Protein AF-A0A8X7XQR3-F1 (afdb_monomer)

Solvent-accessible surface area (backbone atoms only — not comparable to full-atom values): 58774 Å² total; per-residue (Å²): 105,70,68,59,48,46,64,62,54,77,69,61,84,76,76,84,84,73,87,77,75,92,64,102,65,89,58,67,63,66,57,58,50,56,77,71,51,83,46,58,44,57,53,57,40,54,55,40,41,58,71,72,42,64,45,78,63,50,50,49,58,32,43,80,64,70,61,34,51,75,57,95,51,34,69,44,67,57,63,72,60,48,52,50,45,51,51,61,36,46,71,66,29,81,88,45,68,26,52,16,44,57,39,62,53,43,68,60,43,49,54,25,37,61,66,49,47,39,26,60,48,22,29,30,40,41,36,47,53,72,76,52,74,75,42,71,37,55,28,58,30,45,58,47,18,54,46,24,25,36,40,36,38,38,65,77,56,86,92,67,76,61,53,58,43,47,89,77,42,56,68,45,57,33,51,48,26,22,37,42,35,30,49,30,36,71,51,48,47,56,39,90,78,49,51,53,45,46,22,26,34,41,32,37,31,53,11,52,30,39,39,66,67,80,78,93,66,58,23,57,48,22,27,39,38,35,37,27,45,14,47,54,22,40,47,67,65,88,54,62,49,24,55,45,24,31,38,41,36,32,31,38,14,40,41,23,39,46,58,58,62,42,57,40,61,23,50,45,24,27,38,41,34,37,26,37,13,41,46,24,44,54,66,48,71,48,43,57,15,73,42,25,29,39,41,33,38,26,36,13,51,44,24,43,60,61,56,44,68,34,62,54,26,30,36,43,34,38,24,39,15,39,28,43,51,60,56,65,62,61,22,64,21,37,50,22,31,35,42,35,33,27,44,15,49,53,26,49,61,77,46,92,47,38,42,48,22,61,44,26,32,37,41,35,34,31,44,13,50,46,25,44,70,72,76,64,63,29,48,52,28,27,37,40,34,40,20,36,16,39,30,41,55,60,64,67,67,62,29,58,28,42,49,22,30,35,44,36,34,27,42,13,47,52,25,44,56,78,45,73,31,48,36,50,19,68,45,25,29,35,42,34,35,30,37,13,49,45,23,47,66,66,74,56,62,30,49,52,27,26,36,41,37,36,21,36,14,36,30,32,47,50,64,64,71,57,43,61,31,49,47,24,29,35,42,35,32,32,45,9,58,51,21,44,45,60,41,50,42,62,38,56,32,66,44,25,28,38,42,32,40,26,36,10,59,50,26,36,62,60,44,56,41,84,44,69,27,64,41,29,27,37,42,36,39,25,44,16,38,35,37,46,72,53,41,59,47,53,25,41,41,28,26,28,33,40,33,37,26,47,12,61,52,34,78,50,74,57,75,66,55,70,78,86,54,98,89,53,72,70,54,44,68,46,27,28,36,41,36,43,24,40,18,58,44,57,70,61,63,59,48,64,28,67,42,47,47,23,29,35,42,32,47,18,47,17,54,22,44,52,55,45,60,37,47,38,52,16,52,49,19,28,38,42,37,33,30,45,16,45,48,23,35,40,48,47,51,71,30,31,28,48,26,33,40,35,34,33,42,14,39,44,26,33,46,69,51,78,68,91,71,90,72,56,78,42,78,46,46,39,44,34,31,40,65,20,76,44,55,55,62,64,66,51,55,53,46,54,50,50,58,48,51,54,52,42,44,53,47,62,72,67,65,62,96,84,71,79,94,66,79,32,22,35,34,34,59,40,85,72,78,66,88,83,38,80,41,69,30,72,30,40,52,40,74,51,77,48,58,94,66,56,73,38,97,45,52,43,31,41,40,42,36,41,23,36,37,36,51,78,32,66,49,41,35,30,34,37,38,38,37,42,33,29,28,99,85,70,55,70,53,79,49,73,51,71,45,50,68,40,92,56,66,47,79,44,78,55,38,27,34,38,35,22,51,44,59,53,63,72,60,74,81,32,80,78,57,47,70,39,42,34,40,33,42,38,55,46,54,22,31,91,85,70,47,72,57,65,67,83,34,42,42,49,55,28,28,30,38,29,83,40,56,78,77,53,58,76,50,53,53,50,47,48,46,64,64,69,54,88,82,67,81,65,64,78,48,68,67,51,53,48,45,51,51,46,51,60,39,45,70,68,27,20,44,57,70,76,76,46,64,61,52,48,53,53,48,58,56,56,56,77,69,54,80,96,78,82,88,79,77,82,86,85,86,87,81,91,87,86,94,86,84,90,78,91,80,82,93,71,54,52,45,48,72,47,82,40,88,71,75,65,84,86,36,79,42,67,29,77,32,37,53,40,72,53,78,49,61,93,53,56,51,74,38,92,42,57,57,39,41,38,41,36,38,24,32,46,43,61,69,40,60,69,54,36,28,41,36,38,37,38,42,32,28,31,98,87,72,56,73,54,76,51,74,52,55,41,61,54,51,80,58,86,60,74,41,77,60,35,27,34,37,40,31,40,41,49,63,76,67,77,59,64,54,72,76,57,52,70,44,40,34,40,34,43,36,54,43,53,22,33,88,85,70,48,74,56,60,72,84,40,40,40,48,52,30,25,27,37,31,82,43,45,64,72,49,56,61,55,56,55,51,51,66,65,71,44,70,77,44,13,64,81,77,88,72,54,76,68,53,53,49,49,50,52,51,52,50,52,54,52,50,56,59,57,71,70,73,76,78,86,90,79,82,89,82,86,87,82,88,80,81,90,133

Radius of gyration: 42.64 Å; Cα contacts (8 Å, |Δi|>4): 2688; chains: 1; bounding box: 124×73×96 Å

Sequence (1145 aa):
MSKTMVMVYAHSDAGGGGEEAEDGSQCPEAKLIREVVQTIFDFVKRILDGCGFKTVIGFSVLMDRCLIKISDDKVEMHDLLQEMAHEVVRKESVDELGRQSRLWSPKDVYQVLTNNLGTGKVEGIFLDVSKIREIELSSTAFARMYNLRLLKIYNSVAGDKCTVHLPSGLESLSHELRYFHWDGYPLTSLPCNFRPQNLVELNLSSSKVKQLWRGDQDLVNLKDVNLSNCEHITSLPDLSKARNLERLNLQFCTSLVKFPSAVQHLDKLVDLDLRGCKRLINLPSRINSSCLETLNLSGCANLKKCPETARKLTYLNLNETAVEELPPSIGELSGLVALNLKNCNLLVNFPENMYWLTCLLIADFSGCSSISRFPDFSKNIRYLYLNGTAIEELPSSIGDLRELVYLDLAGCNRLKNLPSAVSKLVCLEKLDLSGCSSIAEFPKVSNNIKELYLDETAIREIPSSIECLCELHELHLRNCKQFEILPSNICKLRKLQRLNLSGCLQFRDFPEVLEPMYCLRYLYLEQTRITKLPSPIGNLKGLACLEVGNCKDLTGINCLVVLQLPESRVDLVCLRKLNLDGCHIWKVPDSLGLLSSLEVLDLSGNNFQTIPISINKLFELQYLGLRNCKRLESLPELPPRLSKLDVDNCRSLHYLVSSSSTVVEGNIFEFIFTNCLGLRGINQILAYSLLKFQRYTIRLYHQLPDVPEGACSFCLPGDMTPEWFSHQNWGSIVTFQLSSHWANTKFLGFSLCAVIAFCSFKRSLQVKCTYHFRNEHGDSHDLYCYLHGWYDKKRIYSKHIFVGLDPCLVARENDMLSKYSEVSVEFQVEDMNGYLLPLDLYQVVECGVRLLHANDEDEIQRFHLIMLDSSAFCPPDLDELEGRFQAKRARLEANKLEDFSVMRRIFEFLVDSLPTFIFYSEELYHEVYFSNLFNCIPAGTCSFYLPGDVTPEWFSHQRWGSTVTFQLSSQWANSKSFLGFCLCAVIAFCSFGHSLQVKCTYYFRNEHGDSYDVSCYLHGWYDEKRIDSEHIFVGFDPCLVAKEKYMFSEYNEVSVEFQLEDIYGNLLPLNLCQVYECGVRLLDAKDKAEMHRFALTMQDYHRFCPLDRDELEAMFQAKRARRFQLMTADMPTRIKNAKITANLE

Mean predicted aligned error: 19.84 Å

Structure (mmCIF, N/CA/C/O backbone):
data_AF-A0A8X7XQR3-F1
#
_entry.id   AF-A0A8X7XQR3-F1
#
loop_
_atom_site.group_PDB
_atom_site.id
_atom_site.type_symbol
_atom_site.label_atom_id
_atom_site.label_alt_id
_atom_site.label_comp_id
_atom_site.label_asym_id
_atom_site.label_entity_id
_atom_site.label_seq_id
_atom_site.pdbx_PDB_ins_code
_atom_site.Cartn_x
_atom_site.Cartn_y
_atom_site.Cartn_z
_atom_site.occupancy
_atom_site.B_iso_or_equiv
_atom_site.auth_seq_id
_atom_site.auth_comp_id
_atom_site.auth_asym_id
_atom_site.auth_atom_id
_atom_site.pdbx_PDB_model_num
ATOM 1 N N . MET A 1 1 ? 20.206 21.134 -38.186 1.00 58.22 1 MET A N 1
ATOM 2 C CA . MET A 1 1 ? 20.307 20.781 -36.758 1.00 58.22 1 MET A CA 1
ATOM 3 C C . MET A 1 1 ? 19.164 21.389 -35.956 1.00 58.22 1 MET A C 1
ATOM 5 O O . MET A 1 1 ? 18.242 20.640 -35.695 1.00 58.22 1 MET A O 1
ATOM 9 N N . SER A 1 2 ? 19.128 22.696 -35.656 1.00 60.16 2 SER A N 1
ATOM 10 C CA . SER A 1 2 ? 18.134 23.293 -34.732 1.00 60.16 2 SER A CA 1
ATOM 11 C C . SER A 1 2 ? 16.664 22.951 -35.040 1.00 60.16 2 SER A C 1
ATOM 13 O O . SER A 1 2 ? 15.971 22.463 -34.158 1.00 60.16 2 SER A O 1
ATOM 15 N N . LYS A 1 3 ? 16.211 23.072 -36.302 1.00 68.44 3 LYS A N 1
ATOM 16 C CA . LYS A 1 3 ? 14.858 22.639 -36.734 1.00 68.44 3 LYS A CA 1
ATOM 17 C C . LYS A 1 3 ? 14.551 21.167 -36.416 1.00 68.44 3 LYS A C 1
ATOM 19 O O . LYS A 1 3 ? 13.451 20.831 -36.001 1.00 68.44 3 LYS A O 1
ATOM 24 N N . THR A 1 4 ? 15.522 20.282 -36.637 1.00 72.69 4 THR A N 1
ATOM 25 C CA . THR A 1 4 ? 15.387 18.841 -36.376 1.00 72.69 4 THR A CA 1
ATOM 26 C C . THR A 1 4 ? 15.407 18.550 -34.880 1.00 72.69 4 THR A C 1
ATOM 28 O O . THR A 1 4 ? 14.649 17.715 -34.408 1.00 72.69 4 THR A O 1
ATOM 31 N N . MET A 1 5 ? 16.260 19.261 -34.142 1.00 66.88 5 MET A N 1
ATOM 32 C CA . MET A 1 5 ? 16.404 19.133 -32.699 1.00 66.88 5 MET A CA 1
ATOM 33 C C . MET A 1 5 ? 15.122 19.527 -31.963 1.00 66.88 5 MET A C 1
ATOM 35 O O . MET A 1 5 ? 14.678 18.766 -31.115 1.00 66.88 5 MET A O 1
ATOM 39 N N . VAL A 1 6 ? 14.494 20.647 -32.344 1.00 61.81 6 VAL A N 1
ATOM 40 C CA . VAL A 1 6 ? 13.187 21.076 -31.813 1.00 61.81 6 VAL A CA 1
ATOM 41 C C . VAL A 1 6 ? 12.142 19.970 -31.939 1.00 61.81 6 VAL A C 1
ATOM 43 O O . VAL A 1 6 ? 11.459 19.673 -30.967 1.00 61.81 6 VAL A O 1
ATOM 46 N N . MET A 1 7 ? 12.062 19.310 -33.099 1.00 67.44 7 MET A N 1
ATOM 47 C CA . MET A 1 7 ? 11.066 18.260 -33.324 1.00 67.44 7 MET A CA 1
ATOM 48 C C . MET A 1 7 ? 11.309 17.000 -32.478 1.00 67.44 7 MET A C 1
ATOM 50 O O . MET A 1 7 ? 10.356 16.392 -32.009 1.00 67.44 7 MET A O 1
ATOM 54 N N . VAL A 1 8 ? 12.573 16.615 -32.265 1.00 62.12 8 VAL A N 1
ATOM 55 C CA . VAL A 1 8 ? 12.928 15.465 -31.409 1.00 62.12 8 VAL A CA 1
ATOM 56 C C . VAL A 1 8 ? 12.731 15.797 -29.920 1.00 62.12 8 VAL A C 1
ATOM 58 O O . VAL A 1 8 ? 12.321 14.927 -29.159 1.00 62.12 8 VAL A O 1
ATOM 61 N N . TYR A 1 9 ? 12.970 17.051 -29.521 1.00 57.94 9 TYR A N 1
ATOM 62 C CA . TYR A 1 9 ? 12.823 17.545 -28.147 1.00 57.94 9 TYR A CA 1
ATOM 63 C C . TYR A 1 9 ? 11.358 17.737 -27.715 1.00 57.94 9 TYR A C 1
ATOM 65 O O . TYR A 1 9 ? 10.978 17.303 -26.633 1.00 57.94 9 TYR A O 1
ATOM 73 N N . ALA A 1 10 ? 10.506 18.315 -28.571 1.00 50.53 10 ALA A N 1
ATOM 74 C CA . ALA A 1 10 ? 9.136 18.734 -28.231 1.00 50.53 10 ALA A CA 1
ATOM 75 C C . ALA A 1 10 ? 8.194 17.624 -27.712 1.00 50.53 10 ALA A C 1
ATOM 77 O O . ALA A 1 10 ? 7.093 17.920 -27.255 1.00 50.53 10 ALA A O 1
ATOM 78 N N . HIS A 1 11 ? 8.597 16.355 -27.814 1.00 49.47 11 HIS A N 1
ATOM 79 C CA . HIS A 1 11 ? 7.783 15.190 -27.470 1.00 49.47 11 HIS A CA 1
ATOM 80 C C . HIS A 1 11 ? 8.541 14.115 -26.669 1.00 49.47 11 HIS A C 1
ATOM 82 O O . HIS A 1 11 ? 8.115 12.954 -26.675 1.00 49.47 11 HIS A O 1
ATOM 88 N N . SER A 1 12 ? 9.649 14.469 -25.999 1.00 45.19 12 SER A N 1
ATOM 89 C CA . SER A 1 12 ? 10.295 13.614 -24.983 1.00 45.19 12 SER A CA 1
ATOM 90 C C . SER A 1 12 ? 9.750 13.828 -23.563 1.00 45.19 12 SER A C 1
ATOM 92 O O . SER A 1 12 ? 9.867 12.926 -22.743 1.00 45.19 12 SER A O 1
ATOM 94 N N . ASP A 1 13 ? 9.100 14.961 -23.275 1.00 36.94 13 ASP A N 1
ATOM 95 C CA . ASP A 1 13 ? 8.553 15.270 -21.938 1.00 36.94 13 ASP A CA 1
ATOM 96 C C . ASP A 1 13 ? 7.222 14.570 -21.592 1.00 36.94 13 ASP A C 1
ATOM 98 O O . ASP A 1 13 ? 6.760 14.655 -20.460 1.00 36.94 13 ASP A O 1
ATOM 102 N N . ALA A 1 14 ? 6.607 13.846 -22.533 1.00 35.25 14 ALA A N 1
ATOM 103 C CA . ALA A 1 14 ? 5.295 13.204 -22.357 1.00 35.25 14 ALA A CA 1
ATOM 104 C C . ALA A 1 14 ? 5.366 11.702 -21.988 1.00 35.25 14 ALA A C 1
ATOM 106 O O . ALA A 1 14 ? 4.429 10.956 -22.255 1.00 35.25 14 ALA A O 1
ATOM 107 N N . GLY A 1 15 ? 6.491 11.234 -21.433 1.00 33.34 15 GLY A N 1
ATOM 108 C CA . GLY A 1 15 ? 6.773 9.813 -21.180 1.00 33.34 15 GLY A CA 1
ATOM 109 C C . GLY A 1 15 ? 7.130 9.509 -19.725 1.00 33.34 15 GLY A C 1
ATOM 110 O O . GLY A 1 15 ? 8.236 9.052 -19.455 1.00 33.34 15 GLY A O 1
ATOM 111 N N . GLY A 1 16 ? 6.212 9.779 -18.795 1.00 29.48 16 GLY A N 1
ATOM 112 C CA . GLY A 1 16 ? 6.429 9.618 -17.350 1.00 29.48 16 GLY A CA 1
ATOM 113 C C . GLY A 1 16 ? 5.146 9.320 -16.575 1.00 29.48 16 GLY A C 1
ATOM 114 O O . GLY A 1 16 ? 4.940 9.879 -15.506 1.00 29.48 16 GLY A O 1
ATOM 115 N N . GLY A 1 17 ? 4.265 8.494 -17.147 1.00 27.56 17 GLY A N 1
ATOM 116 C CA . GLY A 1 17 ? 2.967 8.125 -16.576 1.00 27.56 17 GLY A CA 1
ATOM 117 C C . GLY A 1 17 ? 2.734 6.620 -16.664 1.00 27.56 17 GLY A C 1
ATOM 118 O O . GLY A 1 17 ? 1.981 6.155 -17.513 1.00 27.56 17 GLY A O 1
ATOM 119 N N . GLY A 1 18 ? 3.426 5.865 -15.814 1.00 24.97 18 GLY A N 1
ATOM 120 C CA . GLY A 1 18 ? 3.048 4.505 -15.441 1.00 24.97 18 GLY A CA 1
ATOM 121 C C . GLY A 1 18 ? 2.765 4.527 -13.948 1.00 24.97 18 GLY A C 1
ATOM 122 O O . GLY A 1 18 ? 3.602 5.025 -13.199 1.00 24.97 18 GLY A O 1
ATOM 123 N N . GLU A 1 19 ? 1.584 4.067 -13.546 1.00 23.14 19 GLU A N 1
ATOM 124 C CA . GLU A 1 19 ? 1.091 4.156 -12.170 1.00 23.14 19 GLU A CA 1
ATOM 125 C C . GLU A 1 19 ? 2.084 3.517 -11.186 1.00 23.14 19 GLU A C 1
ATOM 127 O O . GLU A 1 19 ? 2.272 2.298 -11.162 1.00 23.14 19 GLU A O 1
ATOM 132 N N . GLU A 1 20 ? 2.714 4.348 -10.351 1.00 24.33 20 GLU A N 1
ATOM 133 C CA . GLU A 1 20 ? 3.191 3.890 -9.052 1.00 24.33 20 GLU A CA 1
ATOM 134 C C . GLU A 1 20 ? 1.928 3.570 -8.246 1.00 24.33 20 GLU A C 1
ATOM 136 O O . GLU A 1 20 ? 1.180 4.470 -7.867 1.00 24.33 20 GLU A O 1
ATOM 141 N N . ALA A 1 21 ? 1.650 2.280 -8.041 1.00 22.95 21 ALA A N 1
ATOM 142 C CA . ALA A 1 21 ? 0.645 1.870 -7.074 1.00 22.95 21 ALA A CA 1
ATOM 143 C C . ALA A 1 21 ? 1.068 2.419 -5.706 1.00 22.95 21 ALA A C 1
ATOM 145 O O . ALA A 1 21 ? 2.172 2.124 -5.240 1.00 22.95 21 ALA A O 1
ATOM 146 N N . GLU A 1 22 ? 0.206 3.227 -5.090 1.00 25.16 22 GLU A N 1
ATOM 147 C CA . GLU A 1 22 ? 0.440 3.776 -3.759 1.00 25.16 22 GLU A CA 1
ATOM 148 C C . GLU A 1 22 ? 0.513 2.644 -2.724 1.00 25.16 22 GLU A C 1
ATOM 150 O O . GLU A 1 22 ? -0.503 2.172 -2.219 1.00 25.16 22 GLU A O 1
ATOM 155 N N . ASP A 1 23 ? 1.731 2.245 -2.366 1.00 22.31 23 ASP A N 1
ATOM 156 C CA . ASP A 1 23 ? 2.026 1.776 -1.016 1.00 22.31 23 ASP A CA 1
ATOM 157 C C . ASP A 1 23 ? 3.377 2.337 -0.550 1.00 22.31 23 ASP A C 1
ATOM 159 O O . ASP A 1 23 ? 4.316 2.538 -1.328 1.00 22.31 23 ASP A O 1
ATOM 163 N N . GLY A 1 24 ? 3.455 2.661 0.736 1.00 26.75 24 GLY A N 1
ATOM 164 C CA . GLY A 1 24 ? 4.458 3.534 1.337 1.00 26.75 24 GLY A CA 1
ATOM 165 C C . GLY A 1 24 ? 5.836 2.902 1.528 1.00 26.75 24 GLY A C 1
ATOM 166 O O . GLY A 1 24 ? 6.323 2.838 2.654 1.00 26.75 24 GLY A O 1
ATOM 167 N N . SER A 1 25 ? 6.509 2.490 0.450 1.00 26.34 25 SER A N 1
ATOM 168 C CA . SER A 1 25 ? 7.948 2.191 0.481 1.00 26.34 25 SER A CA 1
ATOM 169 C C . SER A 1 25 ? 8.637 2.472 -0.861 1.00 26.34 25 SER A C 1
ATOM 171 O O . SER A 1 25 ? 8.567 1.697 -1.809 1.00 26.34 25 SER A O 1
ATOM 173 N N . GLN A 1 26 ? 9.368 3.590 -0.945 1.00 29.73 26 GLN A N 1
ATOM 174 C CA . GLN A 1 26 ? 10.241 3.862 -2.092 1.00 29.73 26 GLN A CA 1
ATOM 175 C C . GLN A 1 26 ? 11.431 2.890 -2.087 1.00 29.73 26 GLN A C 1
ATOM 177 O O . GLN A 1 26 ? 12.442 3.127 -1.424 1.00 29.73 26 GLN A O 1
ATOM 182 N N . CYS A 1 27 ? 11.319 1.788 -2.835 1.00 35.50 27 CYS A N 1
ATOM 183 C CA . CYS A 1 27 ? 12.396 0.812 -2.988 1.00 35.50 27 CYS A CA 1
ATOM 184 C C . CYS A 1 27 ? 13.660 1.452 -3.605 1.00 35.50 27 CYS A C 1
ATOM 186 O O . CYS A 1 27 ? 13.589 2.002 -4.711 1.00 35.50 27 CYS A O 1
ATOM 188 N N . PRO A 1 28 ? 14.846 1.306 -2.975 1.00 39.12 28 PRO A N 1
ATOM 189 C CA . PRO A 1 28 ? 16.116 1.791 -3.527 1.00 39.12 28 PRO A CA 1
ATOM 190 C C . PRO A 1 28 ? 16.454 1.250 -4.927 1.00 39.12 28 PRO A C 1
ATOM 192 O O . PRO A 1 28 ? 17.160 1.928 -5.675 1.00 39.12 28 PRO A O 1
ATOM 195 N N . GLU A 1 29 ? 15.922 0.076 -5.304 1.00 42.47 29 GLU A N 1
ATOM 196 C CA . GLU A 1 29 ? 16.018 -0.491 -6.662 1.00 42.47 29 GLU A CA 1
ATOM 197 C C . GLU A 1 29 ? 15.632 0.526 -7.742 1.00 42.47 29 GLU A C 1
ATOM 199 O O . GLU A 1 29 ? 16.375 0.699 -8.703 1.00 42.47 29 GLU A O 1
ATOM 204 N N . ALA A 1 30 ? 14.508 1.236 -7.590 1.00 39.09 30 ALA A N 1
ATOM 205 C CA . ALA A 1 30 ? 14.003 2.124 -8.636 1.00 39.09 30 ALA A CA 1
ATOM 206 C C . ALA A 1 30 ? 14.951 3.301 -8.915 1.00 39.09 30 ALA A C 1
ATOM 208 O O . ALA A 1 30 ? 15.070 3.739 -10.058 1.00 39.09 30 ALA A O 1
ATOM 209 N N . LYS A 1 31 ? 15.660 3.791 -7.891 1.00 39.91 31 LYS A N 1
ATOM 210 C CA . LYS A 1 31 ? 16.660 4.852 -8.045 1.00 39.91 31 LYS A CA 1
ATOM 211 C C . LYS A 1 31 ? 17.942 4.321 -8.690 1.00 39.91 31 LYS A C 1
ATOM 213 O O . LYS A 1 31 ? 18.434 4.919 -9.640 1.00 39.91 31 LYS A O 1
ATOM 218 N N . LEU A 1 32 ? 18.431 3.171 -8.226 1.00 42.44 32 LEU A N 1
ATOM 219 C CA . LEU A 1 32 ? 19.665 2.562 -8.728 1.00 42.44 32 LEU A CA 1
ATOM 220 C C . LEU A 1 32 ? 19.530 2.082 -10.185 1.00 42.44 32 LEU A C 1
ATOM 222 O O . LEU A 1 32 ? 20.458 2.226 -10.971 1.00 42.44 32 LEU A O 1
ATOM 226 N N . ILE A 1 33 ? 18.358 1.566 -10.571 1.00 46.03 33 ILE A N 1
ATOM 227 C CA . ILE A 1 33 ? 18.054 1.177 -11.957 1.00 46.03 33 ILE A CA 1
ATOM 228 C C . ILE A 1 33 ? 17.937 2.419 -12.857 1.00 46.03 33 ILE A C 1
ATOM 230 O O . ILE A 1 33 ? 18.432 2.395 -13.982 1.00 46.03 33 ILE A O 1
ATOM 234 N N . ARG A 1 34 ? 17.346 3.527 -12.374 1.00 44.94 34 ARG A N 1
ATOM 235 C CA . ARG A 1 34 ? 17.300 4.804 -13.120 1.00 44.94 34 ARG A CA 1
ATOM 236 C C . ARG A 1 34 ? 18.697 5.390 -13.370 1.00 44.94 34 ARG A C 1
ATOM 238 O O . ARG A 1 34 ? 18.894 5.984 -14.418 1.00 44.94 34 ARG A O 1
ATOM 245 N N . GLU A 1 35 ? 19.660 5.181 -12.471 1.00 41.16 35 GLU A N 1
ATOM 246 C CA . GLU A 1 35 ? 21.063 5.605 -12.652 1.00 41.16 35 GLU A CA 1
ATOM 247 C C . GLU A 1 35 ? 21.852 4.724 -13.655 1.00 41.16 35 GLU A C 1
ATOM 249 O O . GLU A 1 35 ? 22.915 5.132 -14.121 1.00 41.16 35 GLU A O 1
ATOM 254 N N . VAL A 1 36 ? 21.337 3.539 -14.018 1.00 40.34 36 VAL A N 1
ATOM 255 C CA . VAL A 1 36 ? 21.949 2.609 -14.995 1.00 40.34 36 VAL A CA 1
ATOM 256 C C . VAL A 1 36 ? 21.276 2.680 -16.378 1.00 40.34 36 VAL A C 1
ATOM 258 O O . VAL A 1 36 ? 21.918 2.427 -17.396 1.00 40.34 36 VAL A O 1
ATOM 261 N N . VAL A 1 37 ? 19.989 3.035 -16.453 1.00 43.91 37 VAL A N 1
ATOM 262 C CA . VAL A 1 37 ? 19.241 3.111 -17.721 1.00 43.91 37 VAL A CA 1
ATOM 263 C C . VAL A 1 37 ? 19.422 4.475 -18.400 1.00 43.91 37 VAL A C 1
ATOM 265 O O . VAL A 1 37 ? 19.420 5.528 -17.776 1.00 43.91 37 VAL A O 1
ATOM 268 N N . GLN A 1 38 ? 19.583 4.448 -19.723 1.00 52.72 38 GLN A N 1
ATOM 269 C CA . GLN A 1 38 ? 20.094 5.569 -20.510 1.00 52.72 38 GLN A CA 1
ATOM 270 C C . GLN A 1 38 ? 19.243 6.858 -20.500 1.00 52.72 38 GLN A C 1
ATOM 272 O O . GLN A 1 38 ? 18.030 6.840 -20.699 1.00 52.72 38 GLN A O 1
ATOM 277 N N . THR A 1 39 ? 19.954 7.985 -20.415 1.00 59.75 39 THR A N 1
ATOM 278 C CA . THR A 1 39 ? 19.474 9.376 -20.426 1.00 59.75 39 THR A CA 1
ATOM 279 C C . THR A 1 39 ? 18.644 9.781 -21.661 1.00 59.75 39 THR A C 1
ATOM 281 O O . THR A 1 39 ? 18.855 9.296 -22.782 1.00 59.75 39 THR A O 1
ATOM 284 N N . ILE A 1 40 ? 17.750 10.770 -21.490 1.00 60.88 40 ILE A N 1
ATOM 285 C CA . ILE A 1 40 ? 17.008 11.409 -22.599 1.00 60.88 40 ILE A CA 1
ATOM 286 C C . ILE A 1 40 ? 17.981 12.130 -23.549 1.00 60.88 40 ILE A C 1
ATOM 288 O O . ILE A 1 40 ? 17.803 12.093 -24.770 1.00 60.88 40 ILE A O 1
ATOM 292 N N . PHE A 1 41 ? 19.052 12.725 -23.017 1.00 69.50 41 PHE A N 1
ATOM 293 C CA . PHE A 1 41 ? 20.143 13.305 -23.804 1.00 69.50 41 PHE A CA 1
ATOM 294 C C . PHE A 1 41 ? 20.705 12.333 -24.856 1.00 69.50 41 PHE A C 1
ATOM 296 O O . PHE A 1 41 ? 20.828 12.692 -26.034 1.00 69.50 41 PHE A O 1
ATOM 303 N N . ASP A 1 42 ? 20.986 11.085 -24.475 1.00 74.62 42 ASP A N 1
ATOM 304 C CA . ASP A 1 42 ? 21.515 10.086 -25.403 1.00 74.62 42 ASP A CA 1
ATOM 305 C C . ASP A 1 42 ? 20.494 9.654 -26.465 1.00 74.62 42 ASP A C 1
ATOM 307 O O . ASP A 1 42 ? 20.893 9.320 -27.582 1.00 74.62 42 ASP A O 1
ATOM 311 N N . PHE A 1 43 ? 19.187 9.683 -26.174 1.00 78.19 43 PHE A N 1
ATOM 312 C CA . PHE A 1 43 ? 18.144 9.497 -27.195 1.00 78.19 43 PHE A CA 1
ATOM 313 C C . PHE A 1 43 ? 18.223 10.585 -28.274 1.00 78.19 43 PHE A C 1
ATOM 315 O O . PHE A 1 43 ? 18.421 10.271 -29.453 1.00 78.19 43 PHE A O 1
ATOM 322 N N . VAL A 1 44 ? 18.178 11.864 -27.882 1.00 76.12 44 VAL A N 1
ATOM 323 C CA . VAL A 1 44 ? 18.242 12.992 -28.832 1.00 76.12 44 VAL A CA 1
ATOM 324 C C . VAL A 1 44 ? 19.528 12.928 -29.667 1.00 76.12 44 VAL A C 1
ATOM 326 O O . VAL A 1 44 ? 19.510 13.146 -30.883 1.00 76.12 44 VAL A O 1
ATOM 329 N N . LYS A 1 45 ? 20.646 12.567 -29.029 1.00 82.50 45 LYS A N 1
ATOM 330 C CA . LYS A 1 45 ? 21.955 12.378 -29.661 1.00 82.50 45 LYS A CA 1
ATOM 331 C C . LYS A 1 45 ? 21.940 11.288 -30.742 1.00 82.50 45 LYS A C 1
ATOM 333 O O . LYS A 1 45 ? 22.310 11.581 -31.879 1.00 82.50 45 LYS A O 1
ATOM 338 N N . ARG A 1 46 ? 21.459 10.069 -30.441 1.00 85.25 46 ARG A N 1
ATOM 339 C CA . ARG A 1 46 ? 21.406 8.951 -31.412 1.00 85.25 46 ARG A CA 1
ATOM 340 C C . ARG A 1 46 ? 20.639 9.330 -32.682 1.00 85.25 46 ARG A C 1
ATOM 342 O O . ARG A 1 46 ? 21.137 9.103 -33.786 1.00 85.25 46 ARG A O 1
ATOM 349 N N . ILE A 1 47 ? 19.461 9.942 -32.540 1.00 84.44 47 ILE A N 1
ATOM 350 C CA . ILE A 1 47 ? 18.609 10.313 -33.682 1.00 84.44 47 ILE A CA 1
ATOM 351 C C . ILE A 1 47 ? 19.251 11.414 -34.543 1.00 84.44 47 ILE A C 1
ATOM 353 O O . ILE A 1 47 ? 19.206 11.351 -35.777 1.00 84.44 47 ILE A O 1
ATOM 357 N N . LEU A 1 48 ? 19.879 12.420 -33.922 1.00 85.44 48 LEU A N 1
ATOM 358 C CA . LEU A 1 48 ? 20.534 13.513 -34.647 1.00 85.44 48 LEU A CA 1
ATOM 359 C C . LEU A 1 48 ? 21.834 13.073 -35.346 1.00 85.44 48 LEU A C 1
ATOM 361 O O . LEU A 1 48 ? 22.049 13.483 -36.491 1.00 85.44 48 LEU A O 1
ATOM 365 N N . ASP A 1 49 ? 22.648 12.210 -34.726 1.00 85.62 49 ASP A N 1
ATOM 366 C CA . ASP A 1 49 ? 23.812 11.588 -35.383 1.00 85.62 49 ASP A CA 1
ATOM 367 C C . ASP A 1 49 ? 23.362 10.739 -36.588 1.00 85.62 49 ASP A C 1
ATOM 369 O O . ASP A 1 49 ? 23.923 10.860 -37.678 1.00 85.62 49 ASP A O 1
ATOM 373 N N . GLY A 1 50 ? 22.277 9.967 -36.440 1.00 83.31 50 GLY A N 1
ATOM 374 C CA . GLY A 1 50 ? 21.635 9.213 -37.527 1.00 83.31 50 GLY A CA 1
ATOM 375 C C . GLY A 1 50 ? 21.149 10.073 -38.700 1.00 83.31 50 GLY A C 1
ATOM 376 O O . GLY A 1 50 ? 21.155 9.638 -39.852 1.00 83.31 50 GLY A O 1
ATOM 377 N N . CYS A 1 51 ? 20.779 11.327 -38.428 1.00 84.50 51 CYS A N 1
ATOM 378 C CA . CYS A 1 51 ? 20.435 12.327 -39.441 1.00 84.50 51 CYS A CA 1
ATOM 379 C C . CYS A 1 51 ? 21.659 13.007 -40.093 1.00 84.50 51 CYS A C 1
ATOM 381 O O . CYS A 1 51 ? 21.472 13.908 -40.917 1.00 84.50 51 CYS A O 1
ATOM 383 N N . GLY A 1 52 ? 22.885 12.608 -39.733 1.00 82.88 52 GLY A N 1
ATOM 384 C CA . GLY A 1 52 ? 24.143 13.143 -40.260 1.00 82.88 52 GLY A CA 1
ATOM 385 C C . GLY A 1 52 ? 24.652 14.413 -39.566 1.00 82.88 52 GLY A C 1
ATOM 386 O O . GLY A 1 52 ? 25.570 15.058 -40.076 1.00 82.88 52 GLY A O 1
ATOM 387 N N . PHE A 1 53 ? 24.079 14.813 -38.425 1.00 83.75 53 PHE A N 1
ATOM 388 C CA . PHE A 1 53 ? 24.591 15.946 -37.649 1.00 83.75 53 PHE A CA 1
ATOM 389 C C . PHE A 1 53 ? 25.714 15.483 -36.718 1.00 83.75 53 PHE A C 1
ATOM 391 O O . PHE A 1 53 ? 25.560 14.489 -36.031 1.00 83.75 53 PHE A O 1
ATOM 398 N N . LYS A 1 54 ? 26.829 16.220 -36.634 1.00 82.19 54 LYS A N 1
ATOM 399 C CA . LYS A 1 54 ? 27.897 15.931 -35.658 1.00 82.19 54 LYS A CA 1
ATOM 400 C C . LYS A 1 54 ? 27.469 16.419 -34.271 1.00 82.19 54 LYS A C 1
ATOM 402 O O . LYS A 1 54 ? 27.816 17.540 -33.895 1.00 82.19 54 LYS A O 1
ATOM 407 N N . THR A 1 55 ? 26.693 15.622 -33.536 1.00 75.62 55 THR A N 1
ATOM 408 C CA . THR A 1 55 ? 26.014 16.079 -32.307 1.00 75.62 55 THR A CA 1
ATOM 409 C C . THR A 1 55 ? 26.957 16.613 -31.240 1.00 75.62 55 THR A C 1
ATOM 411 O O . THR A 1 55 ? 26.656 17.647 -30.666 1.00 75.62 55 THR A O 1
ATOM 414 N N . VAL A 1 56 ? 28.121 15.996 -31.022 1.00 73.81 56 VAL A N 1
ATOM 415 C CA . VAL A 1 56 ? 29.107 16.448 -30.018 1.00 73.81 56 VAL A CA 1
ATOM 416 C C . VAL A 1 56 ? 29.532 17.906 -30.250 1.00 73.81 56 VAL A C 1
ATOM 418 O O . VAL A 1 56 ? 29.508 18.717 -29.330 1.00 73.81 56 VAL A O 1
ATOM 421 N N . ILE A 1 57 ? 29.853 18.266 -31.497 1.00 73.94 57 ILE A N 1
ATOM 422 C CA . ILE A 1 57 ? 30.228 19.643 -31.864 1.00 73.94 57 ILE A CA 1
ATOM 423 C C . ILE A 1 57 ? 28.988 20.545 -31.861 1.00 73.94 57 ILE A C 1
ATOM 425 O O . ILE A 1 57 ? 29.037 21.681 -31.400 1.00 73.94 57 ILE A O 1
ATOM 429 N N . GLY A 1 58 ? 27.864 20.044 -32.375 1.00 77.88 58 GLY A N 1
ATOM 430 C CA . GLY A 1 58 ? 26.632 20.815 -32.495 1.00 77.88 58 GLY A CA 1
ATOM 431 C C . GLY A 1 58 ? 25.994 21.178 -31.153 1.00 77.88 58 GLY A C 1
ATOM 432 O O . GLY A 1 58 ? 25.566 22.315 -30.991 1.00 77.88 58 GLY A O 1
ATOM 433 N N . PHE A 1 59 ? 25.967 20.263 -30.182 1.00 80.38 59 PHE A N 1
ATOM 434 C CA . PHE A 1 59 ? 25.489 20.532 -28.827 1.00 80.38 59 PHE A CA 1
ATOM 435 C C . PHE A 1 59 ? 26.395 21.531 -28.108 1.00 80.38 59 PHE A C 1
ATOM 437 O O . PHE A 1 59 ? 25.856 22.465 -27.528 1.00 80.38 59 PHE A O 1
ATOM 444 N N . SER A 1 60 ? 27.730 21.412 -28.221 1.00 77.75 60 SER A N 1
ATOM 445 C CA . SER A 1 60 ? 28.658 22.443 -27.717 1.00 77.75 60 SER A CA 1
ATOM 446 C C . SER A 1 60 ? 28.271 23.813 -28.268 1.00 77.75 60 SER A C 1
ATOM 448 O O . SER A 1 60 ? 27.882 24.684 -27.506 1.00 77.75 60 SER A O 1
ATOM 450 N N . VAL A 1 61 ? 28.213 23.967 -29.596 1.00 81.62 61 VAL A N 1
ATOM 451 C CA . VAL A 1 61 ? 27.897 25.253 -30.244 1.00 81.62 61 VAL A CA 1
ATOM 452 C C . VAL A 1 61 ? 26.506 25.797 -29.880 1.00 81.62 61 VAL A C 1
ATOM 454 O O . VAL A 1 61 ? 26.303 27.010 -29.905 1.00 81.62 61 VAL A O 1
ATOM 457 N N . LEU A 1 62 ? 25.531 24.937 -29.570 1.00 82.44 62 LEU A N 1
ATOM 458 C CA . LEU A 1 62 ? 24.195 25.361 -29.136 1.00 82.44 62 LEU A CA 1
ATOM 459 C C . LEU A 1 62 ? 24.167 25.771 -27.652 1.00 82.44 62 LEU A C 1
ATOM 461 O O . LEU A 1 62 ? 23.487 26.746 -27.330 1.00 82.44 62 LEU A O 1
ATOM 465 N N . MET A 1 63 ? 24.925 25.095 -26.780 1.00 80.88 63 MET A N 1
ATOM 466 C CA . MET A 1 63 ? 25.120 25.483 -25.374 1.00 80.88 63 MET A CA 1
ATOM 467 C C . MET A 1 63 ? 25.960 26.763 -25.255 1.00 80.88 63 MET A C 1
ATOM 469 O O . MET A 1 63 ? 25.555 27.689 -24.562 1.00 80.88 63 MET A O 1
ATOM 473 N N . ASP A 1 64 ? 27.052 26.876 -26.019 1.00 84.50 64 ASP A N 1
ATOM 474 C CA . ASP A 1 64 ? 27.924 28.063 -26.109 1.00 84.50 64 ASP A CA 1
ATOM 475 C C . ASP A 1 64 ? 27.158 29.322 -26.566 1.00 84.50 64 ASP A C 1
ATOM 477 O O . ASP A 1 64 ? 27.589 30.452 -26.341 1.00 84.50 64 ASP A O 1
ATOM 481 N N . ARG A 1 65 ? 26.015 29.133 -27.240 1.00 83.50 65 ARG A N 1
ATOM 482 C CA . ARG A 1 65 ? 25.099 30.194 -27.693 1.00 83.50 65 ARG A CA 1
ATOM 483 C C . ARG A 1 65 ? 23.860 30.354 -26.806 1.00 83.50 65 ARG A C 1
ATOM 485 O O . ARG A 1 65 ? 22.960 31.101 -27.185 1.00 83.50 65 ARG A O 1
ATOM 492 N N . CYS A 1 66 ? 23.789 29.646 -25.678 1.00 80.94 66 CYS A N 1
ATOM 493 C CA . CYS A 1 66 ? 22.649 29.605 -24.756 1.00 80.94 66 CYS A CA 1
ATOM 494 C C . CYS A 1 66 ? 21.300 29.273 -25.429 1.00 80.94 66 CYS A C 1
ATOM 496 O O . CYS A 1 66 ? 20.245 29.684 -24.953 1.00 80.94 66 CYS A O 1
ATOM 498 N N . LEU A 1 67 ? 21.319 28.544 -26.553 1.00 78.62 67 LEU A N 1
ATOM 499 C CA . LEU A 1 67 ? 20.106 28.141 -27.278 1.00 78.62 67 LEU A CA 1
ATOM 500 C C . LEU A 1 67 ? 19.479 26.872 -26.695 1.00 78.62 67 LEU A C 1
ATOM 502 O O . LEU A 1 67 ? 18.314 26.591 -26.964 1.00 78.62 67 LEU A O 1
ATOM 506 N N . ILE A 1 68 ? 20.268 26.100 -25.947 1.00 81.94 68 ILE A N 1
ATOM 507 C CA . ILE A 1 68 ? 19.860 24.887 -25.241 1.00 81.94 68 ILE A CA 1
ATOM 508 C C . ILE A 1 68 ? 20.580 24.820 -23.894 1.00 81.94 68 ILE A C 1
ATOM 510 O O . ILE A 1 68 ? 21.670 25.376 -23.741 1.00 81.94 68 ILE A O 1
ATOM 514 N N . LYS A 1 69 ? 20.003 24.074 -22.959 1.00 81.31 69 LYS A N 1
ATOM 515 C CA . LYS A 1 69 ? 20.606 23.685 -21.680 1.00 81.31 69 LYS A CA 1
ATOM 516 C C . LYS A 1 69 ? 20.542 22.158 -21.545 1.00 81.31 69 LYS A C 1
ATOM 518 O O . LYS A 1 69 ? 19.806 21.504 -22.282 1.00 81.31 69 LYS A O 1
ATOM 523 N N . ILE A 1 70 ? 21.349 21.587 -20.656 1.00 75.00 70 ILE A N 1
ATOM 524 C CA . ILE A 1 70 ? 21.233 20.186 -20.239 1.00 75.00 70 ILE A CA 1
ATOM 525 C C . ILE A 1 70 ? 21.144 20.191 -18.710 1.00 75.00 70 ILE A C 1
ATOM 527 O O . ILE A 1 70 ? 22.020 20.762 -18.058 1.00 75.00 70 ILE A O 1
ATOM 531 N N . SER A 1 71 ? 20.092 19.595 -18.158 1.00 69.38 71 SER A N 1
ATOM 532 C CA . SER A 1 71 ? 19.871 19.429 -16.712 1.00 69.38 71 SER A CA 1
ATOM 533 C C . SER A 1 71 ? 19.160 18.112 -16.472 1.00 69.38 71 SER A C 1
ATOM 535 O O . SER A 1 71 ? 18.252 17.780 -17.225 1.00 69.38 71 SER A O 1
ATOM 537 N N . ASP A 1 72 ? 19.561 17.393 -15.423 1.00 57.69 72 ASP A N 1
ATOM 538 C CA . ASP A 1 72 ? 18.872 16.195 -14.924 1.00 57.69 72 ASP A CA 1
ATOM 539 C C . ASP A 1 72 ? 18.477 15.225 -16.056 1.00 57.69 72 ASP A C 1
ATOM 541 O O . ASP A 1 72 ? 17.317 14.860 -16.240 1.00 57.69 72 ASP A O 1
ATOM 545 N N . ASP A 1 73 ? 19.476 14.896 -16.885 1.00 65.19 73 ASP A N 1
ATOM 546 C CA . ASP A 1 73 ? 19.412 14.033 -18.074 1.00 65.19 73 ASP A CA 1
ATOM 547 C C . ASP A 1 73 ? 18.494 14.482 -19.223 1.00 65.19 73 ASP A C 1
ATOM 549 O O . ASP A 1 73 ? 18.455 13.838 -20.281 1.00 65.19 73 ASP A O 1
ATOM 553 N N . LYS A 1 74 ? 17.836 15.636 -19.076 1.00 64.75 74 LYS A N 1
ATOM 554 C CA . LYS A 1 74 ? 17.073 16.317 -20.120 1.00 64.75 74 LYS A CA 1
ATOM 555 C C . LYS A 1 74 ? 17.936 17.298 -20.901 1.00 64.75 74 LYS A C 1
ATOM 557 O O . LYS A 1 74 ? 18.769 18.025 -20.365 1.00 64.75 74 LYS A O 1
ATOM 562 N N . VAL A 1 75 ? 17.663 17.367 -22.197 1.00 74.00 75 VAL A N 1
ATOM 563 C CA . VAL A 1 75 ? 17.953 18.553 -23.006 1.00 74.00 75 VAL A CA 1
ATOM 564 C C . VAL A 1 75 ? 16.816 19.542 -22.767 1.00 74.00 75 VAL A C 1
ATOM 566 O O . VAL A 1 75 ? 15.673 19.116 -22.744 1.00 74.00 75 VAL A O 1
ATOM 569 N N . GLU A 1 76 ? 17.103 20.833 -22.638 1.00 76.00 76 GLU A N 1
ATOM 570 C CA . GLU A 1 76 ? 16.112 21.904 -22.482 1.00 76.00 76 GLU A CA 1
A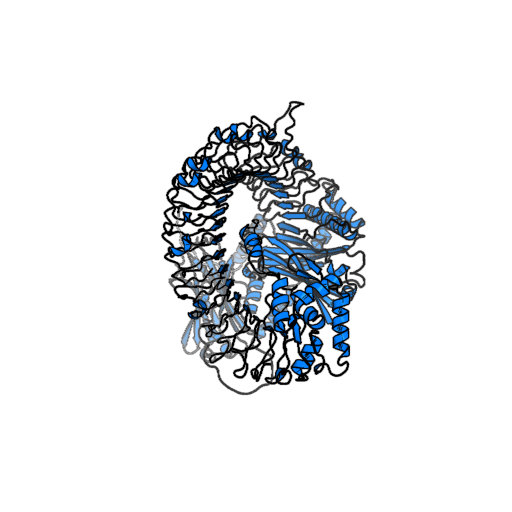TOM 571 C C . GLU A 1 76 ? 16.289 22.964 -23.580 1.00 76.00 76 GLU A C 1
ATOM 573 O O . GLU A 1 76 ? 17.411 23.272 -23.991 1.00 76.00 76 GLU A O 1
ATOM 578 N N . MET A 1 77 ? 15.189 23.568 -24.033 1.00 81.00 77 MET A N 1
ATOM 579 C CA . MET A 1 77 ? 15.178 24.730 -24.931 1.00 81.00 77 MET A CA 1
ATOM 580 C C . MET A 1 77 ? 14.031 25.669 -24.551 1.00 81.00 77 MET A C 1
ATOM 582 O O . MET A 1 77 ? 12.944 25.208 -24.225 1.00 81.00 77 MET A O 1
ATOM 586 N N . HIS A 1 78 ? 14.271 26.979 -24.635 1.00 81.94 78 HIS A N 1
ATOM 587 C CA . HIS A 1 78 ? 13.276 28.013 -24.339 1.00 81.94 78 HIS A CA 1
ATOM 588 C C . HIS A 1 78 ? 12.136 28.029 -25.374 1.00 81.94 78 HIS A C 1
ATOM 590 O O . HIS A 1 78 ? 12.396 28.075 -26.577 1.00 81.94 78 HIS A O 1
ATOM 596 N N . ASP A 1 79 ? 10.887 28.112 -24.910 1.00 79.81 79 ASP A N 1
ATOM 597 C CA . ASP A 1 79 ? 9.660 28.089 -25.725 1.00 79.81 79 ASP A CA 1
ATOM 598 C C . ASP A 1 79 ? 9.687 29.047 -26.928 1.00 79.81 79 ASP A C 1
ATOM 600 O O . ASP A 1 79 ? 9.429 28.632 -28.053 1.00 79.81 79 ASP A O 1
ATOM 604 N N . LEU A 1 80 ? 10.123 30.301 -26.752 1.00 81.31 80 LEU A N 1
ATOM 605 C CA . LEU A 1 80 ? 10.259 31.275 -27.848 1.00 81.31 80 LEU A CA 1
ATOM 606 C C . LEU A 1 80 ? 11.201 30.807 -28.979 1.00 81.31 80 LEU A C 1
ATOM 608 O O . LEU A 1 80 ? 10.990 31.151 -30.142 1.00 81.31 80 LEU A O 1
ATOM 612 N N . LEU A 1 81 ? 12.237 30.013 -28.677 1.00 80.56 81 LEU A N 1
ATOM 613 C CA . LEU A 1 81 ? 13.108 29.411 -29.699 1.00 80.56 81 LEU A CA 1
ATOM 614 C C . LEU A 1 81 ? 12.410 28.247 -30.417 1.00 80.56 81 LEU A C 1
ATOM 616 O O . LEU A 1 81 ? 12.621 28.055 -31.618 1.00 80.56 81 LEU A O 1
ATOM 620 N N . GLN A 1 82 ? 11.566 27.504 -29.699 1.00 79.62 82 GLN A N 1
ATOM 621 C CA . GLN A 1 82 ? 10.719 26.441 -30.236 1.00 79.62 82 GLN A CA 1
ATOM 622 C C . GLN A 1 82 ? 9.660 27.024 -31.192 1.00 79.62 82 GLN A C 1
ATOM 624 O O . GLN A 1 82 ? 9.575 26.610 -32.348 1.00 79.62 82 GLN A O 1
ATOM 629 N N . GLU A 1 83 ? 8.931 28.057 -30.758 1.00 82.31 83 GLU A N 1
ATOM 630 C CA . GLU A 1 83 ? 7.962 28.813 -31.562 1.00 82.31 83 GLU A CA 1
ATOM 631 C C . GLU A 1 83 ? 8.610 29.466 -32.785 1.00 82.31 83 GLU A C 1
ATOM 633 O O . GLU A 1 83 ? 8.107 29.335 -33.902 1.00 82.31 83 GLU A O 1
ATOM 638 N N . MET A 1 84 ? 9.773 30.106 -32.619 1.00 84.06 84 MET A N 1
ATOM 639 C CA . MET A 1 84 ? 10.530 30.651 -33.746 1.00 84.06 84 MET A CA 1
ATOM 640 C C . MET A 1 84 ? 10.894 29.551 -34.754 1.00 84.06 84 MET A C 1
ATOM 642 O O . MET A 1 84 ? 10.775 29.761 -35.961 1.00 84.06 84 MET A O 1
ATOM 646 N N . ALA A 1 85 ? 11.321 28.368 -34.300 1.00 81.75 85 ALA A N 1
ATOM 647 C CA . ALA A 1 85 ? 11.636 27.257 -35.196 1.00 81.75 85 ALA A CA 1
ATOM 648 C C . ALA A 1 85 ? 10.393 26.727 -35.935 1.00 81.75 85 ALA A C 1
ATOM 650 O O . ALA A 1 85 ? 10.487 26.443 -37.134 1.00 81.75 85 ALA A O 1
ATOM 651 N N . HIS A 1 86 ? 9.244 26.654 -35.256 1.00 82.75 86 HIS A N 1
ATOM 652 C CA . HIS A 1 86 ? 7.943 26.335 -35.848 1.00 82.75 86 HIS A CA 1
ATOM 653 C C . HIS A 1 86 ? 7.556 27.348 -36.942 1.00 82.75 86 HIS A C 1
ATOM 655 O O . HIS A 1 86 ? 7.259 26.963 -38.075 1.00 82.75 86 HIS A O 1
ATOM 661 N N . GLU A 1 87 ? 7.659 28.649 -36.662 1.00 85.50 87 GLU A N 1
ATOM 662 C CA . GLU A 1 87 ? 7.377 29.715 -37.631 1.00 85.50 87 GLU A CA 1
ATOM 663 C C . GLU A 1 87 ? 8.329 29.713 -38.835 1.00 85.50 87 GLU A C 1
ATOM 665 O O . GLU A 1 87 ? 7.912 29.945 -39.971 1.00 85.50 87 GLU A O 1
ATOM 670 N N . VAL A 1 88 ? 9.612 29.398 -38.631 1.00 87.31 88 VAL A N 1
ATOM 671 C CA . VAL A 1 88 ? 10.578 29.280 -39.735 1.00 87.31 88 VAL A CA 1
ATOM 672 C C . VAL A 1 88 ? 10.270 28.076 -40.641 1.00 87.31 88 VAL A C 1
ATOM 674 O O . VAL A 1 88 ? 10.649 28.112 -41.811 1.00 87.31 88 VAL A O 1
ATOM 677 N N . VAL A 1 89 ? 9.589 27.027 -40.157 1.00 88.06 89 VAL A N 1
ATOM 678 C CA . VAL A 1 89 ? 9.104 25.931 -41.021 1.00 88.06 89 VAL A CA 1
ATOM 679 C C . VAL A 1 89 ? 7.766 26.273 -41.684 1.00 88.06 89 VAL A C 1
ATOM 681 O O . VAL A 1 89 ? 7.630 26.031 -42.881 1.00 88.06 89 VAL A O 1
ATOM 684 N N . ARG A 1 90 ? 6.819 26.926 -40.993 1.00 85.31 90 ARG A N 1
ATOM 685 C CA . ARG A 1 90 ? 5.579 27.426 -41.631 1.00 85.31 90 ARG A CA 1
ATOM 686 C C . ARG A 1 90 ? 5.870 28.340 -42.825 1.00 85.31 90 ARG A C 1
ATOM 688 O O . ARG A 1 90 ? 5.239 28.225 -43.870 1.00 85.31 90 ARG A O 1
ATOM 695 N N . LYS A 1 91 ? 6.894 29.192 -42.713 1.00 87.75 91 LYS A N 1
ATOM 696 C CA . LYS A 1 91 ? 7.356 30.081 -43.795 1.00 87.75 91 LYS A CA 1
ATOM 697 C C . LYS A 1 91 ? 8.011 29.364 -44.986 1.00 87.75 91 LYS A C 1
ATOM 699 O O . LYS A 1 91 ? 8.296 30.021 -45.981 1.00 87.75 91 LYS A O 1
ATOM 704 N N . GLU A 1 92 ? 8.243 28.048 -44.931 1.00 90.25 92 GLU A N 1
ATOM 705 C CA . GLU A 1 92 ? 8.705 27.270 -46.095 1.00 90.25 92 GLU A CA 1
ATOM 706 C C . GLU A 1 92 ? 7.596 27.088 -47.139 1.00 90.25 92 GLU A C 1
ATOM 708 O O . GLU A 1 92 ? 7.880 27.062 -48.337 1.00 90.25 92 GLU A O 1
ATOM 713 N N . SER A 1 93 ? 6.339 26.980 -46.697 1.00 87.00 93 SER A N 1
ATOM 714 C CA . SER A 1 93 ? 5.163 27.061 -47.561 1.00 87.00 93 SER A CA 1
ATOM 715 C C . SER A 1 93 ? 3.921 27.373 -46.728 1.00 87.00 93 SER A C 1
ATOM 717 O O . SER A 1 93 ? 3.508 26.561 -45.901 1.00 87.00 93 SER A O 1
ATOM 719 N N . VAL A 1 94 ? 3.339 28.553 -46.956 1.00 81.44 94 VAL A N 1
ATOM 720 C CA . VAL A 1 94 ? 2.144 29.024 -46.238 1.00 81.44 94 VAL A CA 1
ATOM 721 C C . VAL A 1 94 ? 0.887 28.318 -46.755 1.00 81.44 94 VAL A C 1
ATOM 723 O O . VAL A 1 94 ? 0.076 27.864 -45.954 1.00 81.44 94 VAL A O 1
ATOM 726 N N . ASP A 1 95 ? 0.764 28.168 -48.077 1.00 79.94 95 ASP A N 1
ATOM 727 C CA . ASP A 1 95 ? -0.460 27.673 -48.726 1.00 79.94 95 ASP A CA 1
ATOM 728 C C . ASP A 1 95 ? -0.458 26.152 -48.991 1.00 79.94 95 ASP A C 1
ATOM 730 O O . ASP A 1 95 ? -1.517 25.534 -49.077 1.00 79.94 95 ASP A O 1
ATOM 734 N N . GLU A 1 96 ? 0.716 25.515 -49.111 1.00 87.44 96 GLU A N 1
ATOM 735 C CA . GLU A 1 96 ? 0.844 24.072 -49.367 1.00 87.44 96 GLU A CA 1
ATOM 736 C C . GLU A 1 96 ? 1.468 23.345 -48.163 1.00 87.44 96 GLU A C 1
ATOM 738 O O . GLU A 1 96 ? 2.671 23.076 -48.138 1.00 87.44 96 GLU A O 1
ATOM 743 N N . LEU A 1 97 ? 0.642 22.951 -47.183 1.00 88.56 97 LEU A N 1
ATOM 744 C CA . LEU A 1 97 ? 1.079 22.211 -45.981 1.00 88.56 97 LEU A CA 1
ATOM 745 C C . LEU A 1 97 ? 1.985 21.009 -46.319 1.00 88.56 97 LEU A C 1
ATOM 747 O O . LEU A 1 97 ? 3.038 20.820 -45.715 1.00 88.56 97 LEU A O 1
ATOM 751 N N . GLY A 1 98 ? 1.640 20.243 -47.360 1.00 88.31 98 GLY A N 1
ATOM 752 C CA . GLY A 1 98 ? 2.416 19.091 -47.837 1.00 88.31 98 GLY A CA 1
ATOM 753 C C . GLY A 1 98 ? 3.813 19.405 -48.403 1.00 88.31 98 GLY A C 1
ATOM 754 O O . GLY A 1 98 ? 4.535 18.472 -48.767 1.00 88.31 98 GLY A O 1
ATOM 755 N N . ARG A 1 99 ? 4.213 20.683 -48.496 1.00 90.94 99 ARG A N 1
ATOM 756 C CA . ARG A 1 99 ? 5.570 21.133 -48.862 1.00 90.94 99 ARG A CA 1
ATOM 757 C C . ARG A 1 99 ? 6.428 21.599 -47.681 1.00 90.94 99 ARG A C 1
ATOM 759 O O . ARG A 1 99 ? 7.618 21.829 -47.892 1.00 90.94 99 ARG A O 1
ATOM 766 N N . GLN A 1 100 ? 5.878 21.725 -46.473 1.00 92.19 100 GLN A N 1
ATOM 767 C CA . GLN A 1 100 ? 6.666 22.065 -45.283 1.00 92.19 100 GLN A CA 1
ATOM 768 C C . GLN A 1 100 ? 7.585 20.896 -44.896 1.00 92.19 100 GLN A C 1
ATOM 770 O O . GLN A 1 100 ? 7.199 19.729 -44.972 1.00 92.19 100 GLN A O 1
ATOM 775 N N . SER A 1 101 ? 8.821 21.184 -44.479 1.00 91.88 101 SER A N 1
ATOM 776 C CA . SER A 1 101 ? 9.811 20.131 -44.215 1.00 91.88 101 SER A CA 1
ATOM 777 C C . SER A 1 101 ? 9.596 19.373 -42.908 1.00 91.88 101 SER A C 1
ATOM 779 O O . SER A 1 101 ? 10.187 18.305 -42.729 1.00 91.88 101 SER A O 1
ATOM 781 N N . ARG A 1 102 ? 8.782 19.904 -41.989 1.00 92.38 102 ARG A N 1
ATOM 782 C CA . ARG A 1 102 ? 8.374 19.277 -40.722 1.00 92.38 102 ARG A CA 1
ATOM 783 C C . ARG A 1 102 ? 6.888 19.543 -40.495 1.00 92.38 102 ARG A C 1
ATOM 785 O O . ARG A 1 102 ? 6.448 20.661 -40.725 1.00 92.38 102 ARG A O 1
ATOM 792 N N . LEU A 1 103 ? 6.152 18.545 -40.011 1.00 91.62 103 LEU A N 1
ATOM 793 C CA . LEU A 1 103 ? 4.737 18.654 -39.648 1.00 91.62 103 LEU A CA 1
ATOM 794 C C . LEU A 1 103 ? 4.542 18.146 -38.211 1.00 91.62 103 LEU A C 1
ATOM 796 O O . LEU A 1 103 ? 4.868 16.997 -37.925 1.00 91.62 103 LEU A O 1
ATOM 800 N N . TRP A 1 104 ? 4.051 19.001 -37.311 1.00 87.19 104 TRP A N 1
ATOM 801 C CA . TRP A 1 104 ? 3.844 18.682 -35.882 1.00 87.19 104 TRP A CA 1
ATOM 802 C C . TRP A 1 104 ? 2.478 19.139 -35.338 1.00 87.19 104 TRP A C 1
ATOM 804 O O . TRP A 1 104 ? 2.043 18.673 -34.290 1.00 87.19 104 TRP A O 1
ATOM 814 N N . SER A 1 105 ? 1.782 20.050 -36.029 1.00 87.81 105 SER A N 1
ATOM 815 C CA . SER A 1 105 ? 0.400 20.415 -35.696 1.00 87.81 105 SER A CA 1
ATOM 816 C C . SER A 1 105 ? -0.518 19.226 -36.007 1.00 87.81 105 SER A C 1
ATOM 818 O O . SER A 1 105 ? -0.576 18.822 -37.173 1.00 87.81 105 SER A O 1
ATOM 820 N N . PRO A 1 106 ? -1.269 18.672 -35.032 1.00 88.31 106 PRO A N 1
ATOM 821 C CA . PRO A 1 106 ? -2.120 17.508 -35.280 1.00 88.31 106 PRO A CA 1
ATOM 822 C C . PRO A 1 106 ? -3.172 17.758 -36.370 1.00 88.31 106 PRO A C 1
ATOM 824 O O . PRO A 1 106 ? -3.462 16.864 -37.160 1.00 88.31 106 PRO A O 1
ATOM 827 N N . LYS A 1 107 ? -3.685 18.995 -36.475 1.00 89.06 107 LYS A N 1
ATOM 828 C CA . LYS A 1 107 ? -4.640 19.409 -37.518 1.00 89.06 107 LYS A CA 1
ATOM 829 C C . LYS A 1 107 ? -4.007 19.398 -38.913 1.00 89.06 107 LYS A C 1
ATOM 831 O O . LYS A 1 107 ? -4.599 18.870 -39.851 1.00 89.06 107 LYS A O 1
ATOM 836 N N . ASP A 1 108 ? -2.802 19.946 -39.041 1.00 90.50 108 ASP A N 1
ATOM 837 C CA . ASP A 1 108 ? -2.099 20.085 -40.320 1.00 90.50 108 ASP A CA 1
ATOM 838 C C . ASP A 1 108 ? -1.655 18.699 -40.818 1.00 90.50 108 ASP A C 1
ATOM 840 O O . ASP A 1 108 ? -1.838 18.356 -41.986 1.00 90.50 108 ASP A O 1
ATOM 844 N N . VAL A 1 109 ? -1.145 17.857 -39.908 1.00 92.12 109 VAL A N 1
ATOM 845 C CA . VAL A 1 109 ? -0.789 16.459 -40.190 1.00 92.12 109 VAL A CA 1
ATOM 846 C C . VAL A 1 109 ? -2.025 15.651 -40.598 1.00 92.12 109 VAL A C 1
ATOM 848 O O . VAL A 1 109 ? -1.973 14.951 -41.609 1.00 92.12 109 VAL A O 1
ATOM 851 N N . TYR A 1 110 ? -3.145 15.780 -39.874 1.00 91.06 110 TYR A N 1
ATOM 852 C CA . TYR A 1 110 ? -4.415 15.133 -40.225 1.00 91.06 110 TYR A CA 1
ATOM 853 C C . TYR A 1 110 ? -4.843 15.493 -41.654 1.00 91.06 110 TYR A C 1
ATOM 855 O O . TYR A 1 110 ? -5.126 14.599 -42.452 1.00 91.06 110 TYR A O 1
ATOM 863 N N . GLN A 1 111 ? -4.829 16.781 -42.019 1.00 90.56 111 GLN A N 1
ATOM 864 C CA . GLN A 1 111 ? -5.189 17.230 -43.370 1.00 90.56 111 GLN A CA 1
ATOM 865 C C . GLN A 1 111 ? -4.234 16.700 -44.447 1.00 90.56 111 GLN A C 1
ATOM 867 O O . GLN A 1 111 ? -4.693 16.266 -45.505 1.00 90.56 111 GLN A O 1
ATOM 872 N N . VAL A 1 112 ? -2.921 16.707 -44.191 1.00 93.69 112 VAL A N 1
ATOM 873 C CA . VAL A 1 112 ? -1.915 16.233 -45.156 1.00 93.69 112 VAL A CA 1
ATOM 874 C C . VAL A 1 112 ? -2.014 14.723 -45.391 1.00 93.69 112 VAL A C 1
ATOM 876 O O . VAL A 1 112 ? -1.886 14.291 -46.540 1.00 93.69 112 VAL A O 1
ATOM 879 N N . LEU A 1 113 ? -2.251 13.933 -44.338 1.00 93.19 113 LEU A N 1
ATOM 880 C CA . LEU A 1 113 ? -2.329 12.473 -44.424 1.00 93.19 113 LEU A CA 1
ATOM 881 C C . LEU A 1 113 ? -3.669 11.976 -44.989 1.00 93.19 113 LEU A C 1
ATOM 883 O O . LEU A 1 113 ? -3.653 11.112 -45.861 1.00 93.19 113 LEU A O 1
ATOM 887 N N . THR A 1 114 ? -4.809 12.538 -44.565 1.00 90.56 114 THR A N 1
ATOM 888 C CA . THR A 1 114 ? -6.136 12.151 -45.102 1.00 90.56 114 THR A CA 1
ATOM 889 C C . THR A 1 114 ? -6.273 12.442 -46.596 1.00 90.56 114 THR A C 1
ATOM 891 O O . THR A 1 114 ? -6.808 11.625 -47.339 1.00 90.56 114 THR A O 1
ATOM 894 N N . ASN A 1 115 ? -5.753 13.583 -47.057 1.00 91.25 115 ASN A N 1
ATOM 895 C CA . ASN A 1 115 ? -5.901 14.037 -48.444 1.00 91.25 115 ASN A CA 1
ATOM 896 C C . ASN A 1 115 ? -4.694 13.688 -49.341 1.00 91.25 115 ASN A C 1
ATOM 898 O O . ASN A 1 115 ? -4.585 14.209 -50.451 1.00 91.25 115 ASN A O 1
ATOM 902 N N . ASN A 1 116 ? -3.762 12.839 -48.881 1.00 91.69 116 ASN A N 1
ATOM 903 C CA . ASN A 1 116 ? -2.551 12.429 -49.616 1.00 91.69 116 ASN A CA 1
ATOM 904 C C . ASN A 1 116 ? -1.705 13.610 -50.169 1.00 91.69 116 ASN A C 1
ATOM 906 O O . ASN A 1 116 ? -1.048 13.507 -51.217 1.00 91.69 116 ASN A O 1
ATOM 910 N N . LEU A 1 117 ? -1.704 14.754 -49.471 1.00 93.81 117 LEU A N 1
ATOM 911 C CA . LEU A 1 117 ? -1.060 15.999 -49.924 1.00 93.81 117 LEU A CA 1
ATOM 912 C C . LEU A 1 117 ? 0.464 15.991 -49.756 1.00 93.81 117 LEU A C 1
ATOM 914 O O . LEU A 1 117 ? 1.140 16.887 -50.261 1.00 93.81 117 LEU A O 1
ATOM 918 N N . GLY A 1 118 ? 1.007 14.989 -49.060 1.00 91.75 118 GLY A N 1
ATOM 919 C CA . GLY A 1 118 ? 2.437 14.837 -48.812 1.00 91.75 118 GLY A CA 1
ATOM 920 C C . GLY A 1 118 ? 3.294 14.908 -50.075 1.00 91.75 118 GLY A C 1
ATOM 921 O O . GLY A 1 118 ? 2.929 14.403 -51.138 1.00 91.75 118 GLY A O 1
ATOM 922 N N . THR A 1 119 ? 4.475 15.508 -49.945 1.00 94.38 119 THR A N 1
ATOM 923 C CA . THR A 1 119 ? 5.480 15.573 -51.012 1.00 94.38 119 THR A CA 1
ATOM 924 C C . THR A 1 119 ? 6.858 15.178 -50.486 1.00 94.38 119 THR A C 1
ATOM 926 O O . THR A 1 119 ? 7.094 15.164 -49.278 1.00 94.38 119 THR A O 1
ATOM 929 N N . GLY A 1 120 ? 7.815 14.957 -51.391 1.00 92.69 120 GLY A N 1
ATOM 930 C CA . GLY A 1 120 ? 9.220 14.717 -51.051 1.00 92.69 120 GLY A CA 1
ATOM 931 C C . GLY A 1 120 ? 9.937 15.900 -50.381 1.00 92.69 120 GLY A C 1
ATOM 932 O O . GLY A 1 120 ? 11.151 15.843 -50.206 1.00 92.69 120 GLY A O 1
ATOM 933 N N . LYS A 1 121 ? 9.237 16.987 -50.028 1.00 94.44 121 LYS A N 1
ATOM 934 C CA . LYS A 1 121 ? 9.763 18.025 -49.130 1.00 94.44 121 LYS A CA 1
ATOM 935 C C . LYS A 1 121 ? 9.598 17.675 -47.652 1.00 94.44 121 LYS A C 1
ATOM 937 O O . LYS A 1 121 ? 10.398 18.156 -46.857 1.00 94.44 121 LYS A O 1
ATOM 942 N N . VAL A 1 122 ? 8.613 16.849 -47.290 1.00 95.44 122 VAL A N 1
ATOM 943 C CA . VAL A 1 122 ? 8.365 16.456 -45.897 1.00 95.44 122 VAL A CA 1
ATOM 944 C C . VAL A 1 122 ? 9.473 15.511 -45.433 1.00 95.44 122 VAL A C 1
ATOM 946 O O . VAL A 1 122 ? 9.645 14.427 -45.987 1.00 95.44 122 VAL A O 1
ATOM 949 N N . GLU A 1 123 ? 10.221 15.912 -44.402 1.00 94.38 123 GLU A N 1
ATOM 950 C CA . GLU A 1 123 ? 11.295 15.102 -43.810 1.00 94.38 123 GLU A CA 1
ATOM 951 C C . GLU A 1 123 ? 10.986 14.648 -42.373 1.00 94.38 123 GLU A C 1
ATOM 953 O O . GLU A 1 123 ? 11.708 13.811 -41.829 1.00 94.38 123 GLU A O 1
ATOM 958 N N . GLY A 1 124 ? 9.956 15.203 -41.730 1.00 94.56 124 GLY A N 1
ATOM 959 C CA . GLY A 1 124 ? 9.557 14.830 -40.374 1.00 94.56 124 GLY A CA 1
ATOM 960 C C . GLY A 1 124 ? 8.061 14.999 -40.134 1.00 94.56 124 GLY A C 1
ATOM 961 O O . GLY A 1 124 ? 7.505 16.031 -40.507 1.00 94.56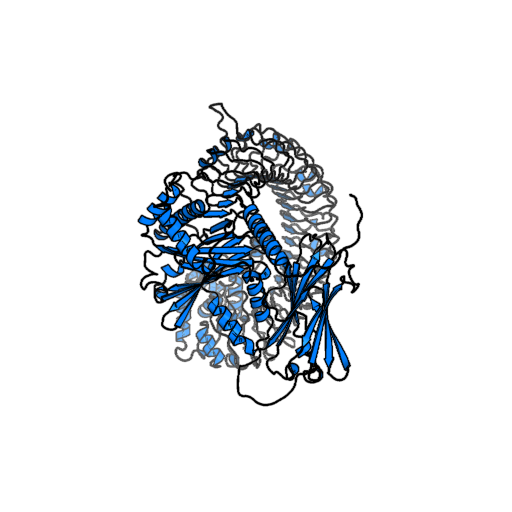 124 GLY A O 1
ATOM 962 N N . ILE A 1 125 ? 7.431 14.016 -39.491 1.00 94.81 125 ILE A N 1
ATOM 963 C CA . ILE A 1 125 ? 6.027 14.041 -39.058 1.00 94.81 125 ILE A CA 1
ATOM 964 C C . ILE A 1 125 ? 5.954 13.592 -37.601 1.00 94.81 125 ILE A C 1
ATOM 966 O O . ILE A 1 125 ? 6.434 12.508 -37.275 1.00 94.81 125 ILE A O 1
ATOM 970 N N . PHE A 1 126 ? 5.348 14.412 -36.745 1.00 92.38 126 PHE A N 1
ATOM 971 C CA . PHE A 1 126 ? 4.979 14.059 -35.375 1.00 92.38 126 PHE A CA 1
ATOM 972 C C . PHE A 1 126 ? 3.471 14.289 -35.215 1.00 92.38 126 PHE A C 1
ATOM 974 O O . PHE A 1 126 ? 2.976 15.375 -35.508 1.00 92.38 126 PHE A O 1
ATOM 981 N N . LEU A 1 127 ? 2.741 13.258 -34.793 1.00 91.38 127 LEU A N 1
ATOM 982 C CA . LEU A 1 127 ? 1.291 13.264 -34.638 1.00 91.38 127 LEU A CA 1
ATOM 983 C C . LEU A 1 127 ? 0.908 12.744 -33.257 1.00 91.38 127 LEU A C 1
ATOM 985 O O . LEU A 1 127 ? 1.143 11.578 -32.944 1.00 91.38 127 LEU A O 1
ATOM 989 N N . ASP A 1 128 ? 0.282 13.616 -32.478 1.00 89.12 128 ASP A N 1
ATOM 990 C CA . ASP A 1 128 ? -0.365 13.282 -31.215 1.00 89.12 128 ASP A CA 1
ATOM 991 C C . ASP A 1 128 ? -1.820 12.888 -31.493 1.00 89.12 128 AS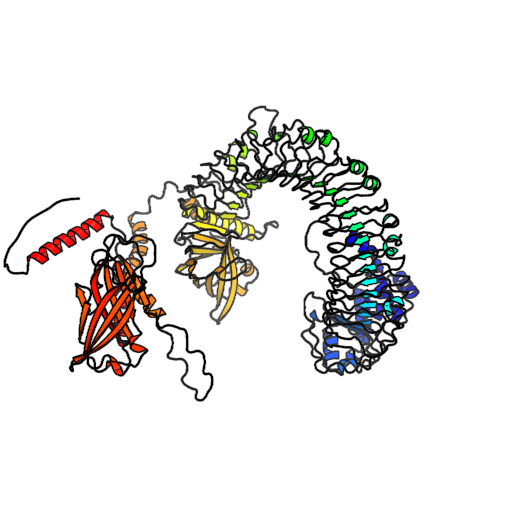P A C 1
ATOM 993 O O . ASP A 1 128 ? -2.645 13.745 -31.828 1.00 89.12 128 ASP A O 1
ATOM 997 N N . VAL A 1 129 ? -2.127 11.591 -31.435 1.00 88.06 129 VAL A N 1
ATOM 998 C CA . VAL A 1 129 ? -3.427 11.075 -31.892 1.00 88.06 129 VAL A CA 1
ATOM 999 C C . VAL A 1 129 ? -4.572 11.352 -30.916 1.00 88.06 129 VAL A C 1
ATOM 1001 O O . VAL A 1 129 ? -5.721 11.328 -31.343 1.00 88.06 129 VAL A O 1
ATOM 1004 N N . SER A 1 130 ? -4.289 11.707 -29.654 1.00 84.44 130 SER A N 1
ATOM 1005 C CA . SER A 1 130 ? -5.313 12.153 -28.687 1.00 84.44 130 SER A CA 1
ATOM 1006 C C . SER A 1 130 ? -5.940 13.503 -29.056 1.00 84.44 130 SER A C 1
ATOM 1008 O O . SER A 1 130 ? -7.038 13.837 -28.618 1.00 84.44 130 SER A O 1
ATOM 1010 N N . LYS A 1 131 ? -5.237 14.308 -29.866 1.00 86.00 131 LYS A N 1
ATOM 1011 C CA . LYS A 1 131 ? -5.633 15.677 -30.239 1.00 86.00 131 LYS A CA 1
ATOM 1012 C C . LYS A 1 131 ? -6.449 15.734 -31.534 1.00 86.00 131 LYS A C 1
ATOM 1014 O O . LYS A 1 131 ? -6.746 16.826 -32.025 1.00 86.00 131 LYS A O 1
ATOM 1019 N N . ILE A 1 132 ? -6.795 14.577 -32.098 1.00 84.50 132 ILE A N 1
ATOM 1020 C CA . ILE A 1 132 ? -7.598 14.416 -33.314 1.00 84.50 132 ILE A CA 1
ATOM 1021 C C . ILE A 1 132 ? -8.650 13.317 -33.119 1.00 84.50 132 ILE A C 1
ATOM 1023 O O . ILE A 1 132 ? -8.576 12.519 -32.191 1.00 84.50 132 ILE A O 1
ATOM 1027 N N . ARG A 1 133 ? -9.654 13.288 -33.998 1.00 79.88 133 ARG A N 1
ATOM 1028 C CA . ARG A 1 133 ? -10.605 12.169 -34.085 1.00 79.88 133 ARG A CA 1
ATOM 1029 C C . ARG A 1 133 ? -9.975 10.998 -34.846 1.00 79.88 133 ARG A C 1
ATOM 1031 O O . ARG A 1 133 ? -8.913 11.161 -35.448 1.00 79.88 133 ARG A O 1
ATOM 1038 N N . GLU A 1 134 ? -10.660 9.854 -34.845 1.00 84.88 134 GLU A N 1
ATOM 1039 C CA . GLU A 1 134 ? -10.300 8.697 -35.671 1.00 84.88 134 GLU A CA 1
ATOM 1040 C C . GLU A 1 134 ? -10.014 9.091 -37.124 1.00 84.88 134 GLU A C 1
ATOM 1042 O O . GLU A 1 134 ? -10.688 9.941 -37.713 1.00 84.88 134 GLU A O 1
ATOM 1047 N N . ILE A 1 135 ? -8.969 8.482 -37.683 1.00 88.19 135 ILE A N 1
ATOM 1048 C CA . ILE A 1 135 ? -8.429 8.803 -39.000 1.00 88.19 135 ILE A CA 1
ATOM 1049 C C . ILE A 1 135 ? -8.224 7.518 -39.802 1.00 88.19 135 ILE A C 1
ATOM 1051 O O . ILE A 1 135 ? -7.439 6.640 -39.440 1.00 88.19 135 ILE A O 1
ATOM 1055 N N . GLU A 1 136 ? -8.918 7.425 -40.933 1.00 90.12 136 GLU A N 1
ATOM 1056 C CA . GLU A 1 136 ? -8.701 6.381 -41.929 1.00 90.12 136 GLU A CA 1
ATOM 1057 C C . GLU A 1 136 ? -7.684 6.875 -42.965 1.00 90.12 136 GLU A C 1
ATOM 1059 O O . GLU A 1 136 ? -7.861 7.922 -43.591 1.00 90.12 136 GLU A O 1
ATOM 1064 N N . LEU A 1 137 ? -6.584 6.139 -43.121 1.00 92.44 137 LEU A N 1
ATOM 1065 C CA . LEU A 1 137 ? -5.501 6.468 -44.039 1.00 92.44 137 LEU A CA 1
ATOM 1066 C C . LEU A 1 137 ? -5.541 5.582 -45.283 1.00 92.44 137 LEU A C 1
ATOM 1068 O O . LEU A 1 137 ? -5.699 4.362 -45.205 1.00 92.44 137 LEU A O 1
ATOM 1072 N N . SER A 1 138 ? -5.315 6.200 -46.445 1.00 91.81 138 SER A N 1
ATOM 1073 C CA . SER A 1 138 ? -5.111 5.456 -47.689 1.00 91.81 138 SER A CA 1
ATOM 1074 C C . SER A 1 138 ? -3.776 4.702 -47.667 1.00 91.81 138 SER A C 1
ATOM 1076 O O . SER A 1 138 ? -2.796 5.161 -47.071 1.00 91.81 138 SER A O 1
ATOM 1078 N N . SER A 1 139 ? -3.686 3.594 -48.407 1.00 92.44 139 SER A N 1
ATOM 1079 C CA . SER A 1 139 ? -2.428 2.850 -48.579 1.00 92.44 139 SER A CA 1
ATOM 1080 C C . SER A 1 139 ? -1.301 3.693 -49.195 1.00 92.44 139 SER A C 1
ATOM 1082 O O . SER A 1 139 ? -0.125 3.387 -48.995 1.00 92.44 139 SER A O 1
ATOM 1084 N N . THR A 1 140 ? -1.654 4.776 -49.895 1.00 93.25 140 THR A N 1
ATOM 1085 C CA . THR A 1 140 ? -0.740 5.724 -50.545 1.00 93.25 140 THR A CA 1
ATOM 1086 C C . THR A 1 140 ? -0.328 6.925 -49.682 1.00 93.25 140 THR A C 1
ATOM 1088 O O . THR A 1 140 ? 0.488 7.724 -50.140 1.00 93.25 140 THR A O 1
ATOM 1091 N N . ALA A 1 141 ? -0.834 7.074 -48.447 1.00 93.56 141 ALA A N 1
ATOM 1092 C CA . ALA A 1 141 ? -0.682 8.299 -47.641 1.00 93.56 141 ALA A CA 1
ATOM 1093 C C . ALA A 1 141 ? 0.774 8.779 -47.460 1.00 93.56 141 ALA A C 1
ATOM 1095 O O . ALA A 1 141 ? 1.043 9.981 -47.463 1.00 93.56 141 ALA A O 1
ATOM 1096 N N . PHE A 1 142 ? 1.728 7.845 -47.380 1.00 94.44 142 PHE A N 1
ATOM 1097 C CA . PHE A 1 142 ? 3.161 8.136 -47.244 1.00 94.44 142 PHE A CA 1
ATOM 1098 C C . PHE A 1 142 ? 3.963 7.982 -48.552 1.00 94.44 142 PHE A C 1
ATOM 1100 O O . PHE A 1 142 ? 5.133 8.363 -48.596 1.00 94.44 142 PHE A O 1
ATOM 1107 N N . ALA A 1 143 ? 3.362 7.482 -49.640 1.00 91.69 143 ALA A N 1
ATOM 1108 C CA . ALA A 1 143 ? 4.080 7.074 -50.856 1.00 91.69 143 ALA A CA 1
ATOM 1109 C C . ALA A 1 143 ? 4.818 8.229 -51.563 1.00 91.69 143 ALA A C 1
ATOM 1111 O O . ALA A 1 143 ? 5.870 8.040 -52.171 1.00 91.69 143 ALA A O 1
ATOM 1112 N N . ARG A 1 144 ? 4.298 9.458 -51.450 1.00 94.00 144 ARG A N 1
ATOM 1113 C CA . ARG A 1 144 ? 4.912 10.671 -52.023 1.00 94.00 144 ARG A CA 1
ATOM 1114 C C . ARG A 1 144 ? 5.979 11.307 -51.121 1.00 94.00 144 ARG A C 1
ATOM 1116 O O . ARG A 1 144 ? 6.653 12.235 -51.562 1.00 94.00 144 ARG A O 1
ATOM 1123 N N . MET A 1 145 ? 6.152 10.831 -49.885 1.00 95.69 145 MET A N 1
ATOM 1124 C CA . MET A 1 145 ? 7.049 11.394 -48.863 1.00 95.69 145 MET A CA 1
ATOM 1125 C C . MET A 1 145 ? 8.391 10.640 -48.787 1.00 95.69 145 MET A C 1
ATOM 1127 O O . MET A 1 145 ? 8.875 10.300 -47.711 1.00 95.69 145 MET A O 1
ATOM 1131 N N . TYR A 1 146 ? 9.017 10.362 -49.930 1.00 93.19 146 TYR A N 1
ATOM 1132 C CA . TYR A 1 146 ? 10.217 9.510 -50.037 1.00 93.19 146 TYR A CA 1
ATOM 1133 C C . TYR A 1 146 ? 11.495 10.057 -49.359 1.00 93.19 146 TYR A C 1
ATOM 1135 O O . TYR A 1 146 ? 12.498 9.353 -49.315 1.00 93.19 146 TYR A O 1
ATOM 1143 N N . ASN A 1 147 ? 11.461 11.283 -48.822 1.00 95.19 147 ASN A N 1
ATOM 1144 C CA . ASN A 1 147 ? 12.533 11.894 -48.022 1.00 95.19 147 ASN A CA 1
ATOM 1145 C C . ASN A 1 147 ? 12.200 11.952 -46.514 1.00 95.19 147 ASN A C 1
ATOM 1147 O O . ASN A 1 147 ? 12.907 12.614 -45.752 1.00 95.19 147 ASN A O 1
ATOM 1151 N N . LEU A 1 148 ? 11.124 11.295 -46.061 1.00 95.81 148 LEU A N 1
ATOM 1152 C CA . LEU A 1 148 ? 10.728 11.263 -44.651 1.00 95.81 148 LEU A CA 1
ATOM 1153 C C . LEU A 1 148 ? 11.808 10.560 -43.814 1.00 95.81 148 LEU A C 1
ATOM 1155 O O . LEU A 1 148 ? 12.155 9.413 -44.096 1.00 95.81 148 LEU A O 1
ATOM 1159 N N . ARG A 1 149 ? 12.330 11.253 -42.794 1.00 95.56 149 ARG A N 1
ATOM 1160 C CA . ARG A 1 149 ? 13.404 10.787 -41.898 1.00 95.56 149 ARG A CA 1
ATOM 1161 C C . ARG A 1 149 ? 12.936 10.530 -40.472 1.00 95.56 149 ARG A C 1
ATOM 1163 O O . ARG A 1 149 ? 13.478 9.647 -39.814 1.00 95.56 149 ARG A O 1
ATOM 1170 N N . LEU A 1 150 ? 11.961 11.298 -39.997 1.00 95.31 150 LEU A N 1
ATOM 1171 C CA . LEU A 1 150 ? 11.379 11.147 -38.666 1.00 95.31 150 LEU A CA 1
ATOM 1172 C C . LEU A 1 150 ? 9.874 10.913 -38.805 1.00 95.31 150 LEU A C 1
ATOM 1174 O O . LEU A 1 150 ? 9.187 11.728 -39.419 1.00 95.31 150 LEU A O 1
ATOM 1178 N N . LEU A 1 151 ? 9.360 9.835 -38.229 1.00 95.75 151 LEU A N 1
ATOM 1179 C CA . LEU A 1 151 ? 7.926 9.576 -38.148 1.00 95.75 151 LEU A CA 1
ATOM 1180 C C . LEU A 1 151 ? 7.592 9.161 -36.718 1.00 95.75 151 LEU A C 1
ATOM 1182 O O . LEU A 1 151 ? 8.051 8.111 -36.283 1.00 95.75 151 LEU A O 1
ATOM 1186 N N . LYS A 1 152 ? 6.818 9.983 -36.004 1.00 93.56 152 LYS A N 1
ATOM 1187 C CA . LYS A 1 152 ? 6.256 9.674 -34.685 1.00 93.56 152 LYS A CA 1
ATOM 1188 C C . LYS A 1 152 ? 4.739 9.806 -34.742 1.00 93.56 152 LYS A C 1
ATOM 1190 O O . LYS A 1 152 ? 4.232 10.902 -34.945 1.00 93.56 152 LYS A O 1
ATOM 1195 N N . ILE A 1 153 ? 4.018 8.711 -34.554 1.00 92.19 153 ILE A N 1
ATOM 1196 C CA . ILE A 1 153 ? 2.565 8.702 -34.357 1.00 92.19 153 ILE A CA 1
ATOM 1197 C C . ILE A 1 153 ? 2.341 8.087 -32.980 1.00 92.19 153 ILE A C 1
ATOM 1199 O O . ILE A 1 153 ? 2.709 6.938 -32.756 1.00 92.19 153 ILE A O 1
ATOM 1203 N N . TYR A 1 154 ? 1.848 8.876 -32.033 1.00 88.38 154 TYR A N 1
ATOM 1204 C CA . TYR A 1 154 ? 1.870 8.519 -30.616 1.00 88.38 154 TYR A CA 1
ATOM 1205 C C . TYR A 1 154 ? 0.616 9.019 -29.901 1.00 88.38 154 TYR A C 1
ATOM 1207 O O . TYR A 1 154 ? -0.054 9.927 -30.395 1.00 88.38 154 TYR A O 1
ATOM 1215 N N . ASN A 1 155 ? 0.310 8.444 -28.740 1.00 83.56 155 ASN A N 1
ATOM 1216 C CA . ASN A 1 155 ? -0.793 8.889 -27.893 1.00 83.56 155 ASN A CA 1
ATOM 1217 C C . ASN A 1 155 ? -0.248 9.524 -26.602 1.00 83.56 155 ASN A C 1
ATOM 1219 O O . ASN A 1 155 ? 0.559 8.908 -25.912 1.00 83.56 155 ASN A O 1
ATOM 1223 N N . SER A 1 156 ? -0.656 10.756 -26.289 1.00 80.75 156 SER A N 1
ATOM 1224 C CA . SER A 1 156 ? -0.320 11.426 -25.020 1.00 80.75 156 SER A CA 1
ATOM 1225 C C . SER A 1 156 ? -1.236 11.056 -23.846 1.00 80.75 156 SER A C 1
ATOM 1227 O O . SER A 1 156 ? -0.909 11.395 -22.711 1.00 80.75 156 SER A O 1
ATOM 1229 N N . VAL A 1 157 ? -2.355 10.369 -24.093 1.00 73.38 157 VAL A N 1
ATOM 1230 C CA . VAL A 1 157 ? -3.275 9.875 -23.059 1.00 73.38 157 VAL A CA 1
ATOM 1231 C C . VAL A 1 157 ? -3.057 8.371 -22.881 1.00 73.38 157 VAL A C 1
ATOM 1233 O O . VAL A 1 157 ? -3.110 7.604 -23.843 1.00 73.38 157 VAL A O 1
ATOM 1236 N N . ALA A 1 158 ? -2.782 7.942 -21.649 1.00 58.12 158 ALA A N 1
ATOM 1237 C CA . ALA A 1 158 ? -2.580 6.533 -21.327 1.00 58.12 158 ALA A CA 1
ATOM 1238 C C . ALA A 1 158 ? -3.898 5.738 -21.420 1.00 58.12 158 ALA A C 1
ATOM 1240 O O . ALA A 1 158 ? -4.960 6.233 -21.054 1.00 58.12 158 ALA A O 1
ATOM 1241 N N . GLY A 1 159 ? -3.824 4.492 -21.897 1.00 56.38 159 GLY A N 1
ATOM 1242 C CA . GLY A 1 159 ? -4.961 3.559 -21.969 1.00 56.38 159 GLY A CA 1
ATOM 1243 C C . GLY A 1 159 ? -5.822 3.635 -23.239 1.00 56.38 159 GLY A C 1
ATOM 1244 O O . GLY A 1 159 ? -6.520 2.667 -23.547 1.00 56.38 159 GLY A O 1
ATOM 1245 N N . ASP A 1 160 ? -5.743 4.718 -24.016 1.00 60.09 160 ASP A N 1
ATOM 1246 C CA . ASP A 1 160 ? -6.558 4.885 -25.225 1.00 60.09 160 ASP A CA 1
ATOM 1247 C C . ASP A 1 160 ? -6.057 4.059 -26.424 1.00 60.09 160 ASP A C 1
ATOM 1249 O O . ASP A 1 160 ? -4.859 3.964 -26.713 1.00 60.09 160 ASP A O 1
ATOM 1253 N N . LYS A 1 161 ? -7.003 3.478 -27.173 1.00 62.78 161 LYS A N 1
ATOM 1254 C CA . LYS A 1 161 ? -6.726 2.653 -28.362 1.00 62.78 161 LYS A CA 1
ATOM 1255 C C . LYS A 1 161 ? -6.221 3.510 -29.528 1.00 62.78 161 LYS A C 1
ATOM 1257 O O . LYS A 1 161 ? -6.629 4.653 -29.695 1.00 62.78 161 LYS A O 1
ATOM 1262 N N . CYS A 1 162 ? -5.382 2.930 -30.391 1.00 68.25 162 CYS A N 1
ATOM 1263 C CA . CYS A 1 162 ? -4.913 3.615 -31.598 1.00 68.25 162 CYS A CA 1
ATOM 1264 C C . CYS A 1 162 ? -6.087 3.972 -32.524 1.00 68.25 162 CYS A C 1
ATOM 1266 O O . CYS A 1 162 ? -6.780 3.085 -33.026 1.00 68.25 162 CYS A O 1
ATOM 1268 N N . THR A 1 163 ? -6.258 5.271 -32.767 1.00 80.38 163 THR A N 1
ATOM 1269 C CA . THR A 1 163 ? -7.324 5.881 -33.577 1.00 80.38 163 THR A CA 1
ATOM 1270 C C . THR A 1 163 ? -6.984 5.959 -35.074 1.00 80.38 163 THR A C 1
ATOM 1272 O O . THR A 1 163 ? -7.700 6.595 -35.847 1.00 80.38 163 THR A O 1
ATOM 1275 N N . VAL A 1 164 ? -5.875 5.338 -35.504 1.00 88.81 164 VAL A N 1
ATOM 1276 C CA . VAL A 1 164 ? -5.407 5.352 -36.898 1.00 88.81 164 VAL A CA 1
ATOM 1277 C C . VAL A 1 164 ? -5.686 4.016 -37.581 1.00 88.81 164 VAL A C 1
ATOM 1279 O O . VAL A 1 164 ? -5.143 2.975 -37.202 1.00 88.81 164 VAL A O 1
ATOM 1282 N N . HIS A 1 165 ? -6.483 4.050 -38.647 1.00 89.31 165 HIS A N 1
ATOM 1283 C CA . HIS A 1 165 ? -6.900 2.871 -39.403 1.00 89.31 165 HIS A CA 1
ATOM 1284 C C . HIS A 1 165 ? -6.249 2.839 -40.793 1.00 89.31 165 HIS A C 1
ATOM 1286 O O . HIS A 1 165 ? -6.180 3.847 -41.488 1.00 89.31 165 HIS A O 1
ATOM 1292 N N . LEU A 1 166 ? -5.781 1.659 -41.211 1.00 90.50 166 LEU A N 1
ATOM 1293 C CA . LEU A 1 166 ? -5.181 1.398 -42.529 1.00 90.50 166 LEU A CA 1
ATOM 1294 C C . LEU A 1 166 ? -5.865 0.170 -43.170 1.00 90.50 166 LEU A C 1
ATOM 1296 O O . LEU A 1 166 ? -5.251 -0.897 -43.256 1.00 90.50 166 LEU A O 1
ATOM 1300 N N . PRO A 1 167 ? -7.147 0.260 -43.579 1.00 87.38 167 PRO A N 1
ATOM 1301 C CA . PRO A 1 167 ? -7.915 -0.904 -44.036 1.00 87.38 167 PRO A CA 1
ATOM 1302 C C . PRO A 1 167 ? -7.367 -1.512 -45.334 1.00 87.38 167 PRO A C 1
ATOM 1304 O O . PRO A 1 167 ? -7.385 -2.728 -45.501 1.00 87.38 167 PRO A O 1
ATOM 1307 N N . SER A 1 168 ? -6.803 -0.683 -46.218 1.00 89.00 168 SER A N 1
ATOM 1308 C CA . SER A 1 168 ? -6.127 -1.124 -47.451 1.00 89.00 168 SER A CA 1
ATOM 1309 C C . SER A 1 168 ? -4.642 -1.475 -47.250 1.00 89.00 168 SER A C 1
ATOM 1311 O O . SER A 1 168 ? -3.905 -1.640 -48.221 1.00 89.00 168 SER A O 1
ATOM 1313 N N . GLY A 1 169 ? -4.169 -1.566 -46.001 1.00 89.81 169 GLY A N 1
ATOM 1314 C CA . GLY A 1 169 ? -2.746 -1.701 -45.692 1.00 89.81 169 GLY A CA 1
ATOM 1315 C C . GLY A 1 169 ? -1.950 -0.426 -45.993 1.00 89.81 169 GLY A C 1
ATOM 1316 O O . GLY A 1 169 ? -2.510 0.661 -46.103 1.00 89.81 169 GLY A O 1
ATOM 1317 N N . LEU A 1 170 ? -0.629 -0.563 -46.123 1.00 91.38 170 LEU A N 1
ATOM 1318 C CA . LEU A 1 170 ? 0.301 0.526 -46.428 1.00 91.38 170 LEU A CA 1
ATOM 1319 C C . LEU A 1 170 ? 1.236 0.090 -47.561 1.00 91.38 170 LEU A C 1
ATOM 1321 O O . LEU A 1 170 ? 1.920 -0.925 -47.440 1.00 91.38 170 LEU A O 1
ATOM 1325 N N . GLU A 1 171 ? 1.257 0.845 -48.661 1.00 89.00 171 GLU A N 1
ATOM 1326 C CA . GLU A 1 171 ? 1.974 0.456 -49.881 1.00 89.00 171 GLU A CA 1
ATOM 1327 C C . GLU A 1 171 ? 3.490 0.624 -49.747 1.00 89.00 171 GLU A C 1
ATOM 1329 O O . GLU A 1 171 ? 4.251 -0.213 -50.228 1.00 89.00 171 GLU A O 1
ATOM 1334 N N . SER A 1 172 ? 3.949 1.703 -49.108 1.00 89.31 172 SER A N 1
ATOM 1335 C CA . SER A 1 172 ? 5.376 2.003 -48.960 1.00 89.31 172 SER A CA 1
ATOM 1336 C C . SER A 1 172 ? 5.673 2.902 -47.757 1.00 89.31 172 SER A C 1
ATOM 1338 O O . SER A 1 172 ? 4.813 3.631 -47.262 1.00 89.31 172 SER A O 1
ATOM 1340 N N . LEU A 1 173 ? 6.928 2.847 -47.303 1.00 93.38 173 LEU A N 1
ATOM 1341 C CA . LEU A 1 173 ? 7.528 3.766 -46.336 1.00 93.38 173 LEU A CA 1
ATOM 1342 C C . LEU A 1 173 ? 8.878 4.259 -46.870 1.00 93.38 173 LEU A C 1
ATOM 1344 O O . LEU A 1 173 ? 9.619 3.506 -47.510 1.00 93.38 173 LEU A O 1
ATOM 1348 N N . SER A 1 174 ? 9.203 5.517 -46.566 1.00 94.38 174 SER A N 1
ATOM 1349 C CA . SER A 1 174 ? 10.468 6.160 -46.936 1.00 94.38 174 SER A CA 1
ATOM 1350 C C . SER A 1 174 ? 11.679 5.356 -46.463 1.00 94.38 174 SER A C 1
ATOM 1352 O O . SER A 1 174 ? 11.833 5.093 -45.272 1.00 94.38 174 SER A O 1
ATOM 1354 N N . HIS A 1 175 ? 12.586 5.020 -47.381 1.00 93.19 175 HIS A N 1
ATOM 1355 C CA . HIS A 1 175 ? 13.855 4.359 -47.051 1.00 93.19 175 HIS A CA 1
ATOM 1356 C C . HIS A 1 175 ? 14.855 5.299 -46.348 1.00 93.19 175 HIS A C 1
ATOM 1358 O O . HIS A 1 175 ? 15.904 4.854 -45.889 1.00 93.19 175 HIS A O 1
ATOM 1364 N N . GLU A 1 176 ? 14.529 6.590 -46.227 1.00 95.19 176 GLU A N 1
ATOM 1365 C CA . GLU A 1 176 ? 15.305 7.568 -45.463 1.00 95.19 176 GLU A CA 1
ATOM 1366 C C . GLU A 1 176 ? 14.884 7.665 -43.983 1.00 95.19 176 GLU A C 1
ATOM 1368 O O . GLU A 1 176 ? 15.440 8.480 -43.243 1.00 95.19 176 GLU A O 1
ATOM 1373 N N . LEU A 1 177 ? 13.959 6.829 -43.497 1.00 96.06 177 LEU A N 1
ATOM 1374 C CA . LEU A 1 177 ? 13.608 6.808 -42.073 1.00 96.06 177 LEU A CA 1
ATOM 1375 C C . LEU A 1 177 ? 14.835 6.510 -41.190 1.00 96.06 177 LEU A C 1
ATOM 1377 O O . LEU A 1 177 ? 15.553 5.536 -41.398 1.00 96.06 177 LEU A O 1
ATOM 1381 N N . ARG A 1 178 ? 15.056 7.383 -40.200 1.00 95.56 178 ARG A N 1
ATOM 1382 C CA . ARG A 1 178 ? 16.060 7.288 -39.125 1.00 95.56 178 ARG A CA 1
ATOM 1383 C C . ARG A 1 178 ? 15.394 6.999 -37.779 1.00 95.56 178 ARG A C 1
ATOM 1385 O O . ARG A 1 178 ? 15.907 6.197 -37.008 1.00 95.56 178 ARG A O 1
ATOM 1392 N N . TYR A 1 179 ? 14.242 7.619 -37.533 1.00 95.38 179 TYR A N 1
ATOM 1393 C CA . TYR A 1 179 ? 13.394 7.397 -36.364 1.00 95.38 179 TYR A CA 1
ATOM 1394 C C . TYR A 1 179 ? 12.001 7.004 -36.837 1.00 95.38 179 TYR A C 1
ATOM 1396 O O . TYR A 1 179 ? 11.387 7.748 -37.611 1.00 95.38 179 TYR A O 1
ATOM 1404 N N . PHE A 1 180 ? 11.516 5.854 -36.378 1.00 96.19 180 PHE A N 1
ATOM 1405 C CA . PHE A 1 180 ? 10.167 5.399 -36.666 1.00 96.19 180 PHE A CA 1
ATOM 1406 C C . PHE A 1 180 ? 9.471 4.930 -35.387 1.00 96.19 180 PHE A C 1
ATOM 1408 O O . PHE A 1 180 ? 9.763 3.854 -34.879 1.00 96.19 180 PHE A O 1
ATOM 1415 N N . HIS A 1 181 ? 8.550 5.750 -34.888 1.00 94.44 181 HIS A N 1
ATOM 1416 C CA . HIS A 1 181 ? 7.701 5.507 -33.726 1.00 94.44 181 HIS A CA 1
ATOM 1417 C C . HIS A 1 181 ? 6.237 5.473 -34.176 1.00 94.44 181 HIS A C 1
ATOM 1419 O O . HIS A 1 181 ? 5.749 6.445 -34.753 1.00 94.44 181 HIS A O 1
ATOM 1425 N N . TRP A 1 182 ? 5.517 4.386 -33.903 1.00 93.44 182 TRP A N 1
ATOM 1426 C CA . TRP A 1 182 ? 4.071 4.305 -34.121 1.00 93.44 182 TRP A CA 1
ATOM 1427 C C . TRP A 1 182 ? 3.401 3.467 -33.026 1.00 93.44 182 TRP A C 1
ATOM 1429 O O . TRP A 1 182 ? 3.443 2.238 -33.069 1.00 93.44 182 TRP A O 1
ATOM 1439 N N . ASP A 1 183 ? 2.757 4.131 -32.065 1.00 89.31 183 ASP A N 1
ATOM 1440 C CA . ASP A 1 183 ? 2.026 3.450 -30.993 1.00 89.31 183 ASP A CA 1
ATOM 1441 C C . ASP A 1 183 ? 0.747 2.805 -31.535 1.00 89.31 183 ASP A C 1
ATOM 1443 O O . ASP A 1 183 ? -0.053 3.429 -32.240 1.00 89.31 183 ASP A O 1
ATOM 1447 N N . GLY A 1 184 ? 0.558 1.527 -31.214 1.00 88.75 184 GLY A N 1
ATOM 1448 C CA . GLY A 1 184 ? -0.589 0.750 -31.665 1.00 88.75 184 GLY A CA 1
ATOM 1449 C C . GLY A 1 184 ? -0.655 0.557 -33.181 1.00 88.75 184 GLY A C 1
ATOM 1450 O O . GLY A 1 184 ? -1.758 0.490 -33.727 1.00 88.75 184 GLY A O 1
ATOM 1451 N N . TYR A 1 185 ? 0.497 0.458 -33.860 1.00 92.75 185 TYR A N 1
ATOM 1452 C CA . TYR A 1 185 ? 0.602 0.264 -35.309 1.00 92.75 185 TYR A CA 1
ATOM 1453 C C . TYR A 1 185 ? -0.400 -0.800 -35.800 1.00 92.75 185 TYR A C 1
ATOM 1455 O O . TYR A 1 185 ? -0.370 -1.949 -35.332 1.00 92.75 185 TYR A O 1
ATOM 1463 N N . PRO A 1 186 ? -1.313 -0.444 -36.727 1.00 90.19 186 PRO A N 1
ATOM 1464 C CA . PRO A 1 186 ? -2.513 -1.242 -36.969 1.00 90.19 186 PRO A CA 1
ATOM 1465 C C . PRO A 1 186 ? -2.276 -2.467 -37.862 1.00 90.19 186 PRO A C 1
ATOM 1467 O O . PRO A 1 186 ? -3.153 -3.329 -37.939 1.00 90.19 186 PRO A O 1
ATOM 1470 N N . LEU A 1 187 ? -1.126 -2.561 -38.542 1.00 91.62 187 LEU A N 1
ATOM 1471 C CA . LEU A 1 187 ? -0.819 -3.648 -39.477 1.00 91.62 187 LEU A CA 1
ATOM 1472 C C . LEU A 1 187 ? -0.007 -4.771 -38.819 1.00 91.62 187 LEU A C 1
ATOM 1474 O O . LEU A 1 187 ? 0.783 -4.561 -37.902 1.00 91.62 187 LEU A O 1
ATOM 1478 N N . THR A 1 188 ? -0.157 -5.988 -39.343 1.00 91.56 188 THR A N 1
ATOM 1479 C CA . THR A 1 188 ? 0.524 -7.184 -38.817 1.00 91.56 188 THR A CA 1
ATOM 1480 C C . THR A 1 188 ? 2.014 -7.267 -39.159 1.00 91.56 188 THR A C 1
ATOM 1482 O O . THR A 1 188 ? 2.709 -8.114 -38.595 1.00 91.56 188 THR A O 1
ATOM 1485 N N . SER A 1 189 ? 2.490 -6.441 -40.092 1.00 91.75 189 SER A N 1
ATOM 1486 C CA . SER A 1 189 ? 3.886 -6.349 -40.533 1.00 91.75 189 SER A CA 1
ATOM 1487 C C . SER A 1 189 ? 4.151 -5.016 -41.229 1.00 91.75 189 SER A C 1
ATOM 1489 O O . SER A 1 189 ? 3.215 -4.390 -41.727 1.00 91.75 189 SER A O 1
ATOM 1491 N N . LEU A 1 190 ? 5.420 -4.619 -41.330 1.00 92.25 190 LEU A N 1
ATOM 1492 C CA . LEU A 1 190 ? 5.831 -3.463 -42.129 1.00 92.25 190 LEU A CA 1
ATOM 1493 C C . LEU A 1 190 ? 5.730 -3.755 -43.645 1.00 92.25 190 LEU A C 1
ATOM 1495 O O . LEU A 1 190 ? 5.715 -4.929 -44.042 1.00 92.25 190 LEU A O 1
ATOM 1499 N N . PRO A 1 191 ? 5.653 -2.720 -44.511 1.00 90.62 191 PRO A N 1
ATOM 1500 C CA . PRO A 1 191 ? 5.549 -2.895 -45.960 1.00 90.62 191 PRO A CA 1
ATOM 1501 C C . PRO A 1 191 ? 6.704 -3.721 -46.535 1.00 90.62 191 PRO A C 1
ATOM 1503 O O . PRO A 1 191 ? 7.870 -3.487 -46.225 1.00 90.62 191 PRO A O 1
ATOM 1506 N N . CYS A 1 192 ? 6.398 -4.681 -47.411 1.00 86.00 192 CYS A N 1
ATOM 1507 C CA . CYS A 1 192 ? 7.386 -5.646 -47.916 1.00 86.00 192 CYS A CA 1
ATOM 1508 C C . CYS A 1 192 ? 8.505 -5.044 -48.789 1.00 86.00 192 CYS A C 1
ATOM 1510 O O . CYS A 1 192 ? 9.523 -5.695 -49.016 1.00 86.00 192 CYS A O 1
ATOM 1512 N N . ASN A 1 193 ? 8.323 -3.812 -49.267 1.00 86.88 193 ASN A N 1
ATOM 1513 C CA . ASN A 1 193 ? 9.308 -3.032 -50.015 1.00 86.88 193 ASN A CA 1
ATOM 1514 C C . ASN A 1 193 ? 10.178 -2.126 -49.123 1.00 86.88 193 ASN A C 1
ATOM 1516 O O . ASN A 1 193 ? 11.157 -1.568 -49.617 1.00 86.88 193 ASN A O 1
ATOM 1520 N N . PHE A 1 194 ? 9.847 -1.957 -47.838 1.00 90.88 194 PHE A N 1
ATOM 1521 C CA . PHE A 1 194 ? 10.581 -1.080 -46.929 1.00 90.88 194 PHE A CA 1
ATOM 1522 C C . PHE A 1 194 ? 11.975 -1.642 -46.616 1.00 90.88 194 PHE A C 1
ATOM 1524 O O . PHE A 1 194 ? 12.120 -2.800 -46.230 1.00 90.88 194 PHE A O 1
ATOM 1531 N N . ARG A 1 195 ? 13.004 -0.799 -46.768 1.00 90.50 195 ARG A N 1
ATOM 1532 C CA . ARG A 1 195 ? 14.408 -1.127 -46.486 1.00 90.50 195 ARG A CA 1
ATOM 1533 C C . ARG A 1 195 ? 14.896 -0.328 -45.270 1.00 90.50 195 ARG A C 1
ATOM 1535 O O . ARG A 1 195 ? 15.155 0.865 -45.418 1.00 90.50 195 ARG A O 1
ATOM 1542 N N . PRO A 1 196 ? 15.064 -0.948 -44.089 1.00 90.94 196 PRO A N 1
ATOM 1543 C CA . PRO A 1 196 ? 15.420 -0.261 -42.844 1.00 90.94 196 PRO A CA 1
ATOM 1544 C C . PRO A 1 196 ? 16.923 0.055 -42.690 1.00 90.94 196 PRO A C 1
ATOM 1546 O O . PRO A 1 196 ? 17.364 0.333 -41.581 1.00 90.94 196 PRO A O 1
ATOM 1549 N N . GLN A 1 197 ? 17.723 0.055 -43.765 1.00 93.06 197 GLN A N 1
ATOM 1550 C CA . GLN A 1 197 ? 19.186 0.239 -43.698 1.00 93.06 197 GLN A CA 1
ATOM 1551 C C . GLN A 1 197 ? 19.607 1.528 -42.973 1.00 93.06 197 GLN A C 1
ATOM 1553 O O . GLN A 1 197 ? 20.617 1.554 -42.271 1.00 93.06 197 GLN A O 1
ATOM 1558 N N . ASN A 1 198 ? 18.835 2.599 -43.148 1.00 94.06 198 ASN A N 1
ATOM 1559 C CA . ASN A 1 198 ? 19.060 3.902 -42.527 1.00 94.06 198 ASN A CA 1
ATOM 1560 C C . ASN A 1 198 ? 18.472 4.023 -41.108 1.00 94.06 198 ASN A C 1
ATOM 1562 O O . ASN A 1 198 ? 18.761 4.998 -40.416 1.00 94.06 198 ASN A O 1
ATOM 1566 N N . LEU A 1 199 ? 17.640 3.073 -40.676 1.00 95.25 199 LEU A N 1
ATOM 1567 C CA . LEU A 1 199 ? 16.868 3.184 -39.444 1.00 95.25 199 LEU A CA 1
ATOM 1568 C C . LEU A 1 199 ? 17.784 3.057 -38.224 1.00 95.25 199 LEU A C 1
ATOM 1570 O O . LEU A 1 199 ? 18.572 2.120 -38.138 1.00 95.25 199 LEU A O 1
ATOM 1574 N N . VAL A 1 200 ? 17.668 4.000 -37.289 1.00 94.81 200 VAL A N 1
ATOM 1575 C CA . VAL A 1 200 ? 18.435 4.042 -36.034 1.00 94.81 200 VAL A CA 1
ATOM 1576 C C . VAL A 1 200 ? 17.580 3.606 -34.853 1.00 94.81 200 VAL A C 1
ATOM 1578 O O . VAL A 1 200 ? 18.072 2.903 -33.975 1.00 94.81 200 VAL A O 1
ATOM 1581 N N . GLU A 1 201 ? 16.300 3.971 -34.850 1.00 94.69 201 GLU A N 1
ATOM 1582 C CA . GLU A 1 201 ? 15.365 3.593 -33.794 1.00 94.69 201 GLU A CA 1
ATOM 1583 C C . GLU A 1 201 ? 14.002 3.200 -34.369 1.00 94.69 201 GLU A C 1
ATOM 1585 O O . GLU A 1 201 ? 13.440 3.908 -35.214 1.00 94.69 201 GLU A O 1
ATOM 1590 N N . LEU A 1 202 ? 13.491 2.064 -33.890 1.00 95.12 202 LEU A N 1
ATOM 1591 C CA . LEU A 1 202 ? 12.185 1.508 -34.223 1.00 95.12 202 LEU A CA 1
ATOM 1592 C C . LEU A 1 202 ? 11.363 1.324 -32.945 1.00 95.12 202 LEU A C 1
ATOM 1594 O O . LEU A 1 202 ? 11.656 0.434 -32.154 1.00 95.12 202 LEU A O 1
ATOM 1598 N N . ASN A 1 203 ? 10.304 2.107 -32.777 1.00 94.00 203 ASN A N 1
ATOM 1599 C CA . ASN A 1 203 ? 9.314 1.925 -31.725 1.00 94.00 203 ASN A CA 1
ATOM 1600 C C . ASN A 1 203 ? 7.953 1.585 -32.350 1.00 94.00 203 ASN A C 1
ATOM 1602 O O . ASN A 1 203 ? 7.369 2.393 -33.065 1.00 94.00 203 ASN A O 1
ATOM 1606 N N . LEU A 1 204 ? 7.445 0.385 -32.088 1.00 94.00 204 LEU A N 1
ATOM 1607 C CA . LEU A 1 204 ? 6.091 -0.033 -32.456 1.00 94.00 204 LEU A CA 1
ATOM 1608 C C . LEU A 1 204 ? 5.368 -0.548 -31.205 1.00 94.00 204 LEU A C 1
ATOM 1610 O O . LEU A 1 204 ? 4.788 -1.632 -31.228 1.00 94.00 204 LEU A O 1
ATOM 1614 N N . SER A 1 205 ? 5.430 0.188 -30.093 1.00 90.69 205 SER A N 1
ATOM 1615 C CA . SER A 1 205 ? 4.796 -0.234 -28.840 1.00 90.69 205 SER A CA 1
ATOM 1616 C C . SER A 1 205 ? 3.287 -0.486 -29.001 1.00 90.69 205 SER A C 1
ATOM 1618 O O . SER A 1 205 ? 2.618 0.123 -29.838 1.00 90.69 205 SER A O 1
ATOM 1620 N N . SER A 1 206 ? 2.740 -1.414 -28.216 1.00 89.75 206 SER A N 1
ATOM 1621 C CA . SER A 1 206 ? 1.310 -1.771 -28.153 1.00 89.75 206 SER A CA 1
ATOM 1622 C C . SER A 1 206 ? 0.674 -2.173 -29.497 1.00 89.75 206 SER A C 1
ATOM 1624 O O . SER A 1 206 ? -0.537 -2.052 -29.688 1.00 89.75 206 SER A O 1
ATOM 1626 N N . SER A 1 207 ? 1.483 -2.629 -30.459 1.00 91.00 207 SER A N 1
ATOM 1627 C CA . SER A 1 207 ? 1.076 -2.804 -31.860 1.00 91.00 207 SER A CA 1
ATOM 1628 C C . SER A 1 207 ? 0.530 -4.188 -32.208 1.00 91.00 207 SER A C 1
ATOM 1630 O O . SER A 1 207 ? 0.846 -5.199 -31.584 1.00 91.00 207 SER A O 1
ATOM 1632 N N . LYS A 1 208 ? -0.215 -4.266 -33.321 1.00 88.06 208 LYS A N 1
ATOM 1633 C CA . LYS A 1 208 ? -0.786 -5.522 -33.852 1.00 88.06 208 LYS A CA 1
ATOM 1634 C C . LYS A 1 208 ? 0.218 -6.380 -34.642 1.00 88.06 208 LYS A C 1
ATOM 1636 O O . LYS A 1 208 ? -0.178 -7.320 -35.339 1.00 88.06 208 LYS A O 1
ATOM 1641 N N . VAL A 1 209 ? 1.510 -6.062 -34.556 1.00 91.12 209 VAL A N 1
ATOM 1642 C CA . VAL A 1 209 ? 2.579 -6.697 -35.334 1.00 91.12 209 VAL A CA 1
ATOM 1643 C C . VAL A 1 209 ? 2.748 -8.162 -34.924 1.00 91.12 209 VAL A C 1
ATOM 1645 O O . VAL A 1 209 ? 2.987 -8.485 -33.765 1.00 91.12 209 VAL A O 1
ATOM 1648 N N . LYS A 1 210 ? 2.668 -9.056 -35.913 1.00 90.56 210 LYS A N 1
ATOM 1649 C CA . LYS A 1 210 ? 2.958 -10.494 -35.780 1.00 90.56 210 LYS A CA 1
ATOM 1650 C C . LYS A 1 210 ? 4.377 -10.831 -36.235 1.00 90.56 210 LYS A C 1
ATOM 1652 O O . LYS A 1 210 ? 5.006 -11.732 -35.689 1.00 90.56 210 LYS A O 1
ATOM 1657 N N . GLN A 1 211 ? 4.870 -10.105 -37.239 1.00 87.50 211 GLN A N 1
ATOM 1658 C CA . GLN A 1 211 ? 6.205 -10.236 -37.818 1.00 87.50 211 GLN A CA 1
ATOM 1659 C C . GLN A 1 211 ? 6.643 -8.865 -38.344 1.00 87.50 211 GLN A C 1
ATOM 1661 O O . GLN A 1 211 ? 5.921 -8.280 -39.140 1.00 87.50 211 GLN A O 1
ATOM 1666 N N . LEU A 1 212 ? 7.825 -8.370 -37.964 1.00 87.56 212 LEU A N 1
ATOM 1667 C CA . LEU A 1 212 ? 8.319 -7.064 -38.430 1.00 87.56 212 LEU A CA 1
ATOM 1668 C C . LEU A 1 212 ? 8.444 -6.980 -39.960 1.00 87.56 212 LEU A C 1
ATOM 1670 O O . LEU A 1 212 ? 7.802 -6.147 -40.594 1.00 87.56 212 LEU A O 1
ATOM 1674 N N . TRP A 1 213 ? 9.253 -7.862 -40.549 1.00 87.81 213 TRP A N 1
ATOM 1675 C CA . TRP A 1 213 ? 9.544 -7.916 -41.984 1.00 87.81 213 TRP A CA 1
ATOM 1676 C C . TRP A 1 213 ? 9.871 -9.346 -42.431 1.00 87.81 213 TRP A C 1
ATOM 1678 O O . TRP A 1 213 ? 10.123 -10.236 -41.612 1.00 87.81 213 TRP A O 1
ATOM 1688 N N . ARG A 1 214 ? 9.862 -9.568 -43.750 1.00 79.50 214 ARG A N 1
ATOM 1689 C CA . ARG A 1 214 ? 10.271 -10.827 -44.393 1.00 79.50 214 ARG A CA 1
ATOM 1690 C C . ARG A 1 214 ? 11.668 -10.696 -45.003 1.00 79.50 214 ARG A C 1
ATOM 1692 O O . ARG A 1 214 ? 12.021 -9.629 -45.500 1.00 79.50 214 ARG A O 1
ATOM 1699 N N . GLY A 1 215 ? 12.407 -11.806 -45.013 1.00 78.50 215 GLY A N 1
ATOM 1700 C CA . GLY A 1 215 ? 13.773 -11.882 -45.537 1.00 78.50 215 GLY A CA 1
ATOM 1701 C C . GLY A 1 215 ? 14.799 -11.120 -44.693 1.00 78.50 215 GLY A C 1
ATOM 1702 O O . GLY A 1 215 ? 14.448 -10.409 -43.749 1.00 78.50 215 GLY A O 1
ATOM 1703 N N . ASP A 1 216 ? 16.073 -11.280 -45.042 1.00 80.75 216 ASP A N 1
ATOM 1704 C CA . ASP A 1 216 ? 17.159 -10.617 -44.330 1.00 80.75 216 ASP A CA 1
ATOM 1705 C C . ASP A 1 216 ? 17.214 -9.129 -44.686 1.00 80.75 216 ASP A C 1
ATOM 1707 O O . ASP A 1 216 ? 17.435 -8.763 -45.843 1.00 80.75 216 ASP A O 1
ATOM 1711 N N . GLN A 1 217 ? 17.106 -8.268 -43.680 1.00 88.06 217 GLN A N 1
ATOM 1712 C CA . GLN A 1 217 ? 17.251 -6.825 -43.847 1.00 88.06 217 GLN A CA 1
ATOM 1713 C C . GLN A 1 217 ? 18.675 -6.372 -43.513 1.00 88.06 217 GLN A C 1
ATOM 1715 O O . GLN A 1 217 ? 19.340 -6.969 -42.666 1.00 88.06 217 GLN A O 1
ATOM 1720 N N . ASP A 1 218 ? 19.150 -5.306 -44.159 1.00 89.69 218 ASP A N 1
ATOM 1721 C CA . ASP A 1 218 ? 20.299 -4.565 -43.637 1.00 89.69 218 ASP A CA 1
ATOM 1722 C C . ASP A 1 218 ? 19.813 -3.675 -42.487 1.00 89.69 218 ASP A C 1
ATOM 1724 O O . ASP A 1 218 ? 18.866 -2.906 -42.649 1.00 89.69 218 ASP A O 1
ATOM 1728 N N . LEU A 1 219 ? 20.437 -3.835 -41.322 1.00 91.44 219 LEU A N 1
ATOM 1729 C CA . LEU A 1 219 ? 20.081 -3.189 -40.059 1.00 91.44 219 LEU A CA 1
ATOM 1730 C C . LEU A 1 219 ? 21.303 -2.494 -39.437 1.00 91.44 219 LEU A C 1
ATOM 1732 O O . LEU A 1 219 ? 21.321 -2.234 -38.238 1.00 91.44 219 LEU A O 1
ATOM 1736 N N . VAL A 1 220 ? 22.350 -2.220 -40.227 1.00 90.88 220 VAL A N 1
ATOM 1737 C CA . VAL A 1 220 ? 23.653 -1.766 -39.715 1.00 90.88 220 VAL A CA 1
ATOM 1738 C C . VAL A 1 220 ? 23.584 -0.497 -38.858 1.00 90.88 220 VAL A C 1
ATOM 1740 O O . VAL A 1 220 ? 24.388 -0.356 -37.942 1.00 90.88 220 VAL A O 1
ATOM 1743 N N . ASN A 1 221 ? 22.634 0.409 -39.105 1.00 92.31 221 ASN A N 1
ATOM 1744 C CA . ASN A 1 221 ? 22.481 1.650 -38.335 1.00 92.31 221 ASN A CA 1
ATOM 1745 C C . ASN A 1 221 ? 21.549 1.529 -37.117 1.00 92.31 221 ASN A C 1
ATOM 1747 O O . ASN A 1 221 ? 21.502 2.460 -36.314 1.00 92.31 221 ASN A O 1
ATOM 1751 N N . LEU A 1 222 ? 20.844 0.404 -36.960 1.00 93.62 222 LEU A N 1
ATOM 1752 C CA . LEU A 1 222 ? 19.836 0.216 -35.921 1.00 93.62 222 LEU A CA 1
ATOM 1753 C C . LEU A 1 222 ? 20.502 0.107 -34.546 1.00 93.62 222 LEU A C 1
ATOM 1755 O O . LEU A 1 222 ? 21.389 -0.723 -34.346 1.00 93.62 222 LEU A O 1
ATOM 1759 N N . LYS A 1 223 ? 20.061 0.959 -33.619 1.00 92.81 223 LYS A N 1
ATOM 1760 C CA . LYS A 1 223 ? 20.554 1.079 -32.241 1.00 92.81 223 LYS A CA 1
ATOM 1761 C C . LYS A 1 223 ? 19.499 0.741 -31.197 1.00 92.81 223 LYS A C 1
ATOM 1763 O O . LYS A 1 223 ? 19.848 0.221 -30.146 1.00 92.81 223 LYS A O 1
ATOM 1768 N N . ASP A 1 224 ? 18.233 1.022 -31.470 1.00 92.25 224 ASP A N 1
ATOM 1769 C CA . ASP A 1 224 ? 17.171 0.893 -30.473 1.00 92.25 224 ASP A CA 1
ATOM 1770 C C . ASP A 1 224 ? 15.916 0.274 -31.102 1.00 92.25 224 ASP A C 1
ATOM 1772 O O . ASP A 1 224 ? 15.502 0.655 -32.204 1.00 92.25 224 ASP A O 1
ATOM 1776 N N . VAL A 1 225 ? 15.346 -0.730 -30.437 1.00 93.75 225 VAL A N 1
ATOM 1777 C CA . VAL A 1 225 ? 14.129 -1.427 -30.867 1.00 93.75 225 VAL A CA 1
ATOM 1778 C C . VAL A 1 225 ? 13.207 -1.591 -29.669 1.00 93.75 225 VAL A C 1
ATOM 1780 O O . VAL A 1 225 ? 13.513 -2.344 -28.747 1.00 93.75 225 VAL A O 1
ATOM 1783 N N . ASN A 1 226 ? 12.047 -0.944 -29.724 1.00 92.88 226 ASN A N 1
ATOM 1784 C CA . ASN A 1 226 ? 10.977 -1.085 -28.751 1.00 92.88 226 ASN A CA 1
ATOM 1785 C C . ASN A 1 226 ? 9.731 -1.690 -29.411 1.00 92.88 226 ASN A C 1
ATOM 1787 O O . ASN A 1 226 ? 9.111 -1.083 -30.283 1.00 92.88 226 ASN A O 1
ATOM 1791 N N . LEU A 1 227 ? 9.363 -2.891 -28.977 1.00 94.06 227 LEU A N 1
ATOM 1792 C CA . LEU A 1 227 ? 8.144 -3.601 -29.361 1.00 94.06 227 LEU A CA 1
ATOM 1793 C C . LEU A 1 227 ? 7.335 -3.983 -28.111 1.00 94.06 227 LEU A C 1
ATOM 1795 O O . LEU A 1 227 ? 6.642 -5.000 -28.117 1.00 94.06 227 LEU A O 1
ATOM 1799 N N . SER A 1 228 ? 7.439 -3.209 -27.023 1.00 91.44 228 SER A N 1
ATOM 1800 C CA . SER A 1 228 ? 6.680 -3.477 -25.800 1.00 91.44 228 SER A CA 1
ATOM 1801 C C . SER A 1 228 ? 5.176 -3.584 -26.079 1.00 91.44 228 SER A C 1
ATOM 1803 O O . SER A 1 228 ? 4.659 -2.992 -27.025 1.00 91.44 228 SER A O 1
ATOM 1805 N N . ASN A 1 229 ? 4.460 -4.380 -25.288 1.00 90.62 229 ASN A N 1
ATOM 1806 C CA . ASN A 1 229 ? 3.029 -4.665 -25.413 1.00 90.62 229 ASN A CA 1
ATOM 1807 C C . ASN A 1 229 ? 2.590 -5.221 -26.793 1.00 90.62 229 ASN A C 1
ATOM 1809 O O . ASN A 1 229 ? 1.401 -5.217 -27.109 1.00 90.62 229 ASN A O 1
ATOM 1813 N N . CYS A 1 230 ? 3.504 -5.728 -27.635 1.00 91.69 230 CYS A N 1
ATOM 1814 C CA . CYS A 1 230 ? 3.150 -6.398 -28.894 1.00 91.69 230 CYS A CA 1
ATOM 1815 C C . CYS A 1 230 ? 2.647 -7.829 -28.644 1.00 91.69 230 CYS A C 1
ATOM 1817 O O . CYS A 1 230 ? 3.306 -8.813 -28.981 1.00 91.69 230 CYS A O 1
ATOM 1819 N N . GLU A 1 231 ? 1.450 -7.971 -28.071 1.00 89.06 231 GLU A N 1
ATOM 1820 C CA . GLU A 1 231 ? 0.873 -9.259 -27.646 1.00 89.06 231 GLU A CA 1
ATOM 1821 C C . GLU A 1 231 ? 0.752 -10.321 -28.752 1.00 89.06 231 GLU A C 1
ATOM 1823 O O . GLU A 1 231 ? 0.562 -11.503 -28.461 1.00 89.06 231 GLU A O 1
ATOM 1828 N N . HIS A 1 232 ? 0.833 -9.932 -30.026 1.00 90.12 232 HIS A N 1
ATOM 1829 C CA . HIS A 1 232 ? 0.691 -10.825 -31.176 1.00 90.12 232 HIS A CA 1
ATOM 1830 C C . HIS A 1 232 ? 2.019 -11.300 -31.788 1.00 90.12 232 HIS A C 1
ATOM 1832 O O . HIS A 1 232 ? 1.988 -12.151 -32.684 1.00 90.12 232 HIS A O 1
ATOM 1838 N N . ILE A 1 233 ? 3.174 -10.804 -31.329 1.00 90.25 233 ILE A N 1
ATOM 1839 C CA . ILE A 1 233 ? 4.472 -11.233 -31.861 1.00 90.25 233 ILE A CA 1
ATOM 1840 C C . ILE A 1 233 ? 4.830 -12.625 -31.320 1.00 90.25 233 ILE A C 1
ATOM 1842 O O . ILE A 1 233 ? 4.876 -12.853 -30.115 1.00 90.25 233 ILE A O 1
ATOM 1846 N N . THR A 1 234 ? 5.061 -13.594 -32.210 1.00 88.06 234 THR A N 1
ATOM 1847 C CA . THR A 1 234 ? 5.387 -14.983 -31.815 1.00 88.06 234 THR A CA 1
ATOM 1848 C C . THR A 1 234 ? 6.880 -15.296 -31.868 1.00 88.06 234 THR A C 1
ATOM 1850 O O . THR A 1 234 ? 7.350 -16.232 -31.215 1.00 88.06 234 THR A O 1
ATOM 1853 N N . SER A 1 235 ? 7.616 -14.532 -32.675 1.00 87.25 235 SER A N 1
ATOM 1854 C CA . SER A 1 235 ? 9.044 -14.686 -32.956 1.00 87.25 235 SER A CA 1
ATOM 1855 C C . SER A 1 235 ? 9.590 -13.411 -33.595 1.00 87.25 235 SER A C 1
ATOM 1857 O O . SER A 1 235 ? 8.913 -12.803 -34.426 1.00 87.25 235 SER A O 1
ATOM 1859 N N . LEU A 1 236 ? 10.831 -13.054 -33.274 1.00 87.19 236 LEU A N 1
ATOM 1860 C CA . LEU A 1 236 ? 11.534 -11.930 -33.900 1.00 87.19 236 LEU A CA 1
ATOM 1861 C C . LEU A 1 236 ? 12.194 -12.333 -35.231 1.00 87.19 236 LEU A C 1
ATOM 1863 O O . LEU A 1 236 ? 12.483 -13.517 -35.430 1.00 87.19 236 LEU A O 1
ATOM 1867 N N . PRO A 1 237 ? 12.448 -11.372 -36.143 1.00 85.31 237 PRO A N 1
ATOM 1868 C CA . PRO A 1 237 ? 13.317 -11.598 -37.297 1.00 85.31 237 PRO A CA 1
ATOM 1869 C C . PRO A 1 237 ? 14.764 -11.871 -36.855 1.00 85.31 237 PRO A C 1
ATOM 1871 O O . PRO A 1 237 ? 15.130 -11.633 -35.703 1.00 85.31 237 PRO A O 1
ATOM 1874 N N . ASP A 1 238 ? 15.610 -12.321 -37.784 1.00 83.88 238 ASP A N 1
ATOM 1875 C CA . ASP A 1 238 ? 17.052 -12.342 -37.533 1.00 83.88 238 ASP A CA 1
ATOM 1876 C C . ASP A 1 238 ? 17.589 -10.906 -37.387 1.00 83.88 238 ASP A C 1
ATOM 1878 O O . ASP A 1 238 ? 17.403 -10.061 -38.266 1.00 83.88 238 ASP A O 1
ATOM 1882 N N . LEU A 1 239 ? 18.252 -10.645 -36.258 1.00 86.31 239 LEU A N 1
ATOM 1883 C CA . LEU A 1 239 ? 18.888 -9.372 -35.926 1.00 86.31 239 LEU A CA 1
ATOM 1884 C C . LEU A 1 239 ? 20.419 -9.424 -36.081 1.00 86.31 239 LEU A C 1
ATOM 1886 O O . LEU A 1 239 ? 21.078 -8.441 -35.770 1.00 86.31 239 LEU A O 1
ATOM 1890 N N . SER A 1 240 ? 21.006 -10.509 -36.606 1.00 84.06 240 SER A N 1
ATOM 1891 C CA . SER A 1 240 ? 22.465 -10.689 -36.773 1.00 84.06 240 SER A CA 1
ATOM 1892 C C . SER A 1 240 ? 23.192 -9.537 -37.495 1.00 84.06 240 SER A C 1
ATOM 1894 O O . SER A 1 240 ? 24.384 -9.301 -37.276 1.00 84.06 240 SER A O 1
ATOM 1896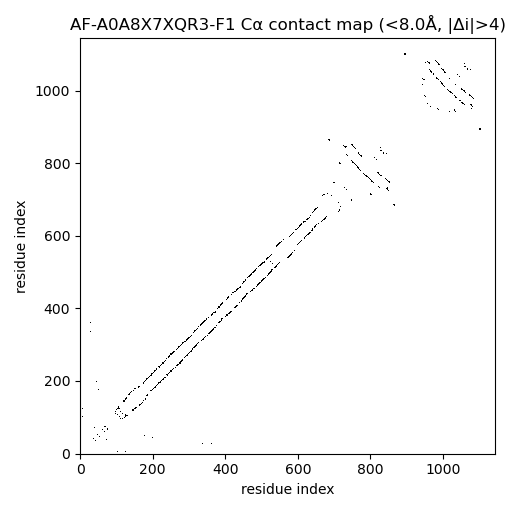 N N . LYS A 1 241 ? 22.480 -8.801 -38.359 1.00 88.12 241 LYS A N 1
ATOM 1897 C CA . LYS A 1 241 ? 22.984 -7.632 -39.101 1.00 88.12 241 LYS A CA 1
ATOM 1898 C C . LYS A 1 241 ? 22.895 -6.313 -38.318 1.00 88.12 241 LYS A C 1
ATOM 1900 O O . LYS A 1 241 ? 23.574 -5.357 -38.688 1.00 88.12 241 LYS A O 1
ATOM 1905 N N . ALA A 1 242 ? 22.146 -6.259 -37.215 1.00 90.56 242 ALA A N 1
ATOM 1906 C CA . ALA A 1 242 ? 21.988 -5.091 -36.345 1.00 90.56 242 ALA A CA 1
ATOM 1907 C C . ALA A 1 242 ? 23.184 -4.913 -35.386 1.00 90.56 242 ALA A C 1
ATOM 1909 O O . ALA A 1 242 ? 23.035 -4.810 -34.174 1.00 90.56 242 ALA A O 1
ATOM 1910 N N . ARG A 1 243 ? 24.409 -4.878 -35.926 1.00 88.88 243 ARG A N 1
ATOM 1911 C CA . ARG A 1 243 ? 25.668 -4.859 -35.145 1.00 88.88 243 ARG A CA 1
ATOM 1912 C C . ARG A 1 243 ? 25.877 -3.614 -34.272 1.00 88.88 243 ARG A C 1
ATOM 1914 O O . ARG A 1 243 ? 26.839 -3.560 -33.509 1.00 88.88 243 ARG A O 1
ATOM 1921 N N . ASN A 1 244 ? 25.023 -2.603 -34.418 1.00 90.69 244 ASN A N 1
ATOM 1922 C CA . ASN A 1 244 ? 25.021 -1.402 -33.591 1.00 90.69 244 ASN A CA 1
ATOM 1923 C C . ASN A 1 244 ? 23.865 -1.362 -32.578 1.00 90.69 244 ASN A C 1
ATOM 1925 O O . ASN A 1 244 ? 23.715 -0.336 -31.925 1.00 90.69 244 ASN A O 1
ATOM 1929 N N . LEU A 1 245 ? 23.092 -2.447 -32.422 1.00 91.69 245 LEU A N 1
ATOM 1930 C CA . LEU A 1 245 ? 21.976 -2.491 -31.480 1.00 91.69 245 LEU A CA 1
ATOM 1931 C C . LEU A 1 245 ? 22.488 -2.341 -30.041 1.00 91.69 245 LEU A C 1
ATOM 1933 O O . LEU A 1 245 ? 23.314 -3.128 -29.585 1.00 91.69 245 LEU A O 1
ATOM 1937 N N . GLU A 1 246 ? 21.989 -1.313 -29.364 1.00 91.31 246 GLU A N 1
ATOM 1938 C CA . GLU A 1 246 ? 22.298 -0.897 -27.996 1.00 91.31 246 GLU A CA 1
ATOM 1939 C C . GLU A 1 246 ? 21.155 -1.279 -27.039 1.00 91.31 246 GLU A C 1
ATOM 1941 O O . GLU A 1 246 ? 21.442 -1.671 -25.910 1.00 91.31 246 GLU A O 1
ATOM 1946 N N . ARG A 1 247 ? 19.881 -1.249 -27.475 1.00 90.56 247 ARG A N 1
ATOM 1947 C CA . ARG A 1 247 ? 18.730 -1.728 -26.677 1.00 90.56 247 ARG A CA 1
ATOM 1948 C C . ARG A 1 247 ? 17.721 -2.550 -27.470 1.00 90.56 247 ARG A C 1
ATOM 1950 O O . ARG A 1 247 ? 17.500 -2.309 -28.659 1.00 90.56 247 ARG A O 1
ATOM 1957 N N . LEU A 1 248 ? 17.075 -3.486 -26.776 1.00 92.81 248 LEU A N 1
ATOM 1958 C CA . LEU A 1 248 ? 15.958 -4.280 -27.280 1.00 92.81 248 LEU A CA 1
ATOM 1959 C C . LEU A 1 248 ? 14.897 -4.466 -26.181 1.00 92.81 248 LEU A C 1
ATOM 1961 O O . LEU A 1 248 ? 15.075 -5.272 -25.269 1.00 92.81 248 LEU A O 1
ATOM 1965 N N . ASN A 1 249 ? 13.786 -3.734 -26.293 1.00 92.12 249 ASN A N 1
ATOM 1966 C CA . ASN A 1 249 ? 12.636 -3.806 -25.392 1.00 92.12 249 ASN A CA 1
ATOM 1967 C C . ASN A 1 249 ? 11.487 -4.601 -26.037 1.00 92.12 249 ASN A C 1
ATOM 1969 O O . ASN A 1 249 ? 11.009 -4.282 -27.128 1.00 92.12 249 ASN A O 1
ATOM 1973 N N . LEU A 1 250 ? 11.059 -5.649 -25.341 1.00 93.94 250 LEU A N 1
ATOM 1974 C CA . LEU A 1 250 ? 10.026 -6.618 -25.709 1.00 93.94 250 LEU A CA 1
ATOM 1975 C C . LEU A 1 250 ? 9.071 -6.882 -24.534 1.00 93.94 250 LEU A C 1
ATOM 1977 O O . LEU A 1 250 ? 8.424 -7.932 -24.481 1.00 93.94 250 LEU A O 1
ATOM 1981 N N . GLN A 1 251 ? 8.987 -5.944 -23.586 1.00 92.31 251 GLN A N 1
ATOM 1982 C CA . GLN A 1 251 ? 8.108 -6.030 -22.420 1.00 92.31 251 GLN A CA 1
ATOM 1983 C C . GLN A 1 251 ? 6.686 -6.440 -22.834 1.00 92.31 251 GLN A C 1
ATOM 1985 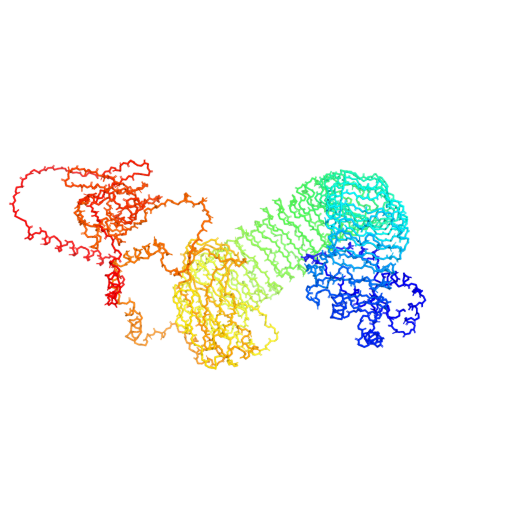O O . GLN A 1 251 ? 6.152 -5.963 -23.828 1.00 92.31 251 GLN A O 1
ATOM 1990 N N . PHE A 1 252 ? 6.069 -7.344 -22.084 1.00 91.81 252 PHE A N 1
ATOM 1991 C CA . PHE A 1 252 ? 4.711 -7.857 -22.261 1.00 91.81 252 PHE A CA 1
ATOM 1992 C C . PHE A 1 252 ? 4.386 -8.392 -23.672 1.00 91.81 252 PHE A C 1
ATOM 1994 O O . PHE A 1 252 ? 3.222 -8.454 -24.067 1.00 91.81 252 PHE A O 1
ATOM 2001 N N . CYS A 1 253 ? 5.383 -8.876 -24.426 1.00 93.19 253 CYS A N 1
ATOM 2002 C CA . CYS A 1 253 ? 5.163 -9.667 -25.643 1.00 93.19 253 CYS A CA 1
ATOM 2003 C C . CYS A 1 253 ? 4.646 -11.078 -25.291 1.00 93.19 253 CYS A C 1
ATOM 2005 O O . CYS A 1 253 ? 5.341 -12.085 -25.433 1.00 93.19 253 CYS A O 1
ATOM 2007 N N . THR A 1 254 ? 3.407 -11.166 -24.802 1.00 93.12 254 THR A N 1
ATOM 2008 C CA . THR A 1 254 ? 2.823 -12.379 -24.198 1.00 93.12 254 THR A CA 1
ATOM 2009 C C . THR A 1 254 ? 2.777 -13.598 -25.128 1.00 93.12 254 THR A C 1
ATOM 2011 O O . THR A 1 254 ? 2.825 -14.728 -24.637 1.00 93.12 254 THR A O 1
ATOM 2014 N N . SER A 1 255 ? 2.740 -13.406 -26.454 1.00 92.81 255 SER A N 1
ATOM 2015 C CA . SER A 1 255 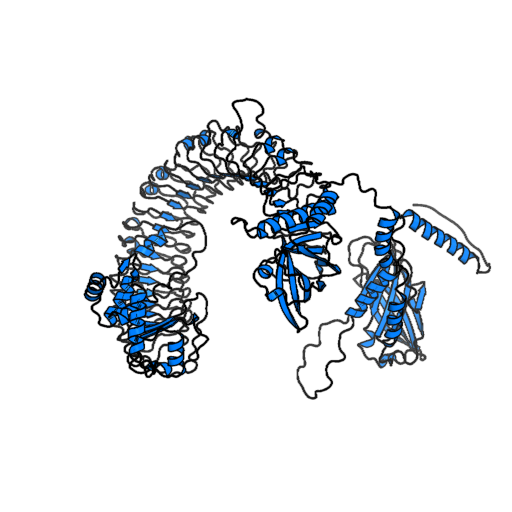? 2.800 -14.493 -27.447 1.00 92.81 255 SER A CA 1
ATOM 2016 C C . SER A 1 255 ? 4.204 -14.940 -27.860 1.00 92.81 255 SER A C 1
ATOM 2018 O O . SER A 1 255 ? 4.303 -15.920 -28.605 1.00 92.81 255 SER A O 1
ATOM 2020 N N . LEU A 1 256 ? 5.274 -14.283 -27.405 1.00 92.44 256 LEU A N 1
ATOM 2021 C CA . LEU A 1 256 ? 6.639 -14.588 -27.830 1.00 92.44 256 LEU A CA 1
ATOM 2022 C C . LEU A 1 256 ? 7.065 -15.965 -27.301 1.00 92.44 256 LEU A C 1
ATOM 2024 O O . LEU A 1 256 ? 7.213 -16.151 -26.099 1.00 92.44 256 LEU A O 1
ATOM 2028 N N . VAL A 1 257 ? 7.268 -16.938 -28.199 1.00 89.12 257 VAL A N 1
ATOM 2029 C CA . VAL A 1 257 ? 7.653 -18.318 -27.822 1.00 89.12 257 VAL A CA 1
ATOM 2030 C C . VAL A 1 257 ? 9.151 -18.563 -27.998 1.00 89.12 257 VAL A C 1
ATOM 2032 O O . VAL A 1 257 ? 9.755 -19.325 -27.240 1.00 89.12 257 VAL A O 1
ATOM 2035 N N . LYS A 1 258 ? 9.750 -17.948 -29.025 1.00 81.81 258 LYS A N 1
ATOM 2036 C CA . LYS A 1 258 ? 11.145 -18.164 -29.427 1.00 81.81 258 LYS A CA 1
ATOM 2037 C C . LYS A 1 258 ? 11.886 -16.843 -29.566 1.00 81.81 258 LYS A C 1
ATOM 2039 O O . LYS A 1 258 ? 11.439 -15.956 -30.293 1.00 81.81 258 LYS A O 1
ATOM 2044 N N . PHE A 1 259 ? 13.060 -16.780 -28.953 1.00 86.81 259 PHE A N 1
ATOM 2045 C CA . PHE A 1 259 ? 14.010 -15.688 -29.113 1.00 86.81 259 PHE A CA 1
ATOM 2046 C C . PHE A 1 259 ? 15.133 -16.085 -30.094 1.00 86.81 259 PHE A C 1
ATOM 2048 O O . PHE A 1 259 ? 15.569 -17.241 -30.067 1.00 86.81 259 PHE A O 1
ATOM 2055 N N . PRO A 1 260 ? 15.591 -15.196 -30.996 1.00 83.31 260 PRO A N 1
ATOM 2056 C CA . PRO A 1 260 ? 16.579 -15.545 -32.014 1.00 83.31 260 PRO A CA 1
ATOM 2057 C C . PRO A 1 260 ? 17.969 -15.749 -31.396 1.00 83.31 260 PRO A C 1
ATOM 2059 O O . PRO A 1 260 ? 18.472 -14.901 -30.660 1.00 83.31 260 PRO A O 1
ATOM 2062 N N . SER A 1 261 ? 18.640 -16.846 -31.760 1.00 80.81 261 SER A N 1
ATOM 2063 C CA . SER A 1 261 ? 20.005 -17.148 -31.297 1.00 80.81 261 SER A CA 1
ATOM 2064 C C . SER A 1 261 ? 21.034 -16.093 -31.715 1.00 80.81 261 SER A C 1
ATOM 2066 O O . SER A 1 261 ? 22.061 -15.942 -31.061 1.00 80.81 261 SER A O 1
ATOM 2068 N N . ALA A 1 262 ? 20.743 -15.321 -32.765 1.00 77.81 262 ALA A N 1
ATOM 2069 C CA . ALA A 1 262 ? 21.586 -14.244 -33.271 1.00 77.81 262 ALA A CA 1
ATOM 2070 C C . ALA A 1 262 ? 21.894 -13.125 -32.258 1.00 77.81 262 ALA A C 1
ATOM 2072 O O . ALA A 1 262 ? 22.878 -12.413 -32.455 1.00 77.81 262 ALA A O 1
ATOM 2073 N N . VAL A 1 263 ? 21.131 -13.000 -31.159 1.00 79.38 263 VAL A N 1
ATOM 2074 C CA . VAL A 1 263 ? 21.452 -12.068 -30.055 1.00 79.38 263 VAL A CA 1
ATOM 2075 C C . VAL A 1 263 ? 22.882 -12.258 -29.527 1.00 79.38 263 VAL A C 1
ATOM 2077 O O . VAL A 1 263 ? 23.520 -11.300 -29.102 1.00 79.38 263 VAL A O 1
ATOM 2080 N N . GLN A 1 264 ? 23.427 -13.479 -29.617 1.00 75.62 264 GLN A N 1
ATOM 2081 C CA . GLN A 1 264 ? 24.784 -13.814 -29.176 1.00 75.62 264 GLN A CA 1
ATOM 2082 C C . GLN A 1 264 ? 25.895 -13.060 -29.938 1.00 75.62 264 GLN A C 1
ATOM 2084 O O . GLN A 1 264 ? 27.047 -13.115 -29.520 1.00 75.62 264 GLN A O 1
ATOM 2089 N N . HIS A 1 265 ? 25.559 -12.400 -31.055 1.00 76.12 265 HIS A N 1
ATOM 2090 C CA . HIS A 1 265 ? 26.465 -11.621 -31.908 1.00 76.12 265 HIS A CA 1
ATOM 2091 C C . HIS A 1 265 ? 26.239 -10.099 -31.811 1.00 76.12 265 HIS A C 1
ATOM 2093 O O . HIS A 1 265 ? 26.815 -9.337 -32.589 1.00 76.12 265 HIS A O 1
ATOM 2099 N N . LEU A 1 266 ? 25.370 -9.640 -30.905 1.00 86.50 266 LEU A N 1
ATOM 2100 C CA . LEU A 1 266 ? 25.057 -8.221 -30.720 1.00 86.50 266 LEU A CA 1
ATOM 2101 C C . LEU A 1 266 ? 26.008 -7.598 -29.695 1.00 86.50 266 LEU A C 1
ATOM 2103 O O . LEU A 1 266 ? 25.594 -7.221 -28.607 1.00 86.50 266 LEU A O 1
ATOM 2107 N N . ASP A 1 267 ? 27.292 -7.494 -30.046 1.00 85.94 267 ASP A N 1
ATOM 2108 C CA . ASP A 1 267 ? 28.388 -7.148 -29.119 1.00 85.94 267 ASP A CA 1
ATOM 2109 C C . ASP A 1 267 ? 28.244 -5.795 -28.389 1.00 85.94 267 ASP A C 1
ATOM 2111 O O . ASP A 1 267 ? 28.957 -5.556 -27.409 1.00 85.94 267 ASP A O 1
ATOM 2115 N N . LYS A 1 268 ? 27.355 -4.918 -28.881 1.00 89.94 268 LYS A N 1
ATOM 2116 C CA . LYS A 1 268 ? 27.050 -3.581 -28.344 1.00 89.94 268 LYS A CA 1
ATOM 2117 C C . LYS A 1 268 ? 25.746 -3.488 -27.545 1.00 89.94 268 LYS A C 1
ATOM 2119 O O . LYS A 1 268 ? 25.460 -2.408 -27.039 1.00 89.94 268 LYS A O 1
ATOM 2124 N N . LEU A 1 269 ? 24.980 -4.572 -27.419 1.00 90.50 269 LEU A N 1
ATOM 2125 C CA . LEU A 1 269 ? 23.712 -4.569 -26.690 1.00 90.50 269 LEU A CA 1
ATOM 2126 C C . LEU A 1 269 ? 23.981 -4.293 -25.207 1.00 90.50 269 LEU A C 1
ATOM 2128 O O . LEU A 1 269 ? 24.692 -5.078 -24.580 1.00 90.50 269 LEU A O 1
ATOM 2132 N N . VAL A 1 270 ? 23.430 -3.195 -24.687 1.00 89.38 270 VAL A N 1
ATOM 2133 C CA . VAL A 1 270 ? 23.541 -2.734 -23.293 1.00 89.38 270 VAL A CA 1
ATOM 2134 C C . VAL A 1 270 ? 22.334 -3.176 -22.474 1.00 89.38 270 VAL A C 1
ATOM 2136 O O . VAL A 1 270 ? 22.510 -3.643 -21.351 1.00 89.38 270 VAL A O 1
ATOM 2139 N N . ASP A 1 271 ? 21.138 -3.090 -23.064 1.00 87.62 271 ASP A N 1
ATOM 2140 C CA . ASP A 1 271 ? 19.865 -3.382 -22.401 1.00 87.62 271 ASP A CA 1
ATOM 2141 C C . ASP A 1 271 ? 19.013 -4.390 -23.182 1.00 87.62 271 ASP A C 1
ATOM 2143 O O . ASP A 1 271 ? 18.783 -4.243 -24.389 1.00 87.62 271 ASP A O 1
ATOM 2147 N N . LEU A 1 272 ? 18.529 -5.412 -22.474 1.00 92.12 272 LEU A N 1
ATOM 2148 C CA . LEU A 1 272 ? 17.587 -6.405 -22.980 1.00 92.12 272 LEU A CA 1
ATOM 2149 C C . LEU A 1 272 ? 16.450 -6.609 -21.973 1.00 92.12 272 LEU A C 1
ATOM 2151 O O . LEU A 1 272 ? 16.636 -7.261 -20.942 1.00 92.12 272 LEU A O 1
ATOM 2155 N N . ASP A 1 273 ? 15.257 -6.117 -22.312 1.00 90.06 273 ASP A N 1
ATOM 2156 C CA . ASP A 1 273 ? 14.049 -6.296 -21.503 1.00 90.06 273 ASP A CA 1
ATOM 2157 C C . ASP A 1 273 ? 13.025 -7.183 -22.233 1.00 90.06 273 ASP A C 1
ATOM 2159 O O . ASP A 1 273 ? 12.504 -6.840 -23.292 1.00 90.06 273 ASP A O 1
ATOM 2163 N N . LEU A 1 274 ? 12.751 -8.347 -21.647 1.00 93.75 274 LEU A N 1
ATOM 2164 C CA . LEU A 1 274 ? 11.790 -9.369 -22.071 1.00 93.75 274 LEU A CA 1
ATOM 2165 C C . LEU A 1 274 ? 10.695 -9.584 -21.010 1.00 93.75 274 LEU A C 1
ATOM 2167 O O . LEU A 1 274 ? 9.987 -10.594 -21.046 1.00 93.75 274 LEU A O 1
ATOM 2171 N N . ARG A 1 275 ? 10.551 -8.666 -20.047 1.00 92.12 275 ARG A N 1
ATOM 2172 C CA . ARG A 1 275 ? 9.600 -8.767 -18.932 1.00 92.12 275 ARG A CA 1
ATOM 2173 C C . ARG A 1 275 ? 8.203 -9.142 -19.419 1.00 92.12 275 ARG A C 1
ATOM 2175 O O . ARG A 1 275 ? 7.750 -8.632 -20.431 1.00 92.12 275 ARG A O 1
ATOM 2182 N N . GLY A 1 276 ? 7.481 -10.016 -18.732 1.00 91.88 276 GLY A N 1
ATOM 2183 C CA . GLY A 1 276 ? 6.114 -10.397 -19.085 1.00 91.88 276 GLY A CA 1
ATOM 2184 C C . GLY A 1 276 ? 5.973 -11.196 -20.388 1.00 91.88 276 GLY A C 1
ATOM 2185 O O . GLY A 1 276 ? 4.842 -11.400 -20.839 1.00 91.88 276 GLY A O 1
ATOM 2186 N N . CYS A 1 277 ? 7.059 -11.698 -20.992 1.00 94.19 277 CYS A N 1
ATOM 2187 C CA . CYS A 1 277 ? 7.001 -12.656 -22.104 1.00 94.19 277 CYS A CA 1
ATOM 2188 C C . CYS A 1 277 ? 6.554 -14.047 -21.611 1.00 94.19 277 CYS A C 1
ATOM 2190 O O . CYS A 1 277 ? 7.302 -15.023 -21.641 1.00 94.19 277 CYS A O 1
ATOM 2192 N N . LYS A 1 278 ? 5.302 -14.151 -21.144 1.00 92.44 278 LYS A N 1
ATOM 2193 C CA . LYS A 1 278 ? 4.755 -15.317 -20.424 1.00 92.44 278 LYS A CA 1
ATOM 2194 C C . LYS A 1 278 ? 4.902 -16.650 -21.168 1.00 92.44 278 LYS A C 1
ATOM 2196 O O . LYS A 1 278 ? 4.980 -17.687 -20.518 1.00 92.44 278 LYS A O 1
ATOM 2201 N N . ARG A 1 279 ? 4.940 -16.654 -22.507 1.00 93.31 279 ARG A N 1
ATOM 2202 C CA . ARG A 1 279 ? 5.090 -17.865 -23.342 1.00 93.31 279 ARG A CA 1
ATOM 2203 C C . ARG A 1 279 ? 6.527 -18.162 -23.788 1.00 93.31 279 ARG A C 1
ATOM 2205 O O . ARG A 1 279 ? 6.724 -19.134 -24.518 1.00 93.31 279 ARG A O 1
ATOM 2212 N N . LEU A 1 280 ? 7.517 -17.382 -23.351 1.00 92.50 280 LEU A N 1
ATOM 2213 C CA . LEU A 1 280 ? 8.921 -17.606 -23.680 1.00 92.50 280 LEU A CA 1
ATOM 2214 C C . LEU A 1 280 ? 9.426 -18.855 -22.950 1.00 92.50 280 LEU A C 1
ATOM 2216 O O . LEU A 1 280 ? 9.447 -18.891 -21.723 1.00 92.50 280 LEU A O 1
ATOM 2220 N N . ILE A 1 281 ? 9.817 -19.881 -23.710 1.00 87.44 281 ILE A N 1
ATOM 2221 C CA . ILE A 1 281 ? 10.260 -21.171 -23.147 1.00 87.44 281 ILE A CA 1
ATOM 2222 C C . ILE A 1 281 ? 11.787 -21.229 -23.032 1.00 87.44 281 ILE A C 1
ATOM 2224 O O . ILE A 1 281 ? 12.325 -21.707 -22.037 1.00 87.44 281 ILE A O 1
ATOM 2228 N N . ASN A 1 282 ? 12.490 -20.758 -24.068 1.00 81.50 282 ASN A N 1
ATOM 2229 C CA . ASN A 1 282 ? 13.942 -20.873 -24.183 1.00 81.50 282 ASN A CA 1
ATOM 2230 C C . ASN A 1 282 ? 14.568 -19.575 -24.699 1.00 81.50 282 ASN A C 1
ATOM 2232 O O . ASN A 1 282 ? 14.117 -19.007 -25.699 1.00 81.50 282 ASN A O 1
ATOM 2236 N N . LEU A 1 283 ? 15.671 -19.192 -24.064 1.00 87.88 283 LEU A N 1
ATOM 2237 C CA . LEU A 1 283 ? 16.676 -18.273 -24.591 1.00 87.88 283 LEU A CA 1
ATOM 2238 C C . LEU A 1 283 ? 17.854 -19.076 -25.178 1.00 87.88 283 LEU A C 1
ATOM 2240 O O . LEU A 1 283 ? 18.000 -20.260 -24.859 1.00 87.88 283 LEU A O 1
ATOM 2244 N N . PRO A 1 284 ? 18.702 -18.480 -26.037 1.00 85.50 284 PRO A N 1
ATOM 2245 C CA . PRO A 1 284 ? 19.996 -19.076 -26.359 1.00 85.50 284 PRO A CA 1
ATOM 2246 C C . PRO A 1 284 ? 20.815 -19.277 -25.079 1.00 85.50 284 PRO A C 1
ATOM 2248 O O . PRO A 1 284 ? 20.767 -18.449 -24.172 1.00 85.50 284 PRO A O 1
ATOM 2251 N N . SER A 1 285 ? 21.589 -20.363 -25.012 1.00 82.44 285 SER A N 1
ATOM 2252 C CA . SER A 1 285 ? 22.319 -20.759 -23.796 1.00 82.44 285 SER A CA 1
ATOM 2253 C C . SER A 1 285 ? 23.355 -19.736 -23.326 1.00 82.44 285 SER A C 1
ATOM 2255 O O . SER A 1 285 ? 23.733 -19.760 -22.160 1.00 82.44 285 SER A O 1
ATOM 2257 N N . ARG A 1 286 ? 23.804 -18.840 -24.213 1.00 82.56 286 ARG A N 1
ATOM 2258 C CA . ARG A 1 286 ? 24.726 -17.749 -23.904 1.00 82.56 286 ARG A CA 1
ATOM 2259 C C . ARG A 1 286 ? 24.326 -16.465 -24.635 1.00 82.56 286 ARG A C 1
ATOM 2261 O O . ARG A 1 286 ? 24.132 -16.471 -25.850 1.00 82.56 286 ARG A O 1
ATOM 2268 N N . ILE A 1 287 ? 24.289 -15.356 -23.903 1.00 84.56 287 ILE A N 1
ATOM 2269 C CA . ILE A 1 287 ? 24.125 -13.987 -24.403 1.00 84.56 287 ILE A CA 1
ATOM 2270 C C . ILE A 1 287 ? 25.469 -13.270 -24.204 1.00 84.56 287 ILE A C 1
ATOM 2272 O O . ILE A 1 287 ? 25.724 -12.629 -23.188 1.00 84.56 287 ILE A O 1
ATOM 2276 N N . ASN A 1 288 ? 26.369 -13.428 -25.178 1.00 70.62 288 ASN A N 1
ATOM 2277 C CA . ASN A 1 288 ? 27.776 -13.012 -25.083 1.00 70.62 288 ASN A CA 1
ATOM 2278 C C . ASN A 1 288 ? 28.025 -11.518 -25.401 1.00 70.62 288 ASN A C 1
ATOM 2280 O O . ASN A 1 288 ? 29.143 -11.162 -25.770 1.00 70.62 288 ASN A O 1
ATOM 2284 N N . SER A 1 289 ? 27.014 -10.644 -25.305 1.00 79.94 289 SER A N 1
ATOM 2285 C CA . SER A 1 289 ? 27.199 -9.217 -25.615 1.00 79.94 289 SER A CA 1
ATOM 2286 C C . SER A 1 289 ? 28.190 -8.582 -24.638 1.00 79.94 289 SER A C 1
ATOM 2288 O O . SER A 1 289 ? 27.945 -8.521 -23.434 1.00 79.94 289 SER A O 1
ATOM 2290 N N . SER A 1 290 ? 29.306 -8.073 -25.161 1.00 81.38 290 SER A N 1
ATOM 2291 C CA . SER A 1 290 ? 30.407 -7.507 -24.369 1.00 81.38 290 SER A CA 1
ATOM 2292 C C . SER A 1 290 ? 30.067 -6.206 -23.623 1.00 81.38 290 SER A C 1
ATOM 2294 O O . SER A 1 290 ? 30.875 -5.717 -22.826 1.00 81.38 290 SER A O 1
ATOM 2296 N N . CYS A 1 291 ? 28.889 -5.641 -23.893 1.00 87.38 291 CYS A N 1
ATOM 2297 C CA . CYS A 1 291 ? 28.386 -4.399 -23.318 1.00 87.38 291 CYS A CA 1
ATOM 2298 C C . CYS A 1 291 ? 27.096 -4.564 -22.505 1.00 87.38 291 CYS A C 1
ATOM 2300 O O . CYS A 1 291 ? 26.590 -3.551 -22.046 1.00 87.38 291 CYS A O 1
ATOM 2302 N N . LEU A 1 292 ? 26.576 -5.785 -22.313 1.00 88.88 292 LEU A N 1
ATOM 2303 C CA . LEU A 1 292 ? 25.302 -5.983 -21.615 1.00 88.88 292 LEU A CA 1
ATOM 2304 C C . LEU A 1 292 ? 25.435 -5.620 -20.133 1.00 88.88 292 LEU A C 1
ATOM 2306 O O . LEU A 1 292 ? 26.205 -6.251 -19.407 1.00 88.88 292 LEU A O 1
ATOM 2310 N N . GLU A 1 293 ? 24.667 -4.621 -19.711 1.00 89.38 293 GLU A N 1
ATOM 2311 C CA . GLU A 1 293 ? 24.619 -4.096 -18.345 1.00 89.38 293 GLU A CA 1
ATOM 2312 C C . GLU A 1 293 ? 23.286 -4.471 -17.680 1.00 89.38 293 GLU A C 1
ATOM 2314 O O . GLU A 1 293 ? 23.286 -4.923 -16.534 1.00 89.38 293 GLU A O 1
ATOM 2319 N N . THR A 1 294 ? 22.168 -4.422 -18.412 1.00 89.44 294 THR A N 1
ATOM 2320 C CA . THR A 1 294 ? 20.832 -4.754 -17.894 1.00 89.44 294 THR A CA 1
ATOM 2321 C C . THR A 1 294 ? 20.200 -5.938 -18.634 1.00 89.44 294 THR A C 1
ATOM 2323 O O . THR A 1 294 ? 20.112 -5.970 -19.863 1.00 89.44 294 THR A O 1
ATOM 2326 N N . LEU A 1 295 ? 19.731 -6.934 -17.871 1.00 92.38 295 LEU A N 1
ATOM 2327 C CA . LEU A 1 295 ? 18.955 -8.067 -18.381 1.00 92.38 295 LEU A CA 1
ATOM 2328 C C . LEU A 1 295 ? 17.704 -8.278 -17.527 1.00 92.38 295 LEU A C 1
ATOM 2330 O O . LEU A 1 295 ? 17.791 -8.704 -16.373 1.00 92.38 295 LEU A O 1
ATOM 2334 N N . ASN A 1 296 ? 16.535 -8.021 -18.112 1.00 91.94 296 ASN A N 1
ATOM 2335 C CA . ASN A 1 296 ? 15.251 -8.190 -17.445 1.00 91.94 296 ASN A CA 1
ATOM 2336 C C . ASN A 1 296 ? 14.411 -9.281 -18.119 1.00 91.94 296 ASN A C 1
ATOM 2338 O O . ASN A 1 296 ? 13.990 -9.157 -19.265 1.00 91.94 296 ASN A O 1
ATOM 2342 N N . LEU A 1 297 ? 14.166 -10.354 -17.376 1.00 94.88 297 LEU A N 1
ATOM 2343 C CA . LEU A 1 297 ? 13.409 -11.541 -17.768 1.00 94.88 297 LEU A CA 1
ATOM 2344 C C . LEU A 1 297 ? 12.191 -11.761 -16.848 1.00 94.88 297 LEU A C 1
ATOM 2346 O O . LEU A 1 297 ? 11.574 -12.826 -16.892 1.00 94.88 297 LEU A O 1
ATOM 2350 N N . SER A 1 298 ? 11.836 -10.772 -16.017 1.00 92.94 298 SER A N 1
ATOM 2351 C CA . SER A 1 298 ? 10.770 -10.889 -15.014 1.00 92.94 298 SER A CA 1
ATOM 2352 C C . SER A 1 298 ? 9.428 -11.317 -15.629 1.00 92.94 298 SER A C 1
ATOM 2354 O O . SER A 1 298 ? 9.064 -10.850 -16.699 1.00 92.94 298 SER A O 1
ATOM 2356 N N . GLY A 1 299 ? 8.661 -12.213 -15.012 1.00 92.81 299 GLY A N 1
ATOM 2357 C CA . GLY A 1 299 ? 7.369 -12.683 -15.524 1.00 92.81 299 GLY A CA 1
ATOM 2358 C C . GLY A 1 299 ? 7.455 -13.567 -16.778 1.00 92.81 299 GLY A C 1
ATOM 2359 O O . GLY A 1 299 ? 6.424 -13.855 -17.398 1.00 92.81 299 GLY A O 1
ATOM 2360 N N . CYS A 1 300 ? 8.649 -14.028 -17.174 1.00 94.81 300 CYS A N 1
ATOM 2361 C CA . CYS A 1 300 ? 8.813 -15.094 -18.170 1.00 94.81 300 CYS A CA 1
ATOM 2362 C C . CYS A 1 300 ? 8.479 -16.461 -17.546 1.00 94.81 300 CYS A C 1
ATOM 2364 O O . CYS A 1 300 ? 9.340 -17.326 -17.391 1.00 94.81 300 CYS A O 1
ATOM 2366 N N . ALA A 1 301 ? 7.207 -16.664 -17.197 1.00 92.25 301 ALA A N 1
ATOM 2367 C CA . ALA A 1 301 ? 6.717 -17.786 -16.390 1.00 92.25 301 ALA A CA 1
ATOM 2368 C C . ALA A 1 301 ? 6.961 -19.201 -16.969 1.00 92.25 301 ALA A C 1
ATOM 2370 O O . ALA A 1 301 ? 6.766 -20.184 -16.264 1.00 92.25 301 ALA A O 1
ATOM 2371 N N . ASN A 1 302 ? 7.374 -19.330 -18.236 1.00 92.81 302 ASN A N 1
ATOM 2372 C CA . ASN A 1 302 ? 7.748 -20.607 -18.863 1.00 92.81 302 ASN A CA 1
ATOM 2373 C C . ASN A 1 302 ? 9.266 -20.776 -19.090 1.00 92.81 302 ASN A C 1
ATOM 2375 O O . ASN A 1 302 ? 9.692 -21.820 -19.591 1.00 92.81 302 ASN A O 1
ATOM 2379 N N . LEU A 1 303 ? 10.088 -19.785 -18.726 1.00 92.88 303 LEU A N 1
ATOM 2380 C CA . LEU A 1 303 ? 11.538 -19.834 -18.893 1.00 92.88 303 LEU A CA 1
ATOM 2381 C C . LEU A 1 303 ? 12.159 -20.721 -17.806 1.00 92.88 303 LEU A C 1
ATOM 2383 O O . LEU A 1 303 ? 12.199 -20.339 -16.641 1.00 92.88 303 LEU A O 1
ATOM 2387 N N . LYS A 1 304 ? 12.659 -21.896 -18.203 1.00 90.81 304 LYS A N 1
ATOM 2388 C CA . LYS A 1 304 ? 13.219 -22.908 -17.283 1.00 90.81 304 LYS A CA 1
ATOM 2389 C C . LYS A 1 304 ? 14.708 -22.762 -16.975 1.00 90.81 304 LYS A C 1
ATOM 2391 O O . LYS A 1 304 ? 15.191 -23.332 -16.001 1.00 90.81 304 LYS A O 1
ATOM 2396 N N . LYS A 1 305 ? 15.453 -22.050 -17.825 1.00 90.50 305 LYS A N 1
ATOM 2397 C CA . LYS A 1 305 ? 16.913 -21.917 -17.726 1.00 90.50 305 LYS A CA 1
ATOM 2398 C C . LYS A 1 305 ? 17.341 -20.465 -17.872 1.00 90.50 305 LYS A C 1
ATOM 2400 O O . LYS A 1 305 ? 16.965 -19.803 -18.838 1.00 90.50 305 LYS A O 1
ATOM 2405 N N . CYS A 1 306 ? 18.162 -20.006 -16.933 1.00 90.00 306 CYS A N 1
ATOM 2406 C CA . CYS A 1 306 ? 18.874 -18.739 -17.041 1.00 90.00 306 CYS A CA 1
ATOM 2407 C C . CYS A 1 306 ? 20.031 -18.877 -18.063 1.00 90.00 306 CYS A C 1
ATOM 2409 O O . CYS A 1 306 ? 20.740 -19.887 -18.024 1.00 90.00 306 CYS A O 1
ATOM 2411 N N . PRO A 1 307 ? 20.220 -17.926 -18.998 1.00 88.25 307 PRO A N 1
ATOM 2412 C CA . PRO A 1 307 ? 21.331 -17.956 -19.951 1.00 88.25 307 PRO A CA 1
ATOM 2413 C C . PRO A 1 307 ? 22.670 -17.573 -19.293 1.00 88.25 307 PRO A C 1
ATOM 2415 O O . PRO A 1 307 ? 22.705 -16.777 -18.358 1.00 88.25 307 PRO A O 1
ATOM 2418 N N . GLU A 1 308 ? 23.792 -18.055 -19.834 1.00 88.06 308 GLU A N 1
ATOM 2419 C CA . GLU A 1 308 ? 25.110 -17.483 -19.523 1.00 88.06 308 GLU A CA 1
ATOM 2420 C C . GLU A 1 308 ? 25.195 -16.038 -20.044 1.00 88.06 308 GLU A C 1
ATOM 2422 O O . GLU A 1 308 ? 24.858 -15.770 -21.201 1.00 88.06 308 GLU A O 1
ATOM 2427 N N . THR A 1 309 ? 25.693 -15.108 -19.231 1.00 83.62 309 THR A N 1
ATOM 2428 C CA . THR A 1 309 ? 25.799 -13.675 -19.557 1.00 83.62 309 THR A CA 1
ATOM 2429 C C . THR A 1 309 ? 27.247 -13.177 -19.520 1.00 83.62 309 THR A C 1
ATOM 2431 O O . THR A 1 309 ? 28.160 -13.867 -19.063 1.00 83.62 309 THR A O 1
ATOM 2434 N N . ALA A 1 310 ? 27.485 -11.973 -20.046 1.00 76.12 310 ALA A N 1
ATOM 2435 C CA . ALA A 1 310 ? 28.798 -11.333 -20.021 1.00 76.12 310 ALA A CA 1
ATOM 2436 C C . ALA A 1 310 ? 29.099 -10.644 -18.675 1.00 76.12 310 ALA A C 1
ATOM 2438 O O . ALA A 1 310 ? 28.209 -10.135 -17.999 1.00 76.12 310 ALA A O 1
ATOM 2439 N N . ARG A 1 311 ? 30.391 -10.536 -18.331 1.00 80.62 311 ARG A N 1
ATOM 2440 C CA . ARG A 1 311 ? 30.894 -10.019 -17.038 1.00 80.62 311 ARG A CA 1
ATOM 2441 C C . ARG A 1 311 ? 30.596 -8.542 -16.718 1.00 80.62 311 ARG A C 1
ATOM 2443 O O . ARG A 1 311 ? 30.974 -8.092 -15.641 1.00 80.62 311 ARG A O 1
ATOM 2450 N N . LYS A 1 312 ? 29.973 -7.783 -17.626 1.00 86.38 312 LYS A N 1
ATOM 2451 C CA . LYS A 1 312 ? 29.586 -6.379 -17.391 1.00 86.38 312 LYS A CA 1
ATOM 2452 C C . LYS A 1 312 ? 28.198 -6.201 -16.773 1.00 86.38 312 LYS A C 1
ATOM 2454 O O . LYS A 1 312 ? 27.860 -5.077 -16.426 1.00 86.38 312 LYS A O 1
ATOM 2459 N N . LEU A 1 313 ? 27.419 -7.273 -16.635 1.00 89.19 313 LEU A N 1
ATOM 2460 C CA . LEU A 1 313 ? 26.043 -7.186 -16.158 1.00 89.19 313 LEU A CA 1
ATOM 2461 C C . LEU A 1 313 ? 25.980 -6.563 -14.752 1.00 89.19 313 LEU A C 1
ATOM 2463 O O . LEU A 1 313 ? 26.585 -7.089 -13.819 1.00 89.19 313 LEU A O 1
ATOM 2467 N N . THR A 1 314 ? 25.244 -5.460 -14.616 1.00 89.62 314 THR A N 1
ATOM 2468 C CA . THR A 1 314 ? 25.015 -4.709 -13.371 1.00 89.62 314 THR A CA 1
ATOM 2469 C C . THR A 1 314 ? 23.636 -5.003 -12.775 1.00 89.62 314 THR A C 1
ATOM 2471 O O . THR A 1 314 ? 23.490 -4.988 -11.551 1.00 89.62 314 THR A O 1
ATOM 2474 N N . TYR A 1 315 ? 22.648 -5.351 -13.608 1.00 89.94 315 TYR A N 1
ATOM 2475 C CA . TYR A 1 315 ? 21.291 -5.715 -13.194 1.00 89.94 315 TYR A CA 1
ATOM 2476 C C . TYR A 1 315 ? 20.819 -7.012 -13.858 1.00 89.94 315 TYR A C 1
ATOM 2478 O O . TYR A 1 315 ? 20.784 -7.117 -15.088 1.00 89.94 315 TYR A O 1
ATOM 2486 N N . LEU A 1 316 ? 20.395 -7.976 -13.037 1.00 92.94 316 LEU A N 1
ATOM 2487 C CA . LEU A 1 316 ? 19.745 -9.207 -13.483 1.00 92.94 316 LEU A CA 1
ATOM 2488 C C . LEU A 1 316 ? 18.406 -9.382 -12.770 1.00 92.94 316 LEU A C 1
ATOM 2490 O O . LEU A 1 316 ? 18.371 -9.571 -11.555 1.00 92.94 316 LEU A O 1
ATOM 2494 N N . ASN A 1 317 ? 17.315 -9.378 -13.534 1.00 92.88 317 ASN A N 1
ATOM 2495 C CA . ASN A 1 317 ? 15.979 -9.656 -13.019 1.00 92.88 317 ASN A CA 1
ATOM 2496 C C . ASN A 1 317 ? 15.381 -10.902 -13.680 1.00 92.88 317 ASN A C 1
ATOM 2498 O O . ASN A 1 317 ? 15.250 -10.983 -14.899 1.00 92.88 317 ASN A O 1
ATOM 2502 N N . LEU A 1 318 ? 15.023 -11.866 -12.843 1.00 94.62 318 LEU A N 1
ATOM 2503 C CA . LEU A 1 318 ? 14.455 -13.174 -13.147 1.00 94.62 318 LEU A CA 1
ATOM 2504 C C . LEU A 1 318 ? 13.176 -13.426 -12.321 1.00 94.62 318 LEU A C 1
ATOM 2506 O O . LEU A 1 318 ? 12.708 -14.560 -12.271 1.00 94.62 318 LEU A O 1
ATOM 2510 N N . ASN A 1 319 ? 12.607 -12.393 -11.687 1.00 92.81 319 ASN A N 1
ATOM 2511 C CA . ASN A 1 319 ? 11.381 -12.467 -10.883 1.00 92.81 319 ASN A CA 1
ATOM 2512 C C . ASN A 1 319 ? 10.250 -13.212 -11.628 1.00 92.81 319 ASN A C 1
ATOM 2514 O O . ASN A 1 319 ? 10.072 -12.990 -12.818 1.00 92.81 319 ASN A O 1
ATOM 2518 N N . GLU A 1 320 ? 9.459 -14.061 -10.975 1.00 93.88 320 GLU A N 1
ATOM 2519 C CA . GLU A 1 320 ? 8.334 -14.805 -11.579 1.00 93.88 320 GLU A CA 1
ATOM 2520 C C . GLU A 1 320 ? 8.728 -15.650 -12.814 1.00 93.88 320 GLU A C 1
ATOM 2522 O O . GLU A 1 320 ? 7.958 -15.800 -13.770 1.00 93.88 320 GLU A O 1
ATOM 2527 N N . THR A 1 321 ? 9.937 -16.222 -12.812 1.00 95.19 321 THR A N 1
ATOM 2528 C CA . THR A 1 321 ? 10.360 -17.216 -13.812 1.00 95.19 321 THR A CA 1
ATOM 2529 C C . THR A 1 321 ? 10.299 -18.643 -13.270 1.00 95.19 321 THR A C 1
ATOM 2531 O O . THR A 1 321 ? 10.315 -18.891 -12.065 1.00 95.19 321 THR A O 1
ATOM 2534 N N . ALA A 1 322 ? 10.242 -19.615 -14.182 1.00 93.81 322 ALA A N 1
ATOM 2535 C CA . ALA A 1 322 ? 10.271 -21.042 -13.861 1.00 93.81 322 ALA A CA 1
ATOM 2536 C C . ALA A 1 322 ? 11.706 -21.601 -13.798 1.00 93.81 322 ALA A C 1
ATOM 2538 O O . ALA A 1 322 ? 11.914 -22.780 -14.089 1.00 93.81 322 ALA A O 1
ATOM 2539 N N . VAL A 1 323 ? 12.700 -20.766 -13.475 1.00 92.69 323 VAL A N 1
ATOM 2540 C CA . VAL A 1 323 ? 14.113 -21.162 -13.474 1.00 92.69 323 VAL A CA 1
ATOM 2541 C C . VAL A 1 323 ? 14.387 -22.170 -12.359 1.00 92.69 323 VAL A C 1
ATOM 2543 O O . VAL A 1 323 ? 14.140 -21.906 -11.186 1.00 92.69 323 VAL A O 1
ATOM 2546 N N . GLU A 1 324 ? 14.903 -23.335 -12.751 1.00 90.81 324 GLU A N 1
ATOM 2547 C CA . GLU A 1 324 ? 15.191 -24.464 -11.852 1.00 90.81 324 GLU A CA 1
ATOM 2548 C C . GLU A 1 324 ? 16.609 -24.358 -11.238 1.00 90.81 324 GLU A C 1
ATOM 2550 O O . GLU A 1 324 ? 16.836 -24.757 -10.094 1.00 90.81 324 GLU A O 1
ATOM 2555 N N . GLU A 1 325 ? 17.561 -23.779 -11.983 1.00 89.69 325 GLU A N 1
ATOM 2556 C CA . GLU A 1 325 ? 18.978 -23.626 -11.616 1.00 89.69 325 GLU A CA 1
ATOM 2557 C C . GLU A 1 325 ? 19.590 -22.335 -12.207 1.00 89.69 325 GLU A C 1
ATOM 2559 O O . GLU A 1 325 ? 19.227 -21.907 -13.308 1.00 89.69 325 GLU A O 1
ATOM 2564 N N . LEU A 1 326 ? 20.563 -21.736 -11.507 1.00 90.88 326 LEU A N 1
ATOM 2565 C CA . LEU A 1 326 ? 21.414 -20.664 -12.045 1.00 90.88 326 LEU A CA 1
ATOM 2566 C C . LEU A 1 326 ? 22.754 -21.232 -12.543 1.00 90.88 326 LEU A C 1
ATOM 2568 O O . LEU A 1 326 ? 23.364 -22.034 -11.831 1.00 90.88 326 LEU A O 1
ATOM 2572 N N . PRO A 1 327 ? 23.277 -20.794 -13.705 1.00 89.81 327 PRO A N 1
ATOM 2573 C CA . PRO A 1 327 ? 24.587 -21.236 -14.167 1.00 89.81 327 PRO A CA 1
ATOM 2574 C C . PRO A 1 327 ? 25.719 -20.659 -13.287 1.00 89.81 327 PRO A C 1
ATOM 2576 O O . PRO A 1 327 ? 25.625 -19.508 -12.852 1.00 89.81 327 PRO A O 1
ATOM 2579 N N . PRO A 1 328 ? 26.839 -21.386 -13.078 1.00 87.88 328 PRO A N 1
ATOM 2580 C CA . PRO A 1 328 ? 27.975 -20.911 -12.272 1.00 87.88 328 PRO A CA 1
ATOM 2581 C C . PRO A 1 328 ? 28.588 -19.583 -12.741 1.00 87.88 328 PRO A C 1
ATOM 2583 O O . PRO A 1 328 ? 29.205 -18.868 -11.953 1.00 87.88 328 PRO A O 1
ATOM 2586 N N . SER A 1 329 ? 28.386 -19.216 -14.012 1.00 88.25 329 SER A N 1
ATOM 2587 C CA . SER A 1 329 ? 28.795 -17.920 -14.562 1.00 88.25 329 SER A CA 1
ATOM 2588 C C . SER A 1 329 ? 28.136 -16.729 -13.863 1.00 88.25 329 SER A C 1
ATOM 2590 O O . SER A 1 329 ? 28.713 -15.648 -13.889 1.00 88.25 329 SER A O 1
ATOM 2592 N N . ILE A 1 330 ? 26.965 -16.901 -13.229 1.00 89.31 330 ILE A N 1
ATOM 2593 C CA . ILE A 1 330 ? 26.316 -15.826 -12.464 1.00 89.31 330 ILE A CA 1
ATOM 2594 C C . ILE A 1 330 ? 27.209 -15.377 -11.307 1.00 89.31 330 ILE A C 1
ATOM 2596 O O . ILE A 1 330 ? 27.396 -14.179 -11.142 1.00 89.31 330 ILE A O 1
ATOM 2600 N N . GLY A 1 331 ? 27.848 -16.296 -10.573 1.00 86.38 331 GLY A N 1
ATOM 2601 C CA . GLY A 1 331 ? 28.786 -15.924 -9.507 1.00 86.38 331 GLY A CA 1
ATOM 2602 C C . GLY A 1 331 ? 30.044 -15.200 -10.009 1.00 86.38 331 GLY A C 1
ATOM 2603 O O . GLY A 1 331 ? 30.674 -14.473 -9.252 1.00 86.38 331 GLY A O 1
ATOM 2604 N N . GLU A 1 332 ? 30.401 -15.317 -11.294 1.00 87.81 332 GLU A N 1
ATOM 2605 C CA . GLU A 1 332 ? 31.523 -14.569 -11.888 1.00 87.81 332 GLU A CA 1
ATOM 2606 C C . GLU A 1 332 ? 31.183 -13.114 -12.267 1.00 87.81 332 GLU A C 1
ATOM 2608 O O . GLU A 1 332 ? 32.062 -12.380 -12.734 1.00 87.81 332 GLU A O 1
ATOM 2613 N N . LEU A 1 333 ? 29.934 -12.670 -12.086 1.00 89.56 333 LEU A N 1
ATOM 2614 C CA . LEU A 1 333 ? 29.495 -11.308 -12.399 1.00 89.56 333 LEU A CA 1
ATOM 2615 C C . LEU A 1 333 ? 29.932 -10.326 -11.300 1.00 89.56 333 LEU A C 1
ATOM 2617 O O . LEU A 1 333 ? 29.117 -9.756 -10.582 1.00 89.56 333 LEU A O 1
ATOM 2621 N N . SER A 1 334 ? 31.240 -10.104 -11.160 1.00 88.62 334 SER A N 1
ATOM 2622 C CA . SER A 1 334 ? 31.815 -9.274 -10.088 1.00 88.62 334 SER A CA 1
ATOM 2623 C C . SER A 1 334 ? 31.294 -7.828 -10.054 1.00 88.62 334 SER A C 1
ATOM 2625 O O . SER A 1 334 ? 31.376 -7.192 -9.005 1.00 88.62 334 SER A O 1
ATOM 2627 N N . GLY A 1 335 ? 30.782 -7.323 -11.186 1.00 88.62 335 GLY A N 1
ATOM 2628 C CA . GLY A 1 335 ? 30.147 -6.008 -11.342 1.00 88.62 335 GLY A CA 1
ATOM 2629 C C . GLY A 1 335 ? 28.624 -5.977 -11.141 1.00 88.62 335 GLY A C 1
ATOM 2630 O O . GLY A 1 335 ? 28.041 -4.903 -11.253 1.00 88.62 335 GLY A O 1
ATOM 2631 N N . LEU A 1 336 ? 27.980 -7.111 -10.839 1.00 90.75 336 LEU A N 1
ATOM 2632 C CA . LEU A 1 336 ? 26.538 -7.179 -10.591 1.00 90.75 336 LEU A CA 1
ATOM 2633 C C . LEU A 1 336 ? 26.191 -6.404 -9.319 1.00 90.75 336 LEU A C 1
ATOM 2635 O O . LEU A 1 336 ? 26.746 -6.684 -8.259 1.00 90.75 336 LEU A O 1
ATOM 2639 N N . VAL A 1 337 ? 25.276 -5.443 -9.433 1.00 88.69 337 VAL A N 1
ATOM 2640 C CA . VAL A 1 337 ? 24.858 -4.537 -8.353 1.00 88.69 337 VAL A CA 1
ATOM 2641 C C . VAL A 1 337 ? 23.531 -4.977 -7.740 1.00 88.69 337 VAL A C 1
ATOM 2643 O O . VAL A 1 337 ? 23.353 -4.884 -6.523 1.00 88.69 337 VAL A O 1
ATOM 2646 N N . ALA A 1 338 ? 22.617 -5.494 -8.564 1.00 90.75 338 ALA A N 1
ATOM 2647 C CA . ALA A 1 338 ? 21.325 -5.998 -8.118 1.00 90.75 338 ALA A CA 1
ATOM 2648 C C . ALA A 1 338 ? 20.932 -7.304 -8.829 1.00 90.75 338 ALA A C 1
ATOM 2650 O O . ALA A 1 338 ? 21.021 -7.421 -10.056 1.00 90.75 338 ALA A O 1
ATOM 2651 N N . LEU A 1 339 ? 20.486 -8.276 -8.030 1.00 93.19 339 LEU A N 1
ATOM 2652 C CA . LEU A 1 339 ? 19.981 -9.578 -8.460 1.00 93.19 339 LEU A CA 1
ATOM 2653 C C . LEU A 1 339 ? 18.569 -9.775 -7.907 1.00 93.19 339 LEU A C 1
ATOM 2655 O O . LEU A 1 339 ? 18.398 -9.854 -6.692 1.00 93.19 339 LEU A O 1
ATOM 2659 N N . ASN A 1 340 ? 17.578 -9.895 -8.789 1.00 93.12 340 ASN A N 1
ATOM 2660 C CA . ASN A 1 340 ? 16.195 -10.162 -8.405 1.00 93.12 340 ASN A CA 1
ATOM 2661 C C . ASN A 1 340 ? 15.733 -11.523 -8.954 1.00 93.12 340 ASN A C 1
ATOM 2663 O O . ASN A 1 340 ? 15.754 -11.760 -10.161 1.00 93.12 340 ASN A O 1
ATOM 2667 N N . LEU A 1 341 ? 15.335 -12.416 -8.052 1.00 94.25 341 LEU A N 1
ATOM 2668 C CA . LEU A 1 341 ? 14.846 -13.778 -8.281 1.00 94.25 341 LEU A CA 1
ATOM 2669 C C . LEU A 1 341 ? 13.505 -14.021 -7.581 1.00 94.25 341 LEU A C 1
ATOM 2671 O O . LEU A 1 341 ? 13.113 -15.169 -7.391 1.00 94.25 341 LEU A O 1
ATOM 2675 N N . LYS A 1 342 ? 12.784 -12.964 -7.204 1.00 93.19 342 LYS A N 1
ATOM 2676 C CA . LYS A 1 342 ? 11.491 -13.054 -6.522 1.00 93.19 342 LYS A CA 1
ATOM 2677 C C . LYS A 1 342 ? 10.535 -14.053 -7.192 1.00 93.19 342 LYS A C 1
ATOM 2679 O O . LYS A 1 342 ? 10.525 -14.214 -8.407 1.00 93.19 342 LYS A O 1
ATOM 2684 N N . ASN A 1 343 ? 9.751 -14.783 -6.407 1.00 94.06 343 ASN A N 1
ATOM 2685 C CA . ASN A 1 343 ? 8.789 -15.794 -6.852 1.00 94.06 343 ASN A CA 1
ATOM 2686 C C . ASN A 1 343 ? 9.362 -16.875 -7.808 1.00 94.06 343 ASN A C 1
ATOM 2688 O O . ASN A 1 343 ? 8.600 -17.513 -8.542 1.00 94.06 343 ASN A O 1
ATOM 2692 N N . CYS A 1 344 ? 10.681 -17.130 -7.812 1.00 94.19 344 CYS A N 1
ATOM 2693 C CA . CYS A 1 344 ? 11.294 -18.251 -8.541 1.00 94.19 344 CYS A CA 1
ATOM 2694 C C . CYS A 1 344 ? 11.058 -19.574 -7.800 1.00 94.19 344 CYS A C 1
ATOM 2696 O O . CYS A 1 344 ? 11.971 -20.201 -7.265 1.00 94.19 344 CYS A O 1
ATOM 2698 N N . ASN A 1 345 ? 9.801 -20.014 -7.762 1.00 92.12 345 ASN A N 1
ATOM 2699 C CA . ASN A 1 345 ? 9.328 -21.108 -6.906 1.00 92.12 345 ASN A CA 1
ATOM 2700 C C . ASN A 1 345 ? 10.001 -22.468 -7.178 1.00 92.12 345 ASN A C 1
ATOM 2702 O O . ASN A 1 345 ? 9.952 -23.352 -6.321 1.00 92.12 345 ASN A O 1
ATOM 2706 N N . LEU A 1 346 ? 10.608 -22.652 -8.356 1.00 92.06 346 LEU A N 1
ATOM 2707 C CA . LEU A 1 346 ? 11.318 -23.876 -8.750 1.00 92.06 346 LEU A CA 1
ATOM 2708 C C . LEU A 1 346 ? 12.828 -23.837 -8.472 1.00 92.06 346 LEU A C 1
ATOM 2710 O O . LEU A 1 346 ? 13.478 -24.874 -8.592 1.00 92.06 346 LEU A O 1
ATOM 2714 N N . LEU A 1 347 ? 13.387 -22.685 -8.089 1.00 92.00 347 LEU A N 1
ATOM 2715 C CA . LEU A 1 347 ? 14.810 -22.556 -7.795 1.00 92.00 347 LEU A CA 1
ATOM 2716 C C . LEU A 1 347 ? 15.122 -23.240 -6.458 1.00 92.00 347 LEU A C 1
ATOM 2718 O O . LEU A 1 347 ? 14.601 -22.850 -5.414 1.00 92.00 347 LEU A O 1
ATOM 2722 N N . VAL A 1 348 ? 15.969 -24.272 -6.490 1.00 88.12 348 VAL A N 1
ATOM 2723 C CA . VAL A 1 348 ? 16.306 -25.067 -5.290 1.00 88.12 348 VAL A CA 1
ATOM 2724 C C . VAL A 1 348 ? 17.642 -24.650 -4.673 1.00 88.12 348 VAL A C 1
ATOM 2726 O O . VAL A 1 348 ? 17.772 -24.608 -3.452 1.00 88.12 348 VAL A O 1
ATOM 2729 N N . ASN A 1 349 ? 18.645 -24.357 -5.508 1.00 82.94 349 ASN A N 1
ATOM 2730 C CA . ASN A 1 349 ? 20.023 -24.120 -5.079 1.00 82.94 349 ASN A CA 1
ATOM 2731 C C . ASN A 1 349 ? 20.644 -22.910 -5.785 1.00 82.94 349 ASN A C 1
ATOM 2733 O O . ASN A 1 349 ? 20.323 -22.599 -6.932 1.00 82.94 349 ASN A O 1
ATOM 2737 N N . PHE A 1 350 ? 21.607 -22.297 -5.104 1.00 85.94 350 PHE A N 1
ATOM 2738 C CA . PHE A 1 350 ? 22.492 -21.269 -5.643 1.00 85.94 350 PHE A CA 1
ATOM 2739 C C . PHE A 1 350 ? 23.833 -21.877 -6.089 1.00 85.94 350 PHE A C 1
ATOM 2741 O O . PHE A 1 350 ? 24.221 -22.925 -5.566 1.00 85.94 350 PHE A O 1
ATOM 2748 N N . PRO A 1 351 ? 24.566 -21.239 -7.020 1.00 86.81 351 PRO A N 1
ATOM 2749 C CA . PRO A 1 351 ? 25.904 -21.685 -7.385 1.00 86.81 351 PRO A CA 1
ATOM 2750 C C . PRO A 1 351 ? 26.890 -21.418 -6.233 1.00 86.81 351 PRO A C 1
ATOM 2752 O O . PRO A 1 351 ? 26.749 -20.447 -5.492 1.00 86.81 351 PRO A O 1
ATOM 2755 N N . GLU A 1 352 ? 27.908 -22.266 -6.074 1.00 84.88 352 GLU A N 1
ATOM 2756 C CA . GLU A 1 352 ? 28.828 -22.196 -4.920 1.00 84.88 352 GLU A CA 1
ATOM 2757 C C . GLU A 1 352 ? 29.601 -20.868 -4.832 1.00 84.88 352 GLU A C 1
ATOM 2759 O O . GLU A 1 352 ? 30.002 -20.451 -3.751 1.00 84.88 352 GLU A O 1
ATOM 2764 N N . ASN A 1 353 ? 29.787 -20.176 -5.958 1.00 88.12 353 ASN A N 1
ATOM 2765 C CA . ASN A 1 353 ? 30.603 -18.971 -6.095 1.00 88.12 353 ASN A CA 1
ATOM 2766 C C . ASN A 1 353 ? 29.839 -17.638 -5.929 1.00 88.12 353 ASN A C 1
ATOM 2768 O O . ASN A 1 353 ? 30.364 -16.594 -6.315 1.00 88.12 353 ASN A O 1
ATOM 2772 N N . MET A 1 354 ? 28.638 -17.625 -5.335 1.00 88.31 354 MET A N 1
ATOM 2773 C CA . MET A 1 354 ? 27.870 -16.384 -5.077 1.00 88.31 354 MET A CA 1
ATOM 2774 C C . MET A 1 354 ? 28.651 -15.320 -4.280 1.00 88.31 354 MET A C 1
ATOM 2776 O O . MET A 1 354 ? 28.436 -14.120 -4.456 1.00 88.31 354 MET A O 1
ATOM 2780 N N . TYR A 1 355 ? 29.616 -15.731 -3.454 1.00 86.12 355 TYR A N 1
ATOM 2781 C CA . TYR A 1 355 ? 30.470 -14.830 -2.677 1.00 86.12 355 TYR A CA 1
ATOM 2782 C C . TYR A 1 355 ? 31.471 -14.011 -3.523 1.00 86.12 355 TYR A C 1
ATOM 2784 O O . TYR A 1 355 ? 32.086 -13.077 -3.002 1.00 86.12 355 TYR A O 1
ATOM 2792 N N . TRP A 1 356 ? 31.633 -14.311 -4.820 1.00 89.50 356 TRP A N 1
ATOM 2793 C CA . TRP A 1 356 ? 32.429 -13.515 -5.772 1.00 89.50 356 TRP A CA 1
ATOM 2794 C C . TRP A 1 356 ? 31.692 -12.287 -6.335 1.00 89.50 356 TRP A C 1
ATOM 2796 O O . TRP A 1 356 ? 32.318 -11.462 -7.004 1.00 89.50 356 TRP A O 1
ATOM 2806 N N . LEU A 1 357 ? 30.398 -12.117 -6.041 1.00 90.81 357 LEU A N 1
ATOM 2807 C CA . LEU A 1 357 ? 29.586 -10.970 -6.465 1.00 90.81 357 LEU A CA 1
ATOM 2808 C C . LEU A 1 357 ? 29.955 -9.693 -5.684 1.00 90.81 357 LEU A C 1
ATOM 2810 O O . LEU A 1 357 ? 29.211 -9.215 -4.829 1.00 90.81 357 LEU A O 1
ATOM 2814 N N . THR A 1 358 ? 31.150 -9.154 -5.932 1.00 90.06 358 THR A N 1
ATOM 2815 C CA . THR A 1 358 ? 31.767 -8.086 -5.125 1.00 90.06 358 THR A CA 1
ATOM 2816 C C . THR A 1 358 ? 31.045 -6.741 -5.162 1.00 90.06 358 THR A C 1
ATOM 2818 O O . THR A 1 358 ? 31.202 -5.963 -4.225 1.00 90.06 358 THR A O 1
ATOM 2821 N N . CYS A 1 359 ? 30.265 -6.449 -6.202 1.00 91.31 359 CYS A N 1
ATOM 2822 C CA . CYS A 1 359 ? 29.496 -5.205 -6.306 1.00 91.31 359 CYS A CA 1
ATOM 2823 C C . CYS A 1 359 ? 28.035 -5.333 -5.846 1.00 91.31 359 CYS A C 1
ATOM 2825 O O . CYS A 1 359 ? 27.320 -4.335 -5.891 1.00 91.31 359 CYS A O 1
ATOM 2827 N N . LEU A 1 360 ? 27.590 -6.514 -5.397 1.00 91.12 360 LEU A N 1
ATOM 2828 C CA . LEU A 1 360 ? 26.179 -6.773 -5.111 1.00 91.12 360 LEU A CA 1
ATOM 2829 C C . LEU A 1 360 ? 25.718 -6.003 -3.868 1.00 91.12 360 LEU A C 1
ATOM 2831 O O . LEU A 1 360 ? 26.211 -6.242 -2.767 1.00 91.12 360 LEU A O 1
ATOM 2835 N N . LEU A 1 361 ? 24.756 -5.099 -4.058 1.00 90.62 361 LEU A N 1
ATOM 2836 C CA . LEU A 1 361 ? 24.145 -4.281 -3.007 1.00 90.62 361 LEU A CA 1
ATOM 2837 C C . LEU A 1 361 ? 22.724 -4.745 -2.667 1.00 90.62 361 LEU A C 1
ATOM 2839 O O . LEU A 1 361 ? 22.305 -4.615 -1.515 1.00 90.62 361 LEU A O 1
ATOM 2843 N N . ILE A 1 362 ? 21.987 -5.257 -3.658 1.00 91.62 362 ILE A N 1
ATOM 2844 C CA . ILE A 1 362 ? 20.585 -5.677 -3.529 1.00 91.62 362 ILE A CA 1
ATOM 2845 C C . ILE A 1 362 ? 20.443 -7.118 -4.011 1.00 91.62 362 ILE A C 1
ATOM 2847 O O . ILE A 1 362 ? 20.854 -7.451 -5.124 1.00 91.62 362 ILE A O 1
ATOM 2851 N N . ALA A 1 363 ? 19.838 -7.962 -3.182 1.00 93.75 363 ALA A N 1
ATOM 2852 C CA . ALA A 1 363 ? 19.567 -9.349 -3.511 1.00 93.75 363 ALA A CA 1
ATOM 2853 C C . ALA A 1 363 ? 18.148 -9.722 -3.051 1.00 93.75 363 ALA A C 1
ATOM 2855 O O . ALA A 1 363 ? 17.866 -9.739 -1.853 1.00 93.75 363 ALA A O 1
ATOM 2856 N N . ASP A 1 364 ? 17.254 -9.974 -4.006 1.00 93.44 364 ASP A N 1
ATOM 2857 C CA . ASP A 1 364 ? 15.848 -10.315 -3.766 1.00 93.44 364 ASP A CA 1
ATOM 2858 C C . ASP A 1 364 ? 15.580 -11.771 -4.172 1.00 93.44 364 ASP A C 1
ATOM 2860 O O . ASP A 1 364 ? 15.725 -12.141 -5.337 1.00 93.44 364 ASP A O 1
ATOM 2864 N N . PHE A 1 365 ? 15.192 -12.595 -3.198 1.00 94.12 365 PHE A N 1
ATOM 2865 C CA . PHE A 1 365 ? 14.741 -13.979 -3.370 1.00 94.12 365 PHE A CA 1
ATOM 2866 C C . PHE A 1 365 ? 13.372 -14.204 -2.703 1.00 94.12 365 PHE A C 1
ATOM 2868 O O . PHE A 1 365 ? 13.019 -15.342 -2.374 1.00 94.12 365 PHE A O 1
ATOM 2875 N N . SER A 1 366 ? 12.601 -13.130 -2.493 1.00 93.31 366 SER A N 1
ATOM 2876 C CA . SER A 1 366 ? 11.250 -13.156 -1.930 1.00 93.31 366 SER A CA 1
ATOM 2877 C C . SER A 1 366 ? 10.392 -14.243 -2.578 1.00 93.31 366 SER A C 1
ATOM 2879 O O . SER A 1 366 ? 10.406 -14.408 -3.790 1.00 93.31 366 SER A O 1
ATOM 2881 N N . GLY A 1 367 ? 9.621 -14.999 -1.806 1.00 92.75 367 GLY A N 1
ATOM 2882 C CA . GLY A 1 367 ? 8.700 -16.023 -2.305 1.00 92.75 367 GLY A CA 1
ATOM 2883 C C . GLY A 1 367 ? 9.346 -17.287 -2.885 1.00 92.75 367 GLY A C 1
ATOM 2884 O O . GLY A 1 367 ? 8.610 -18.173 -3.308 1.00 92.75 367 GLY A O 1
ATOM 2885 N N . CYS A 1 368 ? 10.678 -17.435 -2.898 1.00 93.56 368 CYS A N 1
ATOM 2886 C CA . CYS A 1 368 ? 11.342 -18.633 -3.434 1.00 93.56 368 CYS A CA 1
ATOM 2887 C C . CYS A 1 368 ? 11.187 -19.852 -2.503 1.00 93.56 368 CYS A C 1
ATOM 2889 O O . CYS A 1 368 ? 12.118 -20.277 -1.815 1.00 93.56 368 CYS A O 1
ATOM 2891 N N . SER A 1 369 ? 9.992 -20.443 -2.494 1.00 92.12 369 SER A N 1
ATOM 2892 C CA . SER A 1 369 ? 9.550 -21.457 -1.526 1.00 92.12 369 SER A CA 1
ATOM 2893 C C . SER A 1 369 ? 10.332 -22.778 -1.531 1.00 92.12 369 SER A C 1
ATOM 2895 O O . SER A 1 369 ? 10.152 -23.591 -0.627 1.00 92.12 369 SER A O 1
ATOM 2897 N N . SER A 1 370 ? 11.162 -23.029 -2.548 1.00 91.56 370 SER A N 1
ATOM 2898 C CA . SER A 1 370 ? 11.998 -24.238 -2.653 1.00 91.56 370 SER A CA 1
ATOM 2899 C C . SER A 1 370 ? 13.410 -24.061 -2.080 1.00 91.56 370 SER A C 1
ATOM 2901 O O . SER A 1 370 ? 14.113 -25.051 -1.873 1.00 91.56 370 SER A O 1
ATOM 2903 N N . ILE A 1 371 ? 13.820 -22.826 -1.775 1.00 90.75 371 ILE A N 1
ATOM 2904 C CA . ILE A 1 371 ? 15.143 -22.511 -1.229 1.00 90.75 371 ILE A CA 1
ATOM 2905 C C . ILE A 1 371 ? 15.155 -22.817 0.270 1.00 90.75 371 ILE A C 1
ATOM 2907 O O . ILE A 1 371 ? 14.503 -22.127 1.052 1.00 90.75 371 ILE A O 1
ATOM 2911 N N . SER A 1 372 ? 15.902 -23.849 0.676 1.00 89.00 372 SER A N 1
ATOM 2912 C CA . SER A 1 372 ? 16.034 -24.262 2.086 1.00 89.00 372 SER A CA 1
ATOM 2913 C C . SER A 1 372 ? 17.384 -23.931 2.729 1.00 89.00 372 SER A C 1
ATOM 2915 O O . SER A 1 372 ? 17.530 -24.046 3.947 1.00 89.00 372 SER A O 1
ATOM 2917 N N . ARG A 1 373 ? 18.376 -23.515 1.930 1.00 86.75 373 ARG A N 1
ATOM 2918 C CA . ARG A 1 373 ? 19.730 -23.170 2.383 1.00 86.75 373 ARG A CA 1
ATOM 2919 C C . ARG A 1 373 ? 20.036 -21.714 2.054 1.00 86.75 373 ARG A C 1
ATOM 2921 O O . ARG A 1 373 ? 19.804 -21.270 0.934 1.00 86.75 373 ARG A O 1
ATOM 2928 N N . PHE A 1 374 ? 20.605 -21.002 3.019 1.00 87.44 374 PHE A N 1
ATOM 2929 C CA . PHE A 1 374 ? 21.132 -19.658 2.811 1.00 87.44 374 PHE A CA 1
ATOM 2930 C C . PHE A 1 374 ? 22.406 -19.705 1.934 1.00 87.44 374 PHE A C 1
ATOM 2932 O O . PHE A 1 374 ? 23.292 -20.513 2.228 1.00 87.44 374 PHE A O 1
ATOM 2939 N N . PRO A 1 375 ? 22.526 -18.876 0.883 1.00 80.75 375 PRO A N 1
ATOM 2940 C CA . PRO A 1 375 ? 23.742 -18.770 0.070 1.00 80.75 375 PRO A CA 1
ATOM 2941 C C . PRO A 1 375 ? 24.808 -17.872 0.714 1.00 80.75 375 PRO A C 1
ATOM 2943 O O . PRO A 1 375 ? 24.498 -16.814 1.255 1.00 80.75 375 PRO A O 1
ATOM 2946 N N . ASP A 1 376 ? 26.084 -18.241 0.595 1.00 84.38 376 ASP A N 1
ATOM 2947 C CA . ASP A 1 376 ? 27.180 -17.374 1.037 1.00 84.38 376 ASP A CA 1
ATOM 2948 C C . ASP A 1 376 ? 27.389 -16.204 0.057 1.00 84.38 376 ASP A C 1
ATOM 2950 O O . ASP A 1 376 ? 27.660 -16.391 -1.132 1.00 84.38 376 ASP A O 1
ATOM 2954 N N . PHE A 1 377 ? 27.275 -14.981 0.576 1.00 85.81 377 PHE A N 1
ATOM 2955 C CA . PHE A 1 377 ? 27.350 -13.730 -0.181 1.00 85.81 377 PHE A CA 1
ATOM 2956 C C . PHE A 1 377 ? 28.662 -12.964 0.024 1.00 85.81 377 PHE A C 1
ATOM 2958 O O . PHE A 1 377 ? 29.431 -13.212 0.955 1.00 85.81 377 PHE A O 1
ATOM 2965 N N . SER A 1 378 ? 28.898 -11.971 -0.840 1.00 86.31 378 SER A N 1
ATOM 2966 C CA . SER A 1 378 ? 29.925 -10.953 -0.611 1.00 86.31 378 SER A CA 1
ATOM 2967 C C . SER A 1 378 ? 29.493 -9.974 0.497 1.00 86.31 378 SER A C 1
ATOM 2969 O O . SER A 1 378 ? 28.312 -9.817 0.798 1.00 86.31 378 SER A O 1
ATOM 2971 N N . LYS A 1 379 ? 30.460 -9.289 1.119 1.00 89.19 379 LYS A N 1
ATOM 2972 C CA . LYS A 1 379 ? 30.243 -8.478 2.337 1.00 89.19 379 LYS A CA 1
ATOM 2973 C C . LYS A 1 379 ? 29.515 -7.145 2.115 1.00 89.19 379 LYS A C 1
ATOM 2975 O O . LYS A 1 379 ? 29.228 -6.458 3.095 1.00 89.19 379 LYS A O 1
ATOM 2980 N N . ASN A 1 380 ? 29.248 -6.793 0.858 1.00 89.19 380 ASN A N 1
ATOM 2981 C CA . ASN A 1 380 ? 28.803 -5.461 0.443 1.00 89.19 380 ASN A CA 1
ATOM 2982 C C . ASN A 1 380 ? 27.275 -5.354 0.273 1.00 89.19 380 ASN A C 1
ATOM 2984 O O . ASN A 1 380 ? 26.773 -4.266 -0.003 1.00 89.19 380 ASN A O 1
ATOM 2988 N N . ILE A 1 381 ? 26.531 -6.454 0.459 1.00 92.12 381 ILE A N 1
ATOM 2989 C CA . ILE A 1 381 ? 25.064 -6.441 0.384 1.00 92.12 381 ILE A CA 1
ATOM 2990 C C . ILE A 1 381 ? 24.491 -5.520 1.460 1.00 92.12 381 ILE A C 1
ATOM 2992 O O . ILE A 1 381 ? 24.853 -5.614 2.632 1.00 92.12 381 ILE A O 1
ATOM 2996 N N . ARG A 1 382 ? 23.552 -4.668 1.041 1.00 93.06 382 ARG A N 1
ATOM 2997 C CA . ARG A 1 382 ? 22.833 -3.700 1.879 1.00 93.06 382 ARG A CA 1
ATOM 2998 C C . ARG A 1 382 ? 21.365 -4.063 2.072 1.00 93.06 382 ARG A C 1
ATOM 3000 O O . ARG A 1 382 ? 20.820 -3.794 3.138 1.00 93.06 382 ARG A O 1
ATOM 3007 N N . TYR A 1 383 ? 20.749 -4.704 1.082 1.00 94.69 383 TYR A N 1
ATOM 3008 C CA . TYR A 1 383 ? 19.345 -5.110 1.110 1.00 94.69 383 TYR A CA 1
ATOM 3009 C C . TYR A 1 383 ? 19.235 -6.579 0.697 1.00 94.69 383 TYR A C 1
ATOM 3011 O O . TYR A 1 383 ? 19.607 -6.929 -0.426 1.00 94.69 383 TYR A O 1
ATOM 3019 N N . LEU A 1 384 ? 18.753 -7.427 1.607 1.00 95.56 384 LEU A N 1
ATOM 3020 C CA . LEU A 1 384 ? 18.597 -8.865 1.392 1.00 95.56 384 LEU A CA 1
ATOM 3021 C C . LEU A 1 384 ? 17.163 -9.293 1.713 1.00 95.56 384 LEU A C 1
ATOM 3023 O O . LEU A 1 384 ? 16.761 -9.264 2.877 1.00 95.56 384 LEU A O 1
ATOM 3027 N N . TYR A 1 385 ? 16.423 -9.714 0.687 1.00 95.88 385 TYR A N 1
ATOM 3028 C CA . TYR A 1 385 ? 15.047 -10.192 0.815 1.00 95.88 385 TYR A CA 1
ATOM 3029 C C . TYR A 1 385 ? 14.994 -11.710 0.654 1.00 95.88 385 TYR A C 1
ATOM 3031 O O . TYR A 1 385 ? 15.416 -12.262 -0.362 1.00 95.88 385 TYR A O 1
ATOM 3039 N N . LEU A 1 386 ? 14.497 -12.387 1.684 1.00 95.12 386 LEU A N 1
ATOM 3040 C CA . LEU A 1 386 ? 14.396 -13.843 1.803 1.00 95.12 386 LEU A CA 1
ATOM 3041 C C . LEU A 1 386 ? 13.021 -14.277 2.336 1.00 95.12 386 LEU A C 1
ATOM 3043 O O . LEU A 1 386 ? 12.831 -15.450 2.662 1.00 95.12 386 LEU A O 1
ATOM 3047 N N . ASN A 1 387 ? 12.058 -13.359 2.441 1.00 94.94 387 ASN A N 1
ATOM 3048 C CA . ASN A 1 387 ? 10.712 -13.665 2.907 1.00 94.94 387 ASN A CA 1
ATOM 3049 C C . ASN A 1 387 ? 10.032 -14.746 2.053 1.00 94.94 387 ASN A C 1
ATOM 3051 O O . ASN A 1 387 ? 10.239 -14.833 0.849 1.00 94.94 387 ASN A O 1
ATOM 3055 N N . GLY A 1 388 ? 9.222 -15.605 2.669 1.00 93.38 388 GLY A N 1
ATOM 3056 C CA . GLY A 1 388 ? 8.531 -16.712 2.001 1.00 93.38 388 GLY A CA 1
ATOM 3057 C C . GLY A 1 388 ? 9.437 -17.842 1.487 1.00 93.38 388 GLY A C 1
ATOM 3058 O O . GLY A 1 388 ? 8.951 -18.723 0.776 1.00 93.38 388 GLY A O 1
ATOM 3059 N N . THR A 1 389 ? 10.731 -17.851 1.829 1.00 94.50 389 THR A N 1
ATOM 3060 C CA . THR A 1 389 ? 11.626 -18.987 1.548 1.00 94.50 389 THR A CA 1
ATOM 3061 C C . THR A 1 389 ? 11.449 -20.117 2.573 1.00 94.50 389 THR A C 1
ATOM 3063 O O . THR A 1 389 ? 10.848 -19.947 3.635 1.00 94.50 389 THR A O 1
ATOM 3066 N N . ALA A 1 390 ? 11.978 -21.305 2.268 1.00 93.62 390 ALA A N 1
ATOM 3067 C CA . ALA A 1 390 ? 11.931 -22.476 3.149 1.00 93.62 390 ALA A CA 1
ATOM 3068 C C . ALA A 1 390 ? 13.201 -22.639 4.011 1.00 93.62 390 ALA A C 1
ATOM 3070 O O . ALA A 1 390 ? 13.506 -23.754 4.443 1.00 93.62 390 ALA A O 1
ATOM 3071 N N . ILE A 1 391 ? 13.949 -21.554 4.243 1.00 92.88 391 ILE A N 1
ATOM 3072 C CA . ILE A 1 391 ? 15.207 -21.562 5.002 1.00 92.88 391 ILE A CA 1
ATOM 3073 C C . ILE A 1 391 ? 14.960 -22.023 6.447 1.00 92.88 391 ILE A C 1
ATOM 3075 O O . ILE A 1 391 ? 14.118 -21.473 7.155 1.00 92.88 391 ILE A O 1
ATOM 3079 N N . GLU A 1 392 ? 15.710 -23.036 6.892 1.00 91.88 392 GLU A N 1
ATOM 3080 C CA . GLU A 1 392 ? 15.578 -23.589 8.252 1.00 91.88 392 GLU A CA 1
ATOM 3081 C C . GLU A 1 392 ? 16.514 -22.927 9.277 1.00 91.88 392 GLU A C 1
ATOM 3083 O O . GLU A 1 392 ? 16.184 -22.846 10.465 1.00 91.88 392 GLU A O 1
ATOM 3088 N N . GLU A 1 393 ? 17.682 -22.464 8.825 1.00 92.06 393 GLU A N 1
ATOM 3089 C CA . GLU A 1 393 ? 18.730 -21.839 9.636 1.00 92.06 393 GLU A CA 1
ATOM 3090 C C . GLU A 1 393 ? 19.553 -20.838 8.808 1.00 92.06 393 GLU A C 1
ATOM 3092 O O . GLU A 1 393 ? 19.725 -21.008 7.599 1.00 92.06 393 GLU A O 1
ATOM 3097 N N . LEU A 1 394 ? 20.094 -19.806 9.467 1.00 93.31 394 LEU A N 1
ATOM 3098 C CA . LEU A 1 394 ? 21.099 -18.916 8.874 1.00 93.31 394 LEU A CA 1
ATOM 3099 C C . LEU A 1 394 ? 22.503 -19.316 9.361 1.00 93.31 394 LEU A C 1
ATOM 3101 O O . LEU A 1 394 ? 22.678 -19.571 10.558 1.00 93.31 394 LEU A O 1
ATOM 3105 N N . PRO A 1 395 ? 23.523 -19.320 8.487 1.00 92.00 395 PRO A N 1
ATOM 3106 C CA . PRO A 1 395 ? 24.895 -19.626 8.865 1.00 92.00 395 PRO A CA 1
ATOM 3107 C C . PRO A 1 395 ? 25.511 -18.496 9.697 1.00 92.00 395 PRO A C 1
ATOM 3109 O O . PRO A 1 395 ? 25.097 -17.338 9.641 1.00 92.00 395 PRO A O 1
ATOM 3112 N N . SER A 1 396 ? 26.575 -18.806 10.439 1.00 90.75 396 SER A N 1
ATOM 3113 C CA . SER A 1 396 ? 27.322 -17.801 11.208 1.00 90.75 396 SER A CA 1
ATOM 3114 C C . SER A 1 396 ? 28.039 -16.760 10.333 1.00 90.75 396 SER A C 1
ATOM 3116 O O . SER A 1 396 ? 28.367 -15.685 10.844 1.00 90.75 396 SER A O 1
ATOM 3118 N N . SER A 1 397 ? 28.223 -17.041 9.034 1.00 90.88 397 SER A N 1
ATOM 3119 C CA . SER A 1 397 ? 28.739 -16.111 8.018 1.00 90.88 397 SER A CA 1
ATOM 3120 C C . SER A 1 397 ? 27.829 -14.899 7.786 1.00 90.88 397 SER A C 1
ATOM 3122 O O . SER A 1 397 ? 28.331 -13.863 7.356 1.00 90.88 397 SER A O 1
ATOM 3124 N N . ILE A 1 398 ? 26.540 -14.945 8.171 1.00 93.38 398 ILE A N 1
ATOM 3125 C CA . ILE A 1 398 ? 25.647 -13.771 8.102 1.00 93.38 398 ILE A CA 1
ATOM 3126 C C . ILE A 1 398 ? 26.269 -12.549 8.797 1.00 93.38 398 ILE A C 1
ATOM 3128 O O . ILE A 1 398 ? 26.207 -11.443 8.277 1.00 93.38 398 ILE A O 1
ATOM 3132 N N . GLY A 1 399 ? 26.965 -12.748 9.924 1.00 92.00 399 GLY A N 1
ATOM 3133 C CA . GLY A 1 399 ? 27.596 -11.669 10.693 1.00 92.00 399 GLY A CA 1
ATOM 3134 C C . GLY A 1 399 ? 28.806 -11.000 10.025 1.00 92.00 399 GLY A C 1
ATOM 3135 O O . GLY A 1 399 ? 29.373 -10.075 10.612 1.00 92.00 399 GLY A O 1
ATOM 3136 N N . ASP A 1 400 ? 29.220 -11.453 8.838 1.00 91.75 400 ASP A N 1
ATOM 3137 C CA . ASP A 1 400 ? 30.247 -10.803 8.019 1.00 91.75 400 ASP A CA 1
ATOM 3138 C C . ASP A 1 400 ? 29.672 -9.785 7.013 1.00 91.75 400 ASP A C 1
ATOM 3140 O O . ASP A 1 400 ? 30.444 -8.985 6.474 1.00 91.75 400 ASP A O 1
ATOM 3144 N N . LEU A 1 401 ? 28.346 -9.751 6.806 1.00 93.94 401 LEU A N 1
ATOM 3145 C CA . LEU A 1 401 ? 27.638 -8.791 5.941 1.00 93.94 401 LEU A CA 1
ATOM 3146 C C . LEU A 1 401 ? 27.517 -7.413 6.615 1.00 93.94 401 LEU A C 1
ATOM 3148 O O . LEU A 1 401 ? 26.433 -6.938 6.944 1.00 93.94 401 LEU A O 1
ATOM 3152 N N . ARG A 1 402 ? 28.652 -6.771 6.900 1.00 91.56 402 ARG A N 1
ATOM 3153 C CA . ARG A 1 402 ? 28.691 -5.570 7.754 1.00 91.56 402 ARG A CA 1
ATOM 3154 C C . ARG A 1 402 ? 27.994 -4.345 7.168 1.00 91.56 402 ARG A C 1
ATOM 3156 O O . ARG A 1 402 ? 27.633 -3.477 7.954 1.00 91.56 402 ARG A O 1
ATOM 3163 N N . GLU A 1 403 ? 27.803 -4.285 5.850 1.00 93.62 403 GLU A N 1
ATOM 3164 C CA . GLU A 1 403 ? 27.042 -3.219 5.184 1.00 93.62 403 GLU A CA 1
ATOM 3165 C C . GLU A 1 403 ? 25.524 -3.472 5.136 1.00 93.62 403 GLU A C 1
ATOM 3167 O O . GLU A 1 403 ? 24.794 -2.604 4.663 1.00 93.62 403 GLU A O 1
ATOM 3172 N N . LEU A 1 404 ? 25.028 -4.613 5.634 1.00 95.62 404 LEU A N 1
ATOM 3173 C CA . LEU A 1 404 ? 23.608 -4.960 5.559 1.00 95.62 404 LEU A CA 1
ATOM 3174 C C . LEU A 1 404 ? 22.757 -3.972 6.368 1.00 95.62 404 LEU A C 1
ATOM 3176 O O . LEU A 1 404 ? 22.934 -3.866 7.578 1.00 95.62 404 LEU A O 1
ATOM 3180 N N . VAL A 1 405 ? 21.840 -3.276 5.689 1.00 94.94 405 VAL A N 1
ATOM 3181 C CA . VAL A 1 405 ? 20.919 -2.260 6.233 1.00 94.94 405 VAL A CA 1
ATOM 3182 C C . VAL A 1 405 ? 19.534 -2.849 6.494 1.00 94.94 405 VAL A C 1
ATOM 3184 O O . VAL A 1 405 ? 18.924 -2.542 7.519 1.00 94.94 405 VAL A O 1
ATOM 3187 N N . TYR A 1 406 ? 19.059 -3.723 5.603 1.00 97.00 406 TYR A N 1
ATOM 3188 C CA . TYR A 1 406 ? 17.773 -4.411 5.724 1.00 97.00 406 TYR A CA 1
ATOM 3189 C C . TYR A 1 406 ? 17.919 -5.908 5.435 1.00 97.00 406 TYR A C 1
ATOM 3191 O O . TYR A 1 406 ? 18.466 -6.306 4.403 1.00 97.00 406 TYR A O 1
ATOM 3199 N N . LEU A 1 407 ? 17.398 -6.717 6.358 1.00 97.44 407 LEU A N 1
ATOM 3200 C CA . LEU A 1 407 ? 17.189 -8.152 6.213 1.00 97.44 407 LEU A CA 1
ATOM 3201 C C . LEU A 1 407 ? 15.693 -8.466 6.356 1.00 97.44 407 LEU A C 1
ATOM 3203 O O . LEU A 1 407 ? 15.127 -8.280 7.435 1.00 97.44 407 LEU A O 1
ATOM 3207 N N . ASP A 1 408 ? 15.073 -8.954 5.284 1.00 97.31 408 ASP A N 1
ATOM 3208 C CA . ASP A 1 408 ? 13.692 -9.443 5.294 1.00 97.31 408 ASP A CA 1
ATOM 3209 C C . ASP A 1 408 ? 13.668 -10.975 5.269 1.00 97.31 408 ASP A C 1
ATOM 3211 O O . ASP A 1 408 ? 14.196 -11.604 4.352 1.00 97.31 408 ASP A O 1
ATOM 3215 N N . LEU A 1 409 ? 13.061 -11.573 6.290 1.00 96.69 409 LEU A N 1
ATOM 3216 C CA . LEU A 1 409 ? 12.864 -13.011 6.459 1.00 96.69 409 LEU A CA 1
ATOM 3217 C C . LEU A 1 409 ? 11.388 -13.343 6.745 1.00 96.69 409 LEU A C 1
ATOM 3219 O O . LEU A 1 409 ? 11.096 -14.456 7.185 1.00 96.69 409 LEU A O 1
ATOM 3223 N N . ALA A 1 410 ? 10.447 -12.424 6.503 1.00 96.62 410 ALA A N 1
ATOM 3224 C CA . ALA A 1 410 ? 9.034 -12.634 6.810 1.00 96.62 410 ALA A CA 1
ATOM 3225 C C . ALA A 1 410 ? 8.478 -13.937 6.187 1.00 96.62 410 ALA A C 1
ATOM 3227 O O . ALA A 1 410 ? 8.838 -14.345 5.090 1.00 96.62 410 ALA A O 1
ATOM 3228 N N . GLY A 1 411 ? 7.610 -14.668 6.875 1.00 94.44 411 GLY A N 1
ATOM 3229 C CA . GLY A 1 411 ? 6.993 -15.894 6.372 1.00 94.44 411 GLY A CA 1
ATOM 3230 C C . GLY A 1 411 ? 7.945 -17.084 6.200 1.00 94.44 411 GLY A C 1
ATOM 3231 O O . GLY A 1 411 ? 7.502 -18.117 5.693 1.00 94.44 411 GLY A O 1
ATOM 3232 N N . CYS A 1 412 ? 9.210 -17.002 6.643 1.00 94.38 412 CYS A N 1
ATOM 3233 C CA . CYS A 1 412 ? 10.128 -18.147 6.710 1.00 94.38 412 CYS A CA 1
ATOM 3234 C C . CYS A 1 412 ? 9.700 -19.111 7.830 1.00 94.38 412 CYS A C 1
ATOM 3236 O O . CYS A 1 412 ? 10.347 -19.249 8.866 1.00 94.38 412 CYS A O 1
ATOM 3238 N N . ASN A 1 413 ? 8.573 -19.793 7.637 1.00 91.50 413 ASN A N 1
ATOM 3239 C CA . ASN A 1 413 ? 7.898 -20.597 8.658 1.00 91.50 413 ASN A CA 1
ATOM 3240 C C . ASN A 1 413 ? 8.745 -21.759 9.227 1.00 91.50 413 ASN A C 1
ATOM 3242 O O . ASN A 1 413 ? 8.483 -22.216 10.343 1.00 91.50 413 ASN A O 1
ATOM 3246 N N . ARG A 1 414 ? 9.781 -22.208 8.504 1.00 91.06 414 ARG A N 1
ATOM 3247 C CA . ARG A 1 414 ? 10.742 -23.234 8.953 1.00 91.06 414 ARG A CA 1
ATOM 3248 C C . ARG A 1 414 ? 11.943 -22.684 9.724 1.00 91.06 414 ARG A C 1
ATOM 3250 O O . ARG A 1 414 ? 12.669 -23.485 10.313 1.00 91.06 414 ARG A O 1
ATOM 3257 N N . LEU A 1 415 ? 12.163 -21.369 9.727 1.00 93.94 415 LEU A N 1
ATOM 3258 C CA . LEU A 1 415 ? 13.315 -20.741 10.369 1.00 93.94 415 LEU A CA 1
ATOM 3259 C C . LEU A 1 415 ? 13.204 -20.894 11.888 1.00 93.94 415 LEU A C 1
ATOM 3261 O O . LEU A 1 415 ? 12.328 -20.305 12.520 1.00 93.94 415 LEU A O 1
ATOM 3265 N N . LYS A 1 416 ? 14.076 -21.717 12.479 1.00 88.56 416 LYS A N 1
ATOM 3266 C CA . LYS A 1 416 ? 13.949 -22.120 13.893 1.00 88.56 416 LYS A CA 1
ATOM 3267 C C . LYS A 1 416 ? 14.347 -21.004 14.856 1.00 88.56 416 LYS A C 1
ATOM 3269 O O . LYS A 1 416 ? 13.635 -20.754 15.817 1.00 88.56 416 LYS A O 1
ATOM 3274 N N . ASN A 1 417 ? 15.490 -20.364 14.614 1.00 87.50 417 ASN A N 1
ATOM 3275 C CA . ASN A 1 417 ? 16.049 -19.270 15.413 1.00 87.50 417 ASN A CA 1
ATOM 3276 C C . ASN A 1 417 ? 17.099 -18.509 14.584 1.00 87.50 417 ASN A C 1
ATOM 3278 O O . ASN A 1 417 ? 17.655 -19.054 13.627 1.00 87.50 417 ASN A O 1
ATOM 3282 N N . LEU A 1 418 ? 17.426 -17.277 14.986 1.00 93.19 418 LEU A N 1
ATOM 3283 C CA . LEU A 1 418 ? 18.554 -16.532 14.417 1.00 93.19 418 LEU A CA 1
ATOM 3284 C C . LEU A 1 418 ? 19.880 -16.862 15.131 1.00 93.19 418 LEU A C 1
ATOM 3286 O O . LEU A 1 418 ? 19.908 -16.943 16.363 1.00 93.19 418 LEU A O 1
ATOM 3290 N N . PRO A 1 419 ? 21.007 -16.998 14.404 1.00 93.75 419 PRO A N 1
ATOM 3291 C CA . PRO A 1 419 ? 22.316 -17.181 15.018 1.00 93.75 419 PRO A CA 1
ATOM 3292 C C . PRO A 1 419 ? 22.764 -15.893 15.719 1.00 93.75 419 PRO A C 1
ATOM 3294 O O . PRO A 1 419 ? 22.532 -14.785 15.236 1.00 93.75 419 PRO A O 1
ATOM 3297 N N . SER A 1 420 ? 23.532 -16.019 16.805 1.00 91.62 420 SER A N 1
ATOM 3298 C CA . SER A 1 420 ? 24.101 -14.864 17.528 1.00 91.62 420 SER A CA 1
ATOM 3299 C C . SER A 1 420 ? 25.050 -13.997 16.687 1.00 91.62 420 SER A C 1
ATOM 3301 O O . SER A 1 420 ? 25.436 -12.914 17.111 1.00 91.62 420 SER A O 1
ATOM 3303 N N . ALA A 1 421 ? 25.420 -14.442 15.483 1.00 95.00 421 ALA A N 1
ATOM 3304 C CA . ALA A 1 421 ? 26.161 -13.651 14.510 1.00 95.00 421 ALA A CA 1
ATOM 3305 C C . ALA A 1 421 ? 25.374 -12.433 13.983 1.00 95.00 421 ALA A C 1
ATOM 3307 O O . ALA A 1 421 ? 26.008 -11.460 13.582 1.00 95.00 421 ALA A O 1
ATOM 3308 N N . VAL A 1 422 ? 24.034 -12.443 14.035 1.00 95.38 422 VAL A N 1
ATOM 3309 C CA . VAL A 1 422 ? 23.180 -11.309 13.621 1.00 95.38 422 VAL A CA 1
ATOM 3310 C C . VAL A 1 422 ? 23.487 -10.040 14.428 1.00 95.38 422 VAL A C 1
ATOM 3312 O O . VAL A 1 422 ? 23.475 -8.945 13.873 1.00 95.38 422 VAL A O 1
ATOM 3315 N N . SER A 1 423 ? 23.907 -10.154 15.694 1.00 93.06 423 SER A N 1
ATOM 3316 C CA . SER A 1 423 ? 24.313 -8.991 16.499 1.00 93.06 423 SER A CA 1
ATOM 3317 C C . SER A 1 423 ? 25.597 -8.297 16.011 1.00 93.06 423 SER A C 1
ATOM 3319 O O . SER A 1 423 ? 25.933 -7.223 16.506 1.00 93.06 423 SER A O 1
ATOM 3321 N N . LYS A 1 424 ? 26.335 -8.888 15.056 1.00 94.88 424 LYS A N 1
ATOM 3322 C CA . LYS A 1 424 ? 27.522 -8.285 14.416 1.00 94.88 424 LYS A CA 1
ATOM 3323 C C . LYS A 1 424 ? 27.179 -7.387 13.221 1.00 94.88 424 LYS A C 1
ATOM 3325 O O . LYS A 1 424 ? 28.076 -6.732 12.691 1.00 94.88 424 LYS A O 1
ATOM 3330 N N . LEU A 1 425 ? 25.917 -7.362 12.787 1.00 95.38 425 LEU A N 1
ATOM 3331 C CA . LEU A 1 425 ? 25.447 -6.567 11.655 1.00 95.38 425 LEU A CA 1
ATOM 3332 C C . LEU A 1 425 ? 25.327 -5.093 12.067 1.00 95.38 425 LEU A C 1
ATOM 3334 O O . LEU A 1 425 ? 24.270 -4.613 12.474 1.00 95.38 425 LEU A O 1
ATOM 3338 N N . VAL A 1 426 ? 26.459 -4.387 12.033 1.00 93.06 426 VAL A N 1
ATOM 3339 C CA . VAL A 1 426 ? 26.587 -3.017 12.560 1.00 93.06 426 VAL A CA 1
ATOM 3340 C C . VAL A 1 426 ? 25.793 -1.969 11.779 1.00 93.06 426 VAL A C 1
ATOM 3342 O O . VAL A 1 426 ? 25.445 -0.952 12.367 1.00 93.06 426 VAL A O 1
ATOM 3345 N N . CYS A 1 427 ? 25.484 -2.198 10.503 1.00 95.56 427 CYS A N 1
ATOM 3346 C CA . CYS A 1 427 ? 24.657 -1.291 9.701 1.00 95.56 427 CYS A CA 1
ATOM 3347 C C . CYS A 1 427 ? 23.168 -1.663 9.673 1.00 95.56 427 CYS A C 1
ATOM 3349 O O . CYS A 1 427 ? 22.408 -0.941 9.039 1.00 95.56 427 CYS A O 1
ATOM 3351 N N . LEU A 1 428 ? 22.744 -2.747 10.337 1.00 96.75 428 LEU A N 1
ATOM 3352 C CA . LEU A 1 428 ? 21.373 -3.250 10.224 1.00 96.75 428 LEU A CA 1
ATOM 3353 C C . LEU A 1 428 ? 20.405 -2.320 10.957 1.00 96.75 428 LEU A C 1
ATOM 3355 O O . LEU A 1 428 ? 20.443 -2.214 12.182 1.00 96.75 428 LEU A O 1
ATOM 3359 N N . GLU A 1 429 ? 19.541 -1.664 10.188 1.00 97.38 429 GLU A N 1
ATOM 3360 C CA . GLU A 1 429 ? 18.529 -0.731 10.684 1.00 97.38 429 GLU A CA 1
ATOM 3361 C C . GLU A 1 429 ? 17.137 -1.371 10.717 1.00 97.38 429 GLU A C 1
ATOM 3363 O O . GLU A 1 429 ? 16.340 -1.042 11.594 1.00 97.38 429 GLU A O 1
ATOM 3368 N N . LYS A 1 430 ? 16.847 -2.306 9.804 1.00 98.31 430 LYS A N 1
ATOM 3369 C CA . LYS A 1 430 ? 15.554 -2.997 9.712 1.00 98.31 430 LYS A CA 1
ATOM 3370 C C . LYS A 1 430 ? 15.734 -4.513 9.689 1.00 98.31 430 LYS A C 1
ATOM 3372 O O . LYS A 1 430 ? 16.541 -5.039 8.920 1.00 98.31 430 LYS A O 1
ATOM 3377 N N . LEU A 1 431 ? 14.954 -5.213 10.510 1.00 98.38 431 LEU A N 1
ATOM 3378 C CA . LEU A 1 431 ? 14.851 -6.671 10.508 1.00 98.38 431 LEU A CA 1
ATOM 3379 C C . LEU A 1 431 ? 13.379 -7.084 10.543 1.00 98.38 431 LEU A C 1
ATOM 3381 O O . LEU A 1 431 ? 12.650 -6.688 11.455 1.00 98.38 431 LEU A O 1
ATOM 3385 N N . ASP A 1 432 ? 12.971 -7.904 9.579 1.00 98.38 432 ASP A N 1
ATOM 3386 C CA . ASP A 1 432 ? 11.623 -8.468 9.518 1.00 98.38 432 ASP A CA 1
ATOM 3387 C C . ASP A 1 432 ? 11.654 -9.995 9.679 1.00 98.38 432 ASP A C 1
ATOM 3389 O O . ASP A 1 432 ? 12.357 -10.700 8.955 1.00 98.38 432 ASP A O 1
ATOM 3393 N N . LEU A 1 433 ? 10.917 -10.497 10.671 1.00 97.69 433 LEU A N 1
ATOM 3394 C CA . LEU A 1 433 ? 10.709 -11.914 10.986 1.00 97.69 433 LEU A CA 1
ATOM 3395 C C . LEU A 1 433 ? 9.207 -12.253 11.059 1.00 97.69 433 LEU A C 1
ATOM 3397 O O . LEU A 1 433 ? 8.829 -13.278 11.632 1.00 97.69 433 LEU A O 1
ATOM 3401 N N . SER A 1 434 ? 8.343 -11.396 10.516 1.00 97.50 434 SER A N 1
ATOM 3402 C CA . SER A 1 434 ? 6.887 -11.519 10.618 1.00 97.50 434 SER A CA 1
ATOM 3403 C C . SER A 1 434 ? 6.397 -12.820 9.986 1.00 97.50 434 SER A C 1
ATOM 3405 O O . SER A 1 434 ? 6.690 -13.084 8.832 1.00 97.50 434 SER A O 1
ATOM 3407 N N . GLY A 1 435 ? 5.661 -13.669 10.697 1.00 95.75 435 GLY A N 1
ATOM 3408 C CA . GLY A 1 435 ? 5.220 -14.982 10.214 1.00 95.75 435 GLY A CA 1
ATOM 3409 C C . GLY A 1 435 ? 6.259 -16.104 10.350 1.00 95.75 435 GLY A C 1
ATOM 3410 O O . GLY A 1 435 ? 5.985 -17.237 9.947 1.00 95.75 435 GLY A O 1
ATOM 3411 N N . CYS A 1 436 ? 7.427 -15.854 10.956 1.00 95.81 436 CYS A N 1
ATOM 3412 C CA . CYS A 1 436 ? 8.377 -16.901 11.353 1.00 95.81 436 CYS A CA 1
ATOM 3413 C C . CYS A 1 436 ? 7.874 -17.656 12.597 1.00 95.81 436 CYS A C 1
ATOM 3415 O O . CYS A 1 436 ? 8.454 -17.586 13.681 1.00 95.81 436 CYS A O 1
ATOM 3417 N N . SER A 1 437 ? 6.781 -18.407 12.439 1.00 93.19 437 SER A N 1
ATOM 3418 C CA . SER A 1 437 ? 6.032 -19.068 13.520 1.00 93.19 437 SER A CA 1
ATOM 3419 C C . SER A 1 437 ? 6.821 -20.090 14.353 1.00 93.19 437 SER A C 1
ATOM 3421 O O . SER A 1 437 ? 6.314 -20.568 15.365 1.00 93.19 437 SER A O 1
ATOM 3423 N N . SER A 1 438 ? 8.031 -20.462 13.924 1.00 92.31 438 SER A N 1
ATOM 3424 C CA . SER A 1 438 ? 8.932 -21.368 14.649 1.00 92.31 438 SER A CA 1
ATOM 3425 C C . SER A 1 438 ? 9.878 -20.645 15.623 1.00 92.31 438 SER A C 1
ATOM 3427 O O . SER A 1 438 ? 10.410 -21.293 16.524 1.00 92.31 438 SER A O 1
ATOM 3429 N N . ILE A 1 439 ? 10.060 -19.322 15.493 1.00 94.00 439 ILE A N 1
ATOM 3430 C CA . ILE A 1 439 ? 10.922 -18.522 16.378 1.00 94.00 439 ILE A CA 1
ATOM 3431 C C . ILE A 1 439 ? 10.212 -18.302 17.716 1.00 94.00 439 ILE A C 1
ATOM 3433 O O . ILE A 1 439 ? 9.180 -17.633 17.778 1.00 94.00 439 ILE A O 1
ATOM 3437 N N . ALA A 1 440 ? 10.777 -18.866 18.787 1.00 92.56 440 ALA A N 1
ATOM 3438 C CA . ALA A 1 440 ? 10.229 -18.808 20.147 1.00 92.56 440 ALA A CA 1
ATOM 3439 C C . ALA A 1 440 ? 11.041 -17.926 21.119 1.00 92.56 440 ALA A C 1
ATOM 3441 O O . ALA A 1 440 ? 10.539 -17.564 22.185 1.00 92.56 440 ALA A O 1
ATOM 3442 N N . GLU A 1 441 ? 12.277 -17.569 20.759 1.00 93.44 441 GLU A N 1
ATOM 3443 C CA . GLU A 1 441 ? 13.160 -16.691 21.535 1.00 93.44 441 GLU A CA 1
ATOM 3444 C C . GLU A 1 441 ? 13.304 -15.323 20.853 1.00 93.44 441 GLU A C 1
ATOM 3446 O O . GLU A 1 441 ? 13.339 -15.226 19.626 1.00 93.44 441 GLU A O 1
ATOM 3451 N N . PHE A 1 442 ? 13.427 -14.254 21.644 1.00 94.75 442 PHE A N 1
ATOM 3452 C CA . PHE A 1 442 ? 13.685 -12.917 21.109 1.00 94.75 442 PHE A CA 1
ATOM 3453 C C . PHE A 1 442 ? 15.076 -12.845 20.440 1.00 94.75 442 PHE A C 1
ATOM 3455 O O . PHE A 1 442 ? 16.069 -13.276 21.040 1.00 94.75 442 PHE A O 1
ATOM 3462 N N . PRO A 1 443 ? 15.197 -12.287 19.220 1.00 94.00 443 PRO A N 1
ATOM 3463 C CA . PRO A 1 443 ? 16.440 -12.338 18.457 1.00 94.00 443 PRO A CA 1
ATOM 3464 C C . PRO A 1 443 ? 17.556 -11.467 19.056 1.00 94.00 443 PRO A C 1
ATOM 3466 O O . PRO A 1 443 ? 17.354 -10.321 19.458 1.00 94.00 443 PRO A O 1
ATOM 3469 N N . LYS A 1 444 ? 18.788 -11.990 19.048 1.00 93.31 444 LYS A N 1
ATOM 3470 C CA . LYS A 1 444 ? 19.997 -11.246 19.446 1.00 93.31 444 LYS A CA 1
ATOM 3471 C C . LYS A 1 444 ? 20.493 -10.388 18.280 1.00 93.31 444 LYS A C 1
ATOM 3473 O O . LYS A 1 444 ? 21.307 -10.836 17.474 1.00 93.31 444 LYS A O 1
ATOM 3478 N N . VAL A 1 445 ? 19.967 -9.170 18.200 1.00 94.44 445 VAL A N 1
ATOM 3479 C CA . VAL A 1 445 ? 20.246 -8.179 17.146 1.00 94.44 445 VAL A CA 1
ATOM 3480 C C . VAL A 1 445 ? 21.318 -7.158 17.555 1.00 94.44 445 VAL A C 1
ATOM 3482 O O . VAL A 1 445 ? 21.834 -7.206 18.672 1.00 94.44 445 VAL A O 1
ATOM 3485 N N . SER A 1 446 ? 21.704 -6.269 16.636 1.00 92.75 446 SER A N 1
ATOM 3486 C CA . SER A 1 446 ? 22.625 -5.159 16.904 1.00 92.75 446 SER A CA 1
ATOM 3487 C C . SER A 1 446 ? 21.883 -3.933 17.464 1.00 92.75 446 SER A C 1
ATOM 3489 O O . SER A 1 446 ? 20.686 -3.756 17.249 1.00 92.75 446 SER A O 1
ATOM 3491 N N . ASN A 1 447 ? 22.595 -3.053 18.174 1.00 92.75 447 ASN A N 1
ATOM 3492 C CA . ASN A 1 447 ? 21.989 -1.892 18.849 1.00 92.75 447 ASN A CA 1
ATOM 3493 C C . ASN A 1 447 ? 21.528 -0.767 17.895 1.00 92.75 447 ASN A C 1
ATOM 3495 O O . ASN A 1 447 ? 20.911 0.191 18.358 1.00 92.75 447 ASN A O 1
ATOM 3499 N N . ASN A 1 448 ? 21.837 -0.871 16.597 1.00 94.19 448 ASN A N 1
ATOM 3500 C CA . ASN A 1 448 ? 21.504 0.125 15.571 1.00 94.19 448 ASN A CA 1
ATOM 3501 C C . ASN A 1 448 ? 20.163 -0.154 14.864 1.00 94.19 448 ASN A C 1
ATOM 3503 O O . ASN A 1 448 ? 19.748 0.644 14.023 1.00 94.19 448 ASN A O 1
ATOM 3507 N N . ILE A 1 449 ? 19.475 -1.247 15.221 1.00 97.19 449 ILE A N 1
ATOM 3508 C CA . ILE A 1 449 ? 18.127 -1.549 14.732 1.00 97.19 449 ILE A CA 1
ATOM 3509 C C . ILE A 1 449 ? 17.174 -0.409 15.104 1.00 97.19 449 ILE A C 1
ATOM 3511 O O . ILE A 1 449 ? 17.034 -0.057 16.276 1.00 97.19 449 ILE A O 1
ATOM 3515 N N . LYS A 1 450 ? 16.485 0.112 14.090 1.00 98.00 450 LYS A N 1
ATOM 3516 C CA . LYS A 1 450 ? 15.416 1.108 14.174 1.00 98.00 450 LYS A CA 1
ATOM 3517 C C . LYS A 1 450 ? 14.041 0.462 14.060 1.00 98.00 450 LYS A C 1
ATOM 3519 O O . LYS A 1 450 ? 13.125 0.885 14.756 1.00 98.00 450 LYS A O 1
ATOM 3524 N N . GLU A 1 451 ? 13.898 -0.570 13.239 1.00 98.50 451 GLU A N 1
ATOM 3525 C CA . GLU A 1 451 ? 12.630 -1.263 13.019 1.00 98.50 451 GLU A CA 1
ATOM 3526 C C . GLU A 1 451 ? 12.794 -2.774 13.211 1.00 98.50 451 GLU A C 1
ATOM 3528 O O . GLU A 1 451 ? 13.621 -3.408 12.547 1.00 98.50 451 GLU A O 1
ATOM 3533 N N . LEU A 1 452 ? 11.994 -3.353 14.110 1.00 98.44 452 LEU A N 1
ATOM 3534 C CA . LEU A 1 452 ? 11.981 -4.786 14.388 1.00 98.44 452 LEU A CA 1
ATOM 3535 C C . LEU A 1 452 ? 10.553 -5.335 14.300 1.00 98.44 452 LEU A C 1
ATOM 3537 O O . LEU A 1 452 ? 9.715 -5.048 15.160 1.00 98.44 452 LEU A O 1
ATOM 3541 N N . TYR A 1 453 ? 10.302 -6.148 13.276 1.00 98.62 453 TYR A N 1
ATOM 3542 C CA . TYR A 1 453 ? 9.013 -6.798 13.051 1.00 98.62 453 TYR A CA 1
ATOM 3543 C C . TYR A 1 453 ? 9.109 -8.277 13.427 1.00 98.62 453 TYR A C 1
ATOM 3545 O O . TYR A 1 453 ? 9.963 -9.009 12.926 1.00 98.62 453 TYR A O 1
ATOM 3553 N N . LEU A 1 454 ? 8.256 -8.702 14.355 1.00 97.81 454 LEU A N 1
ATOM 3554 C CA . LEU A 1 454 ? 8.208 -10.046 14.934 1.00 97.81 454 LEU A CA 1
ATOM 3555 C C . LEU A 1 454 ? 6.774 -10.592 14.925 1.00 97.81 454 LEU A C 1
ATOM 3557 O O . LEU A 1 454 ? 6.460 -11.485 15.713 1.00 97.81 454 LEU A O 1
ATOM 3561 N N . ASP A 1 455 ? 5.896 -10.034 14.092 1.00 97.88 455 ASP A N 1
ATOM 3562 C CA . ASP A 1 455 ? 4.480 -10.393 14.037 1.00 97.88 455 ASP A CA 1
ATOM 3563 C C . ASP A 1 455 ? 4.308 -11.898 13.779 1.00 97.88 455 ASP A C 1
ATOM 3565 O O . ASP A 1 455 ? 5.120 -12.525 13.110 1.00 97.88 455 ASP A O 1
ATOM 3569 N N . GLU A 1 456 ? 3.267 -12.525 14.318 1.00 96.81 456 GLU A N 1
ATOM 3570 C CA . GLU A 1 456 ? 2.939 -13.946 14.099 1.00 96.81 456 GLU A CA 1
ATOM 3571 C C . GLU A 1 456 ? 4.059 -14.956 14.457 1.00 96.81 456 GLU A C 1
ATOM 3573 O O . GLU A 1 456 ? 3.985 -16.135 14.097 1.00 96.81 456 GLU A O 1
ATOM 3578 N N . THR A 1 457 ? 5.066 -14.534 15.230 1.00 96.88 457 THR A N 1
ATOM 3579 C CA . THR A 1 457 ? 6.084 -15.422 15.815 1.00 96.88 457 THR A CA 1
ATOM 3580 C C . THR A 1 457 ? 5.561 -16.155 17.063 1.00 96.88 457 THR A C 1
ATOM 3582 O O . THR A 1 457 ? 4.487 -15.865 17.603 1.00 96.88 457 THR A O 1
ATOM 3585 N N . ALA A 1 458 ? 6.324 -17.140 17.546 1.00 95.56 458 ALA A N 1
ATOM 3586 C CA . ALA A 1 458 ? 6.034 -17.878 18.779 1.00 95.56 458 ALA A CA 1
ATOM 3587 C C . ALA A 1 458 ? 6.752 -17.299 20.018 1.00 95.56 458 ALA A C 1
ATOM 3589 O O . ALA A 1 458 ? 6.833 -17.979 21.045 1.00 95.56 458 ALA A O 1
ATOM 3590 N N . ILE A 1 459 ? 7.269 -16.066 19.936 1.00 95.62 459 ILE A N 1
ATOM 3591 C CA . ILE A 1 459 ? 8.002 -15.400 21.022 1.00 95.62 459 ILE A CA 1
ATOM 3592 C C . ILE A 1 459 ? 7.110 -15.261 22.261 1.00 95.62 459 ILE A C 1
ATOM 3594 O O . ILE A 1 459 ? 5.967 -14.811 22.179 1.00 95.62 459 ILE A O 1
ATOM 3598 N N . ARG A 1 460 ? 7.652 -15.651 23.420 1.00 95.56 460 ARG A N 1
ATOM 3599 C CA . ARG A 1 460 ? 6.945 -15.637 24.715 1.00 95.56 460 ARG A CA 1
ATOM 3600 C C . ARG A 1 460 ? 7.220 -14.398 25.554 1.00 95.56 460 ARG A C 1
ATOM 3602 O O . ARG A 1 460 ? 6.320 -13.885 26.216 1.00 95.56 460 ARG A O 1
ATOM 3609 N N . GLU A 1 461 ? 8.457 -13.922 25.515 1.00 96.31 461 GLU A N 1
ATOM 3610 C CA . GLU A 1 461 ? 8.929 -12.799 26.316 1.00 96.31 461 GLU A CA 1
ATOM 3611 C C . GLU A 1 461 ? 9.943 -11.950 25.547 1.00 96.31 461 GLU A C 1
ATOM 3613 O O . GLU A 1 461 ? 10.659 -12.445 24.673 1.00 96.31 461 GLU A O 1
ATOM 3618 N N . ILE A 1 462 ? 10.018 -10.667 25.899 1.00 96.69 462 ILE A N 1
ATOM 3619 C CA . ILE A 1 462 ? 11.122 -9.786 25.506 1.00 96.69 462 ILE A CA 1
ATOM 3620 C C . ILE A 1 462 ? 12.112 -9.712 26.685 1.00 96.69 462 ILE A C 1
ATOM 3622 O O . ILE A 1 462 ? 11.694 -9.447 27.813 1.00 96.69 462 ILE A O 1
ATOM 3626 N N . PRO A 1 463 ? 13.425 -9.914 26.470 1.00 95.25 463 PRO A N 1
ATOM 3627 C CA . PRO A 1 463 ? 14.417 -9.870 27.539 1.00 95.25 463 PRO A CA 1
ATOM 3628 C C . PRO A 1 463 ? 14.664 -8.437 28.028 1.00 95.25 463 PRO A C 1
ATOM 3630 O O . PRO A 1 463 ? 14.585 -7.475 27.264 1.00 95.25 463 PRO A O 1
ATOM 3633 N N . SER A 1 464 ? 15.068 -8.281 29.292 1.00 94.31 464 SER A N 1
ATOM 3634 C CA . SER A 1 464 ? 15.402 -6.970 29.882 1.00 94.31 464 SER A CA 1
ATOM 3635 C C . SER A 1 464 ? 16.531 -6.227 29.151 1.00 94.31 464 SER A C 1
ATOM 3637 O O . SER A 1 464 ? 16.569 -4.998 29.180 1.00 94.31 464 SER A O 1
ATOM 3639 N N . SER A 1 465 ? 17.389 -6.950 28.419 1.00 93.94 465 SER A N 1
ATOM 3640 C CA . SER A 1 465 ? 18.425 -6.397 27.534 1.00 93.94 465 SER A CA 1
ATOM 3641 C C . SER A 1 465 ? 17.886 -5.595 26.342 1.00 93.94 465 SER A C 1
ATOM 3643 O O . SER A 1 465 ? 18.680 -5.005 25.612 1.00 93.94 465 SER A O 1
ATOM 3645 N N . ILE A 1 466 ? 16.563 -5.534 26.139 1.00 95.19 466 ILE A N 1
ATOM 3646 C CA . ILE A 1 466 ? 15.925 -4.626 25.174 1.00 95.19 466 ILE A CA 1
ATOM 3647 C C . ILE A 1 466 ? 16.367 -3.166 25.376 1.00 95.19 466 ILE A C 1
ATOM 3649 O O . ILE A 1 466 ? 16.493 -2.434 24.401 1.00 95.19 466 ILE A O 1
ATOM 3653 N N . GLU A 1 467 ? 16.720 -2.763 26.605 1.00 93.88 467 GLU A N 1
ATOM 3654 C CA . GLU A 1 467 ? 17.257 -1.427 26.916 1.00 93.88 467 GLU A CA 1
ATOM 3655 C C . GLU A 1 467 ? 18.510 -1.027 26.115 1.00 93.88 467 GLU A C 1
ATOM 3657 O O . GLU A 1 467 ? 18.805 0.162 26.004 1.00 93.88 467 GLU A O 1
ATOM 3662 N N . CYS A 1 468 ? 19.240 -1.993 25.546 1.00 93.19 468 CYS A N 1
ATOM 3663 C CA . CYS A 1 468 ? 20.407 -1.737 24.704 1.00 93.19 468 CYS A CA 1
ATOM 3664 C C . CYS A 1 468 ? 20.053 -1.281 23.277 1.00 93.19 468 CYS A C 1
ATOM 3666 O O . CYS A 1 468 ? 20.918 -0.732 22.595 1.00 93.19 468 CYS A O 1
ATOM 3668 N N . LEU A 1 469 ? 18.811 -1.478 22.815 1.00 95.19 469 LEU A N 1
ATOM 3669 C CA . LEU A 1 469 ? 18.361 -1.090 21.472 1.00 95.19 469 LEU A CA 1
ATOM 3670 C C . LEU A 1 469 ? 17.951 0.392 21.437 1.00 95.19 469 LEU A C 1
ATOM 3672 O O . LEU A 1 469 ? 16.818 0.741 21.118 1.00 95.19 469 LEU A O 1
ATOM 3676 N N . CYS A 1 470 ? 18.870 1.286 21.812 1.00 91.88 470 CYS A N 1
ATOM 3677 C CA . CYS A 1 470 ? 18.582 2.714 21.981 1.00 91.88 470 CYS A CA 1
ATOM 3678 C C . CYS A 1 470 ? 18.092 3.411 20.697 1.00 91.88 470 CYS A C 1
ATOM 3680 O O . CYS A 1 470 ? 17.424 4.442 20.794 1.00 91.88 470 CYS A O 1
ATOM 3682 N N . GLU A 1 471 ? 18.409 2.854 19.524 1.00 96.19 471 GLU A N 1
ATOM 3683 C CA . GLU A 1 471 ? 17.966 3.337 18.212 1.00 96.19 471 GLU A CA 1
ATOM 3684 C C . GLU A 1 471 ? 16.594 2.802 17.775 1.00 96.19 471 GLU A C 1
ATOM 3686 O O . GLU A 1 471 ? 16.099 3.241 16.741 1.00 96.19 471 GLU A O 1
ATOM 3691 N N . LEU A 1 472 ? 15.942 1.921 18.544 1.00 97.88 472 LEU A N 1
ATOM 3692 C CA . LEU A 1 472 ? 14.669 1.310 18.154 1.00 97.88 472 LEU A CA 1
ATOM 3693 C C . LEU A 1 472 ? 13.540 2.351 18.116 1.00 97.88 472 LEU A C 1
ATOM 3695 O O . LEU A 1 472 ? 13.192 2.947 19.136 1.00 97.88 472 LEU A O 1
ATOM 3699 N N . HIS A 1 473 ? 12.968 2.550 16.930 1.00 97.69 473 HIS A N 1
ATOM 3700 C CA . HIS A 1 473 ? 11.805 3.392 16.650 1.00 97.69 473 HIS A CA 1
ATOM 3701 C C . HIS A 1 473 ? 10.514 2.567 16.618 1.00 97.69 473 HIS A C 1
ATOM 3703 O O . HIS A 1 473 ? 9.479 3.044 17.084 1.00 97.69 473 HIS A O 1
ATOM 3709 N N . GLU A 1 474 ? 10.558 1.335 16.111 1.00 98.50 474 GLU A N 1
ATOM 3710 C CA . GLU A 1 474 ? 9.371 0.494 15.948 1.00 98.50 474 GLU A CA 1
ATOM 3711 C C . GLU A 1 474 ? 9.600 -0.941 16.404 1.00 98.50 474 GLU A C 1
ATOM 3713 O O . GLU A 1 474 ? 10.603 -1.567 16.055 1.00 98.50 474 GLU A O 1
ATOM 3718 N N . LEU A 1 475 ? 8.635 -1.457 17.166 1.00 98.56 475 LEU A N 1
ATOM 3719 C CA . LEU A 1 475 ? 8.604 -2.832 17.638 1.00 98.56 475 LEU A CA 1
ATOM 3720 C C . LEU A 1 475 ? 7.204 -3.419 17.435 1.00 98.56 475 LEU A C 1
ATOM 3722 O O . LEU A 1 475 ? 6.243 -2.995 18.087 1.00 98.56 475 LEU A O 1
ATOM 3726 N N . HIS A 1 476 ? 7.098 -4.410 16.552 1.00 98.44 476 HIS A N 1
ATOM 3727 C CA . HIS A 1 476 ? 5.838 -5.076 16.220 1.00 98.44 476 HIS A CA 1
ATOM 3728 C C . HIS A 1 476 ? 5.888 -6.555 16.633 1.00 98.44 476 HIS A C 1
ATOM 3730 O O . HIS A 1 476 ? 6.846 -7.256 16.315 1.00 98.44 476 HIS A O 1
ATOM 3736 N N . LEU A 1 477 ? 4.892 -6.998 17.407 1.00 98.12 477 LEU A N 1
ATOM 3737 C CA . LEU A 1 477 ? 4.637 -8.384 17.827 1.00 98.12 477 LEU A CA 1
ATOM 3738 C C . LEU A 1 477 ? 3.142 -8.723 17.661 1.00 98.12 477 LEU A C 1
ATOM 3740 O O . LEU A 1 477 ? 2.545 -9.419 18.487 1.00 98.12 477 LEU A O 1
ATOM 3744 N N . ARG A 1 478 ? 2.491 -8.185 16.629 1.00 97.69 478 ARG A N 1
ATOM 3745 C CA . ARG A 1 478 ? 1.076 -8.434 16.347 1.00 97.69 478 ARG A CA 1
ATOM 3746 C C . ARG A 1 478 ? 0.838 -9.933 16.164 1.00 97.69 478 ARG A C 1
ATOM 3748 O O . ARG A 1 478 ? 1.628 -10.626 15.537 1.00 97.69 478 ARG A O 1
ATOM 3755 N N . ASN A 1 479 ? -0.274 -10.452 16.677 1.00 97.31 479 ASN A N 1
ATOM 3756 C CA . ASN A 1 479 ? -0.676 -11.856 16.580 1.00 97.31 479 ASN A CA 1
ATOM 3757 C C . ASN A 1 479 ? 0.345 -12.869 17.157 1.00 97.31 479 ASN A C 1
ATOM 3759 O O . ASN A 1 479 ? 0.252 -14.063 16.852 1.00 97.31 479 ASN A O 1
ATOM 3763 N N . CYS A 1 480 ? 1.275 -12.456 18.028 1.00 97.19 480 CYS A N 1
ATOM 3764 C CA . CYS A 1 480 ? 2.169 -13.373 18.744 1.00 97.19 480 CYS A CA 1
ATOM 3765 C C . CYS A 1 480 ? 1.399 -14.144 19.830 1.00 97.19 480 CYS A C 1
ATOM 3767 O O . CYS A 1 480 ? 1.357 -13.782 21.004 1.00 97.19 480 CYS A O 1
ATOM 3769 N N . LYS A 1 481 ? 0.747 -15.243 19.430 1.00 94.88 481 LYS A N 1
ATOM 3770 C CA . LYS A 1 481 ? -0.230 -15.996 20.249 1.00 94.88 481 LYS A CA 1
ATOM 3771 C C . LYS A 1 481 ? 0.335 -16.621 21.534 1.00 94.88 481 LYS A C 1
ATOM 3773 O O . LYS A 1 481 ? -0.458 -17.055 22.367 1.00 94.88 481 LYS A O 1
ATOM 3778 N N . GLN A 1 482 ? 1.660 -16.703 21.683 1.00 95.00 482 GLN A N 1
ATOM 3779 C CA . GLN A 1 482 ? 2.334 -17.176 22.903 1.00 95.00 482 GLN A CA 1
ATOM 3780 C C . GLN A 1 482 ? 2.949 -16.044 23.745 1.00 95.00 482 GLN A C 1
ATOM 3782 O O . GLN A 1 482 ? 3.499 -16.336 24.803 1.00 95.00 482 GLN A O 1
ATOM 3787 N N . PHE A 1 483 ? 2.865 -14.783 23.306 1.00 97.25 483 PHE A N 1
ATOM 3788 C CA . PHE A 1 483 ? 3.485 -13.656 23.999 1.00 97.25 483 PHE A CA 1
ATOM 3789 C C . PHE A 1 483 ? 2.753 -13.325 25.304 1.00 97.25 483 PHE A C 1
ATOM 3791 O O . PHE A 1 483 ? 1.542 -13.087 25.307 1.00 97.25 483 PHE A O 1
ATOM 3798 N N . GLU A 1 484 ? 3.505 -13.310 26.403 1.00 95.38 484 GLU A N 1
ATOM 3799 C CA . GLU A 1 484 ? 3.006 -13.149 27.772 1.00 95.38 484 GLU A CA 1
ATOM 3800 C C . GLU A 1 484 ? 3.715 -12.003 28.513 1.00 95.38 484 GLU A C 1
ATOM 3802 O O . GLU A 1 484 ? 3.045 -11.234 29.203 1.00 95.38 484 GLU A O 1
ATOM 3807 N N . ILE A 1 485 ? 5.039 -11.845 28.350 1.00 95.31 485 ILE A N 1
ATOM 3808 C CA . ILE A 1 485 ? 5.858 -10.962 29.202 1.00 95.31 485 ILE A CA 1
ATOM 3809 C C . ILE A 1 485 ? 6.542 -9.841 28.399 1.00 95.31 485 ILE A C 1
ATOM 3811 O O . ILE A 1 485 ? 7.449 -10.076 27.596 1.00 95.31 485 ILE A O 1
ATOM 3815 N N . LEU A 1 486 ? 6.173 -8.594 28.709 1.00 96.88 486 LEU A N 1
ATOM 3816 C CA . LEU A 1 486 ? 6.903 -7.382 28.323 1.00 96.88 486 LEU A CA 1
ATOM 3817 C C . LEU A 1 486 ? 7.688 -6.857 29.548 1.00 96.88 486 LEU A C 1
ATOM 3819 O O . LEU A 1 486 ? 7.081 -6.664 30.602 1.00 96.88 486 LEU A O 1
ATOM 3823 N N . PRO A 1 487 ? 9.009 -6.611 29.462 1.00 95.50 487 PRO A N 1
ATOM 3824 C CA . PRO A 1 487 ? 9.811 -6.179 30.606 1.00 95.50 487 PRO A CA 1
ATOM 3825 C C . PRO A 1 487 ? 9.625 -4.681 30.886 1.00 95.50 487 PRO A C 1
ATOM 3827 O O . PRO A 1 487 ? 9.487 -3.882 29.961 1.00 95.50 487 PRO A O 1
ATOM 3830 N N . SER A 1 488 ? 9.720 -4.262 32.152 1.00 94.31 488 SER A N 1
ATOM 3831 C CA . SER A 1 488 ? 9.639 -2.837 32.535 1.00 94.31 488 SER A CA 1
ATOM 3832 C C . SER A 1 488 ? 10.731 -1.972 31.897 1.00 94.31 488 SER A C 1
ATOM 3834 O O . SER A 1 488 ? 10.496 -0.802 31.606 1.00 94.31 488 SER A O 1
ATOM 3836 N N . ASN A 1 489 ? 11.887 -2.556 31.564 1.00 94.19 489 ASN A N 1
ATOM 3837 C CA . ASN A 1 489 ? 12.966 -1.900 30.818 1.00 94.19 489 ASN A CA 1
ATOM 3838 C C . ASN A 1 489 ? 12.536 -1.367 29.431 1.00 94.19 489 ASN A C 1
ATOM 3840 O O . ASN A 1 489 ? 13.272 -0.569 28.854 1.00 94.19 489 ASN A O 1
ATOM 3844 N N . ILE A 1 490 ? 11.351 -1.730 28.912 1.00 94.94 490 ILE A N 1
ATOM 3845 C CA . ILE A 1 490 ? 10.778 -1.148 27.686 1.00 94.94 490 ILE A CA 1
ATOM 3846 C C . ILE A 1 490 ? 10.684 0.390 27.751 1.00 94.94 490 ILE A C 1
ATOM 3848 O O . ILE A 1 490 ? 10.871 1.058 26.735 1.00 94.94 490 ILE A O 1
ATOM 3852 N N . CYS A 1 491 ? 10.495 0.978 28.943 1.00 92.69 491 CYS A N 1
ATOM 3853 C CA . CYS A 1 491 ? 10.434 2.435 29.109 1.00 92.69 491 CYS A CA 1
ATOM 3854 C C . CYS A 1 491 ? 11.771 3.152 28.845 1.00 92.69 491 CYS A C 1
ATOM 3856 O O . CYS A 1 491 ? 11.788 4.367 28.658 1.00 92.69 491 CYS A O 1
ATOM 3858 N N . LYS A 1 492 ? 12.892 2.418 28.785 1.00 93.19 492 LYS A N 1
ATOM 3859 C CA . LYS A 1 492 ? 14.222 2.971 28.482 1.00 93.19 492 LYS A CA 1
ATOM 3860 C C . LYS A 1 492 ? 14.466 3.194 26.986 1.00 93.19 492 LYS A C 1
ATOM 3862 O O . LYS A 1 492 ? 15.459 3.825 26.626 1.00 93.19 492 LYS A O 1
ATOM 3867 N N . LEU A 1 493 ? 13.578 2.719 26.109 1.00 94.38 493 LEU A N 1
ATOM 3868 C CA . LEU A 1 493 ? 13.677 2.916 24.661 1.00 94.38 493 LEU A CA 1
ATOM 3869 C C . LEU A 1 493 ? 13.292 4.350 24.263 1.00 94.38 493 LEU A C 1
ATOM 3871 O O . LEU A 1 493 ? 12.169 4.637 23.851 1.00 94.38 493 LEU A O 1
ATOM 3875 N N . ARG A 1 494 ? 14.246 5.278 24.386 1.00 90.00 494 ARG A N 1
ATOM 3876 C CA . ARG A 1 494 ? 14.009 6.728 24.231 1.00 90.00 494 ARG A CA 1
ATOM 3877 C C . ARG A 1 494 ? 13.612 7.173 22.820 1.00 90.00 494 ARG A C 1
ATOM 3879 O O . ARG A 1 494 ? 13.093 8.277 22.685 1.00 90.00 494 ARG A O 1
ATOM 3886 N N . LYS A 1 495 ? 13.839 6.347 21.794 1.00 96.12 495 LYS A N 1
ATOM 3887 C CA . LYS A 1 495 ? 13.445 6.605 20.397 1.00 96.12 495 LYS A CA 1
ATOM 3888 C C . LYS A 1 495 ? 12.186 5.854 19.951 1.00 96.12 495 LYS A C 1
ATOM 3890 O O . LYS A 1 495 ? 11.680 6.174 18.880 1.00 96.12 495 LYS A O 1
ATOM 3895 N N . LEU A 1 496 ? 11.644 4.941 20.767 1.00 97.56 496 LEU A N 1
ATOM 3896 C CA . LEU A 1 496 ? 10.492 4.119 20.391 1.00 97.56 496 LEU A CA 1
ATOM 3897 C C . LEU A 1 496 ? 9.271 5.003 20.136 1.00 97.56 496 LEU A C 1
ATOM 3899 O O . LEU A 1 496 ? 8.859 5.753 21.016 1.00 97.56 496 LEU A O 1
ATOM 3903 N N . GLN A 1 497 ? 8.706 4.897 18.936 1.00 97.81 497 GLN A N 1
ATOM 3904 C CA . GLN A 1 497 ? 7.536 5.629 18.457 1.00 97.81 497 GLN A CA 1
ATOM 3905 C C . GLN A 1 497 ? 6.305 4.737 18.318 1.00 97.81 497 GLN A C 1
ATOM 3907 O O . GLN A 1 497 ? 5.197 5.209 18.588 1.00 97.81 497 GLN A O 1
ATOM 3912 N N . ARG A 1 498 ? 6.490 3.471 17.919 1.00 98.62 498 ARG A N 1
ATOM 3913 C CA . ARG A 1 498 ? 5.411 2.493 17.718 1.00 98.62 498 ARG A CA 1
ATOM 3914 C C . ARG A 1 498 ? 5.689 1.204 18.489 1.00 98.62 498 ARG A C 1
ATOM 3916 O O . ARG A 1 498 ? 6.760 0.619 18.343 1.00 98.62 498 ARG A O 1
ATOM 3923 N N . LEU A 1 499 ? 4.711 0.764 19.279 1.00 98.50 499 LEU A N 1
ATOM 3924 C CA . LEU A 1 499 ? 4.683 -0.555 19.911 1.00 98.50 499 LEU A CA 1
ATOM 3925 C C . LEU A 1 499 ? 3.355 -1.240 19.580 1.00 98.50 499 LEU A C 1
ATOM 3927 O O . LEU A 1 499 ? 2.292 -0.742 19.958 1.00 98.50 499 LEU A O 1
ATOM 3931 N N . ASN A 1 500 ? 3.413 -2.375 18.885 1.00 98.50 500 ASN A N 1
ATOM 3932 C CA . ASN A 1 500 ? 2.234 -3.146 18.497 1.00 98.50 500 ASN A CA 1
ATOM 3933 C C . ASN A 1 500 ? 2.261 -4.538 19.137 1.00 98.50 500 ASN A C 1
ATOM 3935 O O . ASN A 1 500 ? 3.125 -5.347 18.820 1.00 98.50 500 ASN A O 1
ATOM 3939 N N . LEU A 1 501 ? 1.309 -4.812 20.031 1.00 98.06 501 LEU A N 1
ATOM 3940 C CA . LEU A 1 501 ? 1.104 -6.105 20.700 1.00 98.06 501 LEU A CA 1
ATOM 3941 C C . LEU A 1 501 ? -0.299 -6.670 20.405 1.00 98.06 501 LEU A C 1
ATOM 3943 O O . LEU A 1 501 ? -0.813 -7.509 21.147 1.00 98.06 501 LEU A O 1
ATOM 3947 N N . SER A 1 502 ? -0.964 -6.169 19.363 1.00 97.62 502 SER A N 1
ATOM 3948 C CA . SER A 1 502 ? -2.365 -6.497 19.085 1.00 97.62 502 SER A CA 1
ATOM 3949 C C . SER A 1 502 ? -2.521 -7.969 18.710 1.00 97.62 502 SER A C 1
ATOM 3951 O O . SER A 1 502 ? -1.745 -8.486 17.917 1.00 97.62 502 SER A O 1
ATOM 3953 N N . GLY A 1 503 ? -3.508 -8.674 19.254 1.00 96.81 503 GLY A N 1
ATOM 3954 C CA . GLY A 1 503 ? -3.697 -10.112 19.038 1.00 96.81 503 GLY A CA 1
ATOM 3955 C C . GLY A 1 503 ? -2.765 -11.015 19.862 1.00 96.81 503 GLY A C 1
ATOM 3956 O O . GLY A 1 503 ? -2.778 -12.234 19.672 1.00 96.81 503 GLY A O 1
ATOM 3957 N N . CYS A 1 504 ? -1.981 -10.472 20.803 1.00 97.31 504 CYS A N 1
ATOM 3958 C CA . CYS A 1 504 ? -1.240 -11.266 21.790 1.00 97.31 504 CYS A CA 1
ATOM 3959 C C . CYS A 1 504 ? -2.195 -11.873 22.835 1.00 97.31 504 CYS A C 1
ATOM 3961 O O . CYS A 1 504 ? -2.405 -11.333 23.921 1.00 97.31 504 CYS A O 1
ATOM 3963 N N . LEU A 1 505 ? -2.785 -13.027 22.504 1.00 94.50 505 LEU A N 1
ATOM 3964 C CA . LEU A 1 505 ? -3.868 -13.672 23.269 1.00 94.50 505 LEU A CA 1
ATOM 3965 C C . LEU A 1 505 ? -3.502 -14.140 24.697 1.00 94.50 505 LEU A C 1
ATOM 3967 O O . LEU A 1 505 ? -4.392 -14.567 25.437 1.00 94.50 505 LEU A O 1
ATOM 3971 N N . GLN A 1 506 ? -2.225 -14.106 25.091 1.00 94.81 506 GLN A N 1
ATOM 3972 C CA . GLN A 1 506 ? -1.773 -14.421 26.458 1.00 94.81 506 GLN A CA 1
ATOM 3973 C C . GLN A 1 506 ? -1.241 -13.199 27.218 1.00 94.81 506 GLN A C 1
ATOM 3975 O O . GLN A 1 506 ? -0.988 -13.305 28.415 1.00 94.81 506 GLN A O 1
ATOM 3980 N N . PHE A 1 507 ? -1.129 -12.037 26.570 1.00 96.38 507 PHE A N 1
ATOM 3981 C CA . PHE A 1 507 ? -0.646 -10.815 27.199 1.00 96.38 507 PHE A CA 1
ATOM 3982 C C . PHE A 1 507 ? -1.719 -10.244 28.137 1.00 96.38 507 PHE A C 1
ATOM 3984 O O . PHE A 1 507 ? -2.802 -9.857 27.686 1.00 96.38 507 PHE A O 1
ATOM 3991 N N . ARG A 1 508 ? -1.428 -10.243 29.446 1.00 93.69 508 ARG A N 1
ATOM 3992 C CA . ARG A 1 508 ? -2.378 -9.898 30.524 1.00 93.69 508 ARG A CA 1
ATOM 3993 C C . ARG A 1 508 ? -2.114 -8.565 31.203 1.00 93.69 508 ARG A C 1
ATOM 3995 O O . ARG A 1 508 ? -3.058 -7.898 31.615 1.00 93.69 508 ARG A O 1
ATOM 4002 N N . ASP A 1 509 ? -0.855 -8.178 31.340 1.00 90.50 509 ASP A N 1
ATOM 4003 C CA . ASP A 1 509 ? -0.473 -7.021 32.139 1.00 90.50 509 ASP A CA 1
ATOM 4004 C C . ASP A 1 509 ? 0.644 -6.257 31.431 1.00 90.50 509 ASP A C 1
ATOM 4006 O O . ASP A 1 509 ? 1.689 -6.813 31.093 1.00 90.50 509 ASP A O 1
ATOM 4010 N N . PHE A 1 510 ? 0.420 -4.963 31.204 1.00 94.00 510 PHE A N 1
ATOM 4011 C CA . PHE A 1 510 ? 1.477 -4.073 30.742 1.00 94.00 510 PHE A CA 1
ATOM 4012 C C . PHE A 1 510 ? 2.368 -3.699 31.940 1.00 94.00 510 PHE A C 1
ATOM 4014 O O . PHE A 1 510 ? 1.828 -3.343 32.992 1.00 94.00 510 PHE A O 1
ATOM 4021 N N . PRO A 1 511 ? 3.706 -3.784 31.824 1.00 93.06 511 PRO A N 1
ATOM 4022 C CA . PRO A 1 511 ? 4.620 -3.535 32.932 1.00 93.06 511 PRO A CA 1
ATOM 4023 C C . PRO A 1 511 ? 4.535 -2.090 33.431 1.00 93.06 511 PRO A C 1
ATOM 4025 O O . PRO A 1 511 ? 4.158 -1.176 32.696 1.00 93.06 511 PRO A O 1
ATOM 4028 N N . GLU A 1 512 ? 4.932 -1.869 34.684 1.00 89.38 512 GLU A N 1
ATOM 4029 C CA . GLU A 1 512 ? 4.938 -0.526 35.262 1.00 89.38 512 GLU A CA 1
ATOM 4030 C C . GLU A 1 512 ? 5.898 0.403 34.499 1.00 89.38 512 GLU A C 1
ATOM 4032 O O . GLU A 1 512 ? 7.075 0.090 34.297 1.00 89.38 512 GLU A O 1
ATOM 4037 N N . VAL A 1 513 ? 5.386 1.557 34.063 1.00 89.38 513 VAL A N 1
ATOM 4038 C CA . VAL A 1 513 ? 6.134 2.531 33.257 1.00 89.38 513 VAL A CA 1
ATOM 4039 C C . VAL A 1 513 ? 6.912 3.459 34.188 1.00 89.38 513 VAL A C 1
ATOM 4041 O O . VAL A 1 513 ? 6.439 4.535 34.549 1.00 89.38 513 VAL A O 1
ATOM 4044 N N . LEU A 1 514 ? 8.105 3.029 34.602 1.00 88.62 514 LEU A N 1
ATOM 4045 C CA . LEU A 1 514 ? 8.903 3.713 35.630 1.00 88.62 514 LEU A CA 1
ATOM 4046 C C . LEU A 1 514 ? 9.530 5.047 35.167 1.00 88.62 514 LEU A C 1
ATOM 4048 O O . LEU A 1 514 ? 9.742 5.934 35.990 1.00 88.62 514 LEU A O 1
ATOM 4052 N N . GLU A 1 515 ? 9.801 5.215 33.867 1.00 89.44 515 GLU A N 1
ATOM 4053 C CA . GLU A 1 515 ? 10.377 6.440 33.277 1.00 89.44 515 GLU A CA 1
ATOM 4054 C C . GLU A 1 515 ? 9.457 7.044 32.190 1.00 89.44 515 GLU A C 1
ATOM 4056 O O . GLU A 1 515 ? 8.786 6.291 31.478 1.00 89.44 515 GLU A O 1
ATOM 4061 N N . PRO A 1 516 ? 9.429 8.382 31.998 1.00 89.25 516 PRO A N 1
ATOM 4062 C CA . PRO A 1 516 ? 8.643 9.009 30.935 1.00 89.25 516 PRO A CA 1
ATOM 4063 C C . PRO A 1 516 ? 9.103 8.653 29.508 1.00 89.25 516 PRO A C 1
ATOM 4065 O O . PRO A 1 516 ? 10.240 8.915 29.113 1.00 89.25 516 PRO A O 1
ATOM 4068 N N . MET A 1 517 ? 8.178 8.138 28.696 1.00 92.00 517 MET A N 1
ATOM 4069 C CA . MET A 1 517 ? 8.373 7.812 27.281 1.00 92.00 517 MET A CA 1
ATOM 4070 C C . MET A 1 517 ? 7.909 8.982 26.397 1.00 92.00 517 MET A C 1
ATOM 4072 O O . MET A 1 517 ? 6.732 9.104 26.053 1.00 92.00 517 MET A O 1
ATOM 4076 N N . TYR A 1 518 ? 8.841 9.867 26.036 1.00 90.38 518 TYR A N 1
ATOM 4077 C CA . TYR A 1 518 ? 8.550 11.083 25.257 1.00 90.38 518 TYR A CA 1
ATOM 4078 C C . TYR A 1 518 ? 8.295 10.842 23.763 1.00 90.38 518 TYR A C 1
ATOM 4080 O O . TYR A 1 518 ? 7.606 11.640 23.135 1.00 90.38 518 TYR A O 1
ATOM 4088 N N . CYS A 1 519 ? 8.850 9.771 23.188 1.00 95.12 519 CYS A N 1
ATOM 4089 C CA . CYS A 1 519 ? 8.760 9.499 21.749 1.00 95.12 519 CYS A CA 1
ATOM 4090 C C . CYS A 1 519 ? 7.640 8.526 21.366 1.00 95.12 519 CYS A C 1
ATOM 4092 O O . CYS A 1 519 ? 7.257 8.518 20.197 1.00 95.12 519 CYS A O 1
ATOM 4094 N N . LEU A 1 520 ? 7.099 7.746 22.315 1.00 96.12 520 LEU A N 1
ATOM 4095 C CA . LEU A 1 520 ? 6.082 6.731 22.027 1.00 96.12 520 LEU A CA 1
ATOM 4096 C C . LEU A 1 520 ? 4.778 7.421 21.639 1.00 96.12 520 LEU A C 1
ATOM 4098 O O . LEU A 1 520 ? 4.111 7.990 22.495 1.00 96.12 520 LEU A O 1
ATOM 4102 N N . ARG A 1 521 ? 4.427 7.358 20.353 1.00 96.62 521 ARG A N 1
ATOM 4103 C CA . ARG A 1 521 ? 3.238 7.994 19.771 1.00 96.62 521 ARG A CA 1
ATOM 4104 C C . ARG A 1 521 ? 2.089 7.014 19.585 1.00 96.62 521 ARG A C 1
ATOM 4106 O O . ARG A 1 521 ? 0.943 7.428 19.721 1.00 96.62 521 ARG A O 1
ATOM 4113 N N . TYR A 1 522 ? 2.377 5.748 19.294 1.00 98.19 522 TYR A N 1
ATOM 4114 C CA . TYR A 1 522 ? 1.372 4.742 18.958 1.00 98.19 522 TYR A CA 1
ATOM 4115 C C . TYR A 1 522 ? 1.562 3.490 19.817 1.00 98.19 522 TYR A C 1
ATOM 4117 O O . TYR A 1 522 ? 2.630 2.871 19.788 1.00 98.19 522 TYR A O 1
ATOM 4125 N N . LEU A 1 523 ? 0.523 3.123 20.568 1.00 98.19 523 LEU A N 1
ATOM 4126 C CA . LEU A 1 523 ? 0.470 1.897 21.358 1.00 98.19 523 LEU A CA 1
ATOM 4127 C C . LEU A 1 523 ? -0.783 1.101 20.985 1.00 98.19 523 LEU A C 1
ATOM 4129 O O . LEU A 1 523 ? -1.903 1.534 21.261 1.00 98.19 523 LEU A O 1
ATOM 4133 N N . TYR A 1 524 ? -0.572 -0.068 20.385 1.00 98.19 524 TYR A N 1
ATOM 4134 C CA . TYR A 1 524 ? -1.638 -0.971 19.962 1.00 98.19 524 TYR A CA 1
ATOM 4135 C C . TYR A 1 524 ? -1.640 -2.228 20.838 1.00 98.19 524 TYR A C 1
ATOM 4137 O O . TYR A 1 524 ? -0.634 -2.930 20.954 1.00 98.19 524 TYR A O 1
ATOM 4145 N N . LEU A 1 525 ? -2.776 -2.478 21.482 1.00 97.25 525 LEU A N 1
ATOM 4146 C CA . LEU A 1 525 ? -3.038 -3.533 22.463 1.00 97.25 525 LEU A CA 1
ATOM 4147 C C . LEU A 1 525 ? -4.355 -4.264 22.149 1.00 97.25 525 LEU A C 1
ATOM 4149 O O . LEU A 1 525 ? -4.904 -4.938 23.020 1.00 97.25 525 LEU A O 1
ATOM 4153 N N . GLU A 1 526 ? -4.896 -4.101 20.941 1.00 96.38 526 GLU A N 1
ATOM 4154 C CA . GLU A 1 526 ? -6.204 -4.634 20.557 1.00 96.38 526 GLU A CA 1
ATOM 4155 C C . GLU A 1 526 ? -6.228 -6.166 20.629 1.00 96.38 526 GLU A C 1
ATOM 4157 O O . GLU A 1 526 ? -5.235 -6.828 20.341 1.00 96.38 526 GLU A O 1
ATOM 4162 N N . GLN A 1 527 ? -7.365 -6.764 20.981 1.00 95.38 527 GLN A N 1
ATOM 4163 C CA . GLN A 1 527 ? -7.559 -8.219 21.052 1.00 95.38 527 GLN A CA 1
ATOM 4164 C C . GLN A 1 527 ? -6.564 -8.942 21.990 1.00 95.38 527 GLN A C 1
ATOM 4166 O O . GLN A 1 527 ? -6.320 -10.141 21.839 1.00 95.38 527 GLN A O 1
ATOM 4171 N N . THR A 1 528 ? -5.992 -8.237 22.972 1.00 96.50 528 THR A N 1
ATOM 4172 C CA . THR A 1 528 ? -5.197 -8.835 24.059 1.00 96.50 528 THR A CA 1
ATOM 4173 C C . THR A 1 528 ? -6.089 -9.233 25.243 1.00 96.50 528 THR A C 1
ATOM 4175 O O . THR A 1 528 ? -7.299 -8.990 25.252 1.00 96.50 528 THR A O 1
ATOM 4178 N N . ARG A 1 529 ? -5.504 -9.860 26.271 1.00 94.00 529 ARG A N 1
ATOM 4179 C CA . ARG A 1 529 ? -6.177 -10.153 27.551 1.00 94.00 529 ARG A CA 1
ATOM 4180 C C . ARG A 1 529 ? -5.813 -9.146 28.642 1.00 94.00 529 ARG A C 1
ATOM 4182 O O . ARG A 1 529 ? -5.766 -9.493 29.822 1.00 94.00 529 ARG A O 1
ATOM 4189 N N . ILE A 1 530 ? -5.510 -7.908 28.250 1.00 94.06 530 ILE A N 1
ATOM 4190 C CA . ILE A 1 530 ? -4.985 -6.916 29.180 1.00 94.06 530 ILE A CA 1
ATOM 4191 C C . ILE A 1 530 ? -6.013 -6.552 30.267 1.00 94.06 530 ILE A C 1
ATOM 4193 O O . ILE A 1 530 ? -7.131 -6.130 29.972 1.00 94.06 530 ILE A O 1
ATOM 4197 N N . THR A 1 531 ? -5.640 -6.711 31.541 1.00 91.50 531 THR A N 1
ATOM 4198 C CA . THR A 1 531 ? -6.572 -6.541 32.672 1.00 91.50 531 THR A CA 1
ATOM 4199 C C . THR A 1 531 ? -6.756 -5.082 33.099 1.00 91.50 531 THR A C 1
ATOM 4201 O O . THR A 1 531 ? -7.778 -4.737 33.708 1.00 91.50 531 THR A O 1
ATOM 4204 N N . LYS A 1 532 ? -5.766 -4.228 32.792 1.00 90.00 532 LYS A N 1
ATOM 4205 C CA . LYS A 1 532 ? -5.643 -2.802 33.152 1.00 90.00 532 LYS A CA 1
ATOM 4206 C C . LYS A 1 532 ? -4.822 -2.067 32.087 1.00 90.00 532 LYS A C 1
ATOM 4208 O O . LYS A 1 532 ? -3.837 -2.615 31.606 1.00 90.00 532 LYS A O 1
ATOM 4213 N N . LEU A 1 533 ? -5.156 -0.814 31.766 1.00 89.69 533 LEU A N 1
ATOM 4214 C CA . LEU A 1 533 ? -4.300 0.010 30.891 1.00 89.69 533 LEU A CA 1
ATOM 4215 C C . LEU A 1 533 ? -2.933 0.291 31.564 1.00 89.69 533 LEU A C 1
ATOM 4217 O O . LEU A 1 533 ? -2.875 0.280 32.799 1.00 89.69 533 LEU A O 1
ATOM 4221 N N . PRO A 1 534 ? -1.866 0.603 30.794 1.00 88.81 534 PRO A N 1
ATOM 4222 C CA . PRO A 1 534 ? -0.530 0.881 31.331 1.00 88.81 534 PRO A CA 1
ATOM 4223 C C . PRO A 1 534 ? -0.533 1.876 32.498 1.00 88.81 534 PRO A C 1
ATOM 4225 O O . PRO A 1 534 ? -1.201 2.910 32.443 1.00 88.81 534 PRO A O 1
ATOM 4228 N N . SER A 1 535 ? 0.240 1.595 33.548 1.00 82.94 535 SER A N 1
ATOM 4229 C CA . SER A 1 535 ? 0.316 2.438 34.746 1.00 82.94 535 SER A CA 1
ATOM 4230 C C . SER A 1 535 ? 1.762 2.780 35.126 1.00 82.94 535 SER A C 1
ATOM 4232 O O . SER A 1 535 ? 2.602 1.883 35.089 1.00 82.94 535 SER A O 1
ATOM 4234 N N . PRO A 1 536 ? 2.060 4.026 35.542 1.00 85.50 536 PRO A N 1
ATOM 4235 C CA . PRO A 1 536 ? 1.219 5.219 35.416 1.00 85.50 536 PRO A CA 1
ATOM 4236 C C . PRO A 1 536 ? 1.117 5.680 33.949 1.00 85.50 536 PRO A C 1
ATOM 4238 O O . PRO A 1 536 ? 2.115 6.051 33.335 1.00 85.50 536 PRO A O 1
ATOM 4241 N N . ILE A 1 537 ? -0.103 5.733 33.393 1.00 86.19 537 ILE A N 1
ATOM 4242 C CA . ILE A 1 537 ? -0.339 6.114 31.984 1.00 86.19 537 ILE A CA 1
ATOM 4243 C C . ILE A 1 537 ? 0.242 7.497 31.645 1.00 86.19 537 ILE A C 1
ATOM 4245 O O . ILE A 1 537 ? 0.728 7.725 30.542 1.00 86.19 537 ILE A O 1
ATOM 4249 N N . GLY A 1 538 ? 0.279 8.401 32.631 1.00 81.19 538 GLY A N 1
ATOM 4250 C CA . GLY A 1 538 ? 0.837 9.747 32.509 1.00 81.19 538 GLY A CA 1
ATOM 4251 C C . GLY A 1 538 ? 2.346 9.819 32.247 1.00 81.19 538 GLY A C 1
ATOM 4252 O O . GLY A 1 538 ? 2.831 10.924 32.003 1.00 81.19 538 GLY A O 1
ATOM 4253 N N . ASN A 1 539 ? 3.078 8.697 32.274 1.00 88.38 539 ASN A N 1
ATOM 4254 C CA . ASN A 1 539 ? 4.463 8.621 31.801 1.00 88.38 539 ASN A CA 1
ATOM 4255 C C . ASN A 1 539 ? 4.570 8.403 30.281 1.00 88.38 539 ASN A C 1
ATOM 4257 O O . ASN A 1 539 ? 5.627 8.671 29.715 1.00 88.38 539 ASN A O 1
ATOM 4261 N N . LEU A 1 540 ? 3.497 8.027 29.577 1.00 90.81 540 LEU A N 1
ATOM 4262 C CA . LEU A 1 540 ? 3.473 7.949 28.110 1.00 90.81 540 LEU A CA 1
ATOM 4263 C C . LEU A 1 540 ? 3.261 9.348 27.493 1.00 90.81 540 LEU A C 1
ATOM 4265 O O . LEU A 1 540 ? 2.263 9.622 26.832 1.00 90.81 540 LEU A O 1
ATOM 4269 N N . LYS A 1 541 ? 4.196 10.269 27.761 1.00 86.69 541 LYS A N 1
ATOM 4270 C CA . LYS A 1 541 ? 4.078 11.709 27.458 1.00 86.69 541 LYS A CA 1
ATOM 4271 C C . LYS A 1 541 ? 3.892 12.027 25.972 1.00 86.69 541 LYS A C 1
ATOM 4273 O O . LYS A 1 541 ? 3.236 13.013 25.661 1.00 86.69 541 LYS A O 1
ATOM 4278 N N . GLY A 1 542 ? 4.464 11.219 25.078 1.00 89.75 542 GLY A N 1
ATOM 4279 C CA . GLY A 1 542 ? 4.337 11.397 23.626 1.00 89.75 542 GLY A CA 1
ATOM 4280 C C . GLY A 1 542 ? 3.091 10.768 22.995 1.00 89.75 542 GLY A C 1
ATOM 4281 O O . GLY A 1 542 ? 2.911 10.898 21.782 1.00 89.75 542 GLY A O 1
ATOM 4282 N N . LEU A 1 543 ? 2.262 10.063 23.776 1.00 94.25 543 LEU A N 1
ATOM 4283 C CA . LEU A 1 543 ? 1.245 9.156 23.246 1.00 94.25 543 LEU A CA 1
ATOM 4284 C C . LEU A 1 543 ? 0.152 9.922 22.503 1.00 94.25 543 LEU A C 1
ATOM 4286 O O . LEU A 1 543 ? -0.539 10.747 23.092 1.00 94.25 543 LEU A O 1
ATOM 4290 N N . ALA A 1 544 ? 0.002 9.619 21.215 1.00 95.25 544 ALA A N 1
ATOM 4291 C CA . ALA A 1 544 ? -0.965 10.228 20.309 1.00 95.25 544 ALA A CA 1
ATOM 4292 C C . ALA A 1 544 ? -2.122 9.283 19.957 1.00 95.25 544 ALA A C 1
ATOM 4294 O O . ALA A 1 544 ? -3.245 9.744 19.753 1.00 95.25 544 ALA A O 1
ATOM 4295 N N . CYS A 1 545 ? -1.863 7.975 19.930 1.00 97.31 545 CYS A N 1
ATOM 4296 C CA . CYS A 1 545 ? -2.845 6.932 19.676 1.00 97.31 545 CYS A CA 1
ATOM 4297 C C . CYS A 1 545 ? -2.705 5.793 20.694 1.00 97.31 545 CYS A C 1
ATOM 4299 O O . CYS A 1 545 ? -1.614 5.238 20.858 1.00 97.31 545 CYS A O 1
ATOM 4301 N N . LEU A 1 546 ? -3.816 5.434 21.339 1.00 96.62 546 LEU A N 1
ATOM 4302 C CA . LEU A 1 546 ? -3.943 4.261 22.199 1.00 96.62 546 LEU A CA 1
ATOM 4303 C C . LEU A 1 546 ? -5.118 3.406 21.719 1.00 96.62 546 LEU A C 1
ATOM 4305 O O . LEU A 1 546 ? -6.269 3.835 21.810 1.00 96.62 546 LEU A O 1
ATOM 4309 N N . GLU A 1 547 ? -4.837 2.197 21.236 1.00 96.88 547 GLU A N 1
ATOM 4310 C CA . GLU A 1 547 ? -5.868 1.273 20.748 1.00 96.88 547 GLU A CA 1
ATOM 4311 C C . GLU A 1 547 ? -5.882 0.010 21.599 1.00 96.88 547 GLU A C 1
ATOM 4313 O O . GLU A 1 547 ? -4.900 -0.724 21.657 1.00 96.88 547 GLU A O 1
ATOM 4318 N N . VAL A 1 548 ? -6.987 -0.225 22.305 1.00 94.88 548 VAL A N 1
ATOM 4319 C CA . VAL A 1 548 ? -7.161 -1.346 23.246 1.00 94.88 548 VAL A CA 1
ATOM 4320 C C . VAL A 1 548 ? -8.476 -2.071 22.949 1.00 94.88 548 VAL A C 1
ATOM 4322 O O . VAL A 1 548 ? -9.088 -2.652 23.837 1.00 94.88 548 VAL A O 1
ATOM 4325 N N . GLY A 1 549 ? -8.926 -2.012 21.695 1.00 93.62 549 GLY A N 1
ATOM 4326 C CA . GLY A 1 549 ? -10.179 -2.593 21.233 1.00 93.62 549 GLY A CA 1
ATOM 4327 C C . GLY A 1 549 ? -10.282 -4.097 21.489 1.00 93.62 549 GLY A C 1
ATOM 4328 O O . GLY A 1 549 ? -9.304 -4.835 21.410 1.00 93.62 549 GLY A O 1
ATOM 4329 N N . ASN A 1 550 ? -11.485 -4.583 21.769 1.00 93.31 550 ASN A N 1
ATOM 4330 C CA . ASN A 1 550 ? -11.840 -5.987 21.995 1.00 93.31 550 ASN A CA 1
ATOM 4331 C C . ASN A 1 550 ? -11.119 -6.688 23.171 1.00 93.31 550 ASN A C 1
ATOM 4333 O O . ASN A 1 550 ? -11.112 -7.922 23.255 1.00 93.31 550 ASN A O 1
ATOM 4337 N N . CYS A 1 551 ? -10.578 -5.922 24.123 1.00 93.38 551 CYS A N 1
ATOM 4338 C CA . CYS A 1 551 ? -9.926 -6.424 25.339 1.00 93.38 551 CYS A CA 1
ATOM 4339 C C . CYS A 1 551 ? -10.945 -6.738 26.448 1.00 93.38 551 CYS A C 1
ATOM 4341 O O . CYS A 1 551 ? -11.231 -5.925 27.324 1.00 93.38 551 CYS A O 1
ATOM 4343 N N . LYS A 1 552 ? -11.513 -7.948 26.403 1.00 87.12 552 LYS A N 1
ATOM 4344 C CA . LYS A 1 552 ? -12.660 -8.372 27.238 1.00 87.12 552 LYS A CA 1
ATOM 4345 C C . LYS A 1 552 ? -12.377 -8.499 28.735 1.00 87.12 552 LYS A C 1
ATOM 4347 O O . LYS A 1 552 ? -13.314 -8.424 29.526 1.00 87.12 552 LYS A O 1
ATOM 4352 N N . ASP A 1 553 ? -11.114 -8.697 29.104 1.00 89.19 553 ASP A N 1
ATOM 4353 C CA . ASP A 1 553 ? -10.679 -8.883 30.494 1.00 89.19 553 ASP A CA 1
ATOM 4354 C C . ASP A 1 553 ? -10.357 -7.538 31.193 1.00 89.19 553 ASP A C 1
ATOM 4356 O O . ASP A 1 553 ? -9.933 -7.524 32.351 1.00 89.19 553 ASP A O 1
ATOM 4360 N N . LEU A 1 554 ? -10.573 -6.398 30.516 1.00 89.75 554 LEU A N 1
ATOM 4361 C CA . LEU A 1 554 ? -10.267 -5.057 31.017 1.00 89.75 554 LEU A CA 1
ATOM 4362 C C . LEU A 1 554 ? -11.193 -4.658 32.182 1.00 89.75 554 LEU A C 1
ATOM 4364 O O . LEU A 1 554 ? -12.313 -4.180 32.007 1.00 89.75 554 LEU A O 1
ATOM 4368 N N . THR A 1 555 ? -10.689 -4.813 33.406 1.00 80.94 555 THR A N 1
ATOM 4369 C CA . THR A 1 555 ? -11.459 -4.621 34.651 1.00 80.94 555 THR A CA 1
ATOM 4370 C C . THR A 1 555 ? -11.797 -3.161 34.973 1.00 80.94 555 THR A C 1
ATOM 4372 O O . THR A 1 555 ? -12.709 -2.899 35.762 1.00 80.94 555 THR A O 1
ATOM 4375 N N . GLY A 1 556 ? -11.105 -2.195 34.362 1.00 70.31 556 GLY A N 1
ATOM 4376 C CA . GLY A 1 556 ? -11.444 -0.781 34.487 1.00 70.31 556 GLY A CA 1
ATOM 4377 C C . GLY A 1 556 ? -10.423 0.177 33.879 1.00 70.31 556 GLY A C 1
ATOM 4378 O O . GLY A 1 556 ? -9.217 -0.049 33.914 1.00 70.31 556 GLY A O 1
ATOM 4379 N N . ILE A 1 557 ? -10.927 1.313 33.397 1.00 77.88 557 ILE A N 1
ATOM 4380 C CA . ILE A 1 557 ? -10.147 2.429 32.835 1.00 77.88 557 ILE A CA 1
ATOM 4381 C C . ILE A 1 557 ? -9.835 3.523 33.879 1.00 77.88 557 ILE A C 1
ATOM 4383 O O . ILE A 1 557 ? -9.476 4.648 33.545 1.00 77.88 557 ILE A O 1
ATOM 4387 N N . ASN A 1 558 ? -9.933 3.188 35.172 1.00 68.12 558 ASN A N 1
ATOM 4388 C CA . ASN A 1 558 ? -9.735 4.113 36.297 1.00 68.12 558 ASN A CA 1
ATOM 4389 C C . ASN A 1 558 ? -8.285 4.603 36.471 1.00 68.12 558 ASN A C 1
ATOM 4391 O O . ASN A 1 558 ? -8.057 5.517 37.249 1.00 68.12 558 ASN A O 1
ATOM 4395 N N . CYS A 1 559 ? -7.296 4.073 35.752 1.00 65.06 559 CYS A N 1
ATOM 4396 C CA . CYS A 1 559 ? -5.961 4.686 35.684 1.00 65.06 559 CYS A CA 1
ATOM 4397 C C . CYS A 1 559 ? -5.940 6.000 34.873 1.00 65.06 559 CYS A C 1
ATOM 4399 O O . CYS A 1 559 ? -5.009 6.787 35.026 1.00 65.06 559 CYS A O 1
ATOM 4401 N N . LEU A 1 560 ? -6.998 6.299 34.104 1.00 66.75 560 LEU A N 1
ATOM 4402 C CA . LEU A 1 560 ? -7.304 7.656 33.626 1.00 66.75 560 LEU A CA 1
ATOM 4403 C C . LEU A 1 560 ? -7.803 8.574 34.766 1.00 66.75 560 LEU A C 1
ATOM 4405 O O . LEU A 1 560 ? -7.980 9.772 34.560 1.00 66.75 560 LEU A O 1
ATOM 4409 N N . VAL A 1 561 ? -8.069 8.031 35.962 1.00 57.53 561 VAL A N 1
ATOM 4410 C CA . VAL A 1 561 ? -8.499 8.731 37.185 1.00 57.53 561 VAL A CA 1
ATOM 4411 C C . VAL A 1 561 ? -7.350 8.725 38.205 1.00 57.53 561 VAL A C 1
ATOM 4413 O O . VAL A 1 561 ? -7.426 8.078 39.248 1.00 57.53 561 VAL A O 1
ATOM 4416 N N . VAL A 1 562 ? -6.276 9.478 37.950 1.00 53.16 562 VAL A N 1
ATOM 4417 C CA . VAL A 1 562 ? -5.335 9.837 39.029 1.00 53.16 562 VAL A CA 1
ATOM 4418 C C . VAL A 1 562 ? -5.765 11.179 39.607 1.00 53.16 562 VAL A C 1
ATOM 4420 O O . VAL A 1 562 ? -5.376 12.251 39.146 1.00 53.16 562 VAL A O 1
ATOM 4423 N N . LEU A 1 563 ? -6.644 11.103 40.605 1.00 38.22 563 LEU A N 1
ATOM 4424 C CA . LEU A 1 563 ? -7.073 12.249 41.393 1.00 38.22 563 LEU A CA 1
ATOM 4425 C C . LEU A 1 563 ? -6.003 12.625 42.434 1.00 38.22 563 LEU A C 1
ATOM 4427 O O . LEU A 1 563 ? -5.526 11.774 43.175 1.00 38.22 563 LEU A O 1
ATOM 4431 N N . GLN A 1 564 ? -5.753 13.933 42.548 1.00 39.34 564 GLN A N 1
ATOM 4432 C CA . GLN A 1 564 ? -5.226 14.612 43.743 1.00 39.34 564 GLN A CA 1
ATOM 4433 C C . GLN A 1 564 ? -3.752 14.384 44.146 1.00 39.34 564 GLN A C 1
ATOM 4435 O O . GLN A 1 564 ? -3.463 14.026 45.283 1.00 39.34 564 GLN A O 1
ATOM 4440 N N . LEU A 1 565 ? -2.818 14.836 43.301 1.00 37.03 565 LEU A N 1
ATOM 4441 C CA . LEU A 1 565 ? -1.697 15.662 43.783 1.00 37.03 565 LEU A CA 1
ATOM 4442 C C . LEU A 1 565 ? -1.529 16.898 42.871 1.00 37.03 565 LEU A C 1
ATOM 4444 O O . LEU A 1 565 ? -1.664 16.756 41.654 1.00 37.03 565 LEU A O 1
ATOM 4448 N N . PRO A 1 566 ? -1.239 18.107 43.406 1.00 38.53 566 PRO A N 1
ATOM 4449 C CA . PRO A 1 566 ? -1.115 19.327 42.593 1.00 38.53 566 PRO A CA 1
ATOM 4450 C C . PRO A 1 566 ? -0.009 19.282 41.529 1.00 38.53 566 PRO A C 1
ATOM 4452 O O . PRO A 1 566 ? -0.088 20.002 40.538 1.00 38.53 566 PRO A O 1
ATOM 4455 N N . GLU A 1 567 ? 1.000 18.433 41.728 1.00 42.16 567 GLU A N 1
ATOM 4456 C CA . GLU A 1 567 ? 2.169 18.293 40.850 1.00 42.16 567 GLU A CA 1
ATOM 4457 C C . GLU A 1 567 ? 2.005 17.191 39.783 1.00 42.16 567 GLU A C 1
ATOM 4459 O O . GLU A 1 567 ? 2.807 17.115 38.856 1.00 42.16 567 GLU A O 1
ATOM 4464 N N . SER A 1 568 ? 0.960 16.352 39.862 1.00 46.22 568 SER A N 1
ATOM 4465 C CA . SER A 1 568 ? 0.772 15.195 38.971 1.00 46.22 568 SER A CA 1
ATOM 4466 C C . SER A 1 568 ? -0.523 15.266 38.154 1.00 46.22 568 SER A C 1
ATOM 4468 O O . SER A 1 568 ? -1.377 14.376 38.226 1.00 46.22 568 SER A O 1
ATOM 4470 N N . ARG A 1 569 ? -0.673 16.303 37.318 1.00 52.31 569 ARG A N 1
ATOM 4471 C CA . ARG A 1 569 ? -1.636 16.223 36.207 1.00 52.31 569 ARG A CA 1
ATOM 4472 C C . ARG A 1 569 ? -1.233 15.063 35.292 1.00 52.31 569 ARG A C 1
ATOM 4474 O O . ARG A 1 569 ? -0.079 14.977 34.863 1.00 52.31 569 ARG A O 1
ATOM 4481 N N . VAL A 1 570 ? -2.182 14.180 34.975 1.00 52.72 570 VAL A N 1
ATOM 4482 C CA . VAL A 1 570 ? -2.019 13.160 33.926 1.00 52.72 570 VAL A CA 1
ATOM 4483 C C . VAL A 1 570 ? -2.096 13.866 32.574 1.00 52.72 570 VAL A C 1
ATOM 4485 O O . VAL A 1 570 ? -3.118 13.870 31.897 1.00 52.72 570 VAL A O 1
ATOM 4488 N N . ASP A 1 571 ? -0.995 14.524 32.226 1.00 61.22 571 ASP A N 1
ATOM 4489 C CA . ASP A 1 571 ? -0.844 15.320 31.011 1.00 61.22 571 ASP A CA 1
ATOM 4490 C C . ASP A 1 571 ? -0.602 14.391 29.808 1.00 61.22 571 ASP A C 1
ATOM 4492 O O . ASP A 1 571 ? 0.512 14.262 29.299 1.00 61.22 571 ASP A O 1
ATOM 4496 N N . LEU A 1 572 ? -1.667 13.720 29.359 1.00 77.50 572 LEU A N 1
ATOM 4497 C CA . LEU A 1 572 ? -1.748 13.044 28.056 1.00 77.50 572 LEU A CA 1
ATOM 4498 C C . LEU A 1 572 ? -2.087 14.066 26.953 1.00 77.50 572 LEU A C 1
ATOM 4500 O O . LEU A 1 572 ? -2.975 13.856 26.133 1.00 77.50 572 LEU A O 1
ATOM 4504 N N . VAL A 1 573 ? -1.376 15.200 26.948 1.00 79.38 573 VAL A N 1
ATOM 4505 C CA . VAL A 1 573 ? -1.645 16.369 26.083 1.00 79.38 573 VAL A CA 1
ATOM 4506 C C . VAL A 1 573 ? -1.519 16.031 24.594 1.0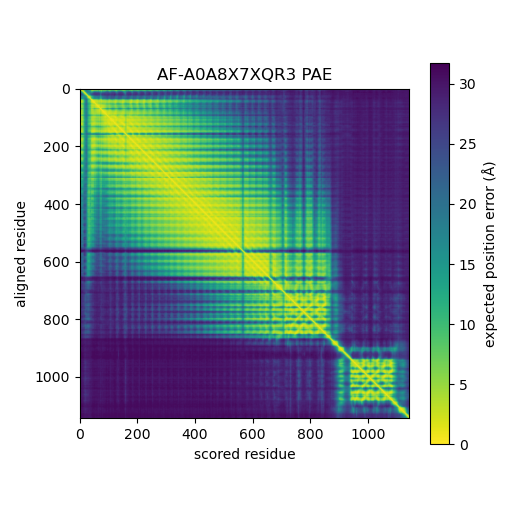0 79.38 573 VAL A C 1
ATOM 4508 O O . VAL A 1 573 ? -2.091 16.716 23.750 1.00 79.38 573 VAL A O 1
ATOM 4511 N N . CYS A 1 574 ? -0.780 14.974 24.256 1.00 88.00 574 CYS A N 1
ATOM 4512 C CA . CYS A 1 574 ? -0.606 14.512 22.884 1.00 88.00 574 CYS A CA 1
ATOM 4513 C C . CYS A 1 574 ? -1.711 13.563 22.390 1.00 88.00 574 CYS A C 1
ATOM 4515 O O . CYS A 1 574 ? -1.766 13.338 21.182 1.00 88.00 574 CYS A O 1
ATOM 4517 N N . LEU A 1 575 ? -2.563 13.013 23.268 1.00 91.94 575 LEU A N 1
ATOM 4518 C CA . LEU A 1 575 ? -3.473 11.916 22.923 1.00 91.94 575 LEU A CA 1
ATOM 4519 C C . LEU A 1 575 ? -4.646 12.413 22.071 1.00 91.94 575 LEU A C 1
ATOM 4521 O O . LEU A 1 575 ? -5.532 13.096 22.577 1.00 91.94 575 LEU A O 1
ATOM 4525 N N . ARG A 1 576 ? -4.649 12.023 20.791 1.00 94.25 576 ARG A N 1
ATOM 4526 C CA . ARG A 1 576 ? -5.664 12.381 19.787 1.00 94.25 576 ARG A CA 1
ATOM 4527 C C . ARG A 1 576 ? -6.645 11.246 19.513 1.00 94.25 576 ARG A C 1
ATOM 4529 O O . ARG A 1 576 ? -7.826 11.516 19.335 1.00 94.25 576 ARG A O 1
ATOM 4536 N N . LYS A 1 577 ? -6.196 9.985 19.527 1.00 96.62 577 LYS A N 1
ATOM 4537 C CA . LYS A 1 577 ? -7.055 8.805 19.321 1.00 96.62 577 LYS A CA 1
ATOM 4538 C C . LYS A 1 577 ? -7.031 7.862 20.523 1.00 96.62 577 LYS A C 1
ATOM 4540 O O . LYS A 1 577 ? -5.964 7.452 20.978 1.00 96.62 577 LYS A O 1
ATOM 4545 N N . LEU A 1 578 ? -8.220 7.481 20.984 1.00 95.75 578 LEU A N 1
ATOM 4546 C CA . LEU A 1 578 ? -8.446 6.463 22.006 1.00 95.75 578 LEU A CA 1
ATOM 4547 C C . LEU A 1 578 ? -9.523 5.484 21.523 1.00 95.75 578 LEU A C 1
ATOM 4549 O O . LEU A 1 578 ? -10.698 5.844 21.450 1.00 95.75 578 LEU A O 1
ATOM 4553 N N . ASN A 1 579 ? -9.122 4.249 21.213 1.00 96.12 579 ASN A N 1
ATOM 4554 C CA . ASN A 1 579 ? -10.046 3.157 20.903 1.00 96.12 579 ASN A CA 1
ATOM 4555 C C . ASN A 1 579 ? -10.180 2.209 22.110 1.00 96.12 579 ASN A C 1
ATOM 4557 O O . ASN A 1 579 ? -9.193 1.637 22.580 1.00 96.12 579 ASN A O 1
ATOM 4561 N N . LEU A 1 580 ? -11.412 2.054 22.598 1.00 95.19 580 LEU A N 1
ATOM 4562 C CA . LEU A 1 580 ? -11.836 1.178 23.691 1.00 95.19 580 LEU A CA 1
ATOM 4563 C C . LEU A 1 580 ? -13.069 0.338 23.287 1.00 95.19 580 LEU A C 1
ATOM 4565 O O . LEU A 1 580 ? -13.883 -0.025 24.147 1.00 95.19 580 LEU A O 1
ATOM 4569 N N . ASP A 1 581 ? -13.248 0.056 21.992 1.00 94.94 581 ASP A N 1
ATOM 4570 C CA . ASP A 1 581 ? -14.364 -0.752 21.498 1.00 94.94 581 ASP A CA 1
ATOM 4571 C C . ASP A 1 581 ? -14.363 -2.166 22.113 1.00 94.94 581 ASP A C 1
ATOM 4573 O O . ASP A 1 581 ? -13.320 -2.708 22.453 1.00 94.94 581 ASP A O 1
ATOM 4577 N N . GLY A 1 582 ? -15.524 -2.792 22.308 1.00 93.56 582 GLY A N 1
ATOM 4578 C CA . GLY A 1 582 ? -15.630 -4.209 22.689 1.00 93.56 582 GLY A CA 1
ATOM 4579 C C . GLY A 1 582 ? -15.060 -4.610 24.065 1.00 93.56 582 GLY A C 1
ATOM 4580 O O . GLY A 1 582 ? -15.073 -5.796 24.396 1.00 93.56 582 GLY A O 1
ATOM 4581 N N . CYS A 1 583 ? -14.607 -3.662 24.890 1.00 92.88 583 CYS A N 1
ATOM 4582 C CA . CYS A 1 583 ? -13.912 -3.887 26.170 1.00 92.88 583 CYS A CA 1
ATOM 4583 C C . CYS A 1 583 ? -14.803 -4.250 27.375 1.00 92.88 583 CYS A C 1
ATOM 4585 O O . CYS A 1 583 ? -14.342 -4.226 28.513 1.00 92.88 583 CYS A O 1
ATOM 4587 N N . HIS A 1 584 ? -16.091 -4.537 27.164 1.00 89.25 584 HIS A N 1
ATOM 4588 C CA . HIS A 1 584 ? -17.073 -4.820 28.227 1.00 89.25 584 HIS A CA 1
ATOM 4589 C C . HIS A 1 584 ? -17.184 -3.743 29.335 1.00 89.25 584 HIS A C 1
ATOM 4591 O O . HIS A 1 584 ? -17.694 -4.014 30.425 1.00 89.25 584 HIS A O 1
ATOM 4597 N N . ILE A 1 585 ? -16.806 -2.496 29.039 1.00 89.88 585 ILE A N 1
ATOM 4598 C CA . ILE A 1 585 ? -16.879 -1.360 29.963 1.00 89.88 585 ILE A CA 1
ATOM 4599 C C . ILE A 1 585 ? -18.341 -1.131 30.374 1.00 89.88 585 ILE A C 1
ATOM 4601 O O . ILE A 1 585 ? -19.220 -0.928 29.534 1.00 89.88 585 ILE A O 1
ATOM 4605 N N . TRP A 1 586 ? -18.599 -1.156 31.683 1.00 88.62 586 TRP A N 1
ATOM 4606 C CA . TRP A 1 586 ? -19.930 -0.976 32.280 1.00 88.62 586 TRP A CA 1
ATOM 4607 C C . TRP A 1 586 ? -20.167 0.439 32.833 1.00 88.62 586 TRP A C 1
ATOM 4609 O O . TRP A 1 586 ? -21.310 0.822 33.072 1.00 88.62 586 TRP A O 1
ATOM 4619 N N . LYS A 1 587 ? -19.102 1.229 33.018 1.00 88.75 587 LYS A N 1
ATOM 4620 C CA . LYS A 1 587 ? -19.157 2.642 33.409 1.00 88.75 587 LYS A CA 1
ATOM 4621 C C . LYS A 1 587 ? -17.966 3.400 32.829 1.00 88.75 587 LYS A C 1
ATOM 4623 O O . LYS A 1 587 ? -16.826 2.973 32.988 1.00 88.75 587 LYS A O 1
ATOM 4628 N N . VAL A 1 588 ? -18.239 4.545 32.209 1.00 89.88 588 VAL A N 1
ATOM 4629 C CA . VAL A 1 588 ? -17.221 5.488 31.728 1.00 89.88 588 VAL A CA 1
ATOM 4630 C C . VAL A 1 588 ? -16.946 6.526 32.836 1.00 89.88 588 VAL A C 1
ATOM 4632 O O . VAL A 1 588 ? -17.907 7.066 33.389 1.00 89.88 588 VAL A O 1
ATOM 4635 N N . PRO A 1 589 ? -15.683 6.787 33.231 1.00 87.69 589 PRO A N 1
ATOM 4636 C CA . PRO A 1 589 ? -15.359 7.702 34.325 1.00 87.69 589 PRO A CA 1
ATOM 4637 C C . PRO A 1 589 ? -15.350 9.168 33.874 1.00 87.69 589 PRO A C 1
ATOM 4639 O O . PRO A 1 589 ? -14.911 9.482 32.769 1.00 87.69 589 PRO A O 1
ATOM 4642 N N . ASP A 1 590 ? -15.732 10.086 34.770 1.00 83.19 590 ASP A N 1
ATOM 4643 C CA . ASP A 1 590 ? -15.751 11.533 34.489 1.00 83.19 590 ASP A CA 1
ATOM 4644 C C . ASP A 1 590 ? -14.383 12.095 34.062 1.00 83.19 590 ASP A C 1
ATOM 4646 O O . ASP A 1 590 ? -14.325 13.104 33.357 1.00 83.19 590 ASP A O 1
ATOM 4650 N N . SER A 1 591 ? -13.278 11.451 34.457 1.00 78.62 591 SER A N 1
ATOM 4651 C CA . SER A 1 591 ? -11.925 11.885 34.095 1.00 78.62 591 SER A CA 1
ATOM 4652 C C . SER A 1 591 ? -11.606 11.745 32.606 1.00 78.62 591 SER A C 1
ATOM 4654 O O . SER A 1 591 ? -10.664 12.380 32.142 1.00 78.62 591 SER A O 1
ATOM 4656 N N . LEU A 1 592 ? -12.390 10.972 31.842 1.00 86.12 592 LEU A N 1
ATOM 4657 C CA . LEU A 1 592 ? -12.222 10.868 30.393 1.00 86.12 592 LEU A CA 1
ATOM 4658 C C . LEU A 1 592 ? -12.354 12.248 29.724 1.00 86.12 592 LEU A C 1
ATOM 4660 O O . LEU A 1 592 ? -11.583 12.573 28.830 1.00 86.12 592 LEU A O 1
ATOM 4664 N N . GLY A 1 593 ? -13.237 13.104 30.254 1.00 82.62 593 GLY A N 1
ATOM 4665 C CA . GLY A 1 593 ? -13.404 14.506 29.855 1.00 82.62 593 GLY A CA 1
ATOM 4666 C C . GLY A 1 593 ? -12.257 15.457 30.235 1.00 82.62 593 GLY A C 1
ATOM 4667 O O . GLY A 1 593 ? -12.403 16.666 30.085 1.00 82.62 593 GLY A O 1
ATOM 4668 N N . LEU A 1 594 ? -11.137 14.952 30.768 1.00 81.31 594 LEU A N 1
ATOM 4669 C CA . LEU A 1 594 ? -9.905 15.728 30.982 1.00 81.31 594 LEU A CA 1
ATOM 4670 C C . LEU A 1 594 ? -8.924 15.625 29.800 1.00 81.31 594 LEU A C 1
ATOM 4672 O O . LEU A 1 594 ? -7.946 16.368 29.764 1.00 81.31 594 LEU A O 1
ATOM 4676 N N . LEU A 1 595 ? -9.170 14.728 28.838 1.00 86.44 595 LEU A N 1
ATOM 4677 C CA . LEU A 1 595 ? -8.321 14.513 27.662 1.00 86.44 595 LEU A CA 1
ATOM 4678 C C . LEU A 1 595 ? -8.589 15.580 26.582 1.00 86.44 595 LEU A C 1
ATOM 4680 O O . LEU A 1 595 ? -9.084 15.272 25.504 1.00 86.44 595 LEU A O 1
ATOM 4684 N N . SER A 1 596 ? -8.296 16.852 26.870 1.00 83.56 596 SER A N 1
ATOM 4685 C CA . SER A 1 596 ? -8.715 18.002 26.043 1.00 83.56 596 SER A CA 1
ATOM 4686 C C . SER A 1 596 ? -8.288 17.957 24.568 1.00 83.56 596 SER A C 1
ATOM 4688 O O . SER A 1 596 ? -8.941 18.587 23.744 1.00 83.56 596 SER A O 1
ATOM 4690 N N . SER A 1 597 ? -7.211 17.235 24.246 1.00 88.50 597 SER A N 1
ATOM 4691 C CA . SER A 1 597 ? -6.658 17.084 22.890 1.00 88.50 597 SER A CA 1
ATOM 4692 C C . SER A 1 597 ? -7.245 15.914 22.086 1.00 88.50 597 SER A C 1
ATOM 4694 O O . SER A 1 597 ? -6.771 15.645 20.983 1.00 88.50 597 SER A O 1
ATOM 4696 N N . LEU A 1 598 ? -8.212 15.179 22.645 1.00 92.06 598 LEU A N 1
ATOM 4697 C CA . LEU A 1 598 ? -8.761 13.975 22.029 1.00 92.06 598 LEU A CA 1
ATOM 4698 C C . LEU A 1 598 ? -9.679 14.337 20.853 1.00 92.06 598 LEU A C 1
ATOM 4700 O O . LEU A 1 598 ? -10.676 15.026 21.038 1.00 92.06 598 LEU A O 1
ATOM 4704 N N . GLU A 1 599 ? -9.355 13.826 19.667 1.00 93.69 599 GLU A N 1
ATOM 4705 C CA . GLU A 1 599 ? -10.064 14.028 18.394 1.00 93.69 599 GLU A CA 1
ATOM 4706 C C . GLU A 1 599 ? -10.979 12.842 18.053 1.00 93.69 599 GLU A C 1
ATOM 4708 O O . GLU A 1 599 ? -12.049 13.016 17.469 1.00 93.69 599 GLU A O 1
ATOM 4713 N N . VAL A 1 600 ? -10.575 11.629 18.439 1.00 95.50 600 VAL A N 1
ATOM 4714 C CA . VAL A 1 600 ? -11.254 10.368 18.120 1.00 95.50 600 VAL A CA 1
ATOM 4715 C C . VAL A 1 600 ? -11.404 9.534 19.389 1.00 95.50 600 VAL A C 1
ATOM 4717 O O . VAL A 1 600 ? -10.412 9.106 19.984 1.00 95.50 600 VAL A O 1
ATOM 4720 N N . LEU A 1 601 ? -12.650 9.264 19.776 1.00 96.06 601 LEU A N 1
ATOM 4721 C CA . LEU A 1 601 ? -13.008 8.393 20.892 1.00 96.06 601 LEU A CA 1
ATOM 4722 C C . LEU A 1 601 ? -13.949 7.298 20.394 1.00 96.06 601 LEU A C 1
ATOM 4724 O O . LEU A 1 601 ? -15.079 7.592 20.011 1.00 96.06 601 LEU A O 1
ATOM 4728 N N . ASP A 1 602 ? -13.509 6.041 20.438 1.00 96.12 602 ASP A N 1
ATOM 4729 C CA . ASP A 1 602 ? -14.390 4.898 20.194 1.00 96.12 602 ASP A CA 1
ATOM 4730 C C . ASP A 1 602 ? -14.642 4.115 21.488 1.00 96.12 602 ASP A C 1
ATOM 4732 O O . ASP A 1 602 ? -13.721 3.679 22.179 1.00 96.12 602 ASP A O 1
ATOM 4736 N N . LEU A 1 603 ? -15.920 3.982 21.828 1.00 95.81 603 LEU A N 1
ATOM 4737 C CA . LEU A 1 603 ? -16.469 3.273 22.979 1.00 95.81 603 LEU A CA 1
ATOM 4738 C C . LEU A 1 603 ? -17.507 2.223 22.535 1.00 95.81 603 LEU A C 1
ATOM 4740 O O . LEU A 1 603 ? -18.272 1.735 23.371 1.00 95.81 603 LEU A O 1
ATOM 4744 N N . SER A 1 604 ? -17.554 1.869 21.249 1.00 95.25 604 SER A N 1
ATOM 4745 C CA . SER A 1 604 ? -18.520 0.935 20.658 1.00 95.25 604 SER A CA 1
ATOM 4746 C C . SER A 1 604 ? -18.510 -0.451 21.326 1.00 95.25 604 SER A C 1
ATOM 4748 O O . SER A 1 604 ? -17.524 -0.890 21.904 1.00 95.25 604 SER A O 1
ATOM 4750 N N . GLY A 1 605 ? -19.622 -1.184 21.276 1.00 93.62 605 GLY A N 1
ATOM 4751 C CA . GLY A 1 605 ? -19.731 -2.567 21.760 1.00 93.62 605 GLY A CA 1
ATOM 4752 C C . GLY A 1 605 ? -19.652 -2.748 23.284 1.00 93.62 605 GLY A C 1
ATOM 4753 O O . GLY A 1 605 ? -19.584 -3.884 23.760 1.00 93.62 605 GLY A O 1
ATOM 4754 N N . ASN A 1 606 ? -19.670 -1.657 24.052 1.00 94.19 606 ASN A N 1
ATOM 4755 C CA . ASN A 1 606 ? -19.625 -1.666 25.512 1.00 94.19 606 ASN A CA 1
ATOM 4756 C C . ASN A 1 606 ? -21.031 -1.715 26.154 1.00 94.19 606 ASN A C 1
ATOM 4758 O O . ASN A 1 606 ? -22.059 -1.682 25.479 1.00 94.19 606 ASN A O 1
ATOM 4762 N N . ASN A 1 607 ? -21.079 -1.858 27.484 1.00 90.06 607 ASN A N 1
ATOM 4763 C CA . ASN A 1 607 ? -22.282 -2.235 28.244 1.00 90.06 607 ASN A CA 1
ATOM 4764 C C . ASN A 1 607 ? -22.736 -1.182 29.280 1.00 90.06 607 ASN A C 1
ATOM 4766 O O . ASN A 1 607 ? -23.513 -1.511 30.181 1.00 90.06 607 ASN A O 1
ATOM 4770 N N . PHE A 1 608 ? -22.259 0.060 29.177 1.00 92.25 608 PHE A N 1
ATOM 4771 C CA . PHE A 1 608 ? -22.672 1.169 30.044 1.00 92.25 608 PHE A CA 1
ATOM 4772 C C . PHE A 1 608 ? -24.087 1.684 29.725 1.00 92.25 608 PHE A C 1
ATOM 4774 O O . PHE A 1 608 ? -24.555 1.586 28.592 1.00 92.25 608 PHE A O 1
ATOM 4781 N N . GLN A 1 609 ? -24.758 2.249 30.736 1.00 91.94 609 GLN A N 1
ATOM 4782 C CA . GLN A 1 609 ? -26.082 2.879 30.592 1.00 91.94 609 GLN A CA 1
ATOM 4783 C C . GLN A 1 609 ? -26.010 4.351 30.177 1.00 91.94 609 GLN A C 1
ATOM 4785 O O . GLN A 1 609 ? -26.900 4.845 29.495 1.00 91.94 609 GLN A O 1
ATOM 4790 N N . THR A 1 610 ? -24.951 5.054 30.573 1.00 89.69 610 THR A N 1
ATOM 4791 C CA . THR A 1 610 ? -24.731 6.474 30.276 1.00 89.69 610 THR A CA 1
ATOM 4792 C C . THR A 1 610 ? -23.241 6.743 30.077 1.00 89.69 610 THR A C 1
ATOM 4794 O O . THR A 1 610 ? -22.389 5.983 30.550 1.00 89.69 610 THR A O 1
ATOM 4797 N N . ILE A 1 611 ? -22.929 7.842 29.390 1.00 90.94 611 ILE A N 1
ATOM 4798 C CA . ILE A 1 611 ? -21.583 8.428 29.338 1.00 90.94 611 ILE A CA 1
ATOM 4799 C C . ILE A 1 611 ? -21.576 9.743 30.145 1.00 90.94 611 ILE A C 1
ATOM 4801 O O . ILE A 1 611 ? -22.613 10.407 30.226 1.00 90.94 611 ILE A O 1
ATOM 4805 N N . PRO A 1 612 ? -20.459 10.112 30.798 1.00 89.62 612 PRO A N 1
ATOM 4806 C CA . PRO A 1 612 ? -20.419 11.241 31.723 1.00 89.62 612 PRO A CA 1
ATOM 4807 C C . PRO A 1 612 ? -20.583 12.587 31.013 1.00 89.62 612 PRO A C 1
ATOM 4809 O O . PRO A 1 612 ? -20.106 12.780 29.896 1.00 89.62 612 PRO A O 1
ATOM 4812 N N . ILE A 1 613 ? -21.185 13.559 31.707 1.00 85.88 613 ILE A N 1
ATOM 4813 C CA . ILE A 1 613 ? -21.392 14.924 31.185 1.00 85.88 613 ILE A CA 1
ATOM 4814 C C . ILE A 1 613 ? -20.061 15.587 30.805 1.00 85.88 613 ILE A C 1
ATOM 4816 O O . ILE A 1 613 ? -20.020 16.386 29.878 1.00 85.88 613 ILE A O 1
ATOM 4820 N N . SER A 1 614 ? -18.954 15.213 31.457 1.00 87.06 614 SER A N 1
ATOM 4821 C CA . SER A 1 614 ? -17.618 15.741 31.160 1.00 87.06 614 SER A CA 1
ATOM 4822 C C . SER A 1 614 ? -17.126 15.488 29.730 1.00 87.06 614 SER A C 1
ATOM 4824 O O . SER A 1 614 ? -16.185 16.162 29.318 1.00 87.06 614 SER A O 1
ATOM 4826 N N . ILE A 1 615 ? -17.763 14.599 28.955 1.00 88.06 615 ILE A N 1
ATOM 4827 C CA . ILE A 1 615 ? -17.529 14.472 27.507 1.00 88.06 615 ILE A CA 1
ATOM 4828 C C . ILE A 1 615 ? -17.703 15.823 26.791 1.00 88.06 615 ILE A C 1
ATOM 4830 O O . ILE A 1 615 ? -16.928 16.115 25.885 1.00 88.06 615 ILE A O 1
ATOM 4834 N N . ASN A 1 616 ? -18.610 16.703 27.243 1.00 82.81 616 ASN A N 1
ATOM 4835 C CA . ASN A 1 616 ? -18.791 18.039 26.654 1.00 82.81 616 ASN A CA 1
ATOM 4836 C C . ASN A 1 616 ? -17.541 18.948 26.740 1.00 82.81 616 ASN A C 1
ATOM 4838 O O . ASN A 1 616 ? -17.468 19.955 26.039 1.00 82.81 616 ASN A O 1
ATOM 4842 N N . LYS A 1 617 ? -16.538 18.583 27.554 1.00 86.00 617 LYS A N 1
ATOM 4843 C CA . LYS A 1 617 ? -15.250 19.288 27.703 1.00 86.00 617 LYS A CA 1
ATOM 4844 C C . LYS A 1 617 ? -14.170 18.819 26.726 1.00 86.00 617 LYS A C 1
ATOM 4846 O O . LYS A 1 617 ? -13.064 19.358 26.743 1.00 86.00 617 LYS A O 1
ATOM 4851 N N . LEU A 1 618 ? -14.452 17.822 25.888 1.00 87.75 618 LEU A N 1
ATOM 4852 C CA . LEU A 1 618 ? -13.538 17.352 24.847 1.00 87.75 618 LEU A CA 1
ATOM 4853 C C . LEU A 1 618 ? -13.641 18.269 23.618 1.00 87.75 618 LEU A C 1
ATOM 4855 O O . LEU A 1 618 ? -14.216 17.903 22.597 1.00 87.75 618 LEU A O 1
ATOM 4859 N N . PHE A 1 619 ? -13.134 19.498 23.748 1.00 85.06 619 PHE A N 1
ATOM 4860 C CA . PHE A 1 619 ? -13.317 20.570 22.759 1.00 85.06 619 PHE A CA 1
ATOM 4861 C C . PHE A 1 619 ? -12.823 20.223 21.350 1.00 85.06 619 PHE A C 1
ATOM 4863 O O . PHE A 1 619 ? -13.394 20.731 20.390 1.00 85.06 619 PHE A O 1
ATOM 4870 N N . GLU A 1 620 ? -11.816 19.355 21.226 1.00 87.69 620 GLU A N 1
ATOM 4871 C CA . GLU A 1 620 ? -11.260 18.911 19.942 1.00 87.69 620 GLU A CA 1
ATOM 4872 C C . GLU A 1 620 ? -11.890 17.617 19.394 1.00 87.69 620 GLU A C 1
ATOM 4874 O O . GLU A 1 620 ? -11.511 17.176 18.309 1.00 87.69 620 GLU A O 1
ATOM 4879 N N . LEU A 1 621 ? -12.861 17.010 20.095 1.00 89.19 621 LEU A N 1
ATOM 4880 C CA . LEU A 1 621 ? -13.435 15.727 19.683 1.00 89.19 621 LEU A CA 1
ATOM 4881 C C . LEU A 1 621 ? -14.263 15.882 18.409 1.00 89.19 621 LEU A C 1
ATOM 4883 O O . LEU A 1 621 ? -15.259 16.601 18.394 1.00 89.19 621 LEU A O 1
ATOM 4887 N N . GLN A 1 622 ? -13.867 15.150 17.372 1.00 87.62 622 GLN A N 1
ATOM 4888 C CA . GLN A 1 622 ? -14.501 15.099 16.059 1.00 87.62 622 GLN A CA 1
ATOM 4889 C C . GLN A 1 622 ? -15.315 13.809 15.895 1.00 87.62 622 GLN A C 1
ATOM 4891 O O . GLN A 1 622 ? -16.455 13.867 15.443 1.00 87.62 622 GLN A O 1
ATOM 4896 N N . TYR A 1 623 ? -14.791 12.658 16.329 1.00 89.56 623 TYR A N 1
ATOM 4897 C CA . TYR A 1 623 ? -15.489 11.369 16.260 1.00 89.56 623 TYR A CA 1
ATOM 4898 C C . TYR A 1 623 ? -15.821 10.810 17.647 1.00 89.56 623 TYR A C 1
ATOM 4900 O O . TYR A 1 623 ? -14.933 10.657 18.492 1.00 89.56 623 TYR A O 1
ATOM 4908 N N . LEU A 1 624 ? -17.089 10.432 17.838 1.00 92.12 624 LEU A N 1
ATOM 4909 C CA . LEU A 1 624 ? -17.574 9.667 18.985 1.00 92.12 624 LEU A CA 1
ATOM 4910 C C . LEU A 1 624 ? -18.275 8.385 18.509 1.00 92.12 624 LEU A C 1
ATOM 4912 O O . LEU A 1 624 ? -19.422 8.414 18.053 1.00 92.12 624 LEU A O 1
ATOM 4916 N N . GLY A 1 625 ? -17.573 7.260 18.639 1.00 93.31 625 GLY A N 1
ATOM 4917 C CA . GLY A 1 625 ? -18.080 5.917 18.367 1.00 93.31 625 GLY A CA 1
ATOM 4918 C C . GLY A 1 625 ? -18.759 5.314 19.595 1.00 93.31 625 GLY A C 1
ATOM 4919 O O . GLY A 1 625 ? -18.167 5.216 20.669 1.00 93.31 625 GLY A O 1
ATOM 4920 N N . LEU A 1 626 ? -20.019 4.923 19.449 1.00 93.94 626 LEU A N 1
ATOM 4921 C CA . LEU A 1 626 ? -20.874 4.320 20.478 1.00 93.94 626 LEU A CA 1
ATOM 4922 C C . LEU A 1 626 ? -21.728 3.178 19.896 1.00 93.94 626 LEU A C 1
ATOM 4924 O O . LEU A 1 626 ? -22.705 2.742 20.507 1.00 93.94 626 LEU A O 1
ATOM 4928 N N . ARG A 1 627 ? -21.376 2.682 18.710 1.00 91.25 627 ARG A N 1
ATOM 4929 C CA . ARG A 1 627 ? -22.108 1.656 17.969 1.00 91.25 627 ARG A CA 1
ATOM 4930 C C . ARG A 1 627 ? -22.247 0.379 18.795 1.00 91.25 627 ARG A C 1
ATOM 4932 O O . ARG A 1 627 ? -21.324 -0.042 19.476 1.00 91.25 627 ARG A O 1
ATOM 4939 N N . ASN A 1 628 ? -23.387 -0.300 18.726 1.00 91.69 628 ASN A N 1
ATOM 4940 C CA . ASN A 1 628 ? -23.707 -1.507 19.498 1.00 91.69 628 ASN A CA 1
ATOM 4941 C C . ASN A 1 628 ? -23.678 -1.353 21.039 1.00 91.69 628 ASN A C 1
ATOM 4943 O O . ASN A 1 628 ? -23.727 -2.378 21.728 1.00 91.69 628 ASN A O 1
ATOM 4947 N N . CYS A 1 629 ? -23.676 -0.139 21.604 1.00 93.31 629 CYS A N 1
ATOM 4948 C CA . CYS A 1 629 ? -23.824 0.086 23.050 1.00 93.31 629 CYS A CA 1
ATOM 4949 C C . CYS A 1 629 ? -25.277 -0.148 23.505 1.00 93.31 629 CYS A C 1
ATOM 4951 O O . CYS A 1 629 ? -26.020 0.763 23.857 1.00 93.31 629 CYS A O 1
ATOM 4953 N N . LYS A 1 630 ? -25.714 -1.412 23.480 1.00 90.31 630 LYS A N 1
ATOM 4954 C CA . LYS A 1 630 ? -27.128 -1.827 23.593 1.00 90.31 630 LYS A CA 1
ATOM 4955 C C . LYS A 1 630 ? -27.841 -1.401 24.878 1.00 90.31 630 LYS A C 1
ATOM 4957 O O . LYS A 1 630 ? -29.065 -1.417 24.880 1.00 90.31 630 LYS A O 1
ATOM 4962 N N . ARG A 1 631 ? -27.102 -1.084 25.948 1.00 92.19 631 ARG A N 1
ATOM 4963 C CA . ARG A 1 631 ? -27.638 -0.630 27.244 1.00 92.19 631 ARG A CA 1
ATOM 4964 C C . ARG A 1 631 ? -27.661 0.888 27.415 1.00 92.19 631 ARG A C 1
ATOM 4966 O O . ARG A 1 631 ? -28.188 1.341 28.419 1.00 92.19 631 ARG A O 1
ATOM 4973 N N . LEU A 1 632 ? -27.113 1.649 26.471 1.00 92.69 632 LEU A N 1
ATOM 4974 C CA . LEU A 1 632 ? -27.065 3.105 26.526 1.00 92.69 632 LEU A CA 1
ATOM 4975 C C . LEU A 1 632 ? -28.488 3.680 26.490 1.00 92.69 632 LEU A C 1
ATOM 4977 O O . LEU A 1 632 ? -29.200 3.478 25.512 1.00 92.69 632 LEU A O 1
ATOM 4981 N N . GLU A 1 633 ? -28.895 4.367 27.556 1.00 90.31 633 GLU A N 1
ATOM 4982 C CA . GLU A 1 633 ? -30.249 4.904 27.760 1.00 90.31 633 GLU A CA 1
ATOM 4983 C C . GLU A 1 633 ? -30.358 6.385 27.363 1.00 90.31 633 GLU A C 1
ATOM 4985 O O . GLU A 1 633 ? -31.400 6.828 26.864 1.00 90.31 633 GLU A O 1
ATOM 4990 N N . SER A 1 634 ? -29.277 7.151 27.544 1.00 85.25 634 SER A N 1
ATOM 4991 C CA . SER A 1 634 ? -29.208 8.574 27.198 1.00 85.25 634 SER A CA 1
ATOM 4992 C C . SER A 1 634 ? -27.793 9.052 26.857 1.00 85.25 634 SER A C 1
ATOM 4994 O O . SER A 1 634 ? -26.799 8.510 27.348 1.00 85.25 634 SER A O 1
ATOM 4996 N N . LEU A 1 635 ? -27.710 10.106 26.036 1.00 84.62 635 LEU A N 1
ATOM 4997 C CA . LEU A 1 635 ? -26.483 10.887 25.836 1.00 84.62 635 LEU A CA 1
ATOM 4998 C C . LEU A 1 635 ? -26.538 12.208 26.625 1.00 84.62 635 LEU A C 1
ATOM 5000 O O . LEU A 1 635 ? -27.604 12.832 26.671 1.00 84.62 635 LEU A O 1
ATOM 5004 N N . PRO A 1 636 ? -25.408 12.665 27.201 1.00 83.19 636 PRO A N 1
ATOM 5005 C CA . PRO A 1 636 ? -25.271 14.012 27.743 1.00 83.19 636 PRO A CA 1
ATOM 5006 C C . PRO A 1 636 ? -25.177 15.050 26.612 1.00 83.19 636 PRO A C 1
ATOM 5008 O O . PRO A 1 636 ? -25.274 14.725 25.428 1.00 83.19 636 PRO A O 1
ATOM 5011 N N . GLU A 1 637 ? -24.925 16.305 26.984 1.00 77.44 637 GLU A N 1
ATOM 5012 C CA . GLU A 1 637 ? -24.470 17.327 26.042 1.00 77.44 637 GLU A CA 1
ATOM 5013 C C . GLU A 1 637 ? -23.217 16.856 25.276 1.00 77.44 637 GLU A C 1
ATOM 5015 O O . GLU A 1 637 ? -22.277 16.309 25.860 1.00 77.44 637 GLU A O 1
ATOM 5020 N N . LEU A 1 638 ? -23.225 17.061 23.958 1.00 80.31 638 LEU A N 1
ATOM 5021 C CA . LEU A 1 638 ? -22.161 16.633 23.050 1.00 80.31 638 LEU A CA 1
ATOM 5022 C C . LEU A 1 638 ? -21.047 17.695 22.938 1.00 80.31 638 LEU A C 1
ATOM 5024 O O . LEU A 1 638 ? -21.311 18.879 23.157 1.00 80.31 638 LEU A O 1
ATOM 5028 N N . PRO A 1 639 ? -19.809 17.310 22.572 1.00 81.06 639 PRO A N 1
ATOM 5029 C CA . PRO A 1 639 ? -18.702 18.254 22.436 1.00 81.06 639 PRO A CA 1
ATOM 5030 C C . PRO A 1 639 ? -18.883 19.235 21.260 1.00 81.06 639 PRO A C 1
ATOM 5032 O O . PRO A 1 639 ? -19.490 18.890 20.242 1.00 81.06 639 PRO A O 1
ATOM 5035 N N . PRO A 1 640 ? -18.306 20.447 21.341 1.00 75.12 640 PRO A N 1
ATOM 5036 C CA . PRO A 1 640 ? -18.592 21.534 20.406 1.00 75.12 640 PRO A CA 1
ATOM 5037 C C . PRO A 1 640 ? -17.928 21.418 19.022 1.00 75.12 640 PRO A C 1
ATOM 5039 O O . PRO A 1 640 ? -18.276 22.199 18.137 1.00 75.12 640 PRO A O 1
ATOM 5042 N N . ARG A 1 641 ? -17.010 20.471 18.788 1.00 77.00 641 ARG A N 1
ATOM 5043 C CA . ARG A 1 641 ? -16.435 20.200 17.451 1.00 77.00 641 ARG A CA 1
ATOM 5044 C C . ARG A 1 641 ? -16.823 18.837 16.869 1.00 77.00 641 ARG A C 1
ATOM 5046 O O . ARG A 1 641 ? -16.327 18.484 15.802 1.00 77.00 641 ARG A O 1
ATOM 5053 N N . LEU A 1 642 ? -17.745 18.119 17.518 1.00 78.38 642 LEU A N 1
ATOM 5054 C CA . LEU A 1 642 ? -18.133 16.767 17.121 1.00 78.38 642 LEU A CA 1
ATOM 5055 C C . LEU A 1 642 ? -18.726 16.752 15.710 1.00 78.38 642 LEU A C 1
ATOM 5057 O O . LEU A 1 642 ? -19.801 17.306 15.488 1.00 78.38 642 LEU A O 1
ATOM 5061 N N . SER A 1 643 ? -18.039 16.085 14.783 1.00 76.81 643 SER A N 1
ATOM 5062 C CA . SER A 1 643 ? -18.447 15.953 13.387 1.00 76.81 643 SER A CA 1
ATOM 5063 C C . SER A 1 643 ? -19.119 14.621 13.063 1.00 76.81 643 SER A C 1
ATOM 5065 O O . SER A 1 643 ? -19.939 14.548 12.150 1.00 76.81 643 SER A O 1
ATOM 5067 N N . LYS A 1 644 ? -18.836 13.563 13.830 1.00 81.69 644 LYS A N 1
ATOM 5068 C CA . LYS A 1 644 ? -19.452 12.248 13.644 1.00 81.69 644 LYS A CA 1
ATOM 5069 C C . LYS A 1 644 ? -19.853 11.612 14.969 1.00 81.69 644 LYS A C 1
ATOM 5071 O O . LYS A 1 644 ? -19.037 11.469 15.880 1.00 81.69 644 LYS A O 1
ATOM 5076 N N . LEU A 1 645 ? -21.115 11.191 15.040 1.00 85.19 645 LEU A N 1
ATOM 5077 C CA . LEU A 1 645 ? -21.689 10.437 16.153 1.00 85.19 645 LEU A CA 1
ATOM 5078 C C . LEU A 1 645 ? -22.269 9.131 15.610 1.00 85.19 645 LEU A C 1
ATOM 5080 O O . LEU A 1 645 ? -23.325 9.141 14.974 1.00 85.19 645 LEU A O 1
ATOM 5084 N N . ASP A 1 646 ? -21.603 8.009 15.871 1.00 86.44 646 ASP A N 1
ATOM 5085 C CA . ASP A 1 646 ? -22.131 6.690 15.513 1.00 86.44 646 ASP A CA 1
ATOM 5086 C C . ASP A 1 646 ? -22.732 6.011 16.745 1.00 86.44 646 ASP A C 1
ATOM 5088 O O . ASP A 1 646 ? -22.014 5.589 17.648 1.00 86.44 646 ASP A O 1
ATOM 5092 N N . VAL A 1 647 ? -24.060 5.903 16.784 1.00 88.25 647 VAL A N 1
ATOM 5093 C CA . VAL A 1 647 ? -24.820 5.170 17.807 1.00 88.25 647 VAL A CA 1
ATOM 5094 C C . VAL A 1 647 ? -25.641 4.031 17.181 1.00 88.25 647 VAL A C 1
ATOM 5096 O O . VAL A 1 647 ? -26.649 3.622 17.753 1.00 88.25 647 VAL A O 1
ATOM 5099 N N . ASP A 1 648 ? -25.231 3.484 16.025 1.00 87.31 648 ASP A N 1
ATOM 5100 C CA . ASP A 1 648 ? -25.920 2.368 15.352 1.00 87.31 648 ASP A CA 1
ATOM 5101 C C . ASP A 1 648 ? -26.188 1.200 16.322 1.00 87.31 648 ASP A C 1
ATOM 5103 O O . ASP A 1 648 ? -25.299 0.712 17.019 1.00 87.31 648 ASP A O 1
ATOM 5107 N N . ASN A 1 649 ? -27.434 0.723 16.352 1.00 87.19 649 ASN A N 1
ATOM 5108 C CA . ASN A 1 649 ? -27.929 -0.399 17.153 1.00 87.19 649 ASN A CA 1
ATOM 5109 C C . ASN A 1 649 ? -27.911 -0.176 18.688 1.00 87.19 649 ASN A C 1
ATOM 5111 O O . ASN A 1 649 ? -27.964 -1.146 19.456 1.00 87.19 649 ASN A O 1
ATOM 5115 N N . CYS A 1 650 ? -27.923 1.080 19.154 1.00 89.12 650 CYS A N 1
ATOM 5116 C CA . CYS A 1 650 ? -28.164 1.464 20.555 1.00 89.12 650 CYS A CA 1
ATOM 5117 C C . CYS A 1 650 ? -29.660 1.417 20.916 1.00 89.12 650 CYS A C 1
ATOM 5119 O O . CYS A 1 650 ? -30.348 2.429 21.018 1.00 89.12 650 CYS A O 1
ATOM 5121 N N . ARG A 1 651 ? -30.193 0.204 21.096 1.00 85.94 651 ARG A N 1
ATOM 5122 C CA . ARG A 1 651 ? -31.647 -0.043 21.206 1.00 85.94 651 ARG A CA 1
ATOM 5123 C C . ARG A 1 651 ? -32.335 0.569 22.429 1.00 85.94 651 ARG A C 1
ATOM 5125 O O . ARG A 1 651 ? -33.508 0.910 22.315 1.00 85.94 651 ARG A O 1
ATOM 5132 N N . SER A 1 652 ? -31.636 0.693 23.558 1.00 88.38 652 SER A N 1
ATOM 5133 C CA . SER A 1 652 ? -32.168 1.326 24.775 1.00 88.38 652 SER A CA 1
ATOM 5134 C C . SER A 1 652 ? -32.123 2.857 24.747 1.00 88.38 652 SER A C 1
ATOM 5136 O O . SER A 1 652 ? -32.587 3.480 25.698 1.00 88.38 652 SER A O 1
ATOM 5138 N N . LEU A 1 653 ? -31.573 3.480 23.697 1.00 87.00 653 LEU A N 1
ATOM 5139 C CA . LEU A 1 653 ? -31.386 4.928 23.662 1.00 87.00 653 LEU A CA 1
ATOM 5140 C C . LEU A 1 653 ? -32.746 5.620 23.522 1.00 87.00 653 LEU A C 1
ATOM 5142 O O . LEU A 1 653 ? -33.389 5.533 22.478 1.00 87.00 653 LEU A O 1
ATOM 5146 N N . HIS A 1 654 ? -33.173 6.303 24.584 1.00 80.00 654 HIS A N 1
ATOM 5147 C CA . HIS A 1 654 ? -34.479 6.957 24.662 1.00 80.00 654 HIS A CA 1
ATOM 5148 C C . HIS A 1 654 ? -34.391 8.478 24.560 1.00 80.00 654 HIS A C 1
ATOM 5150 O O . HIS A 1 654 ? -35.273 9.089 23.957 1.00 80.00 654 HIS A O 1
ATOM 5156 N N . TYR A 1 655 ? -33.350 9.082 25.143 1.00 68.00 655 TYR A N 1
ATOM 5157 C CA . TYR A 1 655 ? -33.243 10.533 25.308 1.00 68.00 655 TYR A CA 1
ATOM 5158 C C . TYR A 1 655 ? -31.894 11.089 24.850 1.00 68.00 655 TYR A C 1
ATOM 5160 O O . TYR A 1 655 ? -30.833 10.511 25.091 1.00 68.00 655 TYR A O 1
ATOM 5168 N N . LEU A 1 656 ? -31.950 12.287 24.278 1.00 65.00 656 LEU A N 1
ATOM 5169 C CA . LEU A 1 656 ? -30.811 13.170 24.062 1.00 65.00 656 LEU A CA 1
ATOM 5170 C C . LEU A 1 656 ? -31.006 14.383 24.970 1.00 65.00 656 LEU A C 1
ATOM 5172 O O . LEU A 1 656 ? -32.078 14.994 24.945 1.00 65.00 656 LEU A O 1
ATOM 5176 N N . VAL A 1 657 ? -30.001 14.742 25.772 1.00 56.19 657 VAL A N 1
ATOM 5177 C CA . VAL A 1 657 ? -30.057 15.983 26.555 1.00 56.19 657 VAL A CA 1
ATOM 5178 C C . VAL A 1 657 ? -29.905 17.165 25.596 1.00 56.19 657 VAL A C 1
ATOM 5180 O O . VAL A 1 657 ? -28.799 17.543 25.220 1.00 56.19 657 VAL A O 1
ATOM 5183 N N . SER A 1 658 ? -31.038 17.737 25.187 1.00 49.28 658 SER A N 1
ATOM 5184 C CA . SER A 1 658 ? -31.081 18.972 24.400 1.00 49.28 658 SER A CA 1
ATOM 5185 C C . SER A 1 658 ? -30.688 20.145 25.295 1.00 49.28 658 SER A C 1
ATOM 5187 O O . SER A 1 658 ? -31.510 20.655 26.054 1.00 49.28 658 SER A O 1
ATOM 5189 N N . SER A 1 659 ? -29.423 20.556 25.243 1.00 46.94 659 SER A N 1
ATOM 5190 C CA . SER A 1 659 ? -28.977 21.803 25.859 1.00 46.94 659 SER A CA 1
ATOM 5191 C C . SER A 1 659 ? -29.197 22.984 24.912 1.00 46.94 659 SER A C 1
ATOM 5193 O O . SER A 1 659 ? -29.137 22.870 23.687 1.00 46.94 659 SER A O 1
ATOM 5195 N N . SER A 1 660 ? -29.413 24.162 25.492 1.00 43.25 660 SER A N 1
ATOM 5196 C CA . SER A 1 660 ? -29.579 25.429 24.775 1.00 43.25 660 SER A CA 1
ATOM 5197 C C . SER A 1 660 ? -28.265 25.989 24.203 1.00 43.25 660 SER A C 1
ATOM 5199 O O . SER A 1 660 ? -28.196 27.177 23.881 1.00 43.25 660 SER A O 1
ATOM 5201 N N . SER A 1 661 ? -27.191 25.192 24.117 1.00 41.81 661 SER A N 1
ATOM 5202 C CA . SER A 1 661 ? -25.873 25.677 23.708 1.00 41.81 661 SER A CA 1
ATOM 5203 C C . SER A 1 661 ? -25.808 25.873 22.189 1.00 41.81 661 SER A C 1
ATOM 5205 O O . SER A 1 661 ? -25.550 24.986 21.376 1.00 41.81 661 SER A O 1
ATOM 5207 N N . THR A 1 662 ? -25.979 27.128 21.782 1.00 41.38 662 THR A N 1
ATOM 5208 C CA . THR A 1 662 ? -25.796 27.611 20.407 1.00 41.38 662 THR A CA 1
ATOM 5209 C C . THR A 1 662 ? -24.335 27.565 19.926 1.00 41.38 662 THR A C 1
ATOM 5211 O O . THR A 1 662 ? -24.032 28.141 18.880 1.00 41.38 662 THR A O 1
ATOM 5214 N N . VAL A 1 663 ? -23.439 26.886 20.651 1.00 43.00 663 VAL A N 1
ATOM 5215 C CA . VAL A 1 663 ? -21.971 26.976 20.563 1.00 43.00 663 VAL A CA 1
ATOM 5216 C C . VAL A 1 663 ? -21.363 25.599 20.258 1.00 43.00 663 VAL A C 1
ATOM 5218 O O . VAL A 1 663 ? -20.602 25.038 21.034 1.00 43.00 663 VAL A O 1
ATOM 5221 N N . VAL A 1 664 ? -21.727 25.043 19.103 1.00 46.72 664 VAL A N 1
ATOM 5222 C CA . VAL A 1 664 ? -21.010 23.920 18.475 1.00 46.72 664 VAL A CA 1
ATOM 5223 C C . VAL A 1 664 ? -20.460 24.480 17.169 1.00 46.72 664 VAL A C 1
ATOM 5225 O O . VAL A 1 664 ? -21.239 24.876 16.298 1.00 46.72 664 VAL A O 1
ATOM 5228 N N . GLU A 1 665 ? -19.138 24.593 17.090 1.00 46.75 665 GLU A N 1
ATOM 5229 C CA . GLU A 1 665 ? -18.389 25.232 16.008 1.00 46.75 665 GLU A CA 1
ATOM 5230 C C . GLU A 1 665 ? -17.984 24.270 14.882 1.00 46.75 665 GLU A C 1
ATOM 5232 O O . GLU A 1 665 ? -17.451 24.745 13.884 1.00 46.75 665 GLU A O 1
ATOM 5237 N N . GLY A 1 666 ? -18.226 22.960 15.017 1.00 49.72 666 GLY A N 1
ATOM 5238 C CA . GLY A 1 666 ? -17.883 21.946 14.005 1.00 49.72 666 GLY A CA 1
ATOM 5239 C C . GLY A 1 666 ? -18.459 22.214 12.602 1.00 49.72 666 GLY A C 1
ATOM 5240 O O . GLY A 1 666 ? -19.486 22.882 12.457 1.00 49.72 666 GLY A O 1
ATOM 5241 N N . ASN A 1 667 ? -17.777 21.701 11.570 1.00 50.88 667 ASN A N 1
ATOM 5242 C CA . ASN A 1 667 ? -18.081 21.995 10.161 1.00 50.88 667 ASN A CA 1
ATOM 5243 C C . ASN A 1 667 ? -18.912 20.920 9.439 1.00 50.88 667 ASN A C 1
ATOM 5245 O O . ASN A 1 667 ? -19.756 21.284 8.639 1.00 50.88 667 ASN A O 1
ATOM 5249 N N . ILE A 1 668 ? -18.709 19.628 9.694 1.00 55.22 668 ILE A N 1
ATOM 5250 C CA . ILE A 1 668 ? -19.434 18.528 9.024 1.00 55.22 668 ILE A CA 1
ATOM 5251 C C . ILE A 1 668 ? -20.206 17.758 10.094 1.00 55.22 668 ILE A C 1
ATOM 5253 O O . ILE A 1 668 ? -19.689 17.641 11.197 1.00 55.22 668 ILE A O 1
ATOM 5257 N N . PHE A 1 669 ? -21.405 17.244 9.799 1.00 65.50 669 PHE A N 1
ATOM 5258 C CA . PHE A 1 669 ? -22.189 16.446 10.752 1.00 65.50 669 PHE A CA 1
ATOM 5259 C C . PHE A 1 669 ? -22.753 15.171 10.106 1.00 65.50 669 PHE A C 1
ATOM 5261 O O . PHE A 1 669 ? -23.581 15.243 9.197 1.00 65.50 669 PHE A O 1
ATOM 5268 N N . GLU A 1 670 ? -22.332 14.010 10.612 1.00 73.81 670 GLU A N 1
ATOM 5269 C CA . GLU A 1 670 ? -22.877 12.687 10.282 1.00 73.81 670 GLU A CA 1
ATOM 5270 C C . GLU A 1 670 ? -23.335 11.986 11.572 1.00 73.81 670 GLU A C 1
ATOM 5272 O O . GLU A 1 670 ? -22.504 11.504 12.350 1.00 73.81 670 GLU A O 1
ATOM 5277 N N . PHE A 1 671 ? -24.648 11.937 11.834 1.00 76.56 671 PHE A N 1
ATOM 5278 C CA . PHE A 1 671 ? -25.186 11.214 12.999 1.00 76.56 671 PHE A CA 1
ATOM 5279 C C . PHE A 1 671 ? -25.957 9.960 12.569 1.00 76.56 671 PHE A C 1
ATOM 5281 O O . PHE A 1 671 ? -26.938 10.022 11.818 1.00 76.56 671 PHE A O 1
ATOM 5288 N N . ILE A 1 672 ? -25.533 8.812 13.098 1.00 79.06 672 ILE A N 1
ATOM 5289 C CA . ILE A 1 672 ? -26.033 7.488 12.725 1.00 79.06 672 ILE A CA 1
ATOM 5290 C C . ILE A 1 672 ? -26.804 6.892 13.905 1.00 79.06 672 ILE A C 1
ATOM 5292 O O . ILE A 1 672 ? -26.216 6.367 14.846 1.00 79.06 672 ILE A O 1
ATOM 5296 N N . PHE A 1 673 ? -28.134 6.926 13.830 1.00 82.50 673 PHE A N 1
ATOM 5297 C CA . PHE A 1 673 ? -29.058 6.344 14.812 1.00 82.50 673 PHE A CA 1
ATOM 5298 C C . PHE A 1 673 ? -29.742 5.065 14.297 1.00 82.50 673 PHE A C 1
ATOM 5300 O O . PHE A 1 673 ? -30.817 4.692 14.769 1.00 82.50 673 PHE A O 1
ATOM 5307 N N . THR A 1 674 ? -29.162 4.387 13.300 1.00 82.62 674 THR A N 1
ATOM 5308 C CA . THR A 1 674 ? -29.737 3.165 12.713 1.00 82.62 674 THR A CA 1
ATOM 5309 C C . THR A 1 674 ? -30.122 2.155 13.807 1.00 82.62 674 THR A C 1
ATOM 5311 O O . THR A 1 674 ? -29.346 1.907 14.722 1.00 82.62 674 THR A O 1
ATOM 5314 N N . ASN A 1 675 ? -31.314 1.555 13.740 1.00 82.69 675 ASN A N 1
ATOM 5315 C CA . ASN A 1 675 ? -31.839 0.598 14.731 1.00 82.69 675 ASN A CA 1
ATOM 5316 C C . ASN A 1 675 ? -31.982 1.104 16.194 1.00 82.69 675 ASN A C 1
ATOM 5318 O O . ASN A 1 675 ? -32.215 0.288 17.092 1.00 82.69 675 ASN A O 1
ATOM 5322 N N . CYS A 1 676 ? -31.918 2.411 16.468 1.00 83.69 676 CYS A N 1
ATOM 5323 C CA . CYS A 1 676 ? -32.202 2.989 17.794 1.00 83.69 676 CYS A CA 1
ATOM 5324 C C . CYS A 1 676 ? -33.716 3.116 18.056 1.00 83.69 676 CYS A C 1
ATOM 5326 O O . CYS A 1 676 ? -34.250 4.206 18.234 1.00 83.69 676 CYS A O 1
ATOM 5328 N N . LEU A 1 677 ? -34.426 1.982 18.038 1.00 79.62 677 LEU A N 1
ATOM 5329 C CA . LEU A 1 677 ? -35.899 1.915 18.048 1.00 79.62 677 LEU A CA 1
ATOM 5330 C C . LEU A 1 677 ? -36.566 2.524 19.299 1.00 79.62 677 LEU A C 1
ATOM 5332 O O . LEU A 1 677 ? -37.769 2.764 19.286 1.00 79.62 677 LEU A O 1
ATOM 5336 N N . GLY A 1 678 ? -35.810 2.745 20.379 1.00 75.25 678 GLY A N 1
ATOM 5337 C CA . GLY A 1 678 ? -36.296 3.373 21.607 1.00 75.25 678 GLY A CA 1
ATOM 5338 C C . GLY A 1 678 ? -36.369 4.904 21.570 1.00 75.25 678 GLY A C 1
ATOM 5339 O O . GLY A 1 678 ? -36.911 5.479 22.518 1.00 75.25 678 GLY A O 1
ATOM 5340 N N . LEU A 1 679 ? -35.833 5.559 20.533 1.00 77.50 679 LEU A N 1
ATOM 5341 C CA . LEU A 1 679 ? -35.679 7.015 20.490 1.00 77.50 679 LEU A CA 1
ATOM 5342 C C . LEU A 1 679 ? -37.014 7.753 20.612 1.00 77.50 679 LEU A C 1
ATOM 5344 O O . LEU A 1 679 ? -37.948 7.536 19.841 1.00 77.50 679 LEU A O 1
ATOM 5348 N N . ARG A 1 680 ? -37.067 8.694 21.557 1.00 72.69 680 ARG A N 1
ATOM 5349 C CA . ARG A 1 680 ? -38.154 9.665 21.701 1.00 72.69 680 ARG A CA 1
ATOM 5350 C C . ARG A 1 680 ? -37.671 11.034 21.231 1.00 72.69 680 ARG A C 1
ATOM 5352 O O . ARG A 1 680 ? -36.484 11.334 21.291 1.00 72.69 680 ARG A O 1
ATOM 5359 N N . GLY A 1 681 ? -38.599 11.872 20.775 1.00 66.50 681 GLY A N 1
ATOM 5360 C CA . GLY A 1 681 ? -38.268 13.228 20.332 1.00 66.50 681 GLY A CA 1
ATOM 5361 C C . GLY A 1 681 ? -37.504 13.290 19.004 1.00 66.50 681 GLY A C 1
ATOM 5362 O O . GLY A 1 681 ? -36.618 14.122 18.835 1.00 66.50 681 GLY A O 1
ATOM 5363 N N . ILE A 1 682 ? -37.850 12.421 18.046 1.00 70.31 682 ILE A N 1
ATOM 5364 C CA . ILE A 1 682 ? -37.277 12.412 16.686 1.00 70.31 682 ILE A CA 1
ATOM 5365 C C . ILE A 1 682 ? -37.336 13.813 16.040 1.00 70.31 682 ILE A C 1
ATOM 5367 O O . ILE A 1 682 ? -36.365 14.249 15.424 1.00 70.31 682 ILE A O 1
ATOM 5371 N N . ASN A 1 683 ? -38.421 14.564 16.261 1.00 68.00 683 ASN A N 1
ATOM 5372 C CA . ASN A 1 683 ? -38.571 15.937 15.768 1.00 68.00 683 ASN A CA 1
ATOM 5373 C C . ASN A 1 683 ? -37.524 16.912 16.336 1.00 68.00 683 ASN A C 1
ATOM 5375 O O . ASN A 1 683 ? -37.057 17.771 15.595 1.00 68.00 683 ASN A O 1
ATOM 5379 N N . GLN A 1 684 ? -37.111 16.771 17.601 1.00 66.25 684 GLN A N 1
ATOM 5380 C CA . GLN A 1 684 ? -36.036 17.576 18.191 1.00 66.25 684 GLN A CA 1
ATOM 5381 C C . GLN A 1 684 ? -34.675 17.243 17.561 1.00 66.25 684 GLN A C 1
ATOM 5383 O O . GLN A 1 684 ? -33.910 18.155 17.259 1.00 66.25 684 GLN A O 1
ATOM 5388 N N . ILE A 1 685 ? -34.395 15.960 17.287 1.00 69.00 685 ILE A N 1
ATOM 5389 C CA . ILE A 1 685 ? -33.178 15.539 16.561 1.00 69.00 685 ILE A CA 1
ATOM 5390 C C . ILE A 1 685 ? -33.137 16.222 15.194 1.00 69.00 685 ILE A C 1
ATOM 5392 O O . ILE A 1 685 ? -32.161 16.875 14.842 1.00 69.00 685 ILE A O 1
ATOM 5396 N N . LEU A 1 686 ? -34.238 16.124 14.455 1.00 69.50 686 LEU A N 1
ATOM 5397 C CA . LEU A 1 686 ? -34.388 16.676 13.114 1.00 69.50 686 LEU A CA 1
ATOM 5398 C C . LEU A 1 686 ? -34.323 18.213 13.081 1.00 69.50 686 LEU A C 1
ATOM 5400 O O . LEU A 1 686 ? -33.697 18.772 12.183 1.00 69.50 686 LEU A O 1
ATOM 5404 N N . ALA A 1 687 ? -34.917 18.900 14.061 1.00 65.88 687 ALA A N 1
ATOM 5405 C CA . ALA A 1 687 ? -34.846 20.356 14.190 1.00 65.88 687 ALA A CA 1
ATOM 5406 C C . ALA A 1 687 ? -33.424 20.835 14.537 1.00 65.88 687 ALA A C 1
ATOM 5408 O O . ALA A 1 687 ? -32.925 21.782 13.926 1.00 65.88 687 ALA A O 1
ATOM 5409 N N . TYR A 1 688 ? -32.738 20.145 15.457 1.00 68.56 688 TYR A N 1
ATOM 5410 C CA . TYR A 1 688 ? -31.324 20.384 15.759 1.00 68.56 688 TYR A CA 1
ATOM 5411 C C . TYR A 1 688 ? -30.458 20.221 14.502 1.00 68.56 688 TYR A C 1
ATOM 5413 O O . TYR A 1 688 ? -29.661 21.104 14.177 1.00 68.56 688 TYR A O 1
ATOM 5421 N N . SER A 1 689 ? -30.654 19.122 13.769 1.00 66.56 689 SER A N 1
ATOM 5422 C CA . SER A 1 689 ? -29.965 18.806 12.515 1.00 66.56 689 SER A CA 1
ATOM 5423 C C . SER A 1 689 ? -30.173 19.869 11.434 1.00 66.56 689 SER A C 1
ATOM 5425 O O . SER A 1 689 ? -29.200 20.328 10.835 1.00 66.56 689 SER A O 1
ATOM 5427 N N . LEU A 1 690 ? -31.411 20.323 11.219 1.00 67.69 690 LEU A N 1
ATOM 5428 C CA . LEU A 1 690 ? -31.728 21.371 10.244 1.00 67.69 690 LEU A CA 1
ATOM 5429 C C . LEU A 1 690 ? -31.030 22.699 10.580 1.00 67.69 690 LEU A C 1
ATOM 5431 O O . LEU A 1 690 ? -30.449 23.341 9.704 1.00 67.69 690 LEU A O 1
ATOM 5435 N N . LEU A 1 691 ? -31.005 23.071 11.862 1.00 67.81 691 LEU A N 1
ATOM 5436 C CA . LEU A 1 691 ? -30.307 24.265 12.338 1.00 67.81 691 LEU A CA 1
ATOM 5437 C C . LEU A 1 691 ? -28.775 24.147 12.175 1.00 67.81 691 LEU A C 1
ATOM 5439 O O . LEU A 1 691 ? -28.099 25.163 11.985 1.00 67.81 691 LEU A O 1
ATOM 5443 N N . LYS A 1 692 ? -28.204 22.930 12.191 1.00 69.06 692 LYS A N 1
ATOM 5444 C CA . LYS A 1 692 ? -26.798 22.696 11.799 1.00 69.06 692 LYS A CA 1
ATOM 5445 C C . LYS A 1 692 ? -26.584 22.833 10.296 1.00 69.06 692 LYS A C 1
ATOM 5447 O O . LYS A 1 692 ? -25.655 23.541 9.912 1.00 69.06 692 LYS A O 1
ATOM 5452 N N . PHE A 1 693 ? -27.442 22.240 9.462 1.00 69.19 693 PHE A N 1
ATOM 5453 C CA . PHE A 1 693 ? -27.376 22.395 8.003 1.00 69.19 693 PHE A CA 1
ATOM 5454 C C . PHE A 1 693 ? -27.378 23.870 7.592 1.00 69.19 693 PHE A C 1
ATOM 5456 O O . PHE A 1 693 ? -26.475 24.308 6.882 1.00 69.19 693 PHE A O 1
ATOM 5463 N N . GLN A 1 694 ? -28.337 24.662 8.083 1.00 66.88 694 GLN A N 1
ATOM 5464 C CA . GLN A 1 694 ? -28.419 26.092 7.770 1.00 66.88 694 GLN A CA 1
ATOM 5465 C C . GLN A 1 694 ? -27.126 26.829 8.159 1.00 66.88 694 GLN A C 1
ATOM 5467 O O . GLN A 1 694 ? -26.553 27.539 7.336 1.00 66.88 694 GLN A O 1
ATOM 5472 N N . ARG A 1 695 ? -26.595 26.596 9.368 1.00 66.94 695 ARG A N 1
ATOM 5473 C CA . ARG A 1 695 ? -25.335 27.214 9.827 1.00 66.94 695 ARG A CA 1
ATOM 5474 C C . ARG A 1 695 ? -24.114 26.805 9.001 1.00 66.94 695 ARG A C 1
ATOM 5476 O O . ARG A 1 695 ? -23.282 27.661 8.709 1.00 66.94 695 ARG A O 1
ATOM 5483 N N . TYR A 1 696 ? -24.000 25.533 8.619 1.00 67.69 696 TYR A N 1
ATOM 5484 C CA . TYR A 1 696 ? -22.935 25.062 7.727 1.00 67.69 696 TYR A CA 1
ATOM 5485 C C . TYR A 1 696 ? -23.029 25.738 6.356 1.00 67.69 696 TYR A C 1
ATOM 5487 O O . TYR A 1 696 ? -22.049 26.290 5.859 1.00 67.69 696 TYR A O 1
ATOM 5495 N N . THR A 1 697 ? -24.232 25.794 5.784 1.00 64.31 697 THR A N 1
ATOM 5496 C CA . THR A 1 697 ? -24.432 26.356 4.444 1.00 64.31 697 THR A CA 1
ATOM 5497 C C . THR A 1 697 ? -24.235 27.874 4.407 1.00 64.31 697 THR A C 1
ATOM 5499 O O . THR A 1 697 ? -23.697 28.385 3.428 1.00 64.31 697 THR A O 1
ATOM 5502 N N . ILE A 1 698 ? -24.574 28.591 5.487 1.00 64.50 698 ILE A N 1
ATOM 5503 C CA . ILE A 1 698 ? -24.248 30.017 5.670 1.00 64.50 698 ILE A CA 1
ATOM 5504 C C . ILE A 1 698 ? -22.725 30.231 5.741 1.00 64.50 698 ILE A C 1
ATOM 5506 O O . ILE A 1 698 ? -22.208 31.173 5.145 1.00 64.50 698 ILE A O 1
ATOM 5510 N N . ARG A 1 699 ? -21.967 29.348 6.410 1.00 63.50 699 ARG A N 1
ATOM 5511 C CA . ARG A 1 699 ? -20.493 29.431 6.421 1.00 63.50 699 ARG A CA 1
ATOM 5512 C C . ARG A 1 699 ? -19.883 29.177 5.042 1.00 63.50 699 ARG A C 1
ATOM 5514 O O . ARG A 1 699 ? -19.005 29.933 4.639 1.00 63.50 699 ARG A O 1
ATOM 5521 N N . LEU A 1 700 ? -20.380 28.176 4.307 1.00 62.22 700 LEU A N 1
ATOM 5522 C CA . LEU A 1 700 ? -20.000 27.941 2.907 1.00 62.22 700 LEU A CA 1
ATOM 5523 C C . LEU A 1 700 ? -20.318 29.156 2.019 1.00 62.22 700 LEU A C 1
ATOM 5525 O O . LEU A 1 700 ? -19.518 29.525 1.166 1.00 62.22 700 LEU A O 1
ATOM 5529 N N . TYR A 1 701 ? -21.470 29.798 2.230 1.00 59.56 701 TYR A N 1
ATOM 5530 C CA . TYR A 1 701 ? -21.881 31.001 1.500 1.00 59.56 701 TYR A CA 1
ATOM 5531 C C . TYR A 1 701 ? -20.928 32.194 1.716 1.00 59.56 701 TYR A C 1
ATOM 5533 O O . TYR A 1 701 ? -20.718 32.986 0.801 1.00 59.56 701 TYR A O 1
ATOM 5541 N N . HIS A 1 702 ? -20.297 32.300 2.890 1.00 59.88 702 HIS A N 1
ATOM 5542 C CA . HIS A 1 702 ? -19.364 33.382 3.225 1.00 59.88 702 HIS A CA 1
ATOM 5543 C C . HIS A 1 702 ? -17.879 33.101 2.910 1.00 59.88 702 HIS A C 1
ATOM 5545 O O . HIS A 1 702 ? -17.034 33.890 3.324 1.00 59.88 702 HIS A O 1
ATOM 5551 N N . GLN A 1 703 ? -17.558 32.026 2.174 1.00 54.69 703 GLN A N 1
ATOM 5552 C CA . GLN A 1 703 ? -16.205 31.688 1.686 1.00 54.69 703 GLN A CA 1
ATOM 5553 C C . GLN A 1 703 ? -15.075 31.842 2.728 1.00 54.69 703 GLN A C 1
ATOM 5555 O O . GLN A 1 703 ? -14.164 32.659 2.584 1.00 54.69 703 GLN A O 1
ATOM 5560 N N . LEU A 1 704 ? -15.090 30.998 3.765 1.00 48.75 704 LEU A N 1
ATOM 5561 C CA . LEU A 1 704 ? -13.873 30.715 4.536 1.00 48.75 704 LEU A CA 1
ATOM 5562 C C . LEU A 1 704 ? -13.034 29.657 3.784 1.00 48.75 704 LEU A C 1
ATOM 5564 O O . LEU A 1 704 ? -13.601 28.616 3.449 1.00 48.75 704 LEU A O 1
ATOM 5568 N N . PRO A 1 705 ? -11.723 29.870 3.526 1.00 38.81 705 PRO A N 1
ATOM 5569 C CA . PRO A 1 705 ? -10.925 29.010 2.632 1.00 38.81 705 PRO A CA 1
ATOM 5570 C C . PRO A 1 705 ? -10.743 27.536 3.037 1.00 38.81 705 PRO A C 1
ATOM 5572 O O . PRO A 1 705 ? -10.290 26.746 2.216 1.00 38.81 705 PRO A O 1
ATOM 5575 N N . ASP A 1 706 ? -11.075 27.166 4.277 1.00 44.16 706 ASP A N 1
ATOM 5576 C CA . ASP A 1 706 ? -10.657 25.903 4.910 1.00 44.16 706 ASP A CA 1
ATOM 5577 C C . ASP A 1 706 ? -11.815 24.909 5.163 1.00 44.16 706 ASP A C 1
ATOM 5579 O O . ASP A 1 706 ? -11.760 24.105 6.097 1.00 44.16 706 ASP A O 1
ATOM 5583 N N . VAL A 1 707 ? -12.907 24.973 4.390 1.00 42.91 707 VAL A N 1
ATOM 5584 C CA . VAL A 1 707 ? -14.062 24.068 4.563 1.00 42.91 707 VAL A CA 1
ATOM 5585 C C . VAL A 1 707 ? -14.012 22.921 3.542 1.00 42.91 707 VAL A C 1
ATOM 5587 O O . VAL A 1 707 ? -14.320 23.157 2.375 1.00 42.91 707 VAL A O 1
ATOM 5590 N N . PRO A 1 708 ? -13.669 21.679 3.942 1.00 43.28 708 PRO A N 1
ATOM 5591 C CA . PRO A 1 708 ? -13.692 20.539 3.029 1.00 43.28 708 PRO A CA 1
ATOM 5592 C C . PRO A 1 708 ? -15.123 20.173 2.608 1.00 43.28 708 PRO A C 1
ATOM 5594 O O . PRO A 1 708 ? -16.067 20.258 3.402 1.00 43.28 708 PRO A O 1
ATOM 5597 N N . GLU A 1 709 ? -15.268 19.729 1.359 1.00 46.91 709 GLU A N 1
ATOM 5598 C CA . GLU A 1 709 ? -16.520 19.194 0.823 1.00 46.91 709 GLU A CA 1
ATOM 5599 C C . GLU A 1 709 ? -16.862 17.865 1.515 1.00 46.91 709 GLU A C 1
ATOM 5601 O O . GLU A 1 709 ? -16.143 16.874 1.389 1.00 46.91 709 GLU A O 1
ATOM 5606 N N . GLY A 1 710 ? -17.965 17.838 2.267 1.00 50.84 710 GLY A N 1
ATOM 5607 C CA . GLY A 1 710 ? -18.428 16.645 2.973 1.00 50.84 710 GLY A CA 1
ATOM 5608 C C . GLY A 1 710 ? -19.947 16.625 3.118 1.00 50.84 710 GLY A C 1
ATOM 5609 O O . GLY A 1 710 ? -20.548 17.576 3.620 1.00 50.84 710 GLY A O 1
ATOM 5610 N N . ALA A 1 711 ? -20.576 15.530 2.688 1.00 53.47 711 ALA A N 1
ATOM 5611 C CA . ALA A 1 711 ? -22.027 15.371 2.729 1.00 53.47 711 ALA A CA 1
ATOM 5612 C C . ALA A 1 711 ? -22.536 15.252 4.178 1.00 53.47 711 ALA A C 1
ATOM 5614 O O . ALA A 1 711 ? -22.319 14.245 4.856 1.00 53.47 711 ALA A O 1
ATOM 5615 N N . CYS A 1 712 ? -23.242 16.277 4.656 1.00 67.88 712 CYS A N 1
ATOM 5616 C CA . CYS A 1 712 ? -23.864 16.258 5.978 1.00 67.88 712 CYS A CA 1
ATOM 5617 C C . CYS A 1 712 ? -25.164 15.441 5.918 1.00 67.88 712 CYS A C 1
ATOM 5619 O O . CYS A 1 712 ? -26.066 15.762 5.140 1.00 67.88 712 CYS A O 1
ATOM 5621 N N . SER A 1 713 ? -25.265 14.384 6.729 1.00 74.56 713 SER A N 1
ATOM 5622 C CA . SER A 1 713 ? -26.308 13.364 6.572 1.00 74.56 713 SER A CA 1
ATOM 5623 C C . SER A 1 713 ? -26.710 12.659 7.873 1.00 74.56 713 SER A C 1
ATOM 5625 O O . SER A 1 713 ? -25.960 12.590 8.848 1.00 74.56 713 SER A O 1
ATOM 5627 N N . PHE A 1 714 ? -27.935 12.135 7.883 1.00 75.31 714 PHE A N 1
ATOM 5628 C CA . PHE A 1 714 ? -28.600 11.531 9.030 1.00 75.31 714 PHE A CA 1
ATOM 5629 C C . PHE A 1 714 ? -29.336 10.255 8.632 1.00 75.31 714 PHE A C 1
ATOM 5631 O O . PHE A 1 714 ? -29.976 10.181 7.583 1.00 75.31 714 PHE A O 1
ATOM 5638 N N . CYS A 1 715 ? -29.325 9.281 9.538 1.00 81.12 715 CYS A N 1
ATOM 5639 C CA . CYS A 1 715 ? -30.172 8.095 9.474 1.00 81.12 715 CYS A CA 1
ATOM 5640 C C . CYS A 1 715 ? -30.751 7.811 10.862 1.00 81.12 715 CYS A C 1
ATOM 5642 O O . CYS A 1 715 ? -29.992 7.571 11.802 1.00 81.12 715 CYS A O 1
ATOM 5644 N N . LEU A 1 716 ? -32.078 7.748 10.984 1.00 82.81 716 LEU A N 1
ATOM 5645 C CA . LEU A 1 716 ? -32.773 7.419 12.235 1.00 82.81 716 LEU A CA 1
ATOM 5646 C C . LEU A 1 716 ? -34.055 6.601 11.985 1.00 82.81 716 LEU A C 1
ATOM 5648 O O . LEU A 1 716 ? -34.580 6.633 10.874 1.00 82.81 716 LEU A O 1
ATOM 5652 N N . PRO A 1 717 ? -34.574 5.836 12.963 1.00 81.94 717 PRO A N 1
ATOM 5653 C CA . PRO A 1 717 ? -35.837 5.120 12.813 1.00 81.94 717 PRO A CA 1
ATOM 5654 C C . PRO A 1 717 ? -37.008 6.106 12.804 1.00 81.94 717 PRO A C 1
ATOM 5656 O O . PRO A 1 717 ? -37.043 7.035 13.607 1.00 81.94 717 PRO A O 1
ATOM 5659 N N . GLY A 1 718 ? -37.973 5.891 11.917 1.00 77.38 718 GLY A N 1
ATOM 5660 C CA . GLY A 1 718 ? -39.150 6.746 11.771 1.00 77.38 718 GLY A CA 1
ATOM 5661 C C . GLY A 1 718 ? -39.929 6.392 10.509 1.00 77.38 718 GLY A C 1
ATOM 5662 O O . GLY A 1 718 ? -39.418 5.677 9.645 1.00 77.38 718 GLY A O 1
ATOM 5663 N N . ASP A 1 719 ? -41.184 6.826 10.436 1.00 77.25 719 ASP A N 1
ATOM 5664 C CA . ASP A 1 719 ? -42.191 6.252 9.541 1.00 77.25 719 ASP A CA 1
ATOM 5665 C C . ASP A 1 719 ? -42.910 7.233 8.606 1.00 77.25 719 ASP A C 1
ATOM 5667 O O . ASP A 1 719 ? -43.639 6.749 7.730 1.00 77.25 719 ASP A O 1
ATOM 5671 N N . MET A 1 720 ? -42.671 8.540 8.773 1.00 74.44 720 MET A N 1
ATOM 5672 C CA . MET A 1 720 ? -43.220 9.651 7.984 1.00 74.44 720 MET A CA 1
ATOM 5673 C C . MET A 1 720 ? -42.180 10.761 7.764 1.00 74.44 720 MET A C 1
ATOM 5675 O O . MET A 1 720 ? -41.242 10.886 8.559 1.00 74.44 720 MET A O 1
ATOM 5679 N N . THR A 1 721 ? -42.343 11.596 6.730 1.00 76.88 721 THR A N 1
ATOM 5680 C CA . THR A 1 721 ? -41.482 12.781 6.565 1.00 76.88 721 THR A CA 1
ATOM 5681 C C . THR A 1 721 ? -41.870 13.903 7.549 1.00 76.88 721 THR A C 1
ATOM 5683 O O . THR A 1 721 ? -43.035 14.037 7.935 1.00 76.88 721 THR A O 1
ATOM 5686 N N . PRO A 1 722 ? -40.912 14.731 8.009 1.00 72.69 722 PRO A N 1
ATOM 5687 C CA . PRO A 1 722 ? -41.214 15.844 8.913 1.00 72.69 722 PRO A CA 1
ATOM 5688 C C . PRO A 1 722 ? -42.033 16.954 8.241 1.00 72.69 722 PRO A C 1
ATOM 5690 O O . PRO A 1 722 ? -41.697 17.399 7.148 1.00 72.69 722 PRO A O 1
ATOM 5693 N N . GLU A 1 723 ? -43.039 17.501 8.934 1.00 70.75 723 GLU A N 1
ATOM 5694 C CA . GLU A 1 723 ? -43.956 18.519 8.375 1.00 70.75 723 GLU A CA 1
ATOM 5695 C C . GLU A 1 723 ? -43.280 19.808 7.878 1.00 70.75 723 GLU A C 1
ATOM 5697 O O . GLU A 1 723 ? -43.883 20.574 7.131 1.00 70.75 723 GLU A O 1
ATOM 5702 N N . TRP A 1 724 ? -42.030 20.060 8.271 1.00 72.00 724 TRP A N 1
ATOM 5703 C CA . TRP A 1 724 ? -41.257 21.204 7.802 1.00 72.00 724 TRP A CA 1
ATOM 5704 C C . TRP A 1 724 ? -40.627 21.009 6.410 1.00 72.00 724 TRP A C 1
ATOM 5706 O O . TRP A 1 724 ? -40.081 21.977 5.881 1.00 72.00 724 TRP A O 1
ATOM 5716 N N . PHE A 1 725 ? -40.706 19.831 5.779 1.00 78.06 725 PHE A N 1
ATOM 5717 C CA . PHE A 1 725 ? -40.410 19.695 4.345 1.00 78.06 725 PHE A CA 1
ATOM 5718 C C . PHE A 1 725 ? -41.548 20.305 3.520 1.00 78.06 725 PHE A C 1
ATOM 5720 O O . PHE A 1 725 ? -42.686 19.859 3.632 1.00 78.06 725 PHE A O 1
ATOM 5727 N N . SER A 1 726 ? -41.258 21.328 2.708 1.00 79.75 726 SER A N 1
ATOM 5728 C CA . SER A 1 726 ? -42.285 22.110 2.000 1.00 79.75 726 SER A CA 1
ATOM 5729 C C . SER A 1 726 ? -42.948 21.357 0.845 1.00 79.75 726 SER A C 1
ATOM 5731 O O . SER A 1 726 ? -44.084 21.667 0.487 1.00 79.75 726 SER A O 1
ATOM 5733 N N . HIS A 1 727 ? -42.260 20.364 0.281 1.00 85.69 727 HIS A N 1
ATOM 5734 C CA . HIS A 1 727 ? -42.776 19.478 -0.756 1.00 85.69 727 HIS A CA 1
ATOM 5735 C C . HIS A 1 727 ? -42.599 18.038 -0.282 1.00 85.69 727 HIS A C 1
ATOM 5737 O O . HIS A 1 727 ? -41.490 17.635 0.056 1.00 85.69 727 HIS A O 1
ATOM 5743 N N . GLN A 1 728 ? -43.690 17.279 -0.227 1.00 84.31 728 GLN A N 1
ATOM 5744 C CA . GLN A 1 728 ? -43.726 15.888 0.232 1.00 84.31 728 GLN A CA 1
ATOM 5745 C C . GLN A 1 728 ? -44.583 15.078 -0.736 1.00 84.31 728 GLN A C 1
ATOM 5747 O O . GLN A 1 728 ? -45.582 15.597 -1.244 1.00 84.31 728 GLN A O 1
ATOM 5752 N N . ASN A 1 729 ? -44.227 13.819 -0.975 1.00 83.19 729 ASN A N 1
ATOM 5753 C CA . ASN A 1 729 ? -45.064 12.893 -1.728 1.00 83.19 729 ASN A CA 1
ATOM 5754 C C . ASN A 1 729 ? -44.929 11.453 -1.212 1.00 83.19 729 ASN A C 1
ATOM 5756 O O . ASN A 1 729 ? -43.919 11.079 -0.619 1.00 83.19 729 ASN A O 1
ATOM 5760 N N . TRP A 1 730 ? -45.948 10.637 -1.478 1.00 77.06 730 TRP A N 1
ATOM 5761 C CA . TRP A 1 730 ? -45.887 9.189 -1.285 1.00 77.06 730 TRP A CA 1
ATOM 5762 C C . TRP A 1 730 ? -45.149 8.529 -2.456 1.00 77.06 730 TRP A C 1
ATOM 5764 O O . TRP A 1 730 ? -45.359 8.891 -3.614 1.00 77.06 730 TRP A O 1
ATOM 5774 N N . GLY A 1 731 ? -44.322 7.528 -2.158 1.00 78.00 731 GLY A N 1
ATOM 5775 C CA . GLY A 1 731 ? -43.442 6.870 -3.124 1.00 78.00 731 GLY A CA 1
ATOM 5776 C C . GLY A 1 731 ? -42.051 7.508 -3.214 1.00 78.00 731 GLY A C 1
ATOM 5777 O O . GLY A 1 731 ? -41.592 8.172 -2.287 1.00 78.00 731 GLY A O 1
ATOM 5778 N N . SER A 1 732 ? -41.362 7.265 -4.331 1.00 85.94 732 SER A N 1
ATOM 5779 C CA . SER A 1 732 ? -39.958 7.643 -4.548 1.00 85.94 732 SER A CA 1
ATOM 5780 C C . SER A 1 732 ? -39.742 8.990 -5.240 1.00 85.94 732 SER A C 1
ATOM 5782 O O . SER A 1 732 ? -38.596 9.409 -5.342 1.00 85.94 732 SER A O 1
ATOM 5784 N N . ILE A 1 733 ? -40.781 9.674 -5.729 1.00 89.31 733 ILE A N 1
ATOM 5785 C CA . ILE A 1 733 ? -40.638 10.898 -6.540 1.00 89.31 733 ILE A CA 1
ATOM 5786 C C . ILE A 1 733 ? -41.495 12.021 -5.964 1.00 89.31 733 ILE A C 1
ATOM 5788 O O . ILE A 1 733 ? -42.687 11.823 -5.732 1.00 89.31 733 ILE A O 1
ATOM 5792 N N . VAL A 1 734 ? -40.925 13.217 -5.813 1.00 89.62 734 VAL A N 1
ATOM 5793 C CA . VAL A 1 734 ? -41.677 14.450 -5.530 1.00 89.62 734 VAL A CA 1
ATOM 5794 C C . VAL A 1 734 ? -41.457 15.472 -6.644 1.00 89.62 734 VAL A C 1
ATOM 5796 O O . VAL A 1 734 ? -40.322 15.818 -6.962 1.00 89.62 734 VAL A O 1
ATOM 5799 N N . THR A 1 735 ? -42.549 15.961 -7.230 1.00 88.50 735 THR A N 1
ATOM 5800 C CA . THR A 1 735 ? -42.545 16.964 -8.307 1.00 88.50 735 THR A CA 1
ATOM 5801 C C . THR A 1 735 ? -43.217 18.237 -7.821 1.00 88.50 735 THR A C 1
ATOM 5803 O O . THR A 1 735 ? -44.310 18.183 -7.255 1.00 88.50 735 THR A O 1
ATOM 5806 N N . PHE A 1 736 ? -42.580 19.386 -8.036 1.00 87.94 736 PHE A N 1
ATOM 5807 C CA . PHE A 1 736 ? -43.144 20.680 -7.668 1.00 87.94 736 PHE A CA 1
ATOM 5808 C C . PHE A 1 736 ? -42.640 21.812 -8.570 1.00 87.94 736 PHE A C 1
ATOM 5810 O O . PHE A 1 736 ? -41.591 21.728 -9.211 1.00 87.94 736 PHE A O 1
ATOM 5817 N N . GLN A 1 737 ? -43.428 22.885 -8.610 1.00 86.56 737 GLN A N 1
ATOM 5818 C CA . GLN A 1 737 ? -43.124 24.090 -9.372 1.00 86.56 737 GLN A CA 1
ATOM 5819 C C . GLN A 1 737 ? -42.175 24.993 -8.576 1.00 86.56 737 GLN A C 1
ATOM 5821 O O . GLN A 1 737 ? -42.371 25.235 -7.382 1.00 86.56 737 GLN A O 1
ATOM 5826 N N . LEU A 1 738 ? -41.156 25.497 -9.258 1.00 84.69 738 LEU A N 1
ATOM 5827 C CA . LEU A 1 738 ? -40.165 26.433 -8.753 1.00 84.69 738 LEU A CA 1
ATOM 5828 C C . LEU A 1 738 ? -40.636 27.870 -9.010 1.00 84.69 738 LEU A C 1
ATOM 5830 O O . LEU A 1 738 ? -41.265 28.169 -10.024 1.00 84.69 738 LEU A O 1
ATOM 5834 N N . SER A 1 739 ? -40.339 28.791 -8.092 1.00 81.50 739 SER A N 1
ATOM 5835 C CA . SER A 1 739 ? -40.665 30.208 -8.294 1.00 81.50 739 SER A CA 1
ATOM 5836 C C . SER A 1 739 ? -39.739 30.839 -9.340 1.00 81.50 739 SER A C 1
ATOM 5838 O O . SER A 1 739 ? -38.586 30.438 -9.472 1.00 81.50 739 SER A O 1
ATOM 5840 N N . SER A 1 740 ? -40.185 31.889 -10.036 1.00 72.62 740 SER A N 1
ATOM 5841 C CA . SER A 1 740 ? -39.410 32.571 -11.097 1.00 72.62 740 SER A CA 1
ATOM 5842 C C . SER A 1 740 ? -38.051 33.143 -10.658 1.00 72.62 740 SER A C 1
ATOM 5844 O O . SER A 1 740 ? -37.273 33.601 -11.491 1.00 72.62 740 SER A O 1
ATOM 5846 N N . HIS A 1 741 ? -37.771 33.152 -9.352 1.00 72.06 741 HIS A N 1
ATOM 5847 C CA . HIS A 1 741 ? -36.527 33.626 -8.752 1.00 72.06 741 HIS A CA 1
ATOM 5848 C C . HIS A 1 741 ? -35.980 32.634 -7.713 1.00 72.06 741 HIS A C 1
ATOM 5850 O O . HIS A 1 741 ? -35.342 33.055 -6.752 1.00 72.06 741 HIS A O 1
ATOM 5856 N N . TRP A 1 742 ? -36.250 31.330 -7.855 1.00 77.00 742 TRP A N 1
ATOM 5857 C CA . TRP A 1 742 ? -35.798 30.308 -6.902 1.00 77.00 742 TRP A CA 1
ATOM 5858 C C . TRP A 1 742 ? -34.262 30.243 -6.811 1.00 77.00 742 TRP A C 1
ATOM 5860 O O . TRP A 1 742 ? -33.706 30.327 -5.717 1.00 77.00 742 TRP A O 1
ATOM 5870 N N . ALA A 1 743 ? -33.575 30.207 -7.956 1.00 72.38 743 ALA A N 1
ATOM 5871 C CA . ALA A 1 743 ? -32.119 30.231 -8.076 1.00 72.38 743 ALA A CA 1
ATOM 5872 C C . ALA A 1 743 ? -31.579 31.670 -7.957 1.00 72.38 743 ALA A C 1
ATOM 5874 O O . ALA A 1 743 ? -31.029 32.234 -8.899 1.00 72.38 743 ALA A O 1
ATOM 5875 N N . ASN A 1 744 ? -31.809 32.305 -6.806 1.00 72.19 744 ASN A N 1
ATOM 5876 C CA . ASN A 1 744 ? -31.271 33.628 -6.481 1.00 72.19 744 ASN A CA 1
ATOM 5877 C C . ASN A 1 744 ? -30.012 33.525 -5.603 1.00 72.19 744 ASN A C 1
ATOM 5879 O O . ASN A 1 744 ? -29.725 32.476 -5.033 1.00 72.19 744 ASN A O 1
ATOM 5883 N N . THR A 1 745 ? -29.295 34.637 -5.413 1.00 66.56 745 THR A N 1
ATOM 5884 C CA . THR A 1 745 ? -28.056 34.684 -4.609 1.00 66.56 745 THR A CA 1
ATOM 5885 C C . THR A 1 745 ? -28.223 34.288 -3.139 1.00 66.56 745 THR A C 1
ATOM 5887 O O . THR A 1 745 ? -27.229 34.055 -2.469 1.00 66.56 745 THR A O 1
ATOM 5890 N N . LYS A 1 746 ? -29.450 34.188 -2.615 1.00 72.56 746 LYS A N 1
ATOM 5891 C CA . LYS A 1 746 ? -29.725 33.687 -1.262 1.00 72.56 746 LYS A CA 1
ATOM 5892 C C . LYS A 1 746 ? -29.995 32.184 -1.232 1.00 72.56 746 LYS A C 1
ATOM 5894 O O . LYS A 1 746 ? -30.182 31.667 -0.139 1.00 72.56 746 LYS A O 1
ATOM 5899 N N . PHE A 1 747 ? -30.105 31.489 -2.365 1.00 77.62 747 PHE A N 1
ATOM 5900 C CA . PHE A 1 747 ? -30.330 30.042 -2.394 1.00 77.62 747 PHE A CA 1
ATOM 5901 C C . PHE A 1 747 ? -29.111 29.295 -1.843 1.00 77.62 747 PHE A C 1
ATOM 5903 O O . PHE A 1 747 ? -27.980 29.500 -2.279 1.00 77.62 747 PHE A O 1
ATOM 5910 N N . LEU A 1 748 ? -29.354 28.442 -0.849 1.00 72.00 748 LEU A N 1
ATOM 5911 C CA . LEU A 1 748 ? -28.316 27.717 -0.122 1.00 72.00 748 LEU A CA 1
ATOM 5912 C C . LEU A 1 748 ? -28.178 26.261 -0.589 1.00 72.00 748 LEU A C 1
ATOM 5914 O O . LEU A 1 748 ? -27.071 25.728 -0.540 1.00 72.00 748 LEU A O 1
ATOM 5918 N N . GLY A 1 749 ? -29.261 25.631 -1.044 1.00 79.56 749 GLY A N 1
ATOM 5919 C CA . GLY A 1 749 ? -29.282 24.231 -1.472 1.00 79.56 749 GLY A CA 1
ATOM 5920 C C . GLY A 1 749 ? -30.622 23.548 -1.195 1.00 79.56 749 GLY A C 1
ATOM 5921 O O . GLY A 1 749 ? -31.597 24.193 -0.789 1.00 79.56 749 GLY A O 1
ATOM 5922 N N . PHE A 1 750 ? -30.658 22.231 -1.386 1.00 82.38 750 PHE A N 1
ATOM 5923 C CA . PHE A 1 750 ? -31.820 21.389 -1.108 1.00 82.38 750 PHE A CA 1
ATOM 5924 C C . PHE A 1 750 ? -31.600 20.569 0.168 1.00 82.38 750 PHE A C 1
ATOM 5926 O O . PHE A 1 750 ? -30.607 19.859 0.313 1.00 82.38 750 PHE A O 1
ATOM 5933 N N . SER A 1 751 ? -32.561 20.628 1.089 1.00 83.69 751 SER A N 1
ATOM 5934 C CA . SER A 1 751 ? -32.706 19.617 2.136 1.00 83.69 751 SER A CA 1
ATOM 5935 C C . SER A 1 751 ? -33.588 18.495 1.601 1.00 83.69 751 SER A C 1
ATOM 5937 O O . SER A 1 751 ? -34.664 18.752 1.053 1.00 83.69 751 SER A O 1
ATOM 5939 N N . LEU A 1 752 ? -33.125 17.260 1.757 1.00 87.75 752 LEU A N 1
ATOM 5940 C CA . LEU A 1 752 ? -33.695 16.061 1.153 1.00 87.75 752 LEU A CA 1
ATOM 5941 C C . LEU A 1 752 ? -34.054 15.039 2.238 1.00 87.75 752 LEU A C 1
ATOM 5943 O O . LEU A 1 752 ? -33.317 14.878 3.213 1.00 87.75 752 LEU A O 1
ATOM 5947 N N . CYS A 1 753 ? -35.164 14.326 2.057 1.00 88.50 753 CYS A N 1
ATOM 5948 C CA . CYS A 1 753 ? -35.678 13.336 3.000 1.00 88.50 753 CYS A CA 1
ATOM 5949 C C . CYS A 1 753 ? -36.267 12.123 2.272 1.00 88.50 753 CYS A C 1
ATOM 5951 O O . CYS A 1 753 ? -37.070 12.284 1.356 1.00 88.50 753 CYS A O 1
ATOM 5953 N N . ALA A 1 754 ? -35.921 10.916 2.721 1.00 90.06 754 ALA A N 1
ATOM 5954 C CA . ALA A 1 754 ? -36.505 9.666 2.244 1.00 90.06 754 ALA A CA 1
ATOM 5955 C C . ALA A 1 754 ? -36.862 8.747 3.418 1.00 90.06 754 ALA A C 1
ATOM 5957 O O . ALA A 1 754 ? -36.006 8.407 4.238 1.00 90.06 754 ALA A O 1
ATOM 5958 N N . VAL A 1 755 ? -38.116 8.303 3.475 1.00 88.12 755 VAL A N 1
ATOM 5959 C CA . VAL A 1 755 ? -38.592 7.278 4.408 1.00 88.12 755 VAL A CA 1
ATOM 5960 C C . VAL A 1 755 ? -38.560 5.935 3.696 1.00 88.12 755 VAL A C 1
ATOM 5962 O O . VAL A 1 755 ? -39.329 5.693 2.766 1.00 88.12 755 VAL A O 1
ATOM 5965 N N . ILE A 1 756 ? -37.682 5.041 4.142 1.00 86.94 756 ILE A N 1
ATOM 5966 C CA . ILE A 1 756 ? -37.449 3.754 3.484 1.00 86.94 756 ILE A CA 1
ATOM 5967 C C . ILE A 1 756 ? -37.882 2.623 4.415 1.00 86.94 756 ILE A C 1
ATOM 5969 O O . ILE A 1 756 ? -37.357 2.469 5.521 1.00 86.94 756 ILE A O 1
ATOM 5973 N N . ALA A 1 757 ? -38.859 1.834 3.969 1.00 83.12 757 ALA A N 1
ATOM 5974 C CA . ALA A 1 757 ? -39.226 0.559 4.570 1.00 83.12 757 ALA A CA 1
ATOM 5975 C C . ALA A 1 757 ? -38.278 -0.541 4.078 1.00 83.12 757 ALA A C 1
ATOM 5977 O O . ALA A 1 757 ? -37.898 -0.558 2.911 1.00 83.12 757 ALA A O 1
ATOM 5978 N N . PHE A 1 758 ? -37.928 -1.478 4.959 1.00 79.31 758 PHE A N 1
ATOM 5979 C CA . PHE A 1 758 ? -36.989 -2.560 4.663 1.00 79.31 758 PHE A CA 1
ATOM 5980 C C . PHE A 1 758 ? -37.622 -3.931 4.898 1.00 79.31 758 PHE A C 1
ATOM 5982 O O . PHE A 1 758 ? -38.033 -4.261 6.013 1.00 79.31 758 PHE A O 1
ATOM 5989 N N . CYS A 1 759 ? -37.621 -4.761 3.860 1.00 65.75 759 CYS A N 1
ATOM 5990 C CA . CYS A 1 759 ? -38.155 -6.116 3.865 1.00 65.75 759 CYS A CA 1
ATOM 5991 C C . CYS A 1 759 ? -37.001 -7.121 4.012 1.00 65.75 759 CYS A C 1
ATOM 5993 O O . CYS A 1 759 ? -36.442 -7.629 3.045 1.00 65.75 759 CYS A O 1
ATOM 5995 N N . SER A 1 760 ? -36.624 -7.417 5.263 1.00 62.72 760 SER A N 1
ATOM 5996 C CA . SER A 1 760 ? -35.563 -8.382 5.633 1.00 62.72 760 SER A CA 1
ATOM 5997 C C . SER A 1 760 ? -34.125 -8.025 5.193 1.00 62.72 760 SER A C 1
ATOM 5999 O O . SER A 1 760 ? -33.284 -8.898 4.958 1.00 62.72 760 SER A O 1
ATOM 6001 N N . PHE A 1 761 ? -33.809 -6.729 5.146 1.00 65.50 761 PHE A N 1
ATOM 6002 C CA . PHE A 1 761 ? -32.563 -6.194 4.589 1.00 65.50 761 PHE A CA 1
ATOM 6003 C C . PHE A 1 761 ? -31.269 -6.646 5.309 1.00 65.50 761 PHE A C 1
ATOM 6005 O O . PHE A 1 761 ? -31.220 -6.709 6.542 1.00 65.50 761 PHE A O 1
ATOM 6012 N N . LYS A 1 762 ? -30.216 -6.964 4.528 1.00 65.38 762 LYS A N 1
ATOM 6013 C CA . LYS A 1 762 ? -28.895 -7.478 4.984 1.00 65.38 762 LYS A CA 1
ATOM 6014 C C . LYS A 1 762 ? -27.704 -7.076 4.084 1.00 65.38 762 LYS A C 1
ATOM 6016 O O . LYS A 1 762 ? -26.750 -7.849 3.949 1.00 65.38 762 LYS A O 1
ATOM 6021 N N . ARG A 1 763 ? -27.755 -5.926 3.408 1.00 71.12 763 ARG A N 1
ATOM 6022 C CA . ARG A 1 763 ? -26.697 -5.468 2.481 1.00 71.12 763 ARG A CA 1
ATOM 6023 C C . ARG A 1 763 ? -26.110 -4.124 2.930 1.00 71.12 763 ARG A C 1
ATOM 6025 O O . ARG A 1 763 ? -26.545 -3.572 3.938 1.00 71.12 763 ARG A O 1
ATOM 6032 N N . SER A 1 764 ? -25.079 -3.661 2.234 1.00 79.06 764 SER A N 1
ATOM 6033 C CA . SER A 1 764 ? -24.738 -2.239 2.176 1.00 79.06 764 SER A CA 1
ATOM 6034 C C . SER A 1 764 ? -25.752 -1.512 1.284 1.00 79.06 764 SER A C 1
ATOM 6036 O O . SER A 1 764 ? -26.430 -2.159 0.480 1.00 79.06 764 SER A O 1
ATOM 6038 N N . LEU A 1 765 ? -25.883 -0.195 1.445 1.00 85.19 765 LEU A N 1
ATOM 6039 C CA . LEU A 1 765 ? -26.698 0.645 0.562 1.00 85.19 765 LEU A CA 1
ATOM 6040 C C . LEU A 1 765 ? -26.171 2.073 0.496 1.00 85.19 765 LEU A C 1
ATOM 6042 O O . LEU A 1 765 ? -25.549 2.539 1.450 1.00 85.19 765 LEU A O 1
ATOM 6046 N N . GLN A 1 766 ? -26.539 2.777 -0.565 1.00 86.31 766 GLN A N 1
ATOM 6047 C CA . GLN A 1 766 ? -26.524 4.232 -0.659 1.00 86.31 766 GLN A CA 1
ATOM 6048 C C . GLN A 1 766 ? -27.867 4.723 -1.210 1.00 86.31 766 GLN A C 1
ATOM 6050 O O . GLN A 1 766 ? -28.472 4.077 -2.066 1.00 86.31 766 GLN A O 1
ATOM 6055 N N . VAL A 1 767 ? -28.354 5.853 -0.698 1.00 87.88 767 VAL A N 1
ATOM 6056 C CA . VAL A 1 767 ? -29.558 6.518 -1.209 1.00 87.88 767 VAL A CA 1
ATOM 6057 C C . VAL A 1 767 ? -29.120 7.598 -2.189 1.00 87.88 767 VAL A C 1
ATOM 6059 O O . VAL A 1 767 ? -28.451 8.555 -1.801 1.00 87.88 767 VAL A O 1
ATOM 6062 N N . LYS A 1 768 ? -29.484 7.425 -3.454 1.00 89.81 768 LYS A N 1
ATOM 6063 C CA . LYS A 1 768 ? -29.216 8.354 -4.551 1.00 89.81 768 LYS A CA 1
ATOM 6064 C C . LYS A 1 768 ? -30.439 9.226 -4.785 1.00 89.81 768 LYS A C 1
ATOM 6066 O O . LYS A 1 768 ? -31.560 8.719 -4.814 1.00 89.81 768 LYS A O 1
ATOM 6071 N N . CYS A 1 769 ? -30.210 10.514 -4.979 1.00 89.38 769 CYS A N 1
ATOM 6072 C CA . CYS A 1 769 ? -31.244 11.487 -5.295 1.00 89.38 769 CYS A CA 1
ATOM 6073 C C . CYS A 1 769 ? -30.955 12.065 -6.681 1.00 89.38 769 CYS A C 1
ATOM 6075 O O . CYS A 1 769 ? -29.889 12.644 -6.883 1.00 89.38 769 CYS A O 1
ATOM 6077 N N . THR A 1 770 ? -31.886 11.913 -7.619 1.00 89.88 770 THR A N 1
ATOM 6078 C CA . THR A 1 770 ? -31.781 12.445 -8.984 1.00 89.88 770 THR A CA 1
ATOM 6079 C C . THR A 1 770 ? -32.768 13.595 -9.149 1.00 89.88 770 THR A C 1
ATOM 6081 O O . THR A 1 770 ? -33.965 13.427 -8.927 1.00 89.88 770 THR A O 1
ATOM 6084 N N . TYR A 1 771 ? -32.276 14.770 -9.525 1.00 88.69 771 TYR A N 1
ATOM 6085 C CA . TYR A 1 771 ? -33.079 15.944 -9.845 1.00 88.69 771 TYR A CA 1
ATOM 6086 C C . TYR A 1 771 ? -33.307 16.007 -11.349 1.00 88.69 771 TYR A C 1
ATOM 6088 O O . TYR A 1 771 ? -32.342 16.081 -12.102 1.00 88.69 771 TYR A O 1
ATOM 6096 N N . HIS A 1 772 ? -34.563 16.074 -11.768 1.00 89.75 772 HIS A N 1
ATOM 6097 C CA . HIS A 1 772 ? -34.979 16.297 -13.146 1.00 89.75 772 HIS A CA 1
ATOM 6098 C C . HIS A 1 772 ? -35.583 17.696 -13.258 1.00 89.75 772 HIS A C 1
ATOM 6100 O O . HIS A 1 772 ? -36.753 17.906 -12.922 1.00 89.75 772 HIS A O 1
ATOM 6106 N N . PHE A 1 773 ? -34.785 18.665 -13.700 1.00 87.56 773 PHE A N 1
ATOM 6107 C CA . PHE A 1 773 ? -35.247 20.028 -13.956 1.00 87.56 773 PHE A CA 1
ATOM 6108 C C . PHE A 1 773 ? -35.914 20.112 -15.328 1.00 87.56 773 PHE A C 1
ATOM 6110 O O . PHE A 1 773 ? -35.414 19.529 -16.291 1.00 87.56 773 PHE A O 1
ATOM 6117 N N . ARG A 1 774 ? -37.024 20.852 -15.434 1.00 86.06 774 ARG A N 1
ATOM 6118 C CA . ARG A 1 774 ? -37.761 21.083 -16.689 1.00 86.06 774 ARG A CA 1
ATOM 6119 C C . ARG A 1 774 ? -38.183 22.541 -16.830 1.00 86.06 774 ARG A C 1
ATOM 6121 O O . ARG A 1 774 ? -38.433 23.226 -15.838 1.00 86.06 774 ARG A O 1
ATOM 6128 N N . ASN A 1 775 ? -38.236 23.032 -18.067 1.00 83.44 775 ASN A N 1
ATOM 6129 C CA . ASN A 1 775 ? -38.779 24.353 -18.389 1.00 83.44 775 ASN A CA 1
ATOM 6130 C C . ASN A 1 775 ? -40.001 24.264 -19.312 1.00 83.44 775 ASN A C 1
ATOM 6132 O O . ASN A 1 775 ? -40.292 23.223 -19.900 1.00 83.44 775 ASN A O 1
ATOM 6136 N N . GLU A 1 776 ? -40.694 25.390 -19.475 1.00 76.69 776 GLU A N 1
ATOM 6137 C CA . GLU A 1 776 ? -41.893 25.515 -20.320 1.00 76.69 776 GLU A CA 1
ATOM 6138 C C . GLU A 1 776 ? -41.635 25.249 -21.818 1.00 76.69 776 GLU A C 1
ATOM 6140 O O . GLU A 1 776 ? -42.577 25.096 -22.593 1.00 76.69 776 GLU A O 1
ATOM 6145 N N . HIS A 1 777 ? -40.369 25.190 -22.243 1.00 77.56 777 HIS A N 1
ATOM 6146 C CA . HIS A 1 777 ? -39.961 24.914 -23.622 1.00 77.56 777 HIS A CA 1
ATOM 6147 C C . HIS A 1 777 ? -39.593 23.440 -23.864 1.00 77.56 777 HIS A C 1
ATOM 6149 O O . HIS A 1 777 ? -39.314 23.066 -25.002 1.00 77.56 777 HIS A O 1
ATOM 6155 N N . GLY A 1 778 ? -39.626 22.600 -22.825 1.00 73.75 778 GLY A N 1
ATOM 6156 C CA . GLY A 1 778 ? -39.290 21.179 -22.909 1.00 73.75 778 GLY A CA 1
ATOM 6157 C C . GLY A 1 778 ? -37.797 20.859 -22.792 1.00 73.75 778 GLY A C 1
ATOM 6158 O O . GLY A 1 778 ? -37.434 19.697 -22.964 1.00 73.75 778 GLY A O 1
ATOM 6159 N N . ASP A 1 779 ? -36.935 21.832 -22.467 1.00 78.50 779 ASP A N 1
ATOM 6160 C CA . ASP A 1 779 ? -35.562 21.520 -22.057 1.00 78.50 779 ASP A CA 1
ATOM 6161 C C . ASP A 1 779 ? -35.601 20.765 -20.722 1.00 78.50 779 ASP A C 1
ATOM 6163 O O . ASP A 1 779 ? -36.289 21.187 -19.785 1.00 78.50 779 ASP A O 1
ATOM 6167 N N . SER A 1 780 ? -34.784 19.720 -20.600 1.00 82.56 780 SER A N 1
ATOM 6168 C CA . SER A 1 780 ? -34.535 19.027 -19.337 1.00 82.56 780 SER A CA 1
ATOM 6169 C C . SER A 1 780 ? -33.056 19.029 -18.963 1.00 82.56 780 SER A C 1
ATOM 6171 O O . SER A 1 780 ? -32.186 18.976 -19.836 1.00 82.56 780 SER A O 1
ATOM 6173 N N . HIS A 1 781 ? -32.765 19.047 -17.665 1.00 82.19 781 HIS A N 1
ATOM 6174 C CA . HIS A 1 781 ? -31.412 18.873 -17.149 1.00 82.19 781 HIS A CA 1
ATOM 6175 C C . HIS A 1 781 ? -31.429 18.027 -15.882 1.00 82.19 781 HIS A C 1
ATOM 6177 O O . HIS A 1 781 ? -32.164 18.335 -14.943 1.00 82.19 781 HIS A O 1
ATOM 6183 N N . ASP A 1 782 ? -30.595 16.991 -15.873 1.00 84.50 782 ASP A N 1
ATOM 6184 C CA . ASP A 1 782 ? -30.532 16.023 -14.789 1.00 84.50 782 ASP A CA 1
ATOM 6185 C C . ASP A 1 782 ? -29.255 16.227 -13.966 1.00 84.50 782 ASP A C 1
ATOM 6187 O O . ASP A 1 782 ? -28.151 16.277 -14.511 1.00 84.50 782 ASP A O 1
ATOM 6191 N N . LEU A 1 783 ? -29.413 16.321 -12.646 1.00 83.38 783 LEU A N 1
ATOM 6192 C CA . LEU A 1 783 ? -28.327 16.329 -11.660 1.00 83.38 783 LEU A CA 1
ATOM 6193 C C . LEU A 1 783 ? -28.553 15.185 -10.669 1.00 83.38 783 LEU A C 1
ATOM 6195 O O . LEU A 1 783 ? -29.681 14.728 -10.503 1.00 83.38 783 LEU A O 1
ATOM 6199 N N . TYR A 1 784 ? -27.517 14.733 -9.967 1.00 84.38 784 TYR A N 1
ATOM 6200 C CA . TYR A 1 784 ? -27.684 13.756 -8.891 1.00 84.38 784 TYR A CA 1
ATOM 6201 C C . TYR A 1 784 ? -26.737 14.016 -7.721 1.00 84.38 784 TYR A C 1
ATOM 6203 O O . TYR A 1 784 ? -25.660 14.586 -7.886 1.00 84.38 784 TYR A O 1
ATOM 6211 N N . CYS A 1 785 ? -27.136 13.553 -6.541 1.00 82.44 785 CYS A N 1
ATOM 6212 C CA . CYS A 1 785 ? -26.309 13.510 -5.341 1.00 82.44 785 CYS A CA 1
ATOM 6213 C C . CYS A 1 785 ? -26.581 12.222 -4.545 1.00 82.44 785 CYS A C 1
ATOM 6215 O O . CYS A 1 785 ? -27.519 11.476 -4.840 1.00 82.44 785 CYS A O 1
ATOM 6217 N N . TYR A 1 786 ? -25.759 11.951 -3.531 1.00 82.31 786 TYR A N 1
ATOM 6218 C CA . TYR A 1 786 ? -25.973 10.842 -2.599 1.00 82.31 786 TYR A CA 1
ATOM 6219 C C . TYR A 1 786 ? -26.311 11.389 -1.214 1.00 82.31 786 TYR A C 1
ATOM 6221 O O . TYR A 1 786 ? -25.585 12.212 -0.663 1.00 82.31 786 TYR A O 1
ATOM 6229 N N . LEU A 1 787 ? -27.426 10.920 -0.660 1.00 78.62 787 LEU A N 1
ATOM 6230 C CA . LEU A 1 787 ? -28.013 11.425 0.575 1.00 78.62 787 LEU A CA 1
ATOM 6231 C C . LEU A 1 787 ? -27.286 10.900 1.816 1.00 78.62 787 LEU A C 1
ATOM 6233 O O . LEU A 1 787 ? -26.922 11.664 2.704 1.00 78.62 787 LEU A O 1
ATOM 6237 N N . HIS A 1 788 ? -27.136 9.577 1.892 1.00 73.50 788 HIS A N 1
ATOM 6238 C CA . HIS A 1 788 ? -26.489 8.833 2.973 1.00 73.50 788 HIS A CA 1
ATOM 6239 C C . HIS A 1 788 ? -26.344 7.361 2.549 1.00 73.50 788 HIS A C 1
ATOM 6241 O O . HIS A 1 788 ? -27.075 6.886 1.676 1.00 73.50 788 HIS A O 1
ATOM 6247 N N . GLY A 1 789 ? -25.456 6.609 3.199 1.00 73.19 789 GLY A N 1
ATOM 6248 C CA . GLY A 1 789 ? -25.284 5.181 2.942 1.00 73.19 789 GLY A CA 1
ATOM 6249 C C . GLY A 1 789 ? -24.541 4.453 4.057 1.00 73.19 789 GLY A C 1
ATOM 6250 O O . GLY A 1 789 ? -23.982 5.074 4.960 1.00 73.19 789 GLY A O 1
ATOM 6251 N N . TRP A 1 790 ? -24.520 3.122 3.993 1.00 72.81 790 TRP A N 1
ATOM 6252 C CA . TRP A 1 790 ? -23.694 2.282 4.859 1.00 72.81 790 TRP A CA 1
ATOM 6253 C C . TRP A 1 790 ? -22.877 1.307 4.019 1.00 72.81 790 TRP A C 1
ATOM 6255 O O . TRP A 1 790 ? -23.431 0.469 3.308 1.00 72.81 790 TRP A O 1
ATOM 6265 N N . TYR A 1 791 ? -21.560 1.364 4.195 1.00 65.44 791 TYR A N 1
ATOM 6266 C CA . TYR A 1 791 ? -20.597 0.419 3.627 1.00 65.44 791 TYR A CA 1
ATOM 6267 C C . TYR A 1 791 ? -20.734 -0.992 4.240 1.00 65.44 791 TYR A C 1
ATOM 6269 O O . TYR A 1 791 ? -20.469 -1.997 3.583 1.00 65.44 791 TYR A O 1
ATOM 6277 N N . ASP A 1 792 ? -21.218 -1.072 5.483 1.00 65.00 792 ASP A N 1
ATOM 6278 C CA . ASP A 1 792 ? -21.443 -2.315 6.223 1.00 65.00 792 ASP A CA 1
ATOM 6279 C C . ASP A 1 792 ? -22.797 -2.974 5.923 1.00 65.00 792 ASP A C 1
ATOM 6281 O O . ASP A 1 792 ? -23.828 -2.314 5.783 1.00 65.00 792 ASP A O 1
ATOM 6285 N N . LYS A 1 793 ? -22.832 -4.311 5.990 1.00 69.12 793 LYS A N 1
ATOM 6286 C CA . LYS A 1 793 ? -24.076 -5.098 5.940 1.00 69.12 793 LYS A CA 1
ATOM 6287 C C . LYS A 1 793 ? -24.896 -4.935 7.225 1.00 69.12 793 LYS A C 1
ATOM 6289 O O . LYS A 1 793 ? -24.726 -5.704 8.175 1.00 69.12 793 LYS A O 1
ATOM 6294 N N . LYS A 1 794 ? -25.827 -3.978 7.254 1.00 69.38 794 LYS A N 1
ATOM 6295 C CA . LYS A 1 794 ? -26.748 -3.779 8.389 1.00 69.38 794 LYS A CA 1
ATOM 6296 C C . LYS A 1 794 ? -28.004 -4.654 8.270 1.00 69.38 794 LYS A C 1
ATOM 6298 O O . LYS A 1 794 ? -28.508 -4.907 7.180 1.00 69.38 794 LYS A O 1
ATOM 6303 N N . ARG A 1 795 ? -28.511 -5.129 9.416 1.00 71.75 795 ARG A N 1
ATOM 6304 C CA . ARG A 1 795 ? -29.819 -5.802 9.549 1.00 71.75 795 ARG A CA 1
ATOM 6305 C C . ARG A 1 795 ? -30.854 -4.780 9.989 1.00 71.75 795 ARG A C 1
ATOM 6307 O O . ARG A 1 795 ? -30.681 -4.205 11.061 1.00 71.75 795 ARG A O 1
ATOM 6314 N N . ILE A 1 796 ? -31.904 -4.580 9.197 1.00 72.38 796 ILE A N 1
ATOM 6315 C CA . ILE A 1 796 ? -32.956 -3.596 9.479 1.00 72.38 796 ILE A CA 1
ATOM 6316 C C . ILE A 1 796 ? -34.332 -4.207 9.229 1.00 72.38 796 ILE A C 1
ATOM 6318 O O . ILE A 1 796 ? -34.533 -4.940 8.261 1.00 72.38 796 ILE A O 1
ATOM 6322 N N . TYR A 1 797 ? -35.257 -3.902 10.140 1.00 65.31 797 TYR A N 1
ATOM 6323 C CA . TYR A 1 797 ? -36.617 -4.451 10.182 1.00 65.31 797 TYR A CA 1
ATOM 6324 C C . TYR A 1 797 ? -37.692 -3.377 10.418 1.00 65.31 797 TYR A C 1
ATOM 6326 O O . TYR A 1 797 ? -38.850 -3.706 10.650 1.00 65.31 797 TYR A O 1
ATOM 6334 N N . SER A 1 798 ? -37.312 -2.098 10.409 1.00 76.12 798 SER A N 1
ATOM 6335 C CA . SER A 1 798 ? -38.210 -0.958 10.596 1.00 76.12 798 SER A CA 1
ATOM 6336 C C . SER A 1 798 ? -37.981 0.072 9.499 1.00 76.12 798 SER A C 1
ATOM 6338 O O . SER A 1 798 ? -36.884 0.150 8.933 1.00 76.12 798 SER A O 1
ATOM 6340 N N . LYS A 1 799 ? -38.988 0.914 9.260 1.00 83.81 799 LYS A N 1
ATOM 6341 C CA . LYS A 1 799 ? -38.799 2.135 8.478 1.00 83.81 799 LYS A CA 1
ATOM 6342 C C . LYS A 1 799 ? -37.692 2.997 9.099 1.00 83.81 799 LYS A C 1
ATOM 6344 O O . LYS A 1 799 ? -37.549 3.041 10.328 1.00 83.81 799 LYS A O 1
ATOM 6349 N N . HIS A 1 800 ? -36.896 3.626 8.246 1.00 86.19 800 HIS A N 1
ATOM 6350 C CA . HIS A 1 800 ? -35.889 4.608 8.629 1.00 86.19 800 HIS A CA 1
ATOM 6351 C C . HIS A 1 800 ? -36.036 5.860 7.771 1.00 86.19 800 HIS A C 1
ATOM 6353 O O . HIS A 1 800 ? -36.300 5.769 6.572 1.00 86.19 800 HIS A O 1
ATOM 6359 N N . ILE A 1 801 ? -35.831 7.012 8.402 1.00 86.12 801 ILE A N 1
ATOM 6360 C CA . ILE A 1 801 ? -35.747 8.313 7.754 1.00 86.12 801 ILE A CA 1
ATOM 6361 C C . ILE A 1 801 ? -34.271 8.586 7.468 1.00 86.12 801 ILE A C 1
ATOM 6363 O O . ILE A 1 801 ? -33.438 8.604 8.382 1.00 86.12 801 ILE A O 1
ATOM 6367 N N . PHE A 1 802 ? -33.968 8.803 6.197 1.00 86.81 802 PHE A N 1
ATOM 6368 C CA . PHE A 1 802 ? -32.699 9.324 5.719 1.00 86.81 802 PHE A CA 1
ATOM 6369 C C . PHE A 1 802 ? -32.891 10.805 5.425 1.00 86.81 802 PHE A C 1
ATOM 6371 O O . PHE A 1 802 ? -33.830 11.168 4.718 1.00 86.81 802 PHE A O 1
ATOM 6378 N N . VAL A 1 803 ? -32.025 11.655 5.970 1.00 83.06 803 VAL A N 1
ATOM 6379 C CA . VAL A 1 803 ? -32.081 13.107 5.761 1.00 83.06 803 VAL A CA 1
ATOM 6380 C C . VAL A 1 803 ? -30.686 13.614 5.445 1.00 83.06 803 VAL A C 1
ATOM 6382 O O . VAL A 1 803 ? -29.725 13.211 6.092 1.00 83.06 803 VAL A O 1
ATOM 6385 N N . GLY A 1 804 ? -30.563 14.514 4.481 1.00 81.38 804 GLY A N 1
ATOM 6386 C CA . GLY A 1 804 ? -29.279 15.070 4.078 1.00 81.38 804 GLY A CA 1
ATOM 6387 C C . GLY A 1 804 ? -29.428 16.450 3.461 1.00 81.38 804 GLY A C 1
ATOM 6388 O O . GLY A 1 804 ? -30.521 16.859 3.061 1.00 81.38 804 GLY A O 1
ATOM 6389 N N . LEU A 1 805 ? -28.309 17.160 3.414 1.00 78.38 805 LEU A N 1
ATOM 6390 C CA . LEU A 1 805 ? -28.187 18.445 2.746 1.00 78.38 805 LEU A CA 1
ATOM 6391 C C . LEU A 1 805 ? -27.377 18.265 1.467 1.00 78.38 805 LEU A C 1
ATOM 6393 O O . LEU A 1 805 ? -26.215 17.863 1.525 1.00 78.38 805 LEU A O 1
ATOM 6397 N N . ASP A 1 806 ? -27.959 18.671 0.347 1.00 79.00 806 ASP A N 1
ATOM 6398 C CA . ASP A 1 806 ? -27.219 18.927 -0.878 1.00 79.00 806 ASP A CA 1
ATOM 6399 C C . ASP A 1 806 ? -27.001 20.447 -1.027 1.00 79.00 806 ASP A C 1
ATOM 6401 O O . ASP A 1 806 ? -27.962 21.184 -1.279 1.00 79.00 806 ASP A O 1
ATOM 6405 N N . PRO A 1 807 ? -25.761 20.957 -0.872 1.00 67.00 807 PRO A N 1
ATOM 6406 C CA . PRO A 1 807 ? -25.459 22.374 -1.077 1.00 67.00 807 PRO A CA 1
ATOM 6407 C C . PRO A 1 807 ? -25.581 22.811 -2.549 1.00 67.00 807 PRO A C 1
ATOM 6409 O O . PRO A 1 807 ? -25.504 24.011 -2.823 1.00 67.00 807 PRO A O 1
ATOM 6412 N N . CYS A 1 808 ? -25.758 21.855 -3.475 1.00 64.00 808 CYS A N 1
ATOM 6413 C CA . CYS A 1 808 ? -26.048 22.028 -4.896 1.00 64.00 808 CYS A 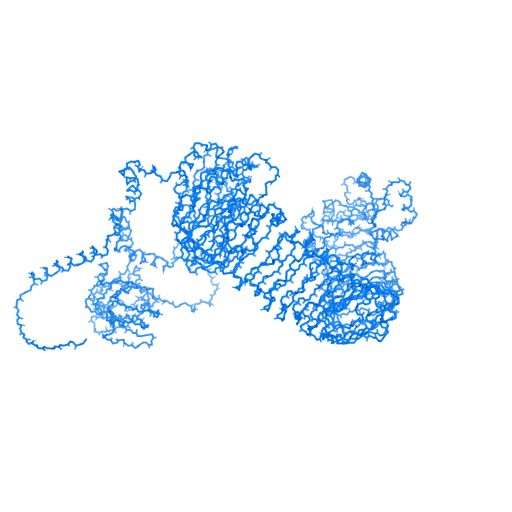CA 1
ATOM 6414 C C . CYS A 1 808 ? -25.153 23.090 -5.559 1.00 64.00 808 CYS A C 1
ATOM 6416 O O . CYS A 1 808 ? -25.631 24.038 -6.181 1.00 64.00 808 CYS A O 1
ATOM 6418 N N . LEU A 1 809 ? -23.831 22.961 -5.386 1.00 56.78 809 LEU A N 1
ATOM 6419 C CA . LEU A 1 809 ? -22.848 23.991 -5.761 1.00 56.78 809 LEU A CA 1
ATOM 6420 C C . LEU A 1 809 ? -22.938 24.398 -7.244 1.00 56.78 809 LEU A C 1
ATOM 6422 O O . LEU A 1 809 ? -22.819 25.579 -7.563 1.00 56.78 809 LEU A O 1
ATOM 6426 N N . VAL A 1 810 ? -23.276 23.455 -8.130 1.00 49.72 810 VAL A N 1
ATOM 6427 C CA . VAL A 1 810 ? -23.501 23.684 -9.572 1.00 49.72 810 VAL A CA 1
ATOM 6428 C C . VAL A 1 810 ? -24.604 24.723 -9.843 1.00 49.72 810 VAL A C 1
ATOM 6430 O O . VAL A 1 810 ? -24.517 25.470 -10.816 1.00 49.72 810 VAL A O 1
ATOM 6433 N N . ALA A 1 811 ? -25.610 24.831 -8.966 1.00 52.19 811 ALA A N 1
ATOM 6434 C CA . ALA A 1 811 ? -26.669 25.839 -9.061 1.00 52.19 811 ALA A CA 1
ATOM 6435 C C . ALA A 1 811 ? -26.205 27.260 -8.698 1.00 52.19 811 ALA A C 1
ATOM 6437 O O . ALA A 1 811 ? -26.917 28.221 -8.980 1.00 52.19 811 ALA A O 1
ATOM 6438 N N . ARG A 1 812 ? -25.034 27.405 -8.063 1.00 53.72 812 ARG A N 1
ATOM 6439 C CA . ARG A 1 812 ? -24.470 28.698 -7.642 1.00 53.72 812 ARG A CA 1
ATOM 6440 C C . ARG A 1 812 ? -23.566 29.324 -8.702 1.00 53.72 812 ARG A C 1
ATOM 6442 O O . ARG A 1 812 ? -23.472 30.543 -8.771 1.00 53.72 812 ARG A O 1
ATOM 6449 N N . GLU A 1 813 ? -22.897 28.499 -9.505 1.00 49.72 813 GLU A N 1
ATOM 6450 C CA . GLU A 1 813 ? -21.936 28.951 -10.523 1.00 49.72 813 GLU A CA 1
ATOM 6451 C C . GLU A 1 813 ? -22.584 29.254 -11.884 1.00 49.72 813 GLU A C 1
ATOM 6453 O O . GLU A 1 813 ? -21.951 29.846 -12.755 1.00 49.72 813 GLU A O 1
ATOM 6458 N N . ASN A 1 814 ? -23.845 28.856 -12.078 1.00 50.94 814 ASN A N 1
ATOM 6459 C CA . ASN A 1 814 ? -24.546 28.947 -13.353 1.00 50.94 814 ASN A CA 1
ATOM 6460 C C . ASN A 1 814 ? -25.941 29.577 -13.209 1.00 50.94 814 ASN A C 1
ATOM 6462 O O . ASN A 1 814 ? -26.901 28.898 -12.838 1.00 50.94 814 ASN A O 1
ATOM 6466 N N . ASP A 1 815 ? -26.098 30.816 -13.697 1.00 56.03 815 ASP A N 1
ATOM 6467 C CA . ASP A 1 815 ? -27.411 31.446 -13.953 1.00 56.03 815 ASP A CA 1
ATOM 6468 C C . ASP A 1 815 ? -28.326 30.569 -14.845 1.00 56.03 815 ASP A C 1
ATOM 6470 O O . ASP A 1 815 ? -29.547 30.732 -14.868 1.00 56.03 815 ASP A O 1
ATOM 6474 N N . MET A 1 816 ? -27.746 29.597 -15.559 1.00 56.12 816 MET A N 1
ATOM 6475 C CA . MET A 1 816 ? -28.407 28.645 -16.458 1.00 56.12 816 MET A CA 1
ATOM 6476 C C . MET A 1 816 ? -29.478 27.755 -15.804 1.00 56.12 816 MET A C 1
ATOM 6478 O O . MET A 1 816 ? -30.298 27.213 -16.545 1.00 56.12 816 MET A O 1
ATOM 6482 N N . LEU A 1 817 ? -29.509 27.583 -14.472 1.00 66.62 817 LEU A N 1
ATOM 6483 C CA . LEU A 1 817 ? -30.599 26.839 -13.810 1.00 66.62 817 LEU A CA 1
ATOM 6484 C C . LEU A 1 817 ? -31.854 27.689 -13.544 1.00 66.62 817 LEU A C 1
ATOM 6486 O O . LEU A 1 817 ? -32.941 27.136 -13.382 1.00 66.62 817 LEU A O 1
ATOM 6490 N N . SER A 1 818 ? -31.747 29.023 -13.566 1.00 68.00 818 SER A N 1
ATOM 6491 C CA . SER A 1 818 ? -32.886 29.926 -13.317 1.00 68.00 818 SER A CA 1
ATOM 6492 C C . SER A 1 818 ? -34.015 29.804 -14.352 1.00 68.00 818 SER A C 1
ATOM 6494 O O . SER A 1 818 ? -35.150 30.179 -14.070 1.00 68.00 818 SER A O 1
ATOM 6496 N N . LYS A 1 819 ? -33.723 29.243 -15.537 1.00 73.31 819 LYS A N 1
ATOM 6497 C CA . LYS A 1 819 ? -34.692 29.031 -16.624 1.00 73.31 819 LYS A CA 1
ATOM 6498 C C . LYS A 1 819 ? -35.653 27.854 -16.404 1.00 73.31 819 LYS A C 1
ATOM 6500 O O . LYS A 1 819 ? -36.570 27.694 -17.206 1.00 73.31 819 LYS A O 1
ATOM 6505 N N . TYR A 1 820 ? -35.414 26.995 -15.410 1.00 83.12 820 TYR A N 1
ATOM 6506 C CA . TYR A 1 820 ? -36.268 25.838 -15.126 1.00 83.12 820 TYR A CA 1
ATOM 6507 C C . TYR A 1 820 ? -37.367 26.210 -14.124 1.00 83.12 820 TYR A C 1
ATOM 6509 O O . TYR A 1 820 ? -37.089 26.793 -13.075 1.00 83.12 820 TYR A O 1
ATOM 6517 N N . SER A 1 821 ? -38.609 25.871 -14.473 1.00 84.44 821 SER A N 1
ATOM 6518 C CA . SER A 1 821 ? -39.832 26.183 -13.723 1.00 84.44 821 SER A CA 1
ATOM 6519 C C . SER A 1 821 ? -40.385 24.987 -12.943 1.00 84.44 821 SER A C 1
ATOM 6521 O O . SER A 1 821 ? -41.177 25.171 -12.026 1.00 84.44 821 SER A O 1
ATOM 6523 N N . GLU A 1 822 ? -39.939 23.768 -13.242 1.00 89.56 822 GLU A N 1
ATOM 6524 C CA . GLU A 1 822 ? -40.328 22.543 -12.542 1.00 89.56 822 GLU A CA 1
ATOM 6525 C C . GLU A 1 822 ? -39.087 21.737 -12.145 1.00 89.56 822 GLU A C 1
ATOM 6527 O O . GLU A 1 822 ? -38.102 21.683 -12.887 1.00 89.56 822 GLU A O 1
ATOM 6532 N N . VAL A 1 823 ? -39.152 21.070 -10.991 1.00 89.94 823 VAL A N 1
ATOM 6533 C CA . VAL A 1 823 ? -38.211 20.008 -10.624 1.00 89.94 823 VAL A CA 1
ATOM 6534 C C . VAL A 1 823 ? -38.965 18.779 -10.125 1.00 89.94 823 VAL A C 1
ATOM 6536 O O . VAL A 1 823 ? -39.921 18.882 -9.354 1.00 89.94 823 VAL A O 1
ATOM 6539 N N . SER A 1 824 ? -38.519 17.605 -10.565 1.00 90.88 824 SER A N 1
ATOM 6540 C CA . SER A 1 824 ? -38.874 16.316 -9.964 1.00 90.88 824 SER A CA 1
ATOM 6541 C C . SER A 1 824 ? -37.643 15.722 -9.295 1.00 90.88 824 SER A C 1
ATOM 6543 O O . SER A 1 824 ? -36.599 15.645 -9.932 1.00 90.88 824 SER A O 1
ATOM 6545 N N . VAL A 1 825 ? -37.746 15.301 -8.036 1.00 91.25 825 VAL A N 1
ATOM 6546 C CA . VAL A 1 825 ? -36.645 14.654 -7.308 1.00 91.25 825 VAL A CA 1
ATOM 6547 C C . VAL A 1 825 ? -37.002 13.197 -7.060 1.00 91.25 825 VAL A C 1
ATOM 6549 O O . VAL A 1 825 ? -37.964 12.914 -6.343 1.00 91.25 825 VAL A O 1
ATOM 6552 N N . GLU A 1 826 ? -36.247 12.289 -7.673 1.00 92.81 826 GLU A N 1
ATOM 6553 C CA . GLU A 1 826 ? -36.370 10.840 -7.514 1.00 92.81 826 GLU A CA 1
ATOM 6554 C C . GLU A 1 826 ? -35.360 10.312 -6.487 1.00 92.81 826 GLU A C 1
ATOM 6556 O O . GLU A 1 826 ? -34.180 10.651 -6.529 1.00 92.81 826 GLU A O 1
ATOM 6561 N N . PHE A 1 827 ? -35.819 9.437 -5.595 1.00 91.00 827 PHE A N 1
ATOM 6562 C CA . PHE A 1 827 ? -35.036 8.787 -4.552 1.00 91.00 827 PHE A CA 1
ATOM 6563 C C . PHE A 1 827 ? -34.905 7.287 -4.847 1.00 91.00 827 PHE A C 1
ATOM 6565 O O . PHE A 1 827 ? -35.888 6.543 -4.811 1.00 91.00 827 PHE A O 1
ATOM 6572 N N . GLN A 1 828 ? -33.682 6.832 -5.106 1.00 89.31 828 GLN A N 1
ATOM 6573 C CA . GLN A 1 828 ? -33.344 5.444 -5.435 1.00 89.31 828 GLN A CA 1
ATOM 6574 C C . GLN A 1 828 ? -32.396 4.853 -4.385 1.00 89.31 828 GLN A C 1
ATOM 6576 O O . GLN A 1 828 ? -31.663 5.580 -3.713 1.00 89.31 828 GLN A O 1
ATOM 6581 N N . VAL A 1 829 ? -32.395 3.524 -4.239 1.00 86.94 829 VAL A N 1
ATOM 6582 C CA . VAL A 1 829 ? -31.472 2.822 -3.335 1.00 86.94 829 VAL A CA 1
ATOM 6583 C C . VAL A 1 829 ? -30.607 1.864 -4.143 1.00 86.94 829 VAL A C 1
ATOM 6585 O O . VAL A 1 829 ? -31.091 0.906 -4.748 1.00 86.94 829 VAL A O 1
ATOM 6588 N N . GLU A 1 830 ? -29.311 2.136 -4.131 1.00 87.06 830 GLU A N 1
ATOM 6589 C CA . GLU A 1 830 ? -28.286 1.373 -4.835 1.00 87.06 830 GLU A CA 1
ATOM 6590 C C . GLU A 1 830 ? -27.379 0.653 -3.827 1.00 87.06 830 GLU A C 1
ATOM 6592 O O . GLU A 1 830 ? -27.340 0.989 -2.639 1.00 87.06 830 GLU A O 1
ATOM 6597 N N . ASP A 1 831 ? -26.632 -0.346 -4.288 1.00 83.00 831 ASP A N 1
ATOM 6598 C CA . ASP A 1 831 ? -25.454 -0.834 -3.578 1.00 83.00 831 ASP A CA 1
ATOM 6599 C C . ASP A 1 831 ? -24.255 0.117 -3.774 1.00 83.00 831 ASP A C 1
ATOM 6601 O O . ASP A 1 831 ? -24.300 1.061 -4.561 1.00 83.00 831 ASP A O 1
ATOM 6605 N N . MET A 1 832 ? -23.150 -0.132 -3.064 1.00 77.56 832 MET A N 1
ATOM 6606 C CA . MET A 1 832 ? -21.949 0.718 -3.151 1.00 77.56 832 MET A CA 1
ATOM 6607 C C . MET A 1 832 ? -21.220 0.652 -4.509 1.00 77.56 832 MET A C 1
ATOM 6609 O O . MET A 1 832 ? -20.240 1.364 -4.697 1.00 77.56 832 MET A O 1
ATOM 6613 N N . ASN A 1 833 ? -21.659 -0.205 -5.438 1.00 77.88 833 ASN A N 1
ATOM 6614 C CA . ASN A 1 833 ? -21.128 -0.292 -6.799 1.00 77.88 833 ASN A CA 1
ATOM 6615 C C . ASN A 1 833 ? -22.036 0.431 -7.818 1.00 77.88 833 ASN A C 1
ATOM 6617 O O . ASN A 1 833 ? -21.746 0.394 -9.013 1.00 77.88 833 ASN A O 1
ATOM 6621 N N . GLY A 1 834 ? -23.132 1.056 -7.368 1.00 76.69 834 GLY A N 1
ATOM 6622 C CA . GLY A 1 834 ? -24.105 1.744 -8.221 1.00 76.69 834 GLY A CA 1
ATOM 6623 C C . GLY A 1 834 ? -25.175 0.838 -8.841 1.00 76.69 834 GLY A C 1
ATOM 6624 O O . GLY A 1 834 ? -25.868 1.267 -9.761 1.00 76.69 834 GLY A O 1
ATOM 6625 N N . TYR A 1 835 ? -25.341 -0.409 -8.379 1.00 79.31 835 TYR A N 1
ATOM 6626 C CA . TYR A 1 835 ? -26.435 -1.269 -8.846 1.00 79.31 835 TYR A CA 1
ATOM 6627 C C . TYR A 1 835 ? -27.690 -1.070 -7.995 1.00 79.31 835 TYR A C 1
ATOM 6629 O O . TYR A 1 835 ? -27.645 -1.206 -6.772 1.00 79.31 835 TYR A O 1
ATOM 6637 N N . LEU A 1 836 ? -28.834 -0.823 -8.642 1.00 77.56 836 LEU A N 1
ATOM 6638 C CA . LEU A 1 836 ? -30.139 -0.786 -7.976 1.00 77.56 836 LEU A CA 1
ATOM 6639 C C . LEU A 1 836 ? -30.409 -2.093 -7.219 1.00 77.56 836 LEU A C 1
ATOM 6641 O O . LEU A 1 836 ? -30.177 -3.197 -7.723 1.00 77.56 836 LEU A O 1
ATOM 6645 N N . LEU A 1 837 ? -30.920 -1.966 -5.998 1.00 71.38 837 LEU A N 1
ATOM 6646 C CA . LEU A 1 837 ? -31.302 -3.117 -5.189 1.00 71.38 837 LEU A CA 1
ATOM 6647 C C . LEU A 1 837 ? -32.680 -3.661 -5.639 1.00 71.38 837 LEU A C 1
ATOM 6649 O O . LEU A 1 837 ? -33.509 -2.897 -6.128 1.00 71.38 837 LEU A O 1
ATOM 6653 N N . PRO A 1 838 ? -32.964 -4.970 -5.483 1.00 72.25 838 PRO A N 1
ATOM 6654 C CA . PRO A 1 838 ? -34.294 -5.514 -5.765 1.00 72.25 838 PRO A CA 1
ATOM 6655 C C . PRO A 1 838 ? -35.390 -4.853 -4.916 1.00 72.25 838 PRO A C 1
ATOM 6657 O O . PRO A 1 838 ? -35.231 -4.726 -3.697 1.00 72.25 838 PRO A O 1
ATOM 6660 N N . LEU A 1 839 ? -36.508 -4.491 -5.553 1.00 64.56 839 LEU A N 1
ATOM 6661 C CA . LEU A 1 839 ? -37.664 -3.835 -4.918 1.00 64.56 839 LEU A CA 1
ATOM 6662 C C . LEU A 1 839 ? -38.289 -4.690 -3.799 1.00 64.56 839 LEU A C 1
ATOM 6664 O O . LEU A 1 839 ? -38.824 -4.163 -2.831 1.00 64.56 839 LEU A O 1
ATOM 6668 N N . ASP A 1 840 ? -38.138 -6.012 -3.863 1.00 68.62 840 ASP A N 1
ATOM 6669 C CA . ASP A 1 840 ? -38.592 -6.953 -2.831 1.00 68.62 840 ASP A CA 1
ATOM 6670 C C . ASP A 1 840 ? -37.887 -6.754 -1.468 1.00 68.62 840 ASP A C 1
ATOM 6672 O O . ASP A 1 840 ? -38.333 -7.284 -0.449 1.00 68.62 840 ASP A O 1
ATOM 6676 N N . LEU A 1 841 ? -36.765 -6.017 -1.430 1.00 69.56 841 LEU A N 1
ATOM 6677 C CA . LEU A 1 841 ? -35.954 -5.794 -0.226 1.00 69.56 841 LEU A CA 1
ATOM 6678 C C . LEU A 1 841 ? -36.194 -4.437 0.449 1.00 69.56 841 LEU A C 1
ATOM 6680 O O . LEU A 1 841 ? -35.868 -4.291 1.634 1.00 69.56 841 LEU A O 1
ATOM 6684 N N . TYR A 1 842 ? -36.716 -3.442 -0.272 1.00 78.81 842 TYR A N 1
ATOM 6685 C CA . TYR A 1 842 ? -36.955 -2.098 0.252 1.00 78.81 842 TYR A CA 1
ATOM 6686 C C . TYR A 1 842 ? -38.049 -1.361 -0.529 1.00 78.81 842 TYR A C 1
ATOM 6688 O O . TYR A 1 842 ? -38.236 -1.572 -1.721 1.00 78.81 842 TYR A O 1
ATOM 6696 N N . GLN A 1 843 ? -38.711 -0.414 0.129 1.00 81.62 843 GLN A N 1
ATOM 6697 C CA . GLN A 1 843 ? -39.655 0.499 -0.509 1.00 81.62 843 GLN A CA 1
ATOM 6698 C C . GLN A 1 843 ? -39.405 1.917 0.000 1.00 81.62 843 GLN A C 1
ATOM 6700 O O . GLN A 1 843 ? -39.426 2.143 1.211 1.00 81.62 843 GLN A O 1
ATOM 6705 N N . VAL A 1 844 ? -39.205 2.884 -0.901 1.00 85.94 844 VAL A N 1
ATOM 6706 C CA . VAL A 1 844 ? -39.324 4.304 -0.537 1.00 85.94 844 VAL A CA 1
ATOM 6707 C C . VAL A 1 844 ? -40.815 4.592 -0.378 1.00 85.94 844 VAL A C 1
ATOM 6709 O O . VAL A 1 844 ? -41.580 4.511 -1.336 1.00 85.94 844 VAL A O 1
ATOM 6712 N N . VAL A 1 845 ? -41.236 4.814 0.864 1.00 81.94 845 VAL A N 1
ATOM 6713 C CA . VAL A 1 845 ? -42.647 4.969 1.243 1.00 81.94 845 VAL A CA 1
ATOM 6714 C C . VAL A 1 845 ? -43.101 6.406 1.036 1.00 81.94 845 VAL A C 1
ATOM 6716 O O . VAL A 1 845 ? -44.218 6.649 0.586 1.00 81.94 845 VAL A O 1
ATOM 6719 N N . GLU A 1 846 ? -42.231 7.350 1.374 1.00 85.88 846 GLU A N 1
ATOM 6720 C CA . GLU A 1 846 ? -42.505 8.780 1.367 1.00 85.88 846 GLU A CA 1
ATOM 6721 C C . GLU A 1 846 ? -41.183 9.525 1.158 1.00 85.88 846 GLU A C 1
ATOM 6723 O O . GLU A 1 846 ? -40.145 9.115 1.692 1.00 85.88 846 GLU A O 1
ATOM 6728 N N . CYS A 1 847 ? -41.209 10.615 0.399 1.00 89.06 847 CYS A N 1
ATOM 6729 C CA . CYS A 1 847 ? -40.051 11.468 0.171 1.00 89.06 847 CYS A CA 1
ATOM 6730 C C . CYS A 1 847 ? -40.410 12.950 0.316 1.00 89.06 847 CYS A C 1
ATOM 6732 O O . CYS A 1 847 ? -41.556 13.359 0.118 1.00 89.06 847 CYS A O 1
ATOM 6734 N N . GLY A 1 848 ? -39.421 13.757 0.698 1.00 87.69 848 GLY A N 1
ATOM 6735 C CA . GLY A 1 848 ? -39.591 15.176 0.987 1.00 87.69 848 GLY A CA 1
ATOM 6736 C C . GLY A 1 848 ? -38.404 16.014 0.527 1.00 87.69 848 GLY A C 1
ATOM 6737 O O . GLY A 1 848 ? -37.251 15.597 0.631 1.00 87.69 848 GLY A O 1
ATOM 6738 N N . VAL A 1 849 ? -38.692 17.215 0.031 1.00 88.75 849 VAL A N 1
ATOM 6739 C CA . VAL A 1 849 ? -37.712 18.199 -0.442 1.00 88.75 849 VAL A CA 1
ATOM 6740 C C . VAL A 1 849 ? -38.076 19.578 0.104 1.00 88.75 849 VAL A C 1
ATOM 6742 O O . VAL A 1 849 ? -39.246 19.965 0.156 1.00 88.75 849 VAL A O 1
ATOM 6745 N N . ARG A 1 850 ? -37.058 20.333 0.521 1.00 85.56 850 ARG A N 1
ATOM 6746 C CA . ARG A 1 850 ? -37.176 21.729 0.953 1.00 85.56 850 ARG A CA 1
ATOM 6747 C C . ARG A 1 850 ? -36.037 22.556 0.364 1.00 85.56 850 ARG A C 1
ATOM 6749 O O . ARG A 1 850 ? -34.877 22.169 0.476 1.00 85.56 850 ARG A O 1
ATOM 6756 N N . LEU A 1 851 ? -36.364 23.714 -0.202 1.00 83.31 851 LEU A N 1
ATOM 6757 C CA . LEU A 1 851 ? -35.378 24.720 -0.603 1.00 83.31 851 LEU A CA 1
ATOM 6758 C C . LEU A 1 851 ? -34.937 25.515 0.633 1.00 83.31 851 LEU A C 1
ATOM 6760 O O . LEU A 1 851 ? -35.771 25.877 1.464 1.00 83.31 851 LEU A O 1
ATOM 6764 N N . LEU A 1 852 ? -33.638 25.785 0.760 1.00 76.75 852 LEU A N 1
ATOM 6765 C CA . LEU A 1 852 ? -33.077 26.583 1.853 1.00 76.75 852 LEU A CA 1
ATOM 6766 C C . LEU A 1 852 ? -32.593 27.940 1.336 1.00 76.75 852 LEU A C 1
ATOM 6768 O O . LEU A 1 852 ? -31.920 27.994 0.303 1.00 76.75 852 LEU A O 1
ATOM 6772 N N . HIS A 1 853 ? -32.872 29.023 2.072 1.00 76.50 853 HIS A N 1
ATOM 6773 C CA . HIS A 1 853 ? -32.402 30.366 1.731 1.00 76.50 853 HIS A CA 1
ATOM 6774 C C . HIS A 1 853 ? -31.697 31.076 2.903 1.00 76.50 853 HIS A C 1
ATOM 6776 O O . HIS A 1 853 ? -31.945 30.819 4.076 1.00 76.50 853 HIS A O 1
ATOM 6782 N N . ALA A 1 854 ? -30.797 32.009 2.583 1.00 64.81 854 ALA A N 1
ATOM 6783 C CA . ALA A 1 854 ? -29.920 32.690 3.541 1.00 64.81 854 ALA A CA 1
ATOM 6784 C C . ALA A 1 854 ? -30.615 33.695 4.482 1.00 64.81 854 ALA A C 1
ATOM 6786 O O . ALA A 1 854 ? -29.963 34.255 5.358 1.00 64.81 854 ALA A O 1
ATOM 6787 N N . ASN A 1 855 ? -31.911 33.957 4.296 1.00 58.78 855 ASN A N 1
ATOM 6788 C CA . ASN A 1 855 ? -32.658 35.001 5.007 1.00 58.78 855 ASN A CA 1
ATOM 6789 C C . ASN A 1 855 ? -33.726 34.461 5.976 1.00 58.78 855 ASN A C 1
ATOM 6791 O O . ASN A 1 855 ? -34.499 35.256 6.505 1.00 58.78 855 ASN A O 1
ATOM 6795 N N . ASP A 1 856 ? -33.754 33.153 6.235 1.00 59.81 856 ASP A N 1
ATOM 6796 C CA . ASP A 1 856 ? -34.764 32.487 7.071 1.00 59.81 856 ASP A CA 1
ATOM 6797 C C . ASP A 1 856 ? -34.524 32.696 8.595 1.00 59.81 856 ASP A C 1
ATOM 6799 O O . ASP A 1 856 ? -34.721 31.787 9.400 1.00 59.81 856 ASP A O 1
ATOM 6803 N N . GLU A 1 857 ? -34.082 33.887 9.033 1.00 52.25 857 GLU A N 1
ATOM 6804 C CA . GLU A 1 857 ? -33.766 34.174 10.451 1.00 52.25 857 GLU A CA 1
ATOM 6805 C C . GLU A 1 857 ? -34.989 34.044 11.377 1.00 52.25 857 GLU A C 1
ATOM 6807 O O . GLU A 1 857 ? -34.874 33.477 12.467 1.00 52.25 857 GLU A O 1
ATOM 6812 N N . ASP A 1 858 ? -36.175 34.468 10.927 1.00 51.56 858 ASP A N 1
ATOM 6813 C CA . ASP A 1 858 ? -37.435 34.276 11.664 1.00 51.56 858 ASP A CA 1
ATOM 6814 C C . ASP A 1 858 ? -37.772 32.783 11.859 1.00 51.56 858 ASP A C 1
ATOM 6816 O O . ASP A 1 858 ? -38.364 32.390 12.868 1.00 51.56 858 ASP A O 1
ATOM 6820 N N . GLU A 1 859 ? -37.360 31.913 10.930 1.00 55.84 859 GLU A N 1
ATOM 6821 C CA . GLU A 1 859 ? -37.494 30.466 11.102 1.00 55.84 859 GLU A CA 1
ATOM 6822 C C . GLU A 1 859 ? -36.390 29.869 11.970 1.00 55.84 859 GLU A C 1
ATOM 6824 O O . GLU A 1 859 ? -36.683 28.953 12.732 1.00 55.84 859 GLU A O 1
ATOM 6829 N N . ILE A 1 860 ? -35.158 30.389 11.942 1.00 54.12 860 ILE A N 1
ATOM 6830 C CA . ILE A 1 860 ? -34.123 29.999 12.916 1.00 54.12 860 ILE A CA 1
ATOM 6831 C C . ILE A 1 860 ? -34.635 30.280 14.335 1.00 54.12 860 ILE A C 1
ATOM 6833 O O . ILE A 1 860 ? -34.522 29.412 15.201 1.00 54.12 860 ILE A O 1
ATOM 6837 N N . GLN A 1 861 ? -35.284 31.427 14.557 1.00 54.56 861 GLN A N 1
ATOM 6838 C CA . GLN A 1 861 ? -35.964 31.753 15.814 1.00 54.56 861 GLN A CA 1
ATOM 6839 C C . GLN A 1 861 ? -37.075 30.732 16.142 1.00 54.56 861 GLN A C 1
ATOM 6841 O O . GLN A 1 861 ? -37.190 30.278 17.280 1.00 54.56 861 GLN A O 1
ATOM 6846 N N . ARG A 1 862 ? -37.859 30.308 15.141 1.00 56.16 862 ARG A N 1
ATOM 6847 C CA . ARG A 1 862 ? -38.942 29.313 15.274 1.00 56.16 862 ARG A CA 1
ATOM 6848 C C . ARG A 1 862 ? -38.4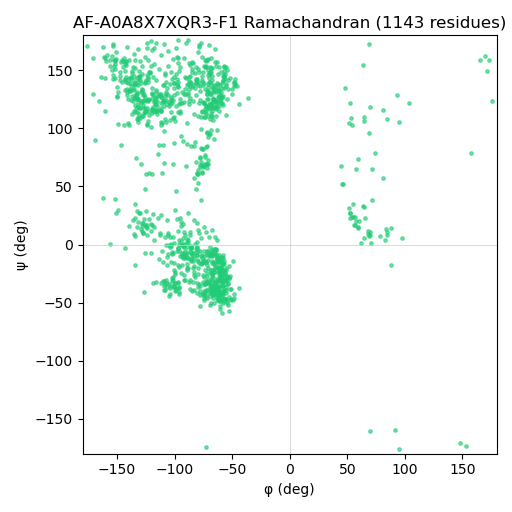40 27.896 15.583 1.00 56.16 862 ARG A C 1
ATOM 6850 O O . ARG A 1 862 ? -39.016 27.226 16.435 1.00 56.16 862 ARG A O 1
ATOM 6857 N N . PHE A 1 863 ? -37.356 27.445 14.955 1.00 55.28 863 PHE A N 1
ATOM 6858 C CA . PHE A 1 863 ? -36.699 26.174 15.279 1.00 55.28 863 PHE A CA 1
ATOM 6859 C C . PHE A 1 863 ? -35.970 26.242 16.624 1.00 55.28 863 PHE A C 1
ATOM 6861 O O . PHE A 1 863 ? -35.949 25.256 17.355 1.00 55.28 863 PHE A O 1
ATOM 6868 N N . HIS A 1 864 ? -35.440 27.407 17.006 1.00 53.72 864 HIS A N 1
ATOM 6869 C CA . HIS A 1 864 ? -34.888 27.618 18.341 1.00 53.72 864 HIS A CA 1
ATOM 6870 C C . HIS A 1 864 ? -35.977 27.541 19.422 1.00 53.72 864 HIS A C 1
ATOM 6872 O O . HIS A 1 864 ? -35.747 26.923 20.457 1.00 53.72 864 HIS A O 1
ATOM 6878 N N . LEU A 1 865 ? -37.186 28.052 19.158 1.00 53.88 865 LEU A N 1
ATOM 6879 C CA . LEU A 1 865 ? -38.357 27.831 20.015 1.00 53.88 865 LEU A CA 1
ATOM 6880 C C . LEU A 1 865 ? -38.711 26.336 20.112 1.00 53.88 865 LEU A C 1
ATOM 6882 O O . LEU A 1 865 ? -38.789 25.824 21.220 1.00 53.88 865 LEU A O 1
ATOM 6886 N N . ILE A 1 866 ? -38.800 25.604 18.991 1.00 54.38 866 ILE A N 1
ATOM 6887 C CA . ILE A 1 866 ? -39.031 24.137 18.981 1.00 54.38 866 ILE A CA 1
ATOM 6888 C C . ILE A 1 866 ? -37.971 23.366 19.802 1.00 54.38 866 ILE A C 1
ATOM 6890 O O . ILE A 1 866 ? -38.275 22.322 20.375 1.00 54.38 866 ILE A O 1
ATOM 6894 N N . MET A 1 867 ? -36.735 23.872 19.874 1.00 47.84 867 MET A N 1
ATOM 6895 C CA . MET A 1 867 ? -35.634 23.283 20.650 1.00 47.84 867 MET A CA 1
ATOM 6896 C C . MET A 1 867 ? -35.624 23.670 22.137 1.00 47.84 867 MET A C 1
ATOM 6898 O O . MET A 1 867 ? -35.166 22.882 22.962 1.00 47.84 867 MET A O 1
ATOM 6902 N N . LEU A 1 868 ? -36.073 24.880 22.481 1.00 44.28 868 LEU A N 1
ATOM 6903 C CA . LEU A 1 868 ? -36.150 25.368 23.863 1.00 44.28 868 LEU A CA 1
ATOM 6904 C C . LEU A 1 868 ? -37.377 24.834 24.606 1.00 44.28 868 LEU A C 1
ATOM 6906 O O . LEU A 1 868 ? -37.417 24.873 25.837 1.00 44.28 868 LEU A O 1
ATOM 6910 N N . ASP A 1 869 ? -38.387 24.379 23.869 1.00 43.06 869 ASP A N 1
ATOM 6911 C CA . ASP A 1 869 ? -39.705 24.157 24.428 1.00 43.06 869 ASP A CA 1
ATOM 6912 C C . ASP A 1 869 ? -39.908 22.749 25.013 1.00 43.06 869 ASP A C 1
ATOM 6914 O O . ASP A 1 869 ? -40.410 21.826 24.368 1.00 43.06 869 ASP A O 1
ATOM 6918 N N . SER A 1 870 ? -39.534 22.593 26.285 1.00 39.31 870 SER A N 1
ATOM 6919 C CA . SER A 1 870 ? -39.858 21.410 27.090 1.00 39.31 870 SER A CA 1
ATOM 6920 C C . SER A 1 870 ? -41.133 21.559 27.939 1.00 39.31 870 SER A C 1
ATOM 6922 O O . SER A 1 870 ? -41.415 20.662 28.736 1.00 39.31 870 SER A O 1
ATOM 6924 N N . SER A 1 871 ? -41.872 22.678 27.860 1.00 34.47 871 SER A N 1
ATOM 6925 C CA . SER A 1 871 ? -42.968 22.972 28.814 1.00 34.47 871 SER A CA 1
ATOM 6926 C C . SER A 1 871 ? -44.087 23.927 28.354 1.00 34.47 871 SER A C 1
ATOM 6928 O O . SER A 1 871 ? -45.008 24.176 29.130 1.00 34.47 871 SER A O 1
ATOM 6930 N N . ALA A 1 872 ? -44.047 24.450 27.132 1.00 26.47 872 ALA A N 1
ATOM 6931 C CA . ALA A 1 872 ? -44.955 25.456 26.572 1.00 26.47 872 ALA A CA 1
ATOM 6932 C C . ALA A 1 872 ? -45.650 25.037 25.259 1.00 26.47 872 ALA A C 1
ATOM 6934 O O . ALA A 1 872 ? -46.396 25.837 24.696 1.00 26.47 872 ALA A O 1
ATOM 6935 N N . PHE A 1 873 ? -45.618 23.749 24.896 1.00 31.53 873 PHE A N 1
ATOM 6936 C CA . PHE A 1 873 ? -46.772 23.127 24.236 1.00 31.53 873 PHE A CA 1
ATOM 6937 C C . PHE A 1 873 ? -47.866 22.798 25.271 1.00 31.53 873 PHE A C 1
ATOM 6939 O O . PHE A 1 873 ? -48.220 21.645 25.513 1.00 31.53 873 PHE A O 1
ATOM 6946 N N . CYS A 1 874 ? -48.481 23.851 25.819 1.00 26.25 874 CYS A N 1
ATOM 6947 C CA . CYS A 1 874 ? -49.940 23.852 25.765 1.00 26.25 874 CYS A CA 1
ATOM 6948 C C . CYS A 1 874 ? -50.280 24.021 24.277 1.00 26.25 874 CYS A C 1
ATOM 6950 O O . CYS A 1 874 ? -49.829 25.008 23.690 1.00 26.25 874 CYS A O 1
ATOM 6952 N N . PRO A 1 875 ? -50.996 23.084 23.632 1.00 26.50 875 PRO A N 1
ATOM 6953 C CA . PRO A 1 875 ? -51.353 23.255 22.229 1.00 26.50 875 PRO A CA 1
ATOM 6954 C C . PRO A 1 875 ? -52.156 24.557 22.052 1.00 26.50 875 PRO A C 1
ATOM 6956 O O . PRO A 1 875 ? -52.925 24.911 22.952 1.00 26.50 875 PRO A O 1
ATOM 6959 N N . PRO A 1 876 ? -51.988 25.280 20.928 1.00 28.50 876 PRO A N 1
ATOM 6960 C CA . PRO A 1 876 ? -52.847 26.408 20.580 1.00 28.50 876 PRO A CA 1
ATOM 6961 C C . PRO A 1 876 ? -54.260 25.879 20.314 1.00 28.50 876 PRO A C 1
ATOM 6963 O O . PRO A 1 876 ? -54.559 25.456 19.205 1.00 28.50 876 PRO A O 1
ATOM 6966 N N . ASP A 1 877 ? -55.057 25.855 21.383 1.00 33.44 877 ASP A N 1
ATOM 6967 C CA . ASP A 1 877 ? -56.276 25.066 21.585 1.00 33.44 877 ASP A CA 1
ATOM 6968 C C . ASP A 1 877 ? -56.146 23.572 21.235 1.00 33.44 877 ASP A C 1
ATOM 6970 O O . ASP A 1 877 ? -55.645 23.184 20.175 1.00 33.44 877 ASP A O 1
ATOM 6974 N N . LEU A 1 878 ? -56.656 22.688 22.105 1.00 33.97 878 LEU A N 1
ATOM 6975 C CA . LEU A 1 878 ? -56.767 21.279 21.704 1.00 33.97 878 LEU A CA 1
ATOM 6976 C C . LEU A 1 878 ? -57.625 21.177 20.435 1.00 33.97 878 LEU A C 1
ATOM 6978 O O . LEU A 1 878 ? -57.270 20.420 19.544 1.00 33.97 878 LEU A O 1
ATOM 6982 N N . ASP A 1 879 ? -58.649 22.023 20.305 1.00 33.19 879 ASP A N 1
ATOM 6983 C CA . ASP A 1 879 ? -59.554 22.073 19.157 1.00 33.19 879 ASP A CA 1
ATOM 6984 C C . ASP A 1 879 ? -58.906 22.558 17.840 1.00 33.19 879 ASP A C 1
ATOM 6986 O O . ASP A 1 879 ? -59.374 22.161 16.773 1.00 33.19 879 ASP A O 1
ATOM 6990 N N . GLU A 1 880 ? -57.825 23.358 17.845 1.00 31.94 880 GLU A N 1
ATOM 6991 C CA . GLU A 1 880 ? -57.167 23.768 16.587 1.00 31.94 880 GLU A CA 1
ATOM 6992 C C . GLU A 1 880 ? -56.126 22.741 16.121 1.00 31.94 880 GLU A C 1
ATOM 6994 O O . GLU A 1 880 ? -56.034 22.448 14.923 1.00 31.94 880 GLU A O 1
ATOM 6999 N N . LEU A 1 881 ? -55.366 22.143 17.048 1.00 33.25 881 LEU A N 1
ATOM 7000 C CA . LEU A 1 881 ? -54.417 21.083 16.698 1.00 33.25 881 LEU A CA 1
ATOM 7001 C C . LEU A 1 881 ? -55.143 19.769 16.385 1.00 33.25 881 LEU A C 1
ATOM 7003 O O . LEU A 1 881 ? -54.844 19.156 15.363 1.00 33.25 881 LEU A O 1
ATOM 7007 N N . GLU A 1 882 ? -56.140 19.384 17.189 1.00 34.81 882 GLU A N 1
ATOM 7008 C CA . GLU A 1 882 ? -57.082 18.306 16.869 1.00 34.81 882 GLU A CA 1
ATOM 7009 C C . GLU A 1 882 ? -57.865 18.672 15.606 1.00 34.81 882 GLU A C 1
ATOM 7011 O O . GLU A 1 882 ? -58.052 17.808 14.770 1.00 34.81 882 GLU A O 1
ATOM 7016 N N . GLY A 1 883 ? -58.223 19.937 15.360 1.00 31.66 883 GLY A N 1
ATOM 7017 C CA . GLY A 1 883 ? -58.853 20.374 14.108 1.00 31.66 883 GLY A CA 1
ATOM 7018 C C . GLY A 1 883 ? -57.980 20.161 12.864 1.00 31.66 883 GLY A C 1
ATOM 7019 O O . GLY A 1 883 ? -58.470 19.705 11.829 1.00 31.66 883 GLY A O 1
ATOM 7020 N N . ARG A 1 884 ? -56.667 20.418 12.944 1.00 33.50 884 ARG A N 1
ATOM 7021 C CA . ARG A 1 884 ? -55.715 20.166 11.842 1.00 33.50 884 ARG A CA 1
ATOM 7022 C C . ARG A 1 884 ? -55.347 18.686 11.721 1.00 33.50 884 ARG A C 1
ATOM 7024 O O . ARG A 1 884 ? -55.319 18.168 10.602 1.00 33.50 884 ARG A O 1
ATOM 7031 N N . PHE A 1 885 ? -55.158 17.981 12.838 1.00 33.66 885 PHE A N 1
ATOM 7032 C CA . PHE A 1 885 ? -55.002 16.526 12.842 1.00 33.66 885 PHE A CA 1
ATOM 7033 C C . PHE A 1 885 ? -56.257 15.835 12.323 1.00 33.66 885 PHE A C 1
ATOM 7035 O O . PHE A 1 885 ? -56.103 14.924 11.528 1.00 33.66 885 PHE A O 1
ATOM 7042 N N . GLN A 1 886 ? -57.465 16.297 12.656 1.00 34.81 886 GLN A N 1
ATOM 7043 C CA . GLN A 1 886 ? -58.753 15.855 12.114 1.00 34.81 886 GLN A CA 1
ATOM 7044 C C . GLN A 1 886 ? -59.030 16.373 10.708 1.00 34.81 886 GLN A C 1
ATOM 7046 O O . GLN A 1 886 ? -59.895 15.806 10.066 1.00 34.81 886 GLN A O 1
ATOM 7051 N N . ALA A 1 887 ? -58.312 17.359 10.165 1.00 34.78 887 ALA A N 1
ATOM 7052 C CA . ALA A 1 887 ? -58.367 17.678 8.735 1.00 34.78 887 ALA A CA 1
ATOM 7053 C C . ALA A 1 887 ? -57.475 16.722 7.919 1.00 34.78 887 ALA A C 1
ATOM 7055 O O . ALA A 1 887 ? -57.891 16.210 6.875 1.00 34.78 887 ALA A O 1
ATOM 7056 N N . LYS A 1 888 ? -56.273 16.413 8.434 1.00 31.75 888 LYS A N 1
ATOM 7057 C CA . LYS A 1 888 ? -55.365 15.387 7.884 1.00 31.75 888 LYS A CA 1
ATOM 7058 C C . LYS A 1 888 ? -55.980 13.983 8.037 1.00 31.75 888 LYS A C 1
ATOM 7060 O O . LYS A 1 888 ? -56.010 13.228 7.068 1.00 31.75 888 LYS A O 1
ATOM 7065 N N . ARG A 1 889 ? -56.581 13.688 9.200 1.00 32.81 889 ARG A N 1
ATOM 7066 C CA . ARG A 1 889 ? -57.426 12.512 9.458 1.00 32.81 889 ARG A CA 1
ATOM 7067 C C . ARG A 1 889 ? -58.712 12.562 8.657 1.00 32.81 889 ARG A C 1
ATOM 7069 O O . ARG A 1 889 ? -58.975 11.545 8.081 1.00 32.81 889 ARG A O 1
ATOM 7076 N N . ALA A 1 890 ? -59.468 13.653 8.500 1.00 32.62 890 ALA A N 1
ATOM 7077 C CA . ALA A 1 890 ? -60.712 13.657 7.700 1.00 32.62 890 ALA A CA 1
ATOM 7078 C C . ALA A 1 890 ? -60.476 13.205 6.255 1.00 32.62 890 ALA A C 1
ATOM 7080 O O . ALA A 1 890 ? -61.261 12.425 5.724 1.00 32.62 890 ALA A O 1
ATOM 7081 N N . ARG A 1 891 ? -59.354 13.615 5.646 1.00 32.72 891 ARG A N 1
ATOM 7082 C CA . ARG A 1 891 ? -58.906 13.081 4.347 1.00 32.72 891 ARG A CA 1
ATOM 7083 C C . ARG A 1 891 ? -58.537 11.593 4.401 1.00 32.72 891 ARG A C 1
ATOM 7085 O O . ARG A 1 891 ? -58.805 10.873 3.448 1.00 32.72 891 ARG A O 1
ATOM 7092 N N . LEU A 1 892 ? -57.974 11.133 5.516 1.00 31.70 892 LEU A N 1
ATOM 7093 C CA . LEU A 1 892 ? -57.763 9.718 5.854 1.00 31.70 892 LEU A CA 1
ATOM 7094 C C . LEU A 1 892 ? -59.004 9.018 6.456 1.00 31.70 892 LEU A C 1
ATOM 7096 O O . LEU A 1 892 ? -58.919 7.844 6.789 1.00 31.70 892 LEU A O 1
ATOM 7100 N N . GLU A 1 893 ? -60.132 9.716 6.619 1.00 30.50 893 GLU A N 1
ATOM 7101 C CA . GLU A 1 893 ? -61.334 9.306 7.360 1.00 30.50 893 GLU A CA 1
ATOM 7102 C C . GLU A 1 893 ? -62.586 9.309 6.447 1.00 30.50 893 GLU A C 1
ATOM 7104 O O . GLU A 1 893 ? -63.719 9.267 6.928 1.00 30.50 893 GLU A O 1
ATOM 7109 N N . ALA A 1 894 ? -62.349 9.206 5.123 1.00 30.50 894 ALA A N 1
ATOM 7110 C CA . ALA A 1 894 ? -63.314 8.983 4.045 1.00 30.50 894 ALA A CA 1
ATOM 7111 C C . ALA A 1 894 ? -63.267 7.637 3.206 1.00 30.50 894 ALA A C 1
ATOM 7113 O O . ALA A 1 894 ? -63.897 7.600 2.178 1.00 30.50 894 ALA A O 1
ATOM 7114 N N . ASN A 1 895 ? -62.725 6.467 3.624 1.00 32.94 895 ASN A N 1
ATOM 7115 C CA . ASN A 1 895 ? -63.155 5.090 3.172 1.00 32.94 895 ASN A CA 1
ATOM 7116 C C . ASN A 1 895 ? -63.205 3.977 4.309 1.00 32.94 895 ASN A C 1
ATOM 7118 O O . ASN A 1 895 ? -62.153 3.504 4.710 1.00 32.94 895 ASN A O 1
ATOM 7122 N N . LYS A 1 896 ? -64.342 3.523 4.903 1.00 34.38 896 LYS A N 1
ATOM 7123 C CA . LYS A 1 896 ? -64.370 2.704 6.182 1.00 34.38 896 LYS A CA 1
ATOM 7124 C C . LYS A 1 896 ? -63.705 1.339 6.035 1.00 34.38 896 LYS A C 1
ATOM 7126 O O . LYS A 1 896 ? -64.238 0.485 5.343 1.00 34.38 896 LYS A O 1
ATOM 7131 N N . LEU A 1 897 ? -62.554 1.136 6.678 1.00 42.19 897 LEU A N 1
ATOM 7132 C CA . LEU A 1 897 ? -61.519 0.248 6.143 1.00 42.19 897 LEU A CA 1
ATOM 7133 C C . LEU A 1 897 ? -61.290 -1.063 6.914 1.00 42.19 897 LEU A C 1
ATOM 7135 O O . LEU A 1 897 ? -60.170 -1.314 7.349 1.00 42.19 897 LEU A O 1
ATOM 7139 N N . GLU A 1 898 ? -62.297 -1.935 7.015 1.00 35.03 898 GLU A N 1
ATOM 7140 C CA . GLU A 1 898 ? -62.062 -3.319 7.487 1.00 35.03 898 GLU A CA 1
ATOM 7141 C C . GLU A 1 898 ? -62.417 -4.403 6.450 1.00 35.03 898 GLU A C 1
ATOM 7143 O O . GLU A 1 898 ? -61.637 -5.339 6.298 1.00 35.03 898 GLU A O 1
ATOM 7148 N N . ASP A 1 899 ? -63.429 -4.215 5.591 1.00 38.72 899 ASP A N 1
ATOM 7149 C CA . ASP A 1 899 ? -63.669 -5.123 4.444 1.00 38.72 899 ASP A CA 1
ATOM 7150 C C . ASP A 1 899 ? -62.720 -4.869 3.244 1.00 38.72 899 ASP A C 1
ATOM 7152 O O . ASP A 1 899 ? -62.577 -5.697 2.338 1.00 38.72 899 ASP A O 1
ATOM 7156 N N . PHE A 1 900 ? -62.043 -3.713 3.205 1.00 38.38 900 PHE A N 1
ATOM 7157 C CA . PHE A 1 900 ? -61.361 -3.235 1.992 1.00 38.38 900 PHE A CA 1
ATOM 7158 C C . PHE A 1 900 ? -59.879 -3.595 1.856 1.00 38.38 900 PHE A C 1
ATOM 7160 O O . PHE A 1 900 ? -59.356 -3.544 0.742 1.00 38.38 900 PHE A O 1
ATOM 7167 N N . SER A 1 901 ? -59.183 -3.987 2.927 1.00 35.84 901 SER A N 1
ATOM 7168 C CA . SER A 1 901 ? -57.775 -4.418 2.825 1.00 35.84 901 SER A CA 1
ATOM 7169 C C . SER A 1 901 ? -57.640 -5.736 2.045 1.00 35.84 901 SER A C 1
ATOM 7171 O O . SER A 1 901 ? -56.714 -5.906 1.248 1.00 35.84 901 SER A O 1
ATOM 7173 N N . VAL A 1 902 ? -58.625 -6.624 2.212 1.00 38.16 902 VAL A N 1
ATOM 7174 C CA . VAL A 1 902 ? -58.771 -7.893 1.490 1.00 38.16 902 VAL A CA 1
ATOM 7175 C C . VAL A 1 902 ? -59.117 -7.634 0.021 1.00 38.16 902 VAL A C 1
ATOM 7177 O O . VAL A 1 902 ? -58.398 -8.086 -0.868 1.00 38.16 902 VAL A O 1
ATOM 7180 N N . MET A 1 903 ? -60.152 -6.824 -0.241 1.00 35.34 903 MET A N 1
ATOM 7181 C CA . MET A 1 903 ? -60.568 -6.427 -1.597 1.00 35.34 903 MET A CA 1
ATOM 7182 C C . MET A 1 903 ? -59.450 -5.731 -2.390 1.00 35.34 903 MET A C 1
ATOM 7184 O O . MET A 1 903 ? -59.272 -6.008 -3.574 1.00 35.34 903 MET A O 1
ATOM 7188 N N . ARG A 1 904 ? -58.666 -4.851 -1.752 1.00 39.22 904 ARG A N 1
ATOM 7189 C CA . ARG A 1 904 ? -57.567 -4.132 -2.413 1.00 39.22 904 ARG A CA 1
ATOM 7190 C C . ARG A 1 904 ? -56.436 -5.066 -2.844 1.00 39.22 904 ARG A C 1
ATOM 7192 O O . ARG A 1 904 ? -55.966 -4.946 -3.971 1.00 39.22 904 ARG A O 1
ATOM 7199 N N . ARG A 1 905 ? -56.051 -6.028 -1.996 1.00 40.66 905 ARG A N 1
ATOM 7200 C CA . ARG A 1 905 ? -55.053 -7.050 -2.358 1.00 40.66 905 ARG A CA 1
ATOM 7201 C C . ARG A 1 905 ? -55.539 -7.963 -3.480 1.00 40.66 905 ARG A C 1
ATOM 7203 O O . ARG A 1 905 ? -54.751 -8.285 -4.358 1.00 40.66 905 ARG A O 1
ATOM 7210 N N . ILE A 1 906 ? -56.826 -8.322 -3.496 1.00 38.12 906 ILE A N 1
ATOM 7211 C CA . ILE A 1 906 ? -57.444 -9.053 -4.618 1.00 38.12 906 ILE A CA 1
ATOM 7212 C C . ILE A 1 906 ? -57.348 -8.236 -5.915 1.00 38.12 906 ILE A C 1
ATOM 7214 O O . ILE A 1 906 ? -57.010 -8.780 -6.962 1.00 38.12 906 ILE A O 1
ATOM 7218 N N . PHE A 1 907 ? -57.618 -6.930 -5.846 1.00 37.97 907 PHE A N 1
ATOM 7219 C CA . PHE A 1 907 ? -57.616 -6.040 -7.005 1.00 37.97 907 PHE A CA 1
ATOM 7220 C C . PHE A 1 907 ? -56.215 -5.818 -7.595 1.00 37.97 907 PHE A C 1
ATOM 7222 O O . PHE A 1 907 ? -56.033 -6.014 -8.793 1.00 37.97 907 PHE A O 1
ATOM 7229 N N . GLU A 1 908 ? -55.224 -5.465 -6.769 1.00 40.41 908 GLU A N 1
ATOM 7230 C CA . GLU A 1 908 ? -53.831 -5.264 -7.208 1.00 40.41 908 GLU A CA 1
ATOM 7231 C C . GLU A 1 908 ? -53.267 -6.565 -7.835 1.00 40.41 908 GLU A C 1
ATOM 7233 O O . GLU A 1 908 ? -52.707 -6.544 -8.929 1.00 40.41 908 GLU A O 1
ATOM 7238 N N . PHE A 1 909 ? -53.559 -7.725 -7.235 1.00 41.06 909 PHE A N 1
ATOM 7239 C CA . PHE A 1 909 ? -53.126 -9.047 -7.709 1.00 41.06 909 PHE A CA 1
ATOM 7240 C C . PHE A 1 909 ? -53.798 -9.520 -9.018 1.00 41.06 909 PHE A C 1
ATOM 7242 O O . PHE A 1 909 ? -53.161 -10.187 -9.841 1.00 41.06 909 PHE A O 1
ATOM 7249 N N . LEU A 1 910 ? -55.073 -9.175 -9.246 1.00 38.22 910 LEU A N 1
ATOM 7250 C CA . LEU A 1 910 ? -55.784 -9.484 -10.497 1.00 38.22 910 LEU A CA 1
ATOM 7251 C C . LEU A 1 910 ? -55.348 -8.591 -11.669 1.00 38.22 910 LEU A C 1
ATOM 7253 O O . LEU A 1 910 ? -55.429 -9.027 -12.818 1.00 38.22 910 LEU A O 1
ATOM 7257 N N . VAL A 1 911 ? -54.892 -7.363 -11.399 1.00 39.78 911 VAL A N 1
ATOM 7258 C CA . VAL A 1 911 ? -54.389 -6.440 -12.430 1.00 39.78 911 VAL A CA 1
ATOM 7259 C C . VAL A 1 911 ? -53.017 -6.885 -12.943 1.00 39.78 911 VAL A C 1
ATOM 7261 O O . VAL A 1 911 ? -52.837 -6.960 -14.157 1.00 39.78 911 VAL A O 1
ATOM 7264 N N . ASP A 1 912 ? -52.098 -7.274 -12.055 1.00 36.91 912 ASP A N 1
ATOM 7265 C CA . ASP A 1 912 ? -50.757 -7.748 -12.441 1.00 36.91 912 ASP A CA 1
ATOM 7266 C C . ASP A 1 912 ? -50.770 -9.118 -13.153 1.00 36.91 912 ASP A C 1
ATOM 7268 O O . ASP A 1 912 ? -49.852 -9.449 -13.903 1.00 36.91 912 ASP A O 1
ATOM 7272 N N . SER A 1 913 ? -51.826 -9.919 -12.961 1.00 39.03 913 SER A N 1
ATOM 7273 C CA . SER A 1 913 ? -51.959 -11.266 -13.547 1.00 39.03 913 SER A CA 1
ATOM 7274 C C . SER A 1 913 ? -52.555 -11.295 -14.968 1.00 39.03 913 SER A C 1
ATOM 7276 O O . SER A 1 913 ? -52.694 -12.375 -15.545 1.00 39.03 913 SER A O 1
ATOM 7278 N N . LEU A 1 914 ? -52.932 -10.147 -15.549 1.00 36.22 914 LEU A N 1
ATOM 7279 C CA . LEU A 1 914 ? -53.511 -10.042 -16.897 1.00 36.22 914 LEU A CA 1
ATOM 7280 C C . LEU A 1 914 ? -52.472 -9.504 -17.903 1.00 36.22 914 LEU A C 1
ATOM 7282 O O . LEU A 1 914 ? -52.189 -8.306 -17.891 1.00 36.22 914 LEU A O 1
ATOM 7286 N N . PRO A 1 915 ? -51.926 -10.331 -18.821 1.00 34.25 915 PRO A N 1
ATOM 7287 C CA . PRO A 1 915 ? -50.897 -9.876 -19.754 1.00 34.25 915 PRO A CA 1
ATOM 7288 C C . PRO A 1 915 ? -51.388 -8.767 -20.692 1.00 34.25 915 PRO A C 1
ATOM 7290 O O . PRO A 1 915 ? -52.421 -8.895 -21.355 1.00 34.25 915 PRO A O 1
ATOM 7293 N N . THR A 1 916 ? -50.593 -7.704 -20.814 1.00 31.31 916 THR A N 1
ATOM 7294 C CA . THR A 1 916 ? -50.789 -6.576 -21.734 1.00 31.31 916 THR A CA 1
ATOM 7295 C C . THR A 1 916 ? -50.546 -6.968 -23.197 1.00 31.31 916 THR A C 1
ATOM 7297 O O . THR A 1 916 ? -49.582 -6.556 -23.834 1.00 31.31 916 THR A O 1
ATOM 7300 N N . PHE A 1 917 ? -51.478 -7.732 -23.765 1.00 29.59 917 PHE A N 1
ATOM 7301 C CA . PHE A 1 917 ? -51.635 -7.896 -25.209 1.00 29.59 917 PHE A CA 1
ATOM 7302 C C . PHE A 1 917 ? -53.029 -7.431 -25.624 1.00 29.59 917 PHE A C 1
ATOM 7304 O O . PHE A 1 917 ? -53.991 -8.169 -25.440 1.00 29.59 917 PHE A O 1
ATOM 7311 N N . ILE A 1 918 ? -53.117 -6.209 -26.168 1.00 29.16 918 ILE A N 1
ATOM 7312 C CA . ILE A 1 918 ? -54.081 -5.722 -27.178 1.00 29.16 918 ILE A CA 1
ATOM 7313 C C . ILE A 1 918 ? -53.828 -4.206 -27.381 1.00 29.16 918 ILE A C 1
ATOM 7315 O O . ILE A 1 918 ? -53.895 -3.432 -26.432 1.00 29.16 918 ILE A O 1
ATOM 7319 N N . PHE A 1 919 ? -53.556 -3.812 -28.634 1.00 28.09 919 PHE A N 1
ATOM 7320 C CA . PHE A 1 919 ? -53.290 -2.451 -29.152 1.00 28.09 919 PHE A CA 1
ATOM 7321 C C . PHE A 1 919 ? -51.931 -1.775 -28.863 1.00 28.09 919 PHE A C 1
ATOM 7323 O O . PHE A 1 919 ? -51.839 -0.786 -28.143 1.00 28.09 919 PHE A O 1
ATOM 7330 N N . TYR A 1 920 ? -50.920 -2.184 -29.637 1.00 24.89 920 TYR A N 1
ATOM 7331 C CA . TYR A 1 920 ? -50.252 -1.244 -30.553 1.00 24.89 920 TYR A CA 1
ATOM 7332 C C . TYR A 1 920 ? -50.378 -1.760 -32.004 1.00 24.89 920 TYR A C 1
ATOM 7334 O O . TYR A 1 920 ? -50.541 -2.961 -32.206 1.00 24.89 920 TYR A O 1
ATOM 7342 N N . SER A 1 921 ? -50.335 -0.827 -32.967 1.00 26.70 921 SER A N 1
ATOM 7343 C CA . SER A 1 921 ? -50.376 -0.977 -34.443 1.00 26.70 921 SER A CA 1
ATOM 7344 C C . SER A 1 921 ? -51.528 -1.775 -35.088 1.00 26.70 921 SER A C 1
ATOM 7346 O O . SER A 1 921 ? -51.522 -3.005 -35.119 1.00 26.70 921 SER A O 1
ATOM 7348 N N . GLU A 1 922 ? -52.430 -1.053 -35.765 1.00 28.38 922 GLU A N 1
ATOM 7349 C CA . GLU A 1 922 ? -52.829 -1.447 -37.129 1.00 28.38 922 GLU A CA 1
ATOM 7350 C C . GLU A 1 922 ? -51.608 -1.338 -38.072 1.00 28.38 922 GLU A C 1
ATOM 7352 O O . GLU A 1 922 ? -50.718 -0.534 -37.807 1.00 28.38 922 GLU A O 1
ATOM 7357 N N . GLU A 1 923 ? -51.597 -2.119 -39.164 1.00 26.41 923 GLU A N 1
ATOM 7358 C CA . GLU A 1 923 ? -50.511 -2.238 -40.170 1.00 26.41 923 GLU A CA 1
ATOM 7359 C C . GLU A 1 923 ? -49.188 -2.819 -39.605 1.00 26.41 923 GLU A C 1
ATOM 7361 O O . GLU A 1 923 ? -48.447 -2.175 -38.876 1.00 26.41 923 GLU A O 1
ATOM 7366 N N . LEU A 1 924 ? -48.812 -4.072 -39.891 1.00 25.69 924 LEU A N 1
ATOM 7367 C CA . LEU A 1 924 ? -48.388 -4.533 -41.220 1.00 25.69 924 LEU A CA 1
ATOM 7368 C C . LEU A 1 924 ? -48.515 -6.063 -41.407 1.00 25.69 924 LEU A C 1
ATOM 7370 O O . LEU A 1 924 ? -48.618 -6.834 -40.457 1.00 25.69 924 LEU A O 1
ATOM 7374 N N . TYR A 1 925 ? -48.482 -6.490 -42.670 1.00 24.00 925 TYR A N 1
ATOM 7375 C CA . TYR A 1 925 ? -48.658 -7.875 -43.127 1.00 24.00 925 TYR A CA 1
ATOM 7376 C C . TYR A 1 925 ? -47.324 -8.621 -43.386 1.00 24.00 925 TYR A C 1
ATOM 7378 O O . TYR A 1 925 ? -46.318 -8.003 -43.715 1.00 24.00 925 TYR A O 1
ATOM 7386 N N . HIS A 1 926 ? -47.420 -9.960 -43.401 1.00 25.58 926 HIS A N 1
ATOM 7387 C CA . HIS A 1 926 ? -46.501 -10.979 -43.959 1.00 25.58 926 HIS A CA 1
ATOM 7388 C C . HIS A 1 926 ? -45.236 -11.453 -43.186 1.00 25.58 926 HIS A C 1
ATOM 7390 O O . HIS A 1 926 ? -44.228 -10.771 -43.071 1.00 25.58 926 HIS A O 1
ATOM 7396 N N . GLU A 1 927 ? -45.309 -12.755 -42.854 1.00 24.31 927 GLU A N 1
ATOM 7397 C CA . GLU A 1 927 ? -44.298 -13.822 -43.036 1.00 24.31 927 GLU A CA 1
ATOM 7398 C C . GLU A 1 927 ? -43.142 -14.082 -42.032 1.00 24.31 927 GLU A C 1
ATOM 7400 O O . GLU A 1 927 ? -42.130 -13.398 -42.006 1.00 24.31 927 GLU A O 1
ATOM 7405 N N . VAL A 1 928 ? -43.290 -15.212 -41.302 1.00 23.94 928 VAL A N 1
ATOM 7406 C CA . VAL A 1 928 ? -42.437 -16.437 -41.372 1.00 23.94 928 VAL A CA 1
ATOM 7407 C C . VAL A 1 928 ? -40.910 -16.228 -41.224 1.00 23.94 928 VAL A C 1
ATOM 7409 O O . VAL A 1 928 ? -40.288 -15.586 -42.054 1.00 23.94 928 VAL A O 1
ATOM 7412 N N . TYR A 1 929 ? -40.163 -16.804 -40.270 1.00 23.08 929 TYR A N 1
ATOM 7413 C CA . TYR A 1 929 ? -40.277 -17.996 -39.401 1.00 23.08 929 TYR A CA 1
ATOM 7414 C C . TYR A 1 929 ? -39.684 -17.659 -38.015 1.00 23.08 929 TYR A C 1
ATOM 7416 O O . TYR A 1 929 ? -38.676 -16.968 -37.981 1.00 23.08 929 TYR A O 1
ATOM 7424 N N . PHE A 1 930 ? -40.170 -18.259 -36.916 1.00 22.48 930 PHE A N 1
ATOM 7425 C CA . PHE A 1 930 ? -39.301 -18.841 -35.865 1.00 22.48 930 PHE A CA 1
ATOM 7426 C C . PHE A 1 930 ? -40.112 -19.694 -34.872 1.00 22.48 930 PHE A C 1
ATOM 7428 O O . PHE A 1 930 ? -40.600 -19.238 -33.841 1.00 22.48 930 PHE A O 1
ATOM 7435 N N . SER A 1 931 ? -40.244 -20.981 -35.186 1.00 24.30 931 SER A N 1
ATOM 7436 C CA . SER A 1 931 ? -40.735 -21.997 -34.255 1.00 24.30 931 SER A CA 1
ATOM 7437 C C . SER A 1 931 ? -39.590 -22.493 -33.367 1.00 24.30 931 SER A C 1
ATOM 7439 O O . SER A 1 931 ? -38.687 -23.143 -33.895 1.00 24.30 931 SER A O 1
ATOM 7441 N N . ASN A 1 932 ? -39.630 -22.188 -32.061 1.00 26.19 932 ASN A N 1
ATOM 7442 C CA . ASN A 1 932 ? -39.200 -23.038 -30.924 1.00 26.19 932 ASN A CA 1
ATOM 7443 C C . ASN A 1 932 ? -38.871 -22.201 -29.673 1.00 26.19 932 ASN A C 1
ATOM 7445 O O . ASN A 1 932 ? -37.702 -21.992 -29.365 1.00 26.19 932 ASN A O 1
ATOM 7449 N N . LEU A 1 933 ? -39.898 -21.768 -28.931 1.00 23.70 933 LEU A N 1
ATOM 7450 C CA . LEU A 1 933 ? -39.788 -21.392 -27.506 1.00 23.70 933 LEU A CA 1
ATOM 7451 C C . LEU A 1 933 ? -41.166 -21.347 -26.805 1.00 23.70 933 LEU A C 1
ATOM 7453 O O . LEU A 1 933 ? -41.439 -20.490 -25.976 1.00 23.70 933 LEU A O 1
ATOM 7457 N N . PHE A 1 934 ? -42.040 -22.309 -27.128 1.00 24.25 934 PHE A N 1
ATOM 7458 C CA . PHE A 1 934 ? -43.272 -22.586 -26.377 1.00 24.25 934 PHE A CA 1
ATOM 7459 C C . PHE A 1 934 ? -43.193 -23.973 -25.732 1.00 24.25 934 PHE A C 1
ATOM 7461 O O . PHE A 1 934 ? -43.740 -24.951 -26.228 1.00 24.25 934 PHE A O 1
ATOM 7468 N N . ASN A 1 935 ? -42.446 -24.035 -24.633 1.00 25.78 935 ASN A N 1
ATOM 7469 C CA . ASN A 1 935 ? -42.549 -25.021 -23.560 1.00 25.78 935 ASN A CA 1
ATOM 7470 C C . ASN A 1 935 ? -41.862 -24.400 -22.330 1.00 25.78 935 ASN A C 1
ATOM 7472 O O . ASN A 1 935 ? -40.848 -23.725 -22.491 1.00 25.78 935 ASN A O 1
ATOM 7476 N N . CYS A 1 936 ? -42.405 -24.643 -21.131 1.00 25.84 936 CYS A N 1
ATOM 7477 C CA . CYS A 1 936 ? -41.938 -24.119 -19.831 1.00 25.84 936 CYS A CA 1
ATOM 7478 C C . CYS A 1 936 ? -42.344 -22.678 -19.435 1.00 25.84 936 CYS A C 1
ATOM 7480 O O . CYS A 1 936 ? -41.497 -21.896 -19.019 1.00 25.84 936 CYS A O 1
ATOM 7482 N N . ILE A 1 937 ? -43.651 -22.385 -19.395 1.00 24.48 937 ILE A N 1
ATOM 7483 C CA . ILE A 1 937 ? -44.254 -21.667 -18.249 1.00 24.48 937 ILE A CA 1
ATOM 7484 C C . ILE A 1 937 ? -45.553 -22.411 -17.881 1.00 24.48 937 ILE A C 1
ATOM 7486 O O . ILE A 1 937 ? -46.421 -22.535 -18.747 1.00 24.48 937 ILE A O 1
ATOM 7490 N N . PRO A 1 938 ? -45.716 -22.951 -16.657 1.00 28.53 938 PRO A N 1
ATOM 7491 C CA . PRO A 1 938 ? -46.991 -23.517 -16.223 1.00 28.53 938 PRO A CA 1
ATOM 7492 C C . PRO A 1 938 ? -48.014 -22.397 -16.000 1.00 28.53 938 PRO A C 1
ATOM 7494 O O . PRO A 1 938 ? -47.718 -21.429 -15.301 1.00 28.53 938 PRO A O 1
ATOM 7497 N N . ALA A 1 939 ? -49.226 -22.543 -16.536 1.00 37.88 939 ALA A N 1
ATOM 7498 C CA . ALA A 1 939 ? -50.357 -21.712 -16.130 1.00 37.88 939 ALA A CA 1
ATOM 7499 C C . ALA A 1 939 ? -50.760 -22.113 -14.699 1.00 37.88 939 ALA A C 1
ATOM 7501 O O . ALA A 1 939 ? -51.437 -23.119 -14.500 1.00 37.88 939 ALA A O 1
ATOM 7502 N N . GLY A 1 940 ? -50.246 -21.384 -13.708 1.00 40.16 940 GLY A N 1
ATOM 7503 C CA . GLY A 1 940 ? -50.534 -21.609 -12.294 1.00 40.16 940 GLY A CA 1
ATOM 7504 C C . GLY A 1 940 ? -51.779 -20.854 -11.832 1.00 40.16 940 GLY A C 1
ATOM 7505 O O . GLY A 1 940 ? -52.026 -19.727 -12.256 1.00 40.16 940 GLY A O 1
ATOM 7506 N N . THR A 1 941 ? -52.539 -21.461 -10.927 1.00 46.72 941 THR A N 1
ATOM 7507 C CA . THR A 1 941 ? -53.616 -20.812 -10.174 1.00 46.72 941 THR A CA 1
ATOM 7508 C C . THR A 1 941 ? -53.057 -19.755 -9.220 1.00 46.72 941 THR A C 1
ATOM 7510 O O . THR A 1 941 ? -52.256 -20.050 -8.331 1.00 46.72 941 THR A O 1
ATOM 7513 N N . CYS A 1 942 ? -53.516 -18.512 -9.355 1.00 49.09 942 CYS A N 1
ATOM 7514 C CA . CYS A 1 942 ? -53.072 -17.389 -8.529 1.00 49.09 942 CYS A CA 1
ATOM 7515 C C . CYS A 1 942 ? -53.921 -17.305 -7.249 1.00 49.09 942 CYS A C 1
ATOM 7517 O O . CYS A 1 942 ? -55.143 -17.185 -7.322 1.00 49.09 942 CYS A O 1
ATOM 7519 N N . SER A 1 943 ? -53.307 -17.400 -6.063 1.00 57.69 943 SER A N 1
ATOM 7520 C CA . SER A 1 943 ? -54.045 -17.536 -4.792 1.00 57.69 943 SER A CA 1
ATOM 7521 C C . SER A 1 943 ? -53.245 -17.137 -3.542 1.00 57.69 943 SER A C 1
ATOM 7523 O O . SER A 1 943 ? -52.016 -17.116 -3.562 1.00 57.69 943 SER A O 1
ATOM 7525 N N . PHE A 1 944 ? -53.956 -16.802 -2.461 1.00 51.72 944 PHE A N 1
ATOM 7526 C CA . PHE A 1 944 ? -53.424 -16.332 -1.174 1.00 51.72 944 PHE A CA 1
ATOM 7527 C C . PHE A 1 944 ? -54.394 -16.668 -0.018 1.00 51.72 944 PHE A C 1
ATOM 7529 O O . PHE A 1 944 ? -55.517 -17.116 -0.250 1.00 51.72 944 PHE A O 1
ATOM 7536 N N . TYR A 1 945 ? -53.984 -16.437 1.233 1.00 61.03 945 TYR A N 1
ATOM 7537 C CA . TYR A 1 945 ? -54.815 -16.673 2.422 1.00 61.03 945 TYR A CA 1
ATOM 7538 C C . TYR A 1 945 ? -54.667 -15.577 3.492 1.00 61.03 945 TYR A C 1
ATOM 7540 O O . TYR A 1 945 ? -53.671 -14.850 3.521 1.00 61.03 945 TYR A O 1
ATOM 7548 N N . LEU A 1 946 ? -55.666 -15.453 4.373 1.00 51.06 946 LEU A N 1
ATOM 7549 C CA . LEU A 1 946 ? -55.714 -14.495 5.490 1.00 51.06 946 LEU A CA 1
ATOM 7550 C C . LEU A 1 946 ? -56.586 -15.007 6.659 1.00 51.06 946 LEU A C 1
ATOM 7552 O O . LEU A 1 946 ? -57.444 -15.851 6.420 1.00 51.06 946 LEU A O 1
ATOM 7556 N N . PRO A 1 947 ? -56.427 -14.505 7.899 1.00 52.59 947 PRO A N 1
ATOM 7557 C CA . PRO A 1 947 ? -57.329 -14.838 9.007 1.00 52.59 947 PRO A CA 1
ATOM 7558 C C . PRO A 1 947 ? -58.757 -14.321 8.760 1.00 52.59 947 PRO A C 1
ATOM 7560 O O . PRO A 1 947 ? -58.919 -13.170 8.358 1.00 52.59 947 PRO A O 1
ATOM 7563 N N . GLY A 1 948 ? -59.782 -15.131 9.034 1.00 55.97 948 GLY A N 1
ATOM 7564 C CA . GLY A 1 948 ? -61.193 -14.742 8.901 1.00 55.97 948 GLY A CA 1
ATOM 7565 C C . GLY A 1 948 ? -62.165 -15.929 8.928 1.00 55.97 948 GLY A C 1
ATOM 7566 O O . GLY A 1 948 ? -61.762 -17.060 8.663 1.00 55.97 948 GLY A O 1
ATOM 7567 N N . ASP A 1 949 ? -63.435 -15.650 9.244 1.00 57.56 949 ASP A N 1
ATOM 7568 C CA . ASP A 1 949 ? -64.448 -16.635 9.660 1.00 57.56 949 ASP A CA 1
ATOM 7569 C C . ASP A 1 949 ? -65.745 -16.666 8.808 1.00 57.56 949 ASP A C 1
ATOM 7571 O O . ASP A 1 949 ? -66.704 -17.354 9.170 1.00 57.56 949 ASP A O 1
ATOM 7575 N N . VAL A 1 950 ? -65.808 -15.946 7.678 1.00 60.69 950 VAL A N 1
ATOM 7576 C CA . VAL A 1 950 ? -66.988 -15.904 6.779 1.00 60.69 950 VAL A CA 1
ATOM 7577 C C . VAL A 1 950 ? -66.564 -15.719 5.315 1.00 60.69 950 VAL A C 1
ATOM 7579 O O . VAL A 1 950 ? -65.617 -14.981 5.033 1.00 60.69 950 VAL A O 1
ATOM 7582 N N . THR A 1 951 ? -67.270 -16.328 4.354 1.00 53.91 951 THR A N 1
ATOM 7583 C CA . THR A 1 951 ? -67.052 -16.039 2.924 1.00 53.91 951 THR A CA 1
ATOM 7584 C C . THR A 1 951 ? -67.496 -14.613 2.556 1.00 53.91 951 THR A C 1
ATOM 7586 O O . THR A 1 951 ? -68.633 -14.243 2.845 1.00 53.91 951 THR A O 1
ATOM 7589 N N . PRO A 1 952 ? -66.666 -13.796 1.872 1.00 56.75 952 PRO A N 1
ATOM 7590 C CA . PRO A 1 952 ? -67.030 -12.414 1.545 1.00 56.75 952 PRO A CA 1
ATOM 7591 C C . PRO A 1 952 ? -68.284 -12.293 0.661 1.00 56.75 952 PRO A C 1
ATOM 7593 O O . PRO A 1 952 ? -68.394 -12.979 -0.355 1.00 56.75 952 PRO A O 1
ATOM 7596 N N . GLU A 1 953 ? -69.178 -11.345 0.975 1.00 52.12 953 GLU A N 1
ATOM 7597 C CA . GLU A 1 953 ? -70.495 -11.178 0.320 1.00 52.12 953 GLU A CA 1
ATOM 7598 C C . GLU A 1 953 ? -70.449 -11.023 -1.215 1.00 52.12 953 GLU A C 1
ATOM 7600 O O . GLU A 1 953 ? -71.429 -11.314 -1.897 1.00 52.12 953 GLU A O 1
ATOM 7605 N N . TRP A 1 954 ? -69.314 -10.605 -1.788 1.00 57.00 954 TRP A N 1
ATOM 7606 C CA . TRP A 1 954 ? -69.159 -10.441 -3.236 1.00 57.00 954 TRP A CA 1
ATOM 7607 C C . TRP A 1 954 ? -69.023 -11.762 -4.017 1.00 57.00 954 TRP A C 1
ATOM 7609 O O . TRP A 1 954 ? -69.111 -11.727 -5.249 1.00 57.00 954 TRP A O 1
ATOM 7619 N N . PHE A 1 955 ? -68.850 -12.914 -3.354 1.00 61.25 955 PHE A N 1
ATOM 7620 C CA . PHE A 1 955 ? -68.960 -14.230 -3.994 1.00 61.25 955 PHE A CA 1
ATOM 7621 C C . PHE A 1 955 ? -70.434 -14.551 -4.279 1.00 61.25 955 PHE A C 1
ATOM 7623 O O . PHE A 1 955 ? -71.231 -14.680 -3.354 1.00 61.25 955 PHE A O 1
ATOM 7630 N N . SER A 1 956 ? -70.815 -14.686 -5.553 1.00 64.62 956 SER A N 1
ATOM 7631 C CA . SER A 1 956 ? -72.227 -14.785 -5.963 1.00 64.62 956 SER A CA 1
ATOM 7632 C C . SER A 1 956 ? -72.903 -16.107 -5.586 1.00 64.62 956 SER A C 1
ATOM 7634 O O . SER A 1 956 ? -74.132 -16.169 -5.525 1.00 64.62 956 SER A O 1
ATOM 7636 N N . HIS A 1 957 ? -72.125 -17.160 -5.331 1.00 75.88 957 HIS A N 1
ATOM 7637 C CA . HIS A 1 957 ? -72.620 -18.460 -4.889 1.00 75.88 957 HIS A CA 1
ATOM 7638 C C . HIS A 1 957 ? -71.823 -18.900 -3.662 1.00 75.88 957 HIS A C 1
ATOM 7640 O O . HIS A 1 957 ? -70.651 -19.240 -3.783 1.00 75.88 957 HIS A O 1
ATOM 7646 N N . GLN A 1 958 ? -72.452 -18.883 -2.487 1.00 78.25 958 GLN A N 1
ATOM 7647 C CA . GLN A 1 958 ? -71.851 -19.272 -1.206 1.00 78.25 958 GLN A CA 1
ATOM 7648 C C . GLN A 1 958 ? -72.647 -20.416 -0.583 1.00 78.25 958 GLN A C 1
ATOM 7650 O O . GLN A 1 958 ? -73.868 -20.496 -0.766 1.00 78.25 958 GLN A O 1
ATOM 7655 N N . ARG A 1 959 ? -71.979 -21.313 0.146 1.00 75.44 959 ARG A N 1
ATOM 7656 C CA . ARG A 1 959 ? -72.646 -22.414 0.846 1.00 75.44 959 ARG A CA 1
ATOM 7657 C C . ARG A 1 959 ? -71.865 -22.883 2.071 1.00 75.44 959 ARG A C 1
ATOM 7659 O O . ARG A 1 959 ? -70.641 -22.945 2.056 1.00 75.44 959 ARG A O 1
ATOM 7666 N N . TRP A 1 960 ? -72.613 -23.292 3.093 1.00 67.12 960 TRP A N 1
ATOM 7667 C CA . TRP A 1 960 ? -72.093 -24.035 4.240 1.00 67.12 960 TRP A CA 1
ATOM 7668 C C . TRP A 1 960 ? -71.716 -25.464 3.829 1.00 67.12 960 TRP A C 1
ATOM 7670 O O . TRP A 1 960 ? -72.483 -26.143 3.141 1.00 67.12 960 TRP A O 1
ATOM 7680 N N . GLY A 1 961 ? -70.549 -25.915 4.281 1.00 66.25 961 GLY A N 1
ATOM 7681 C CA . GLY A 1 961 ? -69.863 -27.123 3.826 1.00 66.25 961 GLY A CA 1
ATOM 7682 C C . GLY A 1 961 ? -68.825 -26.843 2.736 1.00 66.25 961 GLY A C 1
ATOM 7683 O O . GLY A 1 961 ? -68.572 -25.700 2.366 1.00 66.25 961 GLY A O 1
ATOM 7684 N N . SER A 1 962 ? -68.224 -27.911 2.212 1.00 79.94 962 SER A N 1
ATOM 7685 C CA . SER A 1 962 ? -67.107 -27.871 1.262 1.00 79.94 962 SER A CA 1
ATOM 7686 C C . SER A 1 962 ? -67.513 -27.865 -0.218 1.00 79.94 962 SER A C 1
ATOM 7688 O O . SER A 1 962 ? -66.650 -28.020 -1.077 1.00 79.94 962 SER A O 1
ATOM 7690 N N . THR A 1 963 ? -68.800 -27.738 -0.560 1.00 80.88 963 THR A N 1
ATOM 7691 C CA . THR A 1 963 ? -69.257 -27.812 -1.960 1.00 80.88 963 THR A CA 1
ATOM 7692 C C . THR A 1 963 ? -70.312 -26.762 -2.286 1.00 80.88 963 THR A C 1
ATOM 7694 O O . THR A 1 963 ? -71.387 -26.750 -1.686 1.00 80.88 963 THR A O 1
ATOM 7697 N N . VAL A 1 964 ? -70.066 -25.943 -3.311 1.00 82.88 964 VAL A N 1
ATOM 7698 C CA . VAL A 1 964 ? -71.079 -25.063 -3.921 1.00 82.88 964 VAL A CA 1
ATOM 7699 C C . VAL A 1 964 ? -71.612 -25.730 -5.191 1.00 82.88 964 VAL A C 1
ATOM 7701 O O . VAL A 1 964 ? -70.890 -26.452 -5.868 1.00 82.88 964 VAL A O 1
ATOM 7704 N N . THR A 1 965 ? -72.883 -25.540 -5.541 1.00 81.69 965 THR A N 1
ATOM 7705 C CA . THR A 1 965 ? -73.436 -25.992 -6.832 1.00 81.69 965 THR A CA 1
ATOM 7706 C C . THR A 1 965 ? -74.401 -24.949 -7.353 1.00 81.69 965 THR A C 1
ATOM 7708 O O . THR A 1 965 ? -75.247 -24.474 -6.594 1.00 81.69 965 THR A O 1
ATOM 7711 N N . PHE A 1 966 ? -74.253 -24.577 -8.620 1.00 81.62 966 PHE A N 1
ATOM 7712 C CA . PHE A 1 966 ? -75.073 -23.561 -9.268 1.00 81.62 966 PHE A CA 1
ATOM 7713 C C . PHE A 1 966 ? -75.198 -23.827 -10.772 1.00 81.62 966 PHE A C 1
ATOM 7715 O O . PHE A 1 966 ? -74.410 -24.551 -11.380 1.00 81.62 966 PHE A O 1
ATOM 7722 N N . GLN A 1 967 ? -76.232 -23.232 -11.358 1.00 79.50 967 GLN A N 1
ATOM 7723 C CA . GLN A 1 967 ? -76.565 -23.361 -12.771 1.00 79.50 967 GLN A CA 1
ATOM 7724 C C . GLN A 1 967 ? -75.833 -22.283 -13.584 1.00 79.50 967 GLN A C 1
ATOM 7726 O O . GLN A 1 967 ? -75.735 -21.126 -13.169 1.00 79.50 967 GLN A O 1
ATOM 7731 N N . LEU A 1 968 ? -75.313 -22.676 -14.742 1.00 73.75 968 LEU A N 1
ATOM 7732 C CA . LEU A 1 968 ? -74.559 -21.860 -15.687 1.00 73.75 968 LEU A CA 1
ATOM 7733 C C . LEU A 1 968 ? -75.482 -21.382 -16.815 1.00 73.75 968 LEU A C 1
ATOM 7735 O O . LEU A 1 968 ? -76.362 -22.108 -17.275 1.00 73.75 968 LEU A O 1
ATOM 7739 N N . SER A 1 969 ? -75.296 -20.147 -17.287 1.00 69.25 969 SER A N 1
ATOM 7740 C CA . SER A 1 969 ? -76.116 -19.612 -18.382 1.00 69.25 969 SER A CA 1
ATOM 7741 C C . SER A 1 969 ? -75.768 -20.285 -19.714 1.00 69.25 969 SER A C 1
ATOM 7743 O O . SER A 1 969 ? -74.601 -20.546 -19.985 1.00 69.25 969 SER A O 1
ATOM 7745 N N . SER A 1 970 ? -76.741 -20.494 -20.606 1.00 62.25 970 SER A N 1
ATOM 7746 C CA . SER A 1 970 ? -76.553 -21.240 -21.871 1.00 62.25 970 SER A CA 1
ATOM 7747 C C . SER A 1 970 ? -75.571 -20.624 -22.890 1.00 62.25 970 SER A C 1
ATOM 7749 O O . SER A 1 970 ? -75.414 -21.147 -23.991 1.00 62.25 970 SER A O 1
ATOM 7751 N N . GLN A 1 971 ? -74.901 -19.515 -22.558 1.00 58.91 971 GLN A N 1
ATOM 7752 C CA . GLN A 1 971 ? -73.836 -18.911 -23.369 1.00 58.91 971 GLN A CA 1
ATOM 7753 C C . GLN A 1 971 ? -72.541 -18.630 -22.584 1.00 58.91 971 GLN A C 1
ATOM 7755 O O . GLN A 1 971 ? -71.660 -17.950 -23.110 1.00 58.91 971 GLN A O 1
ATOM 7760 N N . TRP A 1 972 ? -72.394 -19.155 -21.360 1.00 67.38 972 TRP A N 1
ATOM 7761 C CA . TRP A 1 972 ? -71.257 -18.863 -20.475 1.00 67.38 972 TRP A CA 1
ATOM 7762 C C . TRP A 1 972 ? -69.893 -19.131 -21.141 1.00 67.38 972 TRP A C 1
ATOM 7764 O O . TRP A 1 972 ? -69.057 -18.230 -21.213 1.00 67.38 972 TRP A O 1
ATOM 7774 N N . ALA A 1 973 ? -69.708 -20.318 -21.731 1.00 57.88 973 ALA A N 1
ATOM 7775 C CA . ALA A 1 973 ? -68.464 -20.720 -22.398 1.00 57.88 973 ALA A CA 1
ATOM 7776 C C . ALA A 1 973 ? -68.195 -19.961 -23.717 1.00 57.88 973 ALA A C 1
ATOM 7778 O O . ALA A 1 973 ? -67.047 -19.664 -24.053 1.00 57.88 973 ALA A O 1
ATOM 7779 N N . ASN A 1 974 ? -69.254 -19.583 -24.445 1.00 51.81 974 ASN A N 1
ATOM 7780 C CA . ASN A 1 974 ? -69.158 -18.859 -25.720 1.00 51.81 974 ASN A CA 1
ATOM 7781 C C . ASN A 1 974 ? -68.957 -17.339 -25.549 1.00 51.81 974 ASN A C 1
ATOM 7783 O O . ASN A 1 974 ? -68.752 -16.621 -26.534 1.00 51.81 974 ASN A O 1
ATOM 7787 N N . SER A 1 975 ? -68.971 -16.827 -24.314 1.00 55.78 975 SER A N 1
ATOM 7788 C CA . SER A 1 975 ? -68.644 -15.432 -24.032 1.00 55.78 975 SER A CA 1
ATOM 7789 C C . SER A 1 975 ? -67.178 -15.140 -24.377 1.00 55.78 975 SER A C 1
ATOM 7791 O O . SER A 1 975 ? -66.241 -15.649 -23.753 1.00 55.78 975 SER A O 1
ATOM 7793 N N . LYS A 1 976 ? -66.947 -14.234 -25.340 1.00 53.06 976 LYS A N 1
ATOM 7794 C CA . LYS A 1 976 ? -65.607 -13.660 -25.577 1.00 53.06 976 LYS A CA 1
ATOM 7795 C C . LYS A 1 976 ? -65.067 -12.896 -24.362 1.00 53.06 976 LYS A C 1
ATOM 7797 O O . LYS A 1 976 ? -63.876 -12.607 -24.346 1.00 53.06 976 LYS A O 1
ATOM 7802 N N . SER A 1 977 ? -65.912 -12.584 -23.380 1.00 57.09 977 SER A N 1
ATOM 7803 C CA . SER A 1 977 ? -65.555 -11.820 -22.193 1.00 57.09 977 SER A CA 1
ATOM 7804 C C . SER A 1 977 ? -65.426 -12.652 -20.908 1.00 57.09 977 SER A C 1
ATOM 7806 O O . SER A 1 977 ? -64.899 -12.110 -19.950 1.00 57.09 977 SER A O 1
ATOM 7808 N N . PHE A 1 978 ? -65.776 -13.945 -20.855 1.00 65.31 978 PHE A N 1
ATOM 7809 C CA . PHE A 1 978 ? -65.501 -14.764 -19.658 1.00 65.31 978 PHE A CA 1
ATOM 7810 C C . PHE A 1 978 ? -63.986 -14.908 -19.404 1.00 65.31 978 PHE A C 1
ATOM 7812 O O . PHE A 1 978 ? -63.237 -15.231 -20.334 1.00 65.31 978 PHE A O 1
ATOM 7819 N N . LEU A 1 979 ? -63.559 -14.662 -18.157 1.00 58.94 979 LEU A N 1
ATOM 7820 C CA . LEU A 1 979 ? -62.153 -14.608 -17.730 1.00 58.94 979 LEU A CA 1
ATOM 7821 C C . LEU A 1 979 ? -61.720 -15.794 -16.851 1.00 58.94 979 LEU A C 1
ATOM 7823 O O . LEU A 1 979 ? -60.556 -16.177 -16.910 1.00 58.94 979 LEU A O 1
ATOM 7827 N N . GLY A 1 980 ? -62.619 -16.362 -16.041 1.00 68.62 980 GLY A N 1
ATOM 7828 C CA . GLY A 1 980 ? -62.299 -17.458 -15.118 1.00 68.62 980 GLY A CA 1
ATOM 7829 C C . GLY A 1 980 ? -63.212 -17.508 -13.889 1.00 68.62 980 GLY A C 1
ATOM 7830 O O . GLY A 1 980 ? -64.188 -16.755 -13.788 1.00 68.62 980 GLY A O 1
ATOM 7831 N N . PHE A 1 981 ? -62.882 -18.392 -12.945 1.00 74.06 981 PHE A N 1
ATOM 7832 C CA . PHE A 1 981 ? -63.601 -18.539 -11.675 1.00 74.06 981 PHE A CA 1
ATOM 7833 C C . PHE A 1 981 ? -62.775 -17.992 -10.505 1.00 74.06 981 PHE A C 1
ATOM 7835 O O . PHE A 1 981 ? -61.617 -18.362 -10.321 1.00 74.06 981 PHE A O 1
ATOM 7842 N N . CYS A 1 982 ? -63.396 -17.159 -9.670 1.00 71.56 982 CYS A N 1
ATOM 7843 C CA . CYS A 1 982 ? -62.905 -16.859 -8.328 1.00 71.56 982 CYS A CA 1
ATOM 7844 C C . CYS A 1 982 ? -63.421 -17.905 -7.338 1.00 71.56 982 CYS A C 1
ATOM 7846 O O . CYS A 1 982 ? -64.605 -18.251 -7.347 1.00 71.56 982 CYS A O 1
ATOM 7848 N N . LEU A 1 983 ? -62.527 -18.359 -6.464 1.00 79.00 983 LEU A N 1
ATOM 7849 C CA . LEU A 1 983 ? -62.717 -19.439 -5.502 1.00 79.00 983 LEU A CA 1
ATOM 7850 C C . LEU A 1 983 ? -62.406 -18.952 -4.081 1.00 79.00 983 LEU A C 1
ATOM 7852 O O . LEU A 1 983 ? -61.449 -18.203 -3.881 1.00 79.00 983 LEU A O 1
ATOM 7856 N N . CYS A 1 984 ? -63.190 -19.401 -3.103 1.00 78.50 984 CYS A N 1
ATOM 7857 C CA . CYS A 1 984 ? -63.032 -19.072 -1.689 1.00 78.50 984 CYS A CA 1
ATOM 7858 C C . CYS A 1 984 ? -63.357 -20.280 -0.802 1.00 78.50 984 CYS A C 1
ATOM 7860 O O . CYS A 1 984 ? -64.405 -20.903 -0.978 1.00 78.50 984 CYS A O 1
ATOM 7862 N N . ALA A 1 985 ? -62.497 -20.577 0.170 1.00 79.25 985 ALA A N 1
ATOM 7863 C CA . ALA A 1 985 ? -62.729 -21.583 1.204 1.00 79.25 985 ALA A CA 1
ATOM 7864 C C . ALA A 1 985 ? -62.352 -21.032 2.582 1.00 79.25 985 ALA A C 1
ATOM 7866 O O . ALA A 1 985 ? -61.231 -20.564 2.774 1.00 79.25 985 ALA A O 1
ATOM 7867 N N . VAL A 1 986 ? -63.270 -21.123 3.542 1.00 74.88 986 VAL A N 1
ATOM 7868 C CA . VAL A 1 986 ? -63.029 -20.769 4.945 1.00 74.88 986 VAL A CA 1
ATOM 7869 C C . VAL A 1 986 ? -62.748 -22.047 5.722 1.00 74.88 986 VAL A C 1
ATOM 7871 O O . VAL A 1 986 ? -63.571 -22.969 5.747 1.00 74.88 986 VAL A O 1
ATOM 7874 N N . ILE A 1 987 ? -61.556 -22.118 6.311 1.00 76.38 987 ILE A N 1
ATOM 7875 C CA . ILE A 1 987 ? -61.039 -23.309 6.981 1.00 76.38 987 ILE A CA 1
ATOM 7876 C C . ILE A 1 987 ? -60.953 -23.054 8.482 1.00 76.38 987 ILE A C 1
ATOM 7878 O O . ILE A 1 987 ? -60.221 -22.170 8.933 1.00 76.38 987 ILE A O 1
ATOM 7882 N N . ALA A 1 988 ? -61.653 -23.888 9.250 1.00 73.50 988 ALA A N 1
ATOM 7883 C CA . ALA A 1 988 ? -61.477 -23.981 10.692 1.00 73.50 988 ALA A CA 1
ATOM 7884 C C . ALA A 1 988 ? -60.314 -24.927 11.019 1.00 73.50 988 ALA A C 1
ATOM 7886 O O . ALA A 1 988 ? -60.210 -26.008 10.432 1.00 73.50 988 ALA A O 1
ATOM 7887 N N . PHE A 1 989 ? -59.464 -24.538 11.974 1.00 70.31 989 PHE A N 1
ATOM 7888 C CA . PHE A 1 989 ? -58.278 -25.291 12.394 1.00 70.31 989 PHE A CA 1
ATOM 7889 C C . PHE A 1 989 ? -58.343 -25.671 13.875 1.00 70.31 989 PHE A C 1
ATOM 7891 O O . PHE A 1 989 ? -58.499 -24.817 14.745 1.00 70.31 989 PHE A O 1
ATOM 7898 N N . CYS A 1 990 ? -58.125 -26.948 14.182 1.00 56.72 990 CYS A N 1
ATOM 7899 C CA . CYS A 1 990 ? -58.019 -27.462 15.545 1.00 56.72 990 CYS A CA 1
ATOM 7900 C C . CYS A 1 990 ? -56.543 -27.688 15.921 1.00 56.72 990 CYS A C 1
ATOM 7902 O O . CYS A 1 990 ? -56.099 -28.822 16.071 1.00 56.72 990 CYS A O 1
ATOM 7904 N N . SER A 1 991 ? -55.780 -26.596 16.079 1.00 56.97 991 SER A N 1
ATOM 7905 C CA . SER A 1 991 ? -54.329 -26.600 16.367 1.00 56.97 991 SER A CA 1
ATOM 7906 C C . SER A 1 991 ? -53.493 -27.319 15.296 1.00 56.97 991 SER A C 1
ATOM 7908 O O . SER A 1 991 ? -52.965 -28.411 15.514 1.00 56.97 991 SER A O 1
ATOM 7910 N N . PHE A 1 992 ? -53.336 -26.689 14.130 1.00 54.00 992 PHE A N 1
ATOM 7911 C CA . PHE A 1 992 ? -52.601 -27.274 13.003 1.00 54.00 992 PHE A CA 1
ATOM 7912 C C . PHE A 1 992 ? -51.175 -26.709 12.890 1.00 54.00 992 PHE A C 1
ATOM 7914 O O . PHE A 1 992 ? -50.928 -25.541 13.192 1.00 54.00 992 PHE A O 1
ATOM 7921 N N . GLY A 1 993 ? -50.222 -27.552 12.483 1.00 56.25 993 GLY A N 1
ATOM 7922 C CA . GLY A 1 993 ? -48.790 -27.220 12.417 1.00 56.25 993 GLY A CA 1
ATOM 7923 C C . GLY A 1 993 ? -48.031 -27.992 11.334 1.00 56.25 993 GLY A C 1
ATOM 7924 O O . GLY A 1 993 ? -46.843 -28.261 11.485 1.00 56.25 993 GLY A O 1
ATOM 7925 N N . HIS A 1 994 ? -48.733 -28.393 10.275 1.00 62.28 994 HIS A N 1
ATOM 7926 C CA . HIS A 1 994 ? -48.180 -29.084 9.111 1.00 62.28 994 HIS A CA 1
ATOM 7927 C C . HIS A 1 994 ? -48.524 -28.315 7.832 1.00 62.28 994 HIS A C 1
ATOM 7929 O O . HIS A 1 994 ? -49.328 -27.382 7.856 1.00 62.28 994 HIS A O 1
ATOM 7935 N N . SER A 1 995 ? -47.909 -28.694 6.713 1.00 69.56 995 SER A N 1
ATOM 7936 C CA . SER A 1 995 ? -48.230 -28.112 5.415 1.00 69.56 995 SER A CA 1
ATOM 7937 C C . SER A 1 995 ? -49.547 -28.660 4.850 1.00 69.56 995 SER A C 1
ATOM 7939 O O . SER A 1 995 ? -49.900 -29.823 5.047 1.00 69.56 995 SER A O 1
ATOM 7941 N N . LEU A 1 996 ? -50.279 -27.790 4.158 1.00 77.00 996 LEU A N 1
ATOM 7942 C CA . LEU A 1 996 ? -51.650 -27.988 3.673 1.00 77.00 996 LEU A CA 1
ATOM 7943 C C . LEU A 1 996 ? -51.755 -27.396 2.267 1.00 77.00 996 LEU A C 1
ATOM 7945 O O . LEU A 1 996 ? -51.227 -26.311 2.044 1.00 77.00 996 LEU A O 1
ATOM 7949 N N . GLN A 1 997 ? -52.505 -28.027 1.368 1.00 79.69 997 GLN A N 1
ATOM 7950 C CA . GLN A 1 997 ? -52.977 -27.434 0.114 1.00 79.69 997 GLN A CA 1
ATOM 7951 C C . GLN A 1 997 ? -54.496 -27.608 -0.037 1.00 79.69 997 GLN A C 1
ATOM 7953 O O . GLN A 1 997 ? -55.070 -28.599 0.415 1.00 79.69 997 GLN A O 1
ATOM 7958 N N . VAL A 1 998 ? -55.160 -26.636 -0.670 1.00 80.44 998 VAL A N 1
ATOM 7959 C CA . VAL A 1 998 ? -56.608 -26.696 -0.930 1.00 80.44 998 VAL A CA 1
ATOM 7960 C C . VAL A 1 998 ? -56.818 -27.056 -2.391 1.00 80.44 998 VAL A C 1
ATOM 7962 O O . VAL A 1 998 ? -56.480 -26.279 -3.280 1.00 80.44 998 VAL A O 1
ATOM 7965 N N . LYS A 1 999 ? -57.379 -28.230 -2.645 1.00 84.25 999 LYS A N 1
ATOM 7966 C CA . LYS A 1 999 ? -57.762 -28.682 -3.979 1.00 84.25 999 LYS A CA 1
ATOM 7967 C C . LYS A 1 999 ? -59.196 -28.271 -4.264 1.00 84.25 999 LYS A C 1
ATOM 7969 O O . LYS A 1 999 ? -60.077 -28.482 -3.434 1.00 84.25 999 LYS A O 1
ATOM 7974 N N . CYS A 1 1000 ? -59.437 -27.725 -5.445 1.00 83.88 1000 CYS A N 1
ATOM 7975 C CA . CYS A 1 1000 ? -60.759 -27.330 -5.903 1.00 83.88 1000 CYS A CA 1
ATOM 7976 C C . CYS A 1 1000 ? -61.121 -28.169 -7.126 1.00 83.88 1000 CYS A C 1
ATOM 7978 O O . CYS A 1 1000 ? -60.455 -28.060 -8.152 1.00 83.88 1000 CYS A O 1
ATOM 7980 N N . THR A 1 1001 ? -62.150 -29.007 -7.020 1.00 82.69 1001 THR A N 1
ATOM 7981 C CA . THR A 1 1001 ? -62.623 -29.866 -8.114 1.00 82.69 1001 THR A CA 1
ATOM 7982 C C . THR A 1 1001 ? -63.962 -29.358 -8.630 1.00 82.69 1001 THR A C 1
ATOM 7984 O O . THR A 1 1001 ? -64.942 -29.304 -7.889 1.00 82.69 1001 THR A O 1
ATOM 7987 N N . TYR A 1 1002 ? -63.993 -28.987 -9.905 1.00 83.88 1002 TYR A N 1
ATOM 7988 C CA . TYR A 1 1002 ? -65.187 -28.654 -10.665 1.00 83.88 1002 TYR A CA 1
ATOM 7989 C C . TYR A 1 1002 ? -65.774 -29.937 -11.258 1.00 83.88 1002 TYR A C 1
ATOM 7991 O O . TYR A 1 1002 ? -65.073 -30.633 -11.986 1.00 83.88 1002 TYR A O 1
ATOM 7999 N N . TYR A 1 1003 ? -67.050 -30.204 -11.000 1.00 82.44 1003 TYR A N 1
ATOM 8000 C CA . TYR A 1 1003 ? -67.846 -31.250 -11.638 1.00 82.44 1003 TYR A CA 1
ATOM 8001 C C . TYR A 1 1003 ? -68.890 -30.564 -12.522 1.00 82.44 1003 TYR A C 1
ATOM 8003 O O . TYR A 1 1003 ? -69.863 -29.999 -12.013 1.00 82.44 1003 TYR A O 1
ATOM 8011 N N . PHE A 1 1004 ? -68.681 -30.568 -13.836 1.00 82.12 1004 PHE A N 1
ATOM 8012 C CA . PHE A 1 1004 ? -69.638 -30.025 -14.801 1.00 82.12 1004 PHE A CA 1
ATOM 8013 C C . PHE A 1 1004 ? -70.654 -31.099 -15.193 1.00 82.12 1004 PHE A C 1
ATOM 8015 O O . PHE A 1 1004 ? -70.269 -32.250 -15.385 1.00 82.12 1004 PHE A O 1
ATOM 8022 N N . ARG A 1 1005 ? -71.936 -30.741 -15.348 1.00 80.62 1005 ARG A N 1
ATOM 8023 C CA . ARG A 1 1005 ? -72.991 -31.648 -15.849 1.00 80.62 1005 ARG A CA 1
ATOM 8024 C C . ARG A 1 1005 ? -73.830 -31.014 -16.957 1.00 80.62 1005 ARG A C 1
ATOM 8026 O O . ARG A 1 1005 ? -74.011 -29.795 -16.980 1.00 80.62 1005 ARG A O 1
ATOM 8033 N N . ASN A 1 1006 ? -74.318 -31.854 -17.869 1.00 78.31 1006 ASN A N 1
ATOM 8034 C CA . ASN A 1 1006 ? -75.270 -31.493 -18.922 1.00 78.31 1006 ASN A CA 1
ATOM 8035 C C . ASN A 1 1006 ? -76.665 -32.110 -18.662 1.00 78.31 1006 ASN A C 1
ATOM 8037 O O . ASN A 1 1006 ? -76.839 -32.954 -17.779 1.00 78.31 1006 ASN A O 1
ATOM 8041 N N . GLU A 1 1007 ? -77.669 -31.729 -19.459 1.00 70.62 1007 GLU A N 1
ATOM 8042 C CA . GLU A 1 1007 ? -79.046 -32.254 -19.343 1.00 70.62 1007 GLU A CA 1
ATOM 8043 C C . GLU A 1 1007 ? -79.195 -33.729 -19.767 1.00 70.62 1007 GLU A C 1
ATOM 8045 O O . GLU A 1 1007 ? -80.250 -34.333 -19.562 1.00 70.62 1007 GLU A O 1
ATOM 8050 N N . HIS A 1 1008 ? -78.157 -34.322 -20.363 1.00 71.50 1008 HIS A N 1
ATOM 8051 C CA . HIS A 1 1008 ? -78.141 -35.710 -20.832 1.00 71.50 1008 HIS A CA 1
ATOM 8052 C C . HIS A 1 1008 ? -77.529 -36.689 -19.816 1.00 71.50 1008 HIS A C 1
ATOM 8054 O O . HIS A 1 1008 ? -77.705 -37.899 -19.957 1.00 71.50 1008 HIS A O 1
ATOM 8060 N N . GLY A 1 1009 ? -76.913 -36.172 -18.747 1.00 62.34 1009 GLY A N 1
ATOM 8061 C CA . GLY A 1 1009 ? -76.335 -36.950 -17.651 1.00 62.34 1009 GLY A CA 1
ATOM 8062 C C . GLY A 1 1009 ? -74.828 -37.192 -17.759 1.00 62.34 1009 GLY A C 1
ATOM 8063 O O . GLY A 1 1009 ? -74.286 -37.904 -16.914 1.00 62.34 1009 GLY A O 1
ATOM 8064 N N . ASP A 1 1010 ? -74.150 -36.601 -18.745 1.00 71.25 1010 ASP A N 1
ATOM 8065 C CA . ASP A 1 1010 ? -72.692 -36.654 -18.846 1.00 71.25 1010 ASP A CA 1
ATOM 8066 C C . ASP A 1 1010 ? -72.054 -35.699 -17.827 1.00 71.25 1010 ASP A C 1
ATOM 8068 O O . ASP A 1 1010 ? -72.547 -34.589 -17.591 1.00 71.25 1010 ASP A O 1
ATOM 8072 N N . SER A 1 1011 ? -70.937 -36.126 -17.235 1.00 73.94 1011 SER A N 1
ATOM 8073 C CA . SER A 1 1011 ? -70.164 -35.337 -16.275 1.00 73.94 1011 SER A CA 1
ATOM 8074 C C . SER A 1 1011 ? -68.704 -35.206 -16.687 1.00 73.94 1011 SER A C 1
ATOM 8076 O O . SER A 1 1011 ? -68.098 -36.182 -17.136 1.00 73.94 1011 SER A O 1
ATOM 8078 N N . TYR A 1 1012 ? -68.129 -34.021 -16.489 1.00 76.56 1012 TYR A N 1
ATOM 8079 C CA . TYR A 1 1012 ? -66.722 -33.753 -16.768 1.00 76.56 1012 TYR A CA 1
ATOM 8080 C C . TYR A 1 1012 ? -66.059 -33.020 -15.605 1.00 76.56 1012 TYR A C 1
ATOM 8082 O O . TYR A 1 1012 ? -66.514 -31.949 -15.194 1.00 76.56 1012 TYR A O 1
ATOM 8090 N N . ASP A 1 1013 ? -64.955 -33.587 -15.121 1.00 77.56 1013 ASP A N 1
ATOM 8091 C CA . ASP A 1 1013 ? -64.343 -33.195 -13.857 1.00 77.56 1013 ASP A CA 1
ATOM 8092 C C . ASP A 1 1013 ? -62.944 -32.600 -14.082 1.00 77.56 1013 ASP A C 1
ATOM 8094 O O . ASP A 1 1013 ? -62.117 -33.160 -14.806 1.00 77.56 1013 ASP A O 1
ATOM 8098 N N . VAL A 1 1014 ? -62.663 -31.457 -13.453 1.00 76.50 1014 VAL A N 1
ATOM 8099 C CA . VAL A 1 1014 ? -61.369 -30.753 -13.522 1.00 76.50 1014 VAL A CA 1
ATOM 8100 C C . VAL A 1 1014 ? -60.966 -30.321 -12.120 1.00 76.50 1014 VAL A C 1
ATOM 8102 O O . VAL A 1 1014 ? -61.798 -29.790 -11.395 1.00 76.50 1014 VAL A O 1
ATOM 8105 N N . SER A 1 1015 ? -59.696 -30.479 -11.743 1.00 77.69 1015 SER A N 1
ATOM 8106 C CA . SER A 1 1015 ? -59.178 -29.961 -10.469 1.00 77.69 1015 SER A CA 1
ATOM 8107 C C . SER A 1 1015 ? -58.108 -28.890 -10.674 1.00 77.69 1015 SER A C 1
ATOM 8109 O O . SER A 1 1015 ? -57.232 -29.034 -11.528 1.00 77.69 1015 SER A O 1
ATOM 8111 N N . CYS A 1 1016 ? -58.135 -27.863 -9.829 1.00 73.75 1016 CYS A N 1
ATOM 8112 C CA . CYS A 1 1016 ? -57.053 -26.903 -9.625 1.00 73.75 1016 CYS A CA 1
ATOM 8113 C C . CYS A 1 1016 ? -56.647 -26.871 -8.136 1.00 73.75 1016 CYS A C 1
ATOM 8115 O O . CYS A 1 1016 ? -57.296 -27.492 -7.294 1.00 73.75 1016 CYS A O 1
ATOM 8117 N N . TYR A 1 1017 ? -55.581 -26.145 -7.794 1.00 72.69 1017 TYR A N 1
ATOM 8118 C CA . TYR A 1 1017 ? -55.073 -26.045 -6.419 1.00 72.69 1017 TYR A CA 1
ATOM 8119 C C . TYR A 1 1017 ? -54.908 -24.580 -5.999 1.00 72.69 1017 TYR A C 1
ATOM 8121 O O . TYR A 1 1017 ? -54.351 -23.783 -6.752 1.00 72.69 1017 TYR A O 1
ATOM 8129 N N . LEU A 1 1018 ? -55.365 -24.219 -4.800 1.00 70.75 1018 LEU A N 1
ATOM 8130 C CA . LEU A 1 1018 ? -55.046 -22.939 -4.165 1.00 70.75 1018 LEU A CA 1
ATOM 8131 C C . LEU A 1 1018 ? -53.733 -23.049 -3.383 1.00 70.75 1018 LEU A C 1
ATOM 8133 O O . LEU A 1 1018 ? -53.350 -24.126 -2.920 1.00 70.75 1018 LEU A O 1
ATOM 8137 N N . HIS A 1 1019 ? -53.061 -21.913 -3.218 1.00 59.47 1019 HIS A N 1
ATOM 8138 C CA . HIS A 1 1019 ? -51.741 -21.816 -2.622 1.00 59.47 1019 HIS A CA 1
ATOM 8139 C C . HIS A 1 1019 ? -51.736 -22.388 -1.205 1.00 59.47 1019 HIS A C 1
ATOM 8141 O O . HIS A 1 1019 ? -52.449 -21.918 -0.316 1.00 59.47 1019 HIS A O 1
ATOM 8147 N N . GLY A 1 1020 ? -50.910 -23.411 -1.010 1.00 58.41 1020 GLY A N 1
ATOM 8148 C CA . GLY A 1 1020 ? -50.789 -24.090 0.266 1.00 58.41 1020 GLY A CA 1
ATOM 8149 C C . GLY A 1 1020 ? -50.145 -23.240 1.361 1.00 58.41 1020 GLY A C 1
ATOM 8150 O O . GLY A 1 1020 ? -49.429 -22.270 1.090 1.00 58.41 1020 GLY A O 1
ATOM 8151 N N . TRP A 1 1021 ? -50.381 -23.654 2.605 1.00 60.88 1021 TRP A N 1
ATOM 8152 C CA . TRP A 1 1021 ? -49.616 -23.221 3.769 1.00 60.88 1021 TRP A CA 1
ATOM 8153 C C . TRP A 1 1021 ? -48.356 -24.086 3.877 1.00 60.88 1021 TRP A C 1
ATOM 8155 O O . TRP A 1 1021 ? -48.449 -25.311 3.960 1.00 60.88 1021 TRP A O 1
ATOM 8165 N N . TYR A 1 1022 ? -47.180 -23.453 3.894 1.00 55.16 1022 TYR A N 1
ATOM 8166 C CA . TYR A 1 1022 ? -45.874 -24.134 3.879 1.00 55.16 1022 TYR A CA 1
ATOM 8167 C C . TYR A 1 1022 ? -44.924 -23.687 5.013 1.00 55.16 1022 TYR A C 1
ATOM 8169 O O . TYR A 1 1022 ? -43.743 -24.022 4.985 1.00 55.16 1022 TYR A O 1
ATOM 8177 N N . ASP A 1 1023 ? -45.408 -22.917 5.994 1.00 52.75 1023 ASP A N 1
ATOM 8178 C CA . ASP A 1 1023 ? -44.606 -22.372 7.105 1.00 52.75 1023 ASP A CA 1
ATOM 8179 C C . ASP A 1 1023 ? -44.733 -23.255 8.365 1.00 52.75 1023 ASP A C 1
ATOM 8181 O O . ASP A 1 1023 ? -45.829 -23.699 8.705 1.00 52.75 1023 ASP A O 1
ATOM 8185 N N . GLU A 1 1024 ? -43.642 -23.473 9.109 1.00 45.66 1024 GLU A N 1
ATOM 8186 C CA . GLU A 1 1024 ? -43.602 -24.329 10.320 1.00 45.66 1024 GLU A CA 1
ATOM 8187 C C . GLU A 1 1024 ? -44.300 -23.700 11.551 1.00 45.66 1024 GLU A C 1
ATOM 8189 O O . GLU A 1 1024 ? -44.161 -24.167 12.685 1.00 45.66 1024 GLU A O 1
ATOM 8194 N N . LYS A 1 1025 ? -45.043 -22.605 11.361 1.00 48.00 1025 LYS A N 1
ATOM 8195 C CA . LYS A 1 1025 ? -45.747 -21.890 12.431 1.00 48.00 1025 LYS A CA 1
ATOM 8196 C C . LYS A 1 1025 ? -47.151 -22.456 12.640 1.00 48.00 1025 LYS A C 1
ATOM 8198 O O . LYS A 1 1025 ? -47.882 -22.698 11.685 1.00 48.00 1025 LYS A O 1
ATOM 8203 N N . ARG A 1 1026 ? -47.529 -22.615 13.912 1.00 50.94 1026 ARG A N 1
ATOM 8204 C CA . ARG A 1 1026 ? -48.876 -23.029 14.337 1.00 50.94 1026 ARG A CA 1
ATOM 8205 C C . ARG A 1 1026 ? -49.951 -22.054 13.848 1.00 50.94 1026 ARG A C 1
ATOM 8207 O O . ARG A 1 1026 ? -49.769 -20.846 13.980 1.00 50.94 1026 ARG A O 1
ATOM 8214 N N . ILE A 1 1027 ? -51.080 -22.606 13.406 1.00 56.94 1027 ILE A N 1
ATOM 8215 C CA . ILE A 1 1027 ? -52.343 -21.888 13.198 1.00 56.94 1027 ILE A CA 1
ATOM 8216 C C . ILE A 1 1027 ? -53.340 -22.314 14.280 1.00 56.94 1027 ILE A C 1
ATOM 8218 O O . ILE A 1 1027 ? -53.591 -23.507 14.483 1.00 56.94 1027 ILE A O 1
ATOM 8222 N N . ASP A 1 1028 ? -53.917 -21.325 14.952 1.00 55.47 1028 ASP A N 1
ATOM 8223 C CA . ASP A 1 1028 ? -54.912 -21.454 16.018 1.00 55.47 1028 ASP A CA 1
ATOM 8224 C C . ASP A 1 1028 ? -56.185 -20.610 15.781 1.00 55.47 1028 ASP A C 1
ATOM 8226 O O . ASP A 1 1028 ? -57.045 -20.536 16.658 1.00 55.47 1028 ASP A O 1
ATOM 8230 N N . SER A 1 1029 ? -56.351 -20.033 14.584 1.00 60.44 1029 SER A N 1
ATOM 8231 C CA . SER A 1 1029 ? -57.552 -19.300 14.155 1.00 60.44 1029 SER A CA 1
ATOM 8232 C C . SER A 1 1029 ? -58.020 -19.687 12.747 1.00 60.44 1029 SER A C 1
ATOM 8234 O O . SER A 1 1029 ? -57.259 -20.213 11.933 1.00 60.44 1029 SER A O 1
ATOM 8236 N N . GLU A 1 1030 ? -59.292 -19.421 12.451 1.00 62.69 1030 GLU A N 1
ATOM 8237 C CA . GLU A 1 1030 ? -59.908 -19.690 11.146 1.00 62.69 1030 GLU A CA 1
ATOM 8238 C C . GLU A 1 1030 ? -59.301 -18.781 10.062 1.00 62.69 1030 GLU A C 1
ATOM 8240 O O . GLU A 1 1030 ? -58.961 -17.623 10.326 1.00 62.69 1030 GLU A O 1
ATOM 8245 N N . HIS A 1 1031 ? -59.096 -19.323 8.859 1.00 68.81 1031 HIS A N 1
ATOM 8246 C CA . HIS A 1 1031 ? -58.503 -18.592 7.737 1.00 68.81 1031 HIS A CA 1
ATOM 8247 C C . HIS A 1 1031 ? -59.301 -18.784 6.446 1.00 68.81 1031 HIS A C 1
ATOM 8249 O O . HIS A 1 1031 ? -59.760 -19.881 6.125 1.00 68.81 1031 HIS A O 1
ATOM 8255 N N . ILE A 1 1032 ? -59.377 -17.708 5.667 1.00 63.88 1032 ILE A N 1
ATOM 8256 C CA . ILE A 1 1032 ? -59.980 -17.644 4.342 1.00 63.88 1032 ILE A CA 1
ATOM 8257 C C . ILE A 1 1032 ? -58.874 -17.823 3.298 1.00 63.88 1032 ILE A C 1
ATOM 8259 O O . ILE A 1 1032 ? -57.923 -17.041 3.248 1.00 63.88 1032 ILE A O 1
ATOM 8263 N N . PHE A 1 1033 ? -59.018 -18.834 2.447 1.00 70.56 1033 PHE A N 1
ATOM 8264 C CA . PHE A 1 1033 ? -58.176 -19.092 1.281 1.00 70.56 1033 PHE A CA 1
ATOM 8265 C C . PHE A 1 1033 ? -58.916 -18.611 0.034 1.00 70.56 1033 PHE A C 1
ATOM 8267 O O . PHE A 1 1033 ? -60.043 -19.038 -0.217 1.00 70.56 1033 PHE A O 1
ATOM 8274 N N . VAL A 1 1034 ? -58.293 -17.726 -0.746 1.00 65.44 1034 VAL A N 1
ATOM 8275 C CA . VAL A 1 1034 ? -58.887 -17.117 -1.944 1.00 65.44 1034 VAL A CA 1
ATOM 8276 C C . VAL A 1 1034 ? -57.978 -17.328 -3.146 1.00 65.44 1034 VAL A C 1
ATOM 8278 O O . VAL A 1 1034 ? -56.760 -17.169 -3.062 1.00 65.44 1034 VAL A O 1
ATOM 8281 N N . GLY A 1 1035 ? -58.569 -17.646 -4.295 1.00 64.38 1035 GLY A N 1
ATOM 8282 C CA . GLY A 1 1035 ? -57.830 -17.738 -5.546 1.00 64.38 1035 GLY A CA 1
ATOM 8283 C C . GLY A 1 1035 ? -58.649 -17.476 -6.792 1.00 64.38 1035 GLY A C 1
ATOM 8284 O O . GLY A 1 1035 ? -59.876 -17.372 -6.760 1.00 64.38 1035 GLY A O 1
ATOM 8285 N N . PHE A 1 1036 ? -57.931 -17.379 -7.900 1.00 65.12 1036 PHE A N 1
ATOM 8286 C CA . PHE A 1 1036 ? -58.472 -17.224 -9.236 1.00 65.12 1036 PHE A CA 1
ATOM 8287 C C . PHE A 1 1036 ? -57.909 -18.317 -10.145 1.00 65.12 1036 PHE A C 1
ATOM 8289 O O . PHE A 1 1036 ? -56.689 -18.494 -10.232 1.00 65.12 1036 PHE A O 1
ATOM 8296 N N . ASP A 1 1037 ? -58.808 -19.036 -10.817 1.00 63.84 1037 ASP A N 1
ATOM 8297 C CA . ASP A 1 1037 ? -58.461 -20.031 -11.827 1.00 63.84 1037 ASP A CA 1
ATOM 8298 C C . ASP A 1 1037 ? -58.798 -19.523 -13.244 1.00 63.84 1037 ASP A C 1
ATOM 8300 O O . ASP A 1 1037 ? -59.976 -19.486 -13.631 1.00 63.84 1037 ASP A O 1
ATOM 8304 N N . PRO A 1 1038 ? -57.778 -19.137 -14.037 1.00 55.81 1038 PRO A N 1
ATOM 8305 C CA . PRO A 1 1038 ? -57.930 -18.813 -15.452 1.00 55.81 1038 PRO A CA 1
ATOM 8306 C C . PRO A 1 1038 ? -57.867 -20.048 -16.375 1.00 55.81 1038 PRO A C 1
ATOM 8308 O O . PRO A 1 1038 ? -58.106 -19.924 -17.579 1.00 55.81 1038 PRO A O 1
ATOM 8311 N N . CYS A 1 1039 ? -57.510 -21.240 -15.878 1.00 51.66 1039 CYS A N 1
ATOM 8312 C CA . CYS A 1 1039 ? -57.056 -22.352 -16.725 1.00 51.66 1039 CYS A CA 1
ATOM 8313 C C . CYS A 1 1039 ? -58.149 -22.957 -17.616 1.00 51.66 1039 CYS A C 1
ATOM 8315 O O . CYS A 1 1039 ? -57.837 -23.467 -18.695 1.00 51.66 1039 CYS A O 1
ATOM 8317 N N . LEU A 1 1040 ? -59.425 -22.821 -17.238 1.00 53.00 1040 LEU A N 1
ATOM 8318 C CA . LEU A 1 1040 ? -60.576 -23.194 -18.075 1.00 53.00 1040 LEU A CA 1
ATOM 8319 C C . LEU A 1 1040 ? -60.671 -22.391 -19.391 1.00 53.00 1040 LEU A C 1
ATOM 8321 O O . LEU A 1 1040 ? -61.384 -22.797 -20.304 1.00 53.00 1040 LEU A O 1
ATOM 8325 N N . VAL A 1 1041 ? -59.931 -21.284 -19.537 1.00 50.62 1041 VAL A N 1
ATOM 8326 C CA . VAL A 1 1041 ? -59.868 -20.500 -20.786 1.00 50.62 1041 VAL A CA 1
ATOM 8327 C C . VAL A 1 1041 ? -58.758 -20.994 -21.733 1.00 50.62 1041 VAL A C 1
ATOM 8329 O O . VAL A 1 1041 ? -58.840 -20.771 -22.942 1.00 50.62 1041 VAL A O 1
ATOM 8332 N N . ALA A 1 1042 ? -57.734 -21.687 -21.218 1.00 48.16 1042 ALA A N 1
ATOM 8333 C CA . ALA A 1 1042 ? -56.520 -22.040 -21.965 1.00 48.16 1042 ALA A CA 1
ATOM 8334 C C . ALA A 1 1042 ? -56.579 -23.393 -22.705 1.00 48.16 1042 ALA A C 1
ATOM 8336 O O . ALA A 1 1042 ? -55.708 -23.673 -23.530 1.00 48.16 1042 ALA A O 1
ATOM 8337 N N . LYS A 1 1043 ? -57.598 -24.228 -22.452 1.00 46.75 1043 LYS A N 1
ATOM 8338 C CA . LYS A 1 1043 ? -57.864 -25.457 -23.218 1.00 46.75 1043 LYS A CA 1
ATOM 8339 C C . LYS A 1 1043 ? -59.309 -25.492 -23.716 1.00 46.75 1043 LYS A C 1
ATOM 8341 O O . LYS A 1 1043 ? -60.237 -25.674 -22.944 1.00 46.75 1043 LYS A O 1
ATOM 8346 N N . GLU A 1 1044 ? -59.453 -25.359 -25.035 1.00 54.38 1044 GLU A N 1
ATOM 8347 C CA . GLU A 1 1044 ? -60.628 -25.788 -25.812 1.00 54.38 1044 GLU A CA 1
ATOM 8348 C C . GLU A 1 1044 ? -61.980 -25.184 -25.387 1.00 54.38 1044 GLU A C 1
ATOM 8350 O O . GLU A 1 1044 ? -62.934 -25.878 -25.042 1.00 54.38 1044 GLU A O 1
ATOM 8355 N N . LYS A 1 1045 ? -62.091 -23.858 -25.553 1.00 49.41 1045 LYS A N 1
ATOM 8356 C CA . LYS A 1 1045 ? -63.276 -23.017 -25.268 1.00 49.41 1045 LYS A CA 1
ATOM 8357 C C . LYS A 1 1045 ? -64.630 -23.505 -25.836 1.00 49.41 1045 LYS A C 1
ATOM 8359 O O . LYS A 1 1045 ? -65.668 -23.004 -25.421 1.00 49.41 1045 LYS A O 1
ATOM 8364 N N . TYR A 1 1046 ? -64.632 -24.459 -26.769 1.00 53.47 1046 TYR A N 1
ATOM 8365 C CA . TYR A 1 1046 ? -65.838 -25.026 -27.385 1.00 53.47 1046 TYR A CA 1
ATOM 8366 C C . TYR A 1 1046 ? -66.384 -26.276 -26.661 1.00 53.47 1046 TYR A C 1
ATOM 8368 O O . TYR A 1 1046 ? -67.592 -26.505 -26.707 1.00 53.47 1046 TYR A O 1
ATOM 8376 N N . MET A 1 1047 ? -65.541 -27.042 -25.950 1.00 56.22 1047 MET A N 1
ATOM 8377 C CA . MET A 1 1047 ? -65.923 -28.307 -25.288 1.00 56.22 1047 MET A CA 1
ATOM 8378 C C . MET A 1 1047 ? -66.896 -28.119 -24.115 1.00 56.22 1047 MET A C 1
ATOM 8380 O O . MET A 1 1047 ? -67.725 -28.982 -23.853 1.00 56.22 1047 MET A O 1
ATOM 8384 N N . PHE A 1 1048 ? -66.831 -26.983 -23.417 1.00 61.97 1048 PHE A N 1
ATOM 8385 C CA . PHE A 1 1048 ? -67.634 -26.736 -22.211 1.00 61.97 1048 PHE A CA 1
ATOM 8386 C C . PHE A 1 1048 ? -69.020 -26.124 -22.482 1.00 61.97 1048 PHE A C 1
ATOM 8388 O O . PHE A 1 1048 ? -69.771 -25.856 -21.548 1.00 61.97 1048 PHE A O 1
ATOM 8395 N N . SER A 1 1049 ? -69.373 -25.894 -23.751 1.00 61.34 1049 SER A N 1
ATOM 8396 C CA . SER A 1 1049 ? -70.609 -25.190 -24.124 1.00 61.34 1049 SER A CA 1
ATOM 8397 C C . SER A 1 1049 ? -71.900 -25.998 -23.925 1.00 61.34 1049 SER A C 1
ATOM 8399 O O . SER A 1 1049 ? -72.975 -25.403 -23.890 1.00 61.34 1049 SER A O 1
ATOM 8401 N N . GLU A 1 1050 ? -71.797 -27.316 -23.740 1.00 62.09 1050 GLU A N 1
ATOM 8402 C CA . GLU A 1 1050 ? -72.934 -28.228 -23.534 1.00 62.09 1050 GLU A CA 1
ATOM 8403 C C . GLU A 1 1050 ? -73.286 -28.446 -22.046 1.00 62.09 1050 GLU A C 1
ATOM 8405 O O . GLU A 1 1050 ? -74.336 -29.009 -21.740 1.00 62.09 1050 GLU A O 1
ATOM 8410 N N . TYR A 1 1051 ? -72.448 -27.978 -21.111 1.00 74.12 1051 TYR A N 1
ATOM 8411 C CA . TYR A 1 1051 ? -72.668 -28.125 -19.666 1.00 74.12 1051 TYR A CA 1
ATOM 8412 C C . TYR A 1 1051 ? -73.385 -26.901 -19.082 1.00 74.12 1051 TYR A C 1
ATOM 8414 O O . TYR A 1 1051 ? -72.978 -25.756 -19.311 1.00 74.12 1051 TYR A O 1
ATOM 8422 N N . ASN A 1 1052 ? -74.437 -27.152 -18.300 1.00 73.19 1052 ASN A N 1
ATOM 8423 C CA . ASN A 1 1052 ? -75.326 -26.141 -17.719 1.00 73.19 1052 ASN A CA 1
ATOM 8424 C C . ASN A 1 1052 ? -75.371 -26.161 -16.177 1.00 73.19 1052 ASN A C 1
ATOM 8426 O O . ASN A 1 1052 ? -75.918 -25.239 -15.580 1.00 73.19 1052 ASN A O 1
ATOM 8430 N N . GLU A 1 1053 ? -74.753 -27.139 -15.515 1.00 82.69 1053 GLU A N 1
ATOM 8431 C CA . GLU A 1 1053 ? -74.538 -27.150 -14.062 1.00 82.69 1053 GLU A CA 1
ATOM 8432 C C . GLU A 1 1053 ? -73.045 -27.277 -13.745 1.00 82.69 1053 GLU A C 1
ATOM 8434 O O . GLU A 1 1053 ? -72.321 -28.000 -14.434 1.00 82.69 1053 GLU A O 1
ATOM 8439 N N . VAL A 1 1054 ? -72.588 -26.615 -12.676 1.00 85.25 1054 VAL A N 1
ATOM 8440 C CA . VAL A 1 1054 ? -71.288 -26.904 -12.059 1.00 85.25 1054 VAL A CA 1
ATOM 8441 C C . VAL A 1 1054 ? -71.407 -27.030 -10.541 1.00 85.25 1054 VAL A C 1
ATOM 8443 O O . VAL A 1 1054 ? -71.980 -26.172 -9.862 1.00 85.25 1054 VAL A O 1
ATOM 8446 N N . SER A 1 1055 ? -70.827 -28.101 -10.002 1.00 85.19 1055 SER A N 1
ATOM 8447 C CA . SER A 1 1055 ? -70.493 -28.235 -8.582 1.00 85.19 1055 SER A CA 1
ATOM 8448 C C . SER A 1 1055 ? -69.003 -27.955 -8.392 1.00 85.19 1055 SER A C 1
ATOM 8450 O O . SER A 1 1055 ? -68.196 -28.486 -9.144 1.00 85.19 1055 SER A O 1
ATOM 8452 N N . VAL A 1 1056 ? -68.616 -27.167 -7.390 1.00 86.38 1056 VAL A N 1
ATOM 8453 C CA . VAL A 1 1056 ? -67.205 -26.951 -7.024 1.00 86.38 1056 VAL A CA 1
ATOM 8454 C C . VAL A 1 1056 ? -66.989 -27.434 -5.601 1.00 86.38 1056 VAL A C 1
ATOM 8456 O O . VAL A 1 1056 ? -67.616 -26.915 -4.677 1.00 86.38 1056 VAL A O 1
ATOM 8459 N N . GLU A 1 1057 ? -66.128 -28.432 -5.435 1.00 87.12 1057 GLU A N 1
ATOM 8460 C CA . GLU A 1 1057 ? -65.774 -29.047 -4.157 1.00 87.12 1057 GLU A CA 1
ATOM 8461 C C . GLU A 1 1057 ? -64.367 -28.632 -3.716 1.00 87.12 1057 GLU A C 1
ATOM 8463 O O . GLU A 1 1057 ? -63.424 -28.676 -4.502 1.00 87.12 1057 GLU A O 1
ATOM 8468 N N . PHE A 1 1058 ? -64.226 -28.268 -2.445 1.00 86.56 1058 PHE A N 1
ATOM 8469 C CA . PHE A 1 1058 ? -62.990 -27.837 -1.805 1.00 86.56 1058 PHE A CA 1
ATOM 8470 C C . PHE A 1 1058 ? -62.491 -28.927 -0.850 1.00 86.56 1058 PHE A C 1
ATOM 8472 O O . PHE A 1 1058 ? -63.067 -29.150 0.215 1.00 86.56 1058 PHE A O 1
ATOM 8479 N N . GLN A 1 1059 ? -61.414 -29.609 -1.227 1.00 85.38 1059 GLN A N 1
ATOM 8480 C CA . GLN A 1 1059 ? -60.795 -30.688 -0.459 1.00 85.38 1059 GLN A CA 1
ATOM 8481 C C . GLN A 1 1059 ? -59.472 -30.214 0.152 1.00 85.38 1059 GLN A C 1
ATOM 8483 O O . GLN A 1 1059 ? -58.700 -29.497 -0.483 1.00 85.38 1059 GLN A O 1
ATOM 8488 N N . LEU A 1 1060 ? -59.209 -30.613 1.398 1.00 82.06 1060 LEU A N 1
ATOM 8489 C CA . LEU A 1 1060 ? -57.963 -30.303 2.099 1.00 82.06 1060 LEU A CA 1
ATOM 8490 C C . LEU A 1 1060 ? -57.022 -31.498 1.965 1.00 82.06 1060 LEU A C 1
ATOM 8492 O O . LEU A 1 1060 ? -57.313 -32.572 2.491 1.00 82.06 1060 LEU A O 1
ATOM 8496 N N . GLU A 1 1061 ? -55.915 -31.315 1.254 1.00 80.88 1061 GLU A N 1
ATOM 8497 C CA . GLU A 1 1061 ? -54.886 -32.337 1.053 1.00 80.88 1061 GLU A CA 1
ATOM 8498 C C . GLU A 1 1061 ? -53.582 -31.918 1.754 1.00 80.88 1061 GLU A C 1
ATOM 8500 O O . GLU A 1 1061 ? -53.279 -30.729 1.898 1.00 80.88 1061 GLU A O 1
ATOM 8505 N N . ASP A 1 1062 ? -52.780 -32.890 2.187 1.00 76.50 1062 ASP A N 1
ATOM 8506 C CA . ASP A 1 1062 ? -51.369 -32.648 2.487 1.00 76.50 1062 ASP A CA 1
ATOM 8507 C C . ASP A 1 1062 ? -50.577 -32.399 1.186 1.00 76.50 1062 ASP A C 1
ATOM 8509 O O . ASP A 1 1062 ? -51.076 -32.584 0.072 1.00 76.50 1062 ASP A O 1
ATOM 8513 N N . ILE A 1 1063 ? -49.309 -32.003 1.309 1.00 69.44 1063 ILE A N 1
ATOM 8514 C CA . ILE A 1 1063 ? -48.424 -31.749 0.154 1.00 69.44 1063 ILE A CA 1
ATOM 8515 C C . ILE A 1 1063 ? -48.090 -32.998 -0.685 1.00 69.44 1063 ILE A C 1
ATOM 8517 O O . ILE A 1 1063 ? -47.416 -32.882 -1.707 1.00 69.44 1063 ILE A O 1
ATOM 8521 N N . TYR A 1 1064 ? -48.538 -34.184 -0.266 1.00 70.88 1064 TYR A N 1
ATOM 8522 C CA . TYR A 1 1064 ? -48.385 -35.452 -0.978 1.00 70.88 1064 TYR A CA 1
ATOM 8523 C C . TYR A 1 1064 ? -49.697 -35.919 -1.640 1.00 70.88 1064 TYR A C 1
ATOM 8525 O O . TYR A 1 1064 ? -49.697 -36.950 -2.312 1.00 70.88 1064 TYR A O 1
ATOM 8533 N N . GLY A 1 1065 ? -50.792 -35.160 -1.495 1.00 67.62 1065 GLY A N 1
ATOM 8534 C CA . GLY A 1 1065 ? -52.103 -35.448 -2.085 1.00 67.62 1065 GLY A CA 1
ATOM 8535 C C . GLY A 1 1065 ? -53.014 -36.337 -1.230 1.00 67.62 1065 GLY A C 1
ATOM 8536 O O . GLY A 1 1065 ? -54.005 -36.856 -1.740 1.00 67.62 1065 GLY A O 1
ATOM 8537 N N . ASN A 1 1066 ? -52.704 -36.547 0.055 1.00 78.06 1066 ASN A N 1
ATOM 8538 C CA . ASN A 1 1066 ? -53.571 -37.302 0.965 1.00 78.06 1066 ASN A CA 1
ATOM 8539 C C . ASN A 1 1066 ? -54.605 -36.377 1.614 1.00 78.06 1066 ASN A C 1
ATOM 8541 O O . ASN A 1 1066 ? -54.245 -35.325 2.138 1.00 78.06 1066 ASN A O 1
ATOM 8545 N N . LEU A 1 1067 ? -55.875 -36.791 1.657 1.00 76.06 1067 LEU A N 1
ATOM 8546 C CA . LEU A 1 1067 ? -56.934 -36.043 2.343 1.00 76.06 1067 LEU A CA 1
ATOM 8547 C C . LEU A 1 1067 ? -56.644 -35.903 3.847 1.00 76.06 1067 LEU A C 1
ATOM 8549 O O . LEU A 1 1067 ? -56.425 -36.895 4.547 1.00 76.06 1067 LEU A O 1
ATOM 8553 N N . LEU A 1 1068 ? -56.691 -34.668 4.347 1.00 74.31 1068 LEU A N 1
ATOM 8554 C CA . LEU A 1 1068 ? -56.523 -34.357 5.764 1.00 74.31 1068 LEU A CA 1
ATOM 8555 C C . LEU A 1 1068 ? -57.784 -34.753 6.558 1.00 74.31 1068 LEU A C 1
ATOM 8557 O O . LEU A 1 1068 ? -58.906 -34.539 6.091 1.00 74.31 1068 LEU A O 1
ATOM 8561 N N . PRO A 1 1069 ? -57.642 -35.341 7.761 1.00 70.00 1069 PRO A N 1
ATOM 8562 C CA . PRO A 1 1069 ? -58.789 -35.811 8.524 1.00 70.00 1069 PRO A CA 1
ATOM 8563 C C . PRO A 1 1069 ? -59.551 -34.642 9.176 1.00 70.00 1069 PRO A C 1
ATOM 8565 O O . PRO A 1 1069 ? -58.962 -33.739 9.771 1.00 70.00 1069 PRO A O 1
ATOM 8568 N N . LEU A 1 1070 ? -60.887 -34.707 9.105 1.00 61.56 1070 LEU A N 1
ATOM 8569 C CA . LEU A 1 1070 ? -61.834 -33.643 9.496 1.00 61.56 1070 LEU A CA 1
ATOM 8570 C C . LEU A 1 1070 ? -61.725 -33.159 10.956 1.00 61.56 1070 LEU A C 1
ATOM 8572 O O . LEU A 1 1070 ? -62.293 -32.131 11.308 1.00 61.56 1070 LEU A O 1
ATOM 8576 N N . ASN A 1 1071 ? -61.024 -33.894 11.822 1.00 62.91 1071 ASN A N 1
ATOM 8577 C CA . ASN A 1 1071 ? -60.778 -33.515 13.214 1.00 62.91 1071 ASN A CA 1
ATOM 8578 C C . ASN A 1 1071 ? -59.576 -32.567 13.402 1.00 62.91 1071 ASN A C 1
ATOM 8580 O O . ASN A 1 1071 ? -59.355 -32.112 14.522 1.00 62.91 1071 ASN A O 1
ATOM 8584 N N . LEU A 1 1072 ? -58.792 -32.295 12.351 1.00 65.19 1072 LEU A N 1
ATOM 8585 C CA . LEU A 1 1072 ? -57.653 -31.367 12.382 1.00 65.19 1072 LEU A CA 1
ATOM 8586 C C . LEU A 1 1072 ? -57.965 -30.041 11.682 1.00 65.19 1072 LEU A C 1
ATOM 8588 O O . LEU A 1 1072 ? -57.638 -28.974 12.204 1.00 65.19 1072 LEU A O 1
ATOM 8592 N N . CYS A 1 1073 ? -58.604 -30.103 10.514 1.00 72.12 1073 CYS A N 1
ATOM 8593 C CA . CYS A 1 1073 ? -59.090 -28.938 9.786 1.00 72.12 1073 CYS A CA 1
ATOM 8594 C C . CYS A 1 1073 ? -60.274 -29.306 8.880 1.00 72.12 1073 CYS A C 1
ATOM 8596 O O . CYS A 1 1073 ? -60.378 -30.438 8.405 1.00 72.12 1073 CYS A O 1
ATOM 8598 N N . GLN A 1 1074 ? -61.176 -28.351 8.641 1.00 76.62 1074 GLN A N 1
ATOM 8599 C CA . GLN A 1 1074 ? -62.332 -28.542 7.759 1.00 76.62 1074 GLN A CA 1
ATOM 8600 C C . GLN A 1 1074 ? -62.718 -27.246 7.037 1.00 76.62 1074 GLN A C 1
ATOM 8602 O O . GLN A 1 1074 ? -62.704 -26.172 7.640 1.00 76.62 1074 GLN A O 1
ATOM 8607 N N . VAL A 1 1075 ? -63.119 -27.355 5.765 1.00 77.31 1075 VAL A N 1
ATOM 8608 C CA . VAL A 1 1075 ? -63.837 -26.282 5.058 1.00 77.31 1075 VAL A CA 1
ATOM 8609 C C . VAL A 1 1075 ? -65.280 -26.289 5.554 1.00 77.31 1075 VAL A C 1
ATOM 8611 O O . VAL A 1 1075 ? -65.998 -27.261 5.314 1.00 77.31 1075 VAL A O 1
ATOM 8614 N N . TYR A 1 1076 ? -65.709 -25.234 6.246 1.00 73.06 1076 TYR A N 1
ATOM 8615 C CA . TYR A 1 1076 ? -67.088 -25.135 6.749 1.00 73.06 1076 TYR A CA 1
ATOM 8616 C C . TYR A 1 1076 ? -67.950 -24.129 5.979 1.00 73.06 1076 TYR A C 1
ATOM 8618 O O . TYR A 1 1076 ? -69.176 -24.225 6.040 1.00 73.06 1076 TYR A O 1
ATOM 8626 N N . GLU A 1 1077 ? -67.341 -23.218 5.221 1.00 72.88 1077 GLU A N 1
ATOM 8627 C CA . GLU A 1 1077 ? -68.028 -22.336 4.277 1.00 72.88 1077 GLU A CA 1
ATOM 8628 C C . GLU A 1 1077 ? -67.158 -22.153 3.026 1.00 72.88 1077 GLU A C 1
ATOM 8630 O O . GLU A 1 1077 ? -65.931 -22.047 3.113 1.00 72.88 1077 GLU A O 1
ATOM 8635 N N . CYS A 1 1078 ? -67.774 -22.151 1.845 1.00 77.31 1078 CYS A N 1
ATOM 8636 C CA . CYS A 1 1078 ? -67.075 -21.936 0.580 1.00 77.31 1078 CYS A CA 1
ATOM 8637 C C . CYS A 1 1078 ? -67.900 -21.097 -0.402 1.00 77.31 1078 CYS A C 1
ATOM 8639 O O . CYS A 1 1078 ? -69.131 -21.035 -0.328 1.00 77.31 1078 CYS A O 1
ATOM 8641 N N . GLY A 1 1079 ? -67.202 -20.419 -1.314 1.00 78.69 1079 GLY A N 1
ATOM 8642 C CA . GLY A 1 1079 ? -67.773 -19.443 -2.234 1.00 78.69 1079 GLY A CA 1
ATOM 8643 C C . GLY A 1 1079 ? -67.145 -19.495 -3.624 1.00 78.69 1079 GLY A C 1
ATOM 8644 O O . GLY A 1 1079 ? -65.943 -19.711 -3.773 1.00 78.69 1079 GLY A O 1
ATOM 8645 N N . VAL A 1 1080 ? -67.964 -19.273 -4.652 1.00 78.31 1080 VAL A N 1
ATOM 8646 C CA . VAL A 1 1080 ? -67.552 -19.229 -6.062 1.00 78.31 1080 VAL A CA 1
ATOM 8647 C C . VAL A 1 1080 ? -68.218 -18.050 -6.770 1.00 78.31 1080 VAL A C 1
ATOM 8649 O O . VAL A 1 1080 ? -69.390 -17.746 -6.531 1.00 78.31 1080 VAL A O 1
ATOM 8652 N N . ARG A 1 1081 ? -67.477 -17.386 -7.663 1.00 78.81 1081 ARG A N 1
ATOM 8653 C CA . ARG A 1 1081 ? -67.997 -16.351 -8.569 1.00 78.81 1081 ARG A CA 1
ATOM 8654 C C . ARG A 1 1081 ? -67.371 -16.464 -9.957 1.00 78.81 1081 ARG A C 1
ATOM 8656 O O . ARG A 1 1081 ? -66.168 -16.673 -10.081 1.00 78.81 1081 ARG A O 1
ATOM 8663 N N . LEU A 1 1082 ? -68.188 -16.287 -10.993 1.00 71.06 1082 LEU A N 1
ATOM 8664 C CA . LEU A 1 1082 ? -67.725 -16.113 -12.371 1.00 71.06 1082 LEU A CA 1
ATOM 8665 C C . LEU A 1 1082 ? -67.275 -14.665 -12.591 1.00 71.06 1082 LEU A C 1
ATOM 8667 O O . LEU A 1 1082 ? -67.922 -13.743 -12.094 1.00 71.06 1082 LEU A O 1
ATOM 8671 N N . LEU A 1 1083 ? -66.211 -14.472 -13.371 1.00 65.25 1083 LEU A N 1
ATOM 8672 C CA . LEU A 1 1083 ? -65.744 -13.154 -13.810 1.00 65.25 1083 LEU A CA 1
ATOM 8673 C C . LEU A 1 1083 ? -65.888 -12.999 -15.329 1.00 65.25 1083 LEU A C 1
ATOM 8675 O O . LEU A 1 1083 ? -65.383 -13.824 -16.095 1.00 65.25 1083 LEU A O 1
ATOM 8679 N N . ASP A 1 1084 ? -66.534 -11.916 -15.767 1.00 61.59 1084 ASP A N 1
ATOM 8680 C CA . ASP A 1 1084 ? -66.646 -11.525 -17.176 1.00 61.59 1084 ASP A CA 1
ATOM 8681 C C . ASP A 1 1084 ? -66.097 -10.096 -17.380 1.00 61.59 1084 ASP A C 1
ATOM 8683 O O . ASP A 1 1084 ? -66.301 -9.195 -16.573 1.00 61.59 1084 ASP A O 1
ATOM 8687 N N . ALA A 1 1085 ? -65.380 -9.858 -18.478 1.00 52.88 1085 ALA A N 1
ATOM 8688 C CA . ALA A 1 1085 ? -64.719 -8.593 -18.792 1.00 52.88 1085 ALA A CA 1
ATOM 8689 C C . ALA A 1 1085 ? -65.685 -7.404 -18.986 1.00 52.88 1085 ALA A C 1
ATOM 8691 O O . ALA A 1 1085 ? -65.229 -6.258 -19.034 1.00 52.88 1085 ALA A O 1
ATOM 8692 N N . LYS A 1 1086 ? -67.001 -7.643 -19.085 1.00 50.28 1086 LYS A N 1
ATOM 8693 C CA . LYS A 1 1086 ? -68.037 -6.595 -19.044 1.00 50.28 1086 LYS A CA 1
ATOM 8694 C C . LYS A 1 1086 ? -68.252 -6.026 -17.638 1.00 50.28 1086 LYS A C 1
ATOM 8696 O O . LYS A 1 1086 ? -68.644 -4.863 -17.527 1.00 50.28 1086 LYS A O 1
ATOM 8701 N N . ASP A 1 1087 ? -67.888 -6.764 -16.588 1.00 50.09 1087 ASP A N 1
ATOM 8702 C CA . ASP A 1 1087 ? -67.971 -6.308 -15.193 1.00 50.09 1087 ASP A CA 1
ATOM 8703 C C . ASP A 1 1087 ? -67.008 -5.142 -14.900 1.00 50.09 1087 ASP A C 1
ATOM 8705 O O . ASP A 1 1087 ? -67.149 -4.464 -13.882 1.00 50.09 1087 ASP A O 1
ATOM 8709 N N . LYS A 1 1088 ? -66.096 -4.808 -15.834 1.00 43.81 1088 LYS A N 1
ATOM 8710 C CA . LYS A 1 1088 ? -65.283 -3.576 -15.816 1.00 43.81 1088 LYS A CA 1
ATOM 8711 C C . LYS A 1 1088 ? -66.093 -2.327 -15.451 1.00 43.81 1088 LYS A C 1
ATOM 8713 O O . LYS A 1 1088 ? -65.577 -1.468 -14.743 1.00 43.81 1088 LYS A O 1
ATOM 8718 N N . ALA A 1 1089 ? -67.343 -2.211 -15.907 1.00 37.72 1089 ALA A N 1
ATOM 8719 C CA . ALA A 1 1089 ? -68.183 -1.051 -15.606 1.00 37.72 1089 ALA A CA 1
ATOM 8720 C C . ALA A 1 1089 ? -68.694 -1.024 -14.151 1.00 37.72 1089 ALA A C 1
ATOM 8722 O O . ALA A 1 1089 ? -68.795 0.059 -13.574 1.00 37.72 1089 ALA A O 1
ATOM 8723 N N . GLU A 1 1090 ? -68.980 -2.180 -13.540 1.00 39.84 1090 GLU A N 1
ATOM 8724 C CA . GLU A 1 1090 ? -69.306 -2.250 -12.110 1.00 39.84 1090 GLU A CA 1
ATOM 8725 C C . GLU A 1 1090 ? -68.058 -2.074 -11.247 1.00 39.84 1090 GLU A C 1
ATOM 8727 O O . GLU A 1 1090 ? -68.107 -1.293 -10.303 1.00 39.84 1090 GLU A O 1
ATOM 8732 N N . MET A 1 1091 ? -66.919 -2.676 -11.612 1.00 39.22 1091 MET A N 1
ATOM 8733 C CA . MET A 1 1091 ? -65.648 -2.470 -10.902 1.00 39.22 1091 MET A CA 1
ATOM 8734 C C . MET A 1 1091 ? -65.242 -0.986 -10.876 1.00 39.22 1091 MET A C 1
ATOM 8736 O O . MET A 1 1091 ? -64.825 -0.470 -9.839 1.00 39.22 1091 MET A O 1
ATOM 8740 N N . HIS A 1 1092 ? -65.438 -0.260 -11.983 1.00 36.03 1092 HIS A N 1
ATOM 8741 C CA . HIS A 1 1092 ? -65.143 1.175 -12.042 1.00 36.03 1092 HIS A CA 1
ATOM 8742 C C . HIS A 1 1092 ? -66.158 2.027 -11.254 1.00 36.03 1092 HIS A C 1
ATOM 8744 O O . HIS A 1 1092 ? -65.788 3.051 -10.681 1.00 36.03 1092 HIS A O 1
ATOM 8750 N N . ARG A 1 1093 ? -67.425 1.593 -11.166 1.00 32.44 1093 ARG A N 1
ATOM 8751 C CA . ARG A 1 1093 ? -68.470 2.253 -10.362 1.00 32.44 1093 ARG A CA 1
ATOM 8752 C C . ARG A 1 1093 ? -68.297 1.980 -8.857 1.00 32.44 1093 ARG A C 1
ATOM 8754 O O . ARG A 1 1093 ? -68.542 2.873 -8.047 1.00 32.44 1093 ARG A O 1
ATOM 8761 N N . PHE A 1 1094 ? -67.784 0.807 -8.482 1.00 33.22 1094 PHE A N 1
ATOM 8762 C CA . PHE A 1 1094 ? -67.381 0.479 -7.109 1.00 33.22 1094 PHE A CA 1
ATOM 8763 C C . PHE A 1 1094 ? -66.218 1.366 -6.640 1.00 33.22 1094 PHE A C 1
ATOM 8765 O O . PHE A 1 1094 ? -66.268 1.911 -5.540 1.00 33.22 1094 PHE A O 1
ATOM 8772 N N . ALA A 1 1095 ? -65.224 1.601 -7.506 1.00 29.86 1095 ALA A N 1
ATOM 8773 C CA . ALA A 1 1095 ? -64.106 2.506 -7.223 1.00 29.86 1095 ALA A CA 1
ATOM 8774 C C . ALA A 1 1095 ? -64.540 3.968 -6.980 1.00 29.86 1095 ALA A C 1
ATOM 8776 O O . ALA A 1 1095 ? -63.887 4.682 -6.223 1.00 29.86 1095 ALA A O 1
ATOM 8777 N N . LEU A 1 1096 ? -65.650 4.409 -7.585 1.00 31.41 1096 LEU A N 1
ATOM 8778 C CA . LEU A 1 1096 ? -66.205 5.758 -7.405 1.00 31.41 1096 LEU A CA 1
ATOM 8779 C C . LEU A 1 1096 ? -67.070 5.908 -6.143 1.00 31.41 1096 LEU A C 1
ATOM 8781 O O . LEU A 1 1096 ? -67.143 6.998 -5.591 1.00 31.41 1096 LEU A O 1
ATOM 8785 N N . THR A 1 1097 ? -67.702 4.833 -5.662 1.00 30.50 1097 THR A N 1
ATOM 8786 C CA . THR A 1 1097 ? -68.588 4.879 -4.473 1.00 30.50 1097 THR A CA 1
ATOM 8787 C C . THR A 1 1097 ? -67.808 4.728 -3.153 1.00 30.50 1097 THR A C 1
ATOM 8789 O O . THR A 1 1097 ? -68.374 4.795 -2.067 1.00 30.50 1097 THR A O 1
ATOM 8792 N N . MET A 1 1098 ? -66.493 4.513 -3.237 1.00 29.31 1098 MET A N 1
ATOM 8793 C CA . MET A 1 1098 ? -65.603 4.238 -2.104 1.00 29.31 1098 MET A CA 1
ATOM 8794 C C . MET A 1 1098 ? -65.167 5.479 -1.303 1.00 29.31 1098 MET A C 1
ATOM 8796 O O . MET A 1 1098 ? -64.666 5.309 -0.197 1.00 29.31 1098 MET A O 1
ATOM 8800 N N . GLN A 1 1099 ? -65.372 6.693 -1.830 1.00 30.41 1099 GLN A N 1
ATOM 8801 C CA . GLN A 1 1099 ? -64.742 7.947 -1.376 1.00 30.41 1099 GLN A CA 1
ATOM 8802 C C . GLN A 1 1099 ? -65.293 8.605 -0.081 1.00 30.41 1099 GLN A C 1
ATOM 8804 O O . GLN A 1 1099 ? -64.826 9.697 0.237 1.00 30.41 1099 GLN A O 1
ATOM 8809 N N . ASP A 1 1100 ? -66.241 8.005 0.669 1.00 29.20 1100 ASP A N 1
ATOM 8810 C CA . ASP A 1 1100 ? -67.033 8.727 1.704 1.00 29.20 1100 ASP A CA 1
ATOM 8811 C C . ASP A 1 1100 ? -67.055 8.223 3.192 1.00 29.20 1100 ASP A C 1
ATOM 8813 O O . ASP A 1 1100 ? -67.935 8.632 3.949 1.00 29.20 1100 ASP A O 1
ATOM 8817 N N . TYR A 1 1101 ? -66.155 7.354 3.697 1.00 27.70 1101 TYR A N 1
ATOM 8818 C CA . TYR A 1 1101 ? -66.436 6.581 4.942 1.00 27.70 1101 TYR A CA 1
ATOM 8819 C C . TYR A 1 1101 ? -65.361 6.220 6.050 1.00 27.70 1101 TYR A C 1
ATOM 8821 O O . TYR A 1 1101 ? -65.781 5.635 7.047 1.00 27.70 1101 TYR A O 1
ATOM 8829 N N . HIS A 1 1102 ? -64.040 6.517 5.990 1.00 26.47 1102 HIS A N 1
ATOM 8830 C CA . HIS A 1 1102 ? -62.909 5.861 6.760 1.00 26.47 1102 HIS A CA 1
ATOM 8831 C C . HIS A 1 1102 ? -63.018 5.992 8.274 1.00 26.47 1102 HIS A C 1
ATOM 8833 O O . HIS A 1 1102 ? -62.387 5.185 8.947 1.00 26.47 1102 HIS A O 1
ATOM 8839 N N . ARG A 1 1103 ? -63.737 7.005 8.782 1.00 28.59 1103 ARG A N 1
ATOM 8840 C CA . ARG A 1 1103 ? -63.744 7.399 10.198 1.00 28.59 1103 ARG A CA 1
ATOM 8841 C C . ARG A 1 1103 ? -63.640 6.185 11.134 1.00 28.59 1103 ARG A C 1
ATOM 8843 O O . ARG A 1 1103 ? -64.490 5.294 11.047 1.00 28.59 1103 ARG A O 1
ATOM 8850 N N . PHE A 1 1104 ? -62.646 6.258 12.029 1.00 24.31 1104 PHE A N 1
ATOM 8851 C CA . PHE A 1 1104 ? -62.203 5.310 13.069 1.00 24.31 1104 PHE A CA 1
ATOM 8852 C C . PHE A 1 1104 ? -60.928 4.481 12.796 1.00 24.31 1104 PHE A C 1
ATOM 8854 O O . PHE A 1 1104 ? -60.825 3.688 11.867 1.00 24.31 1104 PHE A O 1
ATOM 8861 N N . CYS A 1 1105 ? -59.973 4.669 13.714 1.00 25.34 1105 CYS A N 1
ATOM 8862 C CA . CYS A 1 1105 ? -58.779 3.860 13.983 1.00 25.34 1105 CYS A CA 1
ATOM 8863 C C . CYS A 1 1105 ? -58.926 3.291 15.428 1.00 25.34 1105 CYS A C 1
ATOM 8865 O O . CYS A 1 1105 ? -59.908 3.635 16.090 1.00 25.34 1105 CYS A O 1
ATOM 8867 N N . PRO A 1 1106 ? -58.046 2.397 15.915 1.00 30.95 1106 PRO A N 1
ATOM 8868 C CA . PRO A 1 1106 ? -58.458 1.205 16.655 1.00 30.95 1106 PRO A CA 1
ATOM 8869 C C . PRO A 1 1106 ? -59.107 1.511 18.014 1.00 30.95 1106 PRO A C 1
ATOM 8871 O O . PRO A 1 1106 ? -58.545 2.247 18.826 1.00 30.95 1106 PRO A O 1
ATOM 8874 N N . LEU A 1 1107 ? -60.257 0.884 18.270 1.00 28.64 1107 LEU A N 1
ATOM 8875 C CA . LEU A 1 1107 ? -60.812 0.751 19.620 1.00 28.64 1107 LEU A CA 1
ATOM 8876 C C . LEU A 1 1107 ? -60.048 -0.327 20.398 1.00 28.64 1107 LEU A C 1
ATOM 8878 O O . LEU A 1 1107 ? -59.342 -1.153 19.810 1.00 28.64 1107 LEU A O 1
ATOM 8882 N N . ASP A 1 1108 ? -60.182 -0.295 21.722 1.00 31.86 1108 ASP A N 1
ATOM 8883 C CA . ASP A 1 1108 ? -59.450 -1.190 22.614 1.00 31.86 1108 ASP A CA 1
ATOM 8884 C C . ASP A 1 1108 ? -59.794 -2.666 22.339 1.00 31.86 1108 ASP A C 1
ATOM 8886 O O . ASP A 1 1108 ? -60.891 -2.995 21.869 1.00 31.86 1108 ASP A O 1
ATOM 8890 N N . ARG A 1 1109 ? -58.870 -3.586 22.642 1.00 34.56 1109 ARG A N 1
ATOM 8891 C CA . ARG A 1 1109 ? -59.045 -5.017 22.310 1.00 34.56 1109 ARG A CA 1
ATOM 8892 C C . ARG A 1 1109 ? -60.284 -5.612 22.993 1.00 34.56 1109 ARG A C 1
ATOM 8894 O O . ARG A 1 1109 ? -60.935 -6.493 22.432 1.00 34.56 1109 ARG A O 1
ATOM 8901 N N . ASP A 1 1110 ? -60.628 -5.065 24.156 1.00 34.56 1110 ASP A N 1
ATOM 8902 C CA . ASP A 1 1110 ? -61.800 -5.429 24.950 1.00 34.56 1110 ASP A CA 1
ATOM 8903 C C . ASP A 1 1110 ? -63.109 -4.796 24.425 1.00 34.56 1110 ASP A C 1
ATOM 8905 O O . ASP A 1 1110 ? -64.182 -5.375 24.598 1.00 34.56 1110 ASP A O 1
ATOM 8909 N N . GLU A 1 1111 ? -63.055 -3.658 23.719 1.00 34.16 1111 GLU A N 1
ATOM 8910 C CA . GLU A 1 1111 ? -64.230 -3.054 23.065 1.00 34.16 1111 GLU A CA 1
ATOM 8911 C C . GLU A 1 1111 ? -64.574 -3.749 21.742 1.00 34.16 1111 GLU A C 1
ATOM 8913 O O . GLU A 1 1111 ? -65.755 -3.915 21.421 1.00 34.16 1111 GLU A O 1
ATOM 8918 N N . LEU A 1 1112 ? -63.565 -4.223 21.001 1.00 35.50 1112 LEU A N 1
ATOM 8919 C CA . LEU A 1 1112 ? -63.778 -5.053 19.814 1.00 35.50 1112 LEU A CA 1
ATOM 8920 C C . LEU A 1 1112 ? -64.467 -6.375 20.198 1.00 35.50 1112 LEU A C 1
ATOM 8922 O O . LEU A 1 1112 ? -65.492 -6.734 19.616 1.00 35.50 1112 LEU A O 1
ATOM 8926 N N . GLU A 1 1113 ? -63.967 -7.052 21.240 1.00 38.16 1113 GLU A N 1
ATOM 8927 C CA . GLU A 1 1113 ? -64.596 -8.255 21.801 1.00 38.16 1113 GLU A CA 1
ATOM 8928 C C . GLU A 1 1113 ? -66.016 -7.950 22.312 1.00 38.16 1113 GLU A C 1
ATOM 8930 O O . GLU A 1 1113 ? -66.952 -8.680 21.984 1.00 38.16 1113 GLU A O 1
ATOM 8935 N N . ALA A 1 1114 ? -66.241 -6.829 23.011 1.00 37.66 1114 ALA A N 1
ATOM 8936 C CA . ALA A 1 1114 ? -67.585 -6.412 23.422 1.00 37.66 1114 ALA A CA 1
ATOM 8937 C C . ALA A 1 1114 ? -68.538 -6.177 22.227 1.00 37.66 1114 ALA A C 1
ATOM 8939 O O . ALA A 1 1114 ? -69.716 -6.542 22.295 1.00 37.66 1114 ALA A O 1
ATOM 8940 N N . MET A 1 1115 ? -68.049 -5.634 21.106 1.00 35.94 1115 MET A N 1
ATOM 8941 C CA . MET A 1 1115 ? -68.819 -5.488 19.864 1.00 35.94 1115 MET A CA 1
ATOM 8942 C C . MET A 1 1115 ? -69.161 -6.836 19.212 1.00 35.94 1115 MET A C 1
ATOM 8944 O O . MET A 1 1115 ? -70.301 -7.031 18.772 1.00 35.94 1115 MET A O 1
ATOM 8948 N N . PHE A 1 1116 ? -68.224 -7.787 19.171 1.00 39.53 1116 PHE A N 1
ATOM 8949 C CA . PHE A 1 1116 ? -68.480 -9.133 18.647 1.00 39.53 1116 PHE A CA 1
ATOM 8950 C C . PHE A 1 1116 ? -69.415 -9.945 19.561 1.00 39.53 1116 PHE A C 1
ATOM 8952 O O . PHE A 1 1116 ? -70.326 -10.615 19.065 1.00 39.53 1116 PHE A O 1
ATOM 8959 N N . GLN A 1 1117 ? -69.303 -9.797 20.884 1.00 40.62 1117 GLN A N 1
ATOM 8960 C CA . GLN A 1 1117 ? -70.246 -10.338 21.872 1.00 40.62 1117 GLN A CA 1
ATOM 8961 C C . GLN A 1 1117 ? -71.655 -9.728 21.704 1.00 40.62 1117 GLN A C 1
ATOM 8963 O O . GLN A 1 1117 ? -72.652 -10.455 21.686 1.00 40.62 1117 GLN A O 1
ATOM 8968 N N . ALA A 1 1118 ? -71.764 -8.414 21.472 1.00 36.72 1118 ALA A N 1
ATOM 8969 C CA . ALA A 1 1118 ? -73.042 -7.746 21.204 1.00 36.72 1118 ALA A CA 1
ATOM 8970 C C . ALA A 1 1118 ? -73.681 -8.184 19.868 1.00 36.72 1118 ALA A C 1
ATOM 8972 O O . ALA A 1 1118 ? -74.901 -8.377 19.795 1.00 36.72 1118 ALA A O 1
ATOM 8973 N N . LYS A 1 1119 ? -72.879 -8.416 18.814 1.00 37.47 1119 LYS A N 1
ATOM 8974 C CA . LYS A 1 1119 ? -73.350 -9.036 17.559 1.00 37.47 1119 LYS A CA 1
ATOM 8975 C C . LYS A 1 1119 ? -73.782 -10.497 17.768 1.00 37.47 1119 LYS A C 1
ATOM 8977 O O . LYS A 1 1119 ? -74.841 -10.871 17.260 1.00 37.47 1119 LYS A O 1
ATOM 8982 N N . ARG A 1 1120 ? -73.055 -11.302 18.561 1.00 39.38 1120 ARG A N 1
ATOM 8983 C CA . ARG A 1 1120 ? -73.469 -12.666 18.969 1.00 39.38 1120 ARG A CA 1
ATOM 8984 C C . ARG A 1 1120 ? -74.831 -12.659 19.672 1.00 39.38 1120 ARG A C 1
ATOM 8986 O O . ARG A 1 1120 ? -75.705 -13.443 19.302 1.00 39.38 1120 ARG A O 1
ATOM 8993 N N . ALA A 1 1121 ? -75.052 -11.738 20.613 1.00 37.16 1121 ALA A N 1
ATOM 8994 C CA . ALA A 1 1121 ? -76.326 -11.599 21.322 1.00 37.16 1121 ALA A CA 1
ATOM 8995 C C . ALA A 1 1121 ? -77.496 -11.232 20.382 1.00 37.16 1121 ALA A C 1
ATOM 8997 O O . ALA A 1 1121 ? -78.571 -11.831 20.469 1.00 37.16 1121 ALA A O 1
ATOM 8998 N N . ARG A 1 1122 ? -77.283 -10.317 19.422 1.00 36.94 1122 ARG A N 1
ATOM 8999 C CA . ARG A 1 1122 ? -78.281 -10.000 18.379 1.00 36.94 1122 ARG A CA 1
ATOM 9000 C C . ARG A 1 1122 ? -78.573 -11.183 17.447 1.00 36.94 1122 ARG A C 1
ATOM 9002 O O . ARG A 1 1122 ? -79.728 -11.385 17.079 1.00 36.94 1122 ARG A O 1
ATOM 9009 N N . ARG A 1 1123 ? -77.568 -11.996 17.094 1.00 39.28 1123 ARG A N 1
ATOM 9010 C CA . ARG A 1 1123 ? -77.752 -13.188 16.240 1.00 39.28 1123 ARG A CA 1
ATOM 9011 C C . ARG A 1 1123 ? -78.555 -14.286 16.959 1.00 39.28 1123 ARG A C 1
ATOM 9013 O O . ARG A 1 1123 ? -79.408 -14.905 16.331 1.00 39.28 1123 ARG A O 1
ATOM 9020 N N . PHE A 1 1124 ? -78.393 -14.441 18.278 1.00 37.19 1124 PHE A N 1
ATOM 9021 C CA . PHE A 1 1124 ? -79.242 -15.316 19.107 1.00 37.19 1124 PHE A CA 1
ATOM 9022 C C . PHE A 1 1124 ? -80.712 -14.853 19.189 1.00 37.19 1124 PHE A C 1
ATOM 9024 O O . PHE A 1 1124 ? -81.621 -15.686 19.201 1.00 37.19 1124 PHE A O 1
ATOM 9031 N N . GLN A 1 1125 ? -80.972 -13.539 19.196 1.00 37.22 1125 GLN A N 1
ATOM 9032 C CA . GLN A 1 1125 ? -82.340 -12.998 19.135 1.00 37.22 1125 GLN A CA 1
ATOM 9033 C C . GLN A 1 1125 ? -83.000 -13.178 17.756 1.00 37.22 1125 GLN A C 1
ATOM 9035 O O . GLN A 1 1125 ? -84.209 -13.369 17.680 1.00 37.22 1125 GLN A O 1
ATOM 9040 N N . LEU A 1 1126 ? -82.226 -13.179 16.666 1.00 37.59 1126 LEU A N 1
ATOM 9041 C CA . LEU A 1 1126 ? -82.748 -13.463 15.322 1.00 37.59 1126 LEU A CA 1
ATOM 9042 C C . LEU A 1 1126 ? -82.975 -14.966 15.080 1.00 37.59 1126 LEU A C 1
ATOM 9044 O O . LEU A 1 1126 ? -83.982 -15.337 14.486 1.00 37.59 1126 LEU A O 1
ATOM 9048 N N . MET A 1 1127 ? -82.124 -15.845 15.624 1.00 37.28 1127 MET A N 1
ATOM 9049 C CA . MET A 1 1127 ? -82.322 -17.307 15.575 1.00 37.28 1127 MET A CA 1
ATOM 9050 C C . MET A 1 1127 ? -83.505 -17.821 16.416 1.00 37.28 1127 MET A C 1
ATOM 9052 O O . MET A 1 1127 ? -83.852 -18.995 16.324 1.00 37.28 1127 MET A O 1
ATOM 9056 N N . THR A 1 1128 ? -84.136 -16.974 17.235 1.00 41.94 1128 THR A N 1
ATOM 9057 C CA . THR A 1 1128 ? -85.313 -17.337 18.047 1.00 41.94 1128 THR A CA 1
ATOM 9058 C C . THR A 1 1128 ? -86.638 -16.809 17.485 1.00 41.94 1128 THR A C 1
ATOM 9060 O O . THR A 1 1128 ? -87.687 -17.081 18.067 1.00 41.94 1128 THR A O 1
ATOM 9063 N N . ALA A 1 1129 ? -86.611 -16.101 16.349 1.00 36.53 1129 ALA A N 1
ATOM 9064 C CA . ALA A 1 1129 ? -87.793 -15.489 15.744 1.00 36.53 1129 ALA A CA 1
ATOM 9065 C C . ALA A 1 1129 ? -88.458 -16.327 14.635 1.00 36.53 1129 ALA A C 1
ATOM 9067 O O . ALA A 1 1129 ? -89.630 -16.088 14.353 1.00 36.53 1129 ALA A O 1
ATOM 9068 N N . ASP A 1 1130 ? -87.761 -17.297 14.024 1.00 38.16 1130 ASP A N 1
ATOM 9069 C CA . ASP A 1 1130 ? -88.321 -18.071 12.905 1.00 38.16 1130 ASP A CA 1
ATOM 9070 C C . ASP A 1 1130 ? -87.835 -19.536 12.858 1.00 38.16 1130 ASP A C 1
ATOM 9072 O O . ASP A 1 1130 ? -86.853 -19.875 12.200 1.00 38.16 1130 ASP A O 1
ATOM 9076 N N . MET A 1 1131 ? -88.521 -20.415 13.602 1.00 28.97 1131 MET A N 1
ATOM 9077 C CA . MET A 1 1131 ? -88.712 -21.839 13.265 1.00 28.97 1131 MET A CA 1
ATOM 9078 C C . MET A 1 1131 ? -89.741 -22.494 14.214 1.00 28.97 1131 MET A C 1
ATOM 9080 O O . MET A 1 1131 ? -89.603 -22.389 15.437 1.00 28.97 1131 MET A O 1
ATOM 9084 N N . PRO A 1 1132 ? -90.768 -23.208 13.707 1.00 30.80 1132 PRO A N 1
ATOM 9085 C CA . PRO A 1 1132 ? -91.722 -23.924 14.552 1.00 30.80 1132 PRO A CA 1
ATOM 9086 C C . PRO A 1 1132 ? -91.126 -25.124 15.303 1.00 30.80 1132 PRO A C 1
ATOM 9088 O O . PRO A 1 1132 ? -90.224 -25.823 14.849 1.00 30.80 1132 PRO A O 1
ATOM 9091 N N . THR A 1 1133 ? -91.727 -25.429 16.450 1.00 34.06 1133 THR A N 1
ATOM 9092 C CA . THR A 1 1133 ? -91.410 -26.598 17.280 1.00 34.06 1133 THR A CA 1
ATOM 9093 C C . THR A 1 1133 ? -91.669 -27.932 16.572 1.00 34.06 1133 THR A C 1
ATOM 9095 O O . THR A 1 1133 ? -92.790 -28.169 16.122 1.00 34.06 1133 THR A O 1
ATOM 9098 N N . ARG A 1 1134 ? -90.722 -28.888 16.661 1.00 27.47 1134 ARG A N 1
ATOM 9099 C CA . ARG A 1 1134 ? -91.034 -30.313 16.931 1.00 27.47 1134 ARG A CA 1
ATOM 9100 C C . ARG A 1 1134 ? -89.823 -31.182 17.327 1.00 27.47 1134 ARG A C 1
ATOM 9102 O O . ARG A 1 1134 ? -88.914 -31.378 16.542 1.00 27.47 1134 ARG A O 1
ATOM 9109 N N . ILE A 1 1135 ? -89.958 -31.816 18.504 1.00 31.14 1135 ILE A N 1
ATOM 9110 C CA . ILE A 1 1135 ? -89.406 -33.139 18.897 1.00 31.14 1135 ILE A CA 1
ATOM 9111 C C . ILE A 1 1135 ? -87.866 -33.189 19.059 1.00 31.14 1135 ILE A C 1
ATOM 9113 O O . ILE A 1 1135 ? -87.128 -33.283 18.094 1.00 31.14 1135 ILE A O 1
ATOM 9117 N N . LYS A 1 1136 ? -87.304 -33.049 20.270 1.00 27.92 1136 LYS A N 1
ATOM 9118 C CA . LYS A 1 1136 ? -87.250 -34.038 21.383 1.00 27.92 1136 LYS A CA 1
ATOM 9119 C C . LYS A 1 1136 ? -86.724 -35.432 20.986 1.00 27.92 1136 LYS A C 1
ATOM 9121 O O . LYS A 1 1136 ? -87.525 -36.264 20.575 1.00 27.92 1136 LYS A O 1
ATOM 9126 N N . ASN A 1 1137 ? -85.478 -35.767 21.339 1.00 26.22 1137 ASN A N 1
ATOM 9127 C CA . ASN A 1 1137 ? -85.182 -36.719 22.433 1.00 26.22 1137 ASN A CA 1
ATOM 9128 C C . ASN A 1 1137 ? -83.690 -37.089 22.547 1.00 26.22 1137 ASN A C 1
ATOM 9130 O O . ASN A 1 1137 ? -82.956 -37.031 21.574 1.00 26.22 1137 ASN A O 1
ATOM 9134 N N . ALA A 1 1138 ? -83.339 -37.563 23.751 1.00 27.70 1138 ALA A N 1
ATOM 9135 C CA . ALA A 1 1138 ? -82.079 -38.175 24.194 1.00 27.70 1138 ALA A CA 1
ATOM 9136 C C . ALA A 1 1138 ? -80.824 -37.267 24.166 1.00 27.70 1138 ALA A C 1
ATOM 9138 O O . ALA A 1 1138 ? -80.402 -36.822 23.114 1.00 27.70 1138 ALA A O 1
ATOM 9139 N N . LYS A 1 1139 ? -80.236 -36.824 25.288 1.00 27.36 1139 LYS A N 1
ATOM 9140 C CA . LYS A 1 1139 ? -79.798 -37.455 26.562 1.00 27.36 1139 LYS A CA 1
ATOM 9141 C C . LYS A 1 1139 ? -78.327 -37.909 26.552 1.00 27.36 1139 LYS A C 1
ATOM 9143 O O . LYS A 1 1139 ? -77.973 -38.806 25.804 1.00 27.36 1139 LYS A O 1
ATOM 9148 N N . ILE A 1 1140 ? -77.645 -37.457 27.616 1.00 28.42 1140 ILE A N 1
ATOM 9149 C CA . ILE A 1 1140 ? -76.702 -38.203 28.478 1.00 28.42 1140 ILE A CA 1
ATOM 9150 C C . ILE A 1 1140 ? -75.191 -38.120 28.148 1.00 28.42 1140 ILE A C 1
ATOM 9152 O O . ILE A 1 1140 ? -74.693 -38.818 27.280 1.00 28.42 1140 ILE A O 1
ATOM 9156 N N . THR A 1 1141 ? -74.503 -37.339 29.009 1.00 28.69 1141 THR A N 1
ATOM 9157 C CA . THR A 1 1141 ? -73.139 -37.521 29.590 1.00 28.69 1141 THR A CA 1
ATOM 9158 C C . THR A 1 1141 ? -71.897 -37.529 28.687 1.00 28.69 1141 THR A C 1
ATOM 9160 O O . THR A 1 1141 ? -71.973 -37.977 27.557 1.00 28.69 1141 THR A O 1
ATOM 9163 N N . ALA A 1 1142 ? -70.690 -37.186 29.161 1.00 28.42 1142 ALA A N 1
ATOM 9164 C CA . ALA A 1 1142 ? -70.205 -36.393 30.316 1.00 28.42 1142 ALA A CA 1
ATOM 9165 C C . ALA A 1 1142 ? -68.657 -36.311 30.237 1.00 28.42 1142 ALA A C 1
ATOM 9167 O O . ALA A 1 1142 ? -68.068 -37.104 29.511 1.00 28.42 1142 ALA A O 1
ATOM 9168 N N . ASN A 1 1143 ? -68.043 -35.468 31.086 1.00 28.67 1143 ASN A N 1
ATOM 9169 C CA . ASN A 1 1143 ? -66.612 -35.439 31.468 1.00 28.67 1143 ASN A CA 1
ATOM 9170 C C . ASN A 1 1143 ? -65.626 -34.982 30.362 1.00 28.67 1143 ASN A C 1
ATOM 9172 O O . ASN A 1 1143 ? -65.620 -35.517 29.264 1.00 28.67 1143 ASN A O 1
ATOM 9176 N N . LEU A 1 1144 ? -64.885 -33.881 30.558 1.00 29.94 1144 LEU A N 1
ATOM 9177 C CA . LEU A 1 1144 ? -63.625 -33.809 31.330 1.00 29.94 1144 LEU A CA 1
ATOM 9178 C C . LEU A 1 1144 ? -62.582 -34.826 30.838 1.00 29.94 1144 LEU A C 1
ATOM 9180 O O . LEU A 1 1144 ? -62.673 -35.995 31.206 1.00 29.94 1144 LEU A O 1
ATOM 9184 N N . GLU A 1 1145 ? -61.587 -34.367 30.074 1.00 30.52 1145 GLU A N 1
ATOM 9185 C CA . GLU A 1 1145 ? -60.339 -33.789 30.620 1.00 30.52 1145 GLU A CA 1
ATOM 9186 C C . GLU A 1 1145 ? -59.887 -32.581 29.779 1.00 30.52 1145 GLU A C 1
ATOM 9188 O O . GLU A 1 1145 ? -60.260 -32.542 28.583 1.00 30.52 1145 GLU A O 1
#

pLDDT: mean 74.97, std 21.25, range [22.31, 98.62]

Foldseek 3Di:
DLLLLLVLQVPPVLPDDDDPDDDPDDDVVVVVVVVQDAAPLVVSVLLVVLVVDPCVVVVVVCVVVVQWDADPSGIGGDVVSSVVSVVVQCVQDVPQLLQRQEAAPQVSLLVLFQVLSHACSHAEYAHAPVVDAQHEGELNSAVRNQNHAYYAHDHSDPPDADSYHDPVHHQDHHLNHQYAHHEQAEDQEDHAPHAVQSYAEAHHELYCHQEHYDDDHQQCNHAYYHHANNCNHQEYDQCLNNLNHQEDHHHQVCNHADYDQSLLNNQNHQYYANANVCNHQDDNQARERQRHAYDHPANVQNHADDHQYHLNHQYDAQHNYCHQAYDLNVLSNLNHAEDAHHLNCNHQDYHLNQQSVNNHAYYHHHLNQNHQDDHQHHLRHAYYHQANYCHQADDLSVLSNQNHQEDHHALNCNHQAYDLSQQSNPNHQYYAHANVQNHADDHNHHLNHQEYHQANYCHAEDDLCVLSNLNHQEDEHALNQNHAYYDLSVLSNQNHAYDAPANNANHAEDDANPAARQRHAYYHQDNYLHQEDHPCLLSPQNHAEDAHAQNQNHPDDCSLVPDDDPVDDSCNVNHAYDHHHNHQDAAEDLSVLVNQNHQYYAHANYAYQEHDLSQQSNQNHAYYHHDNNCNHQEYHDHHQAHQEAEHAQNQNHADYPQDLDPRRPHQHHEYEAHNNNNYDPVVLVVLVLVLNLLVNLLVVLVDDPPHDDDWHKYKHFDAADDPPQPWKDFFFKTKDWADLCLLDSFWQFKKKKWWKAFDFFFAKKWKKKKKWFAAPVGDIDIDIDIQDIGPHGDTHHGIMMMITTDSPVVSNVDPVSSRTGMMMMGIFMAHPVRHGDDVNGMTRGMIGMHIDGNPVVVVSVVSSCVSPDPDPPPPPDPCVVVVVVVVVVVQVFFFAPDVVVVVVVVVVQVVVPDDPDDDDDDDDDDDDDDDDDPDDDDPAWFKDKDFDDDDDPPFPFKDFFFKTKDWADLCQLVAPFWQFKKKKFKKDFPWDFAKKKKKKKKWFAAPVGDIDIDIHIFDIDHDRDIDDGIMMMIITDRVCVVPDSPPRSRTTMIMIGIFMAHPVRHGDDVVGMGGGMMGMDIDTNVCVVVVVVVVVVRGGGHPDDDDDPVVVVVVVVVVVVVVVVVVPPDDDDDDDDDDDDDDDD

Organism: Populus tomentosa (NCBI:txid118781)

Secondary structure (DSSP, 8-state):
-HHHHHHHHTTTTT---------S---HHHHHHHTTSPPHHHHHHHHHHHTT--HHHHHHHHHTTTS-EEETTEEE--HHHHHHHHHHHHTT-SS-GGGSSEE--HHHHHHHHHTT---TT--EEEEEGGGS--EE--TTTTTT-TT--EEEEE-SSTTPPP-EE-TT------TT-SEEEETT--SSS--TT--GGG-SEEE-TT---S-S-SSPPP-TT--EEE-TT-TT--BPPP-TT-TT--EEE-TT-TT--B--GGGGG-TT--EEE-TT-TT--B--SEE--TT--EEE-TT-TT--BPPEE-TT--EEE-TT----B--GGGTT-TT--EEE-TT-TT-----TTGGG-TT--EEE-TT-TT--SPPP--TT--EEE-TT-------GGGGG-TT--EEE-TT-TT-----GGGGG-TT--EEE-TT-TT--S-----TT--EEE-TT----B--GGGGG-TT--EEE-TT-TT--B--GGGGG-TT--EEE-TT-TT---PPP--S--SS--EEE-TTS--SS--SSGGG-TT--EEE-TT-TT----GGG-----TT-----TT--EEE-TTS--S---GGGGG-TT--EEE-TT---SB--GGGGG-TT--EEE-TT-TT--EE-PPPTT--EEE-TT-TT--EE----------S--EEE-TT-TT---HHHHHHHHHHHHHHHHHHHHTT-TT------EEEEE-SS--TT-SEEEESSEEEEEPPTTSSSTTEEEEEEEEEEEESSB-S-EEEEEEEEEE-TT--EEEEEEEEEEESS---B-S-EEEEEEE--THHHH-GGGTT--EEEEEEEEE-TTSPBPPGGGEEEEEEEEEEEETT-HHHHHHHHHHHH-SS----S-HHHHHHHHHHHHHHTSSS--SSHHHHHHHHHHHHHTS---S-S-S-----------------PPEEEEEE-SS--TT-SEEEESSEEEEEPPTTTTT-TTEEEEEEEEEEEESSB-S-EEEEEEEEEE-TTS-EEEEEEEEEEE--SS-B-S-EEEEEEE-GGGTS-TTGGGG--EEEEEEEEE-TTSPBPPTTTEEEEEEEEEEEEGGGHHHHHHHHHHTTT-----PPPHHHHHHHHHHHHHHHHHHTTSS---------------

InterPro domains:
  IPR001611 Leucine-rich repeat [PF13855] (575-629)
  IPR001611 Leucine-rich repeat [PS51450] (597-618)
  IPR003591 Leucine-rich repeat, typical subtype [SM00369] (311-333)
  IPR003591 Leucine-rich repeat, typical subtype [SM00369] (401-425)
  IPR003591 Leucine-rich repeat, typical subtype [SM00369] (469-493)
  IPR003591 Leucine-rich repeat, typical subtype [SM00369] (517-540)
  IPR003591 Leucine-rich repeat, typical subtype [SM00369] (572-594)
  IPR003591 Leucine-rich repeat, typical subtype [SM00369] (595-618)
  IPR011713 Leucine-rich repeat 3 [PF07725] (198-217)
  IPR044974 Disease resistance protein, plants [PTHR11017] (44-353)
  IPR045344 C-JID domain [PF20160] (716-856)
  IPR045344 C-JID domain [PF20160] (946-1083)
  IPR058192 Disease resistance protein Roq1-like, winged-helix domain [PF23282] (43-93)
  IPR058546 Disease resistance protein RPS4B/Roq1-like, leucine-rich repeats [PF23286] (357-440)

Nearest PDB structures (foldseek):
  7crb-assembly1_A  TM=4.829E-01  e=3.215E-23  Arabidopsis thaliana
  7crc-assembly1_C  TM=4.770E-01  e=2.495E-21  Arabidopsis thaliana
  4u09-assembly1_A  TM=6.387E-01  e=1.075E-12  Leptospira interrogans serovar Copenhageni str. Fiocruz L1-130
  4fcg-assembly1_A  TM=7.138E-01  e=4.621E-06  Xanthomonas euvesicatoria pv. vesicatoria str. 85-10
  7r53-assembly1_B  TM=3.663E-01  e=1.174E-10  Homo sapiens